Protein 2ZZE (pdb70)

CATH classification: 3.30.930.10 (+3 more: 2.40.30.130, 3.30.980.10, 3.30.54.20)

Organism: Pyrococcus horikoshii (strain ATCC 700860 / DSM 12428 / JCM 9974 / NBRC 100139 / OT-3) (NCBI:txid70601)

Solvent-accessible surface area: 67195 Å² total

B-factor: mean 24.6, std 9.92, range [8.55, 72.21]

Nearest PDB structures (foldseek):
  2zze-assembly2_B  TM=1.000E+00  e=0.000E+00  Pyrococcus horikoshii
  2zzf-assembly1_A  TM=9.604E-01  e=3.838E-102  Pyrococcus horikoshii
  2ztg-assembly1_A  TM=9.097E-01  e=1.809E-66  Archaeoglobus fulgidus
  3wqy-assembly1_B  TM=9.140E-01  e=7.069E-62  Archaeoglobus fulgidus DSM 4304
  3kew-assembly1_A  TM=8.128E-01  e=1.720E-13  Clostridium perfringens ATCC 13124

Structure (mmCIF, N/CA/C/O backbone):
data_2ZZE
#
_entry.id   2ZZE
#
_cell.length_a   89.063
_cell.length_b   130.151
_cell.length_c   94.855
_cell.angle_alpha   90.000
_cell.angle_beta   117.460
_cell.angle_gamma   90.000
#
_symmetry.space_group_name_H-M   'P 1 21 1'
#
loop_
_entity.id
_entity.type
_entity.pdbx_description
1 polymer 'Alanyl-tRNA synthetase'
2 non-polymer 'ZINC ION'
3 water water
#
loop_
_atom_site.group_PDB
_atom_site.id
_atom_site.type_symbol
_atom_site.label_atom_id
_atom_site.label_alt_id
_atom_site.label_comp_id
_atom_site.label_asym_id
_atom_site.label_entity_id
_atom_site.label_seq_id
_atom_site.pdbx_PDB_ins_code
_atom_site.Cartn_x
_atom_site.Cartn_y
_atom_site.Cartn_z
_atom_site.occupancy
_atom_site.B_iso_or_equiv
_atom_site.auth_seq_id
_atom_site.auth_comp_id
_atom_site.auth_asym_id
_atom_site.auth_atom_id
_atom_site.pdbx_PDB_model_num
ATOM 1 N N . GLU A 1 2 ? 35.717 18.127 52.110 1.00 29.92 2 GLU A N 1
ATOM 2 C CA . GLU A 1 2 ? 36.915 17.495 51.469 1.00 29.76 2 GLU A CA 1
ATOM 3 C C . GLU A 1 2 ? 36.998 17.767 49.962 1.00 28.47 2 GLU A C 1
ATOM 4 O O . GLU A 1 2 ? 38.092 17.959 49.423 1.00 28.95 2 GLU A O 1
ATOM 10 N N . PHE A 1 3 ? 35.855 17.799 49.285 1.00 26.84 3 PHE A N 1
ATOM 11 C CA . PHE A 1 3 ? 35.843 18.096 47.853 1.00 25.28 3 PHE A CA 1
ATOM 12 C C . PHE A 1 3 ? 35.442 19.542 47.591 1.00 24.13 3 PHE A C 1
ATOM 13 O O . PHE A 1 3 ? 34.435 20.022 48.119 1.00 24.14 3 PHE A O 1
ATOM 21 N N . ILE A 1 4 ? 36.243 20.224 46.776 1.00 22.61 4 ILE A N 1
ATOM 22 C CA . ILE A 1 4 ? 35.949 21.592 46.361 1.00 20.93 4 ILE A CA 1
ATOM 23 C C . ILE A 1 4 ? 35.111 21.512 45.098 1.00 19.55 4 ILE A C 1
ATOM 24 O O . ILE A 1 4 ? 35.550 20.958 44.090 1.00 19.01 4 ILE A O 1
ATOM 29 N N . MET A 1 5 ? 33.889 22.035 45.170 1.00 18.05 5 MET A N 1
ATOM 30 C CA . MET A 1 5 ? 32.941 21.939 44.050 1.00 16.52 5 MET A CA 1
ATOM 31 C C . MET A 1 5 ? 32.443 23.323 43.601 1.00 15.87 5 MET A C 1
ATOM 32 O O . MET A 1 5 ? 31.340 23.464 43.070 1.00 14.91 5 MET A O 1
ATOM 48 N N . THR A 1 7 ? 32.173 26.308 41.117 1.00 13.57 7 THR A N 1
ATOM 49 C CA . THR A 1 7 ? 32.130 26.386 39.656 1.00 13.46 7 THR A CA 1
ATOM 50 C C . THR A 1 7 ? 32.042 27.840 39.184 1.00 13.91 7 THR A C 1
ATOM 51 O O . THR A 1 7 ? 31.679 28.721 39.949 1.00 14.04 7 THR A O 1
ATOM 55 N N . ARG A 1 8 ? 32.378 28.062 37.918 1.00 14.20 8 ARG A N 1
ATOM 56 C CA . ARG A 1 8 ? 32.262 29.358 37.265 1.00 14.92 8 ARG A CA 1
ATOM 57 C C . ARG A 1 8 ? 30.844 29.912 37.382 1.00 14.34 8 ARG A C 1
ATOM 58 O O . ARG A 1 8 ? 30.672 31.056 37.777 1.00 13.84 8 ARG A O 1
ATOM 66 N N . MET A 1 9 ? 29.841 29.092 37.061 1.00 13.91 9 MET A N 1
ATOM 67 C CA . MET A 1 9 ? 28.431 29.482 37.199 1.00 13.86 9 MET A CA 1
ATOM 68 C C . MET A 1 9 ? 28.063 29.923 38.621 1.00 14.05 9 MET A C 1
ATOM 69 O O . MET A 1 9 ? 27.402 30.965 38.796 1.00 13.72 9 MET A O 1
ATOM 74 N N . PHE A 1 10 ? 28.481 29.144 39.629 1.00 13.48 10 PHE A N 1
ATOM 75 C CA . PHE A 1 10 ? 28.201 29.495 41.023 1.00 13.60 10 PHE A CA 1
ATOM 76 C C . PHE A 1 10 ? 28.801 30.876 41.359 1.00 14.38 10 PHE A C 1
ATOM 77 O O . PHE A 1 10 ? 28.130 31.734 41.944 1.00 13.74 10 PHE A O 1
ATOM 85 N N . GLU A 1 11 ? 30.067 31.056 40.991 1.00 15.35 11 GLU A N 1
ATOM 86 C CA . GLU A 1 11 ? 30.804 32.299 41.236 1.00 17.62 11 GLU A CA 1
ATOM 87 C C . GLU A 1 11 ? 30.187 33.483 40.480 1.00 17.11 11 GLU A C 1
ATOM 88 O O . GLU A 1 11 ? 29.937 34.531 41.072 1.00 17.68 11 GLU A O 1
ATOM 94 N N . GLU A 1 12 ? 29.938 33.305 39.185 1.00 17.10 12 GLU A N 1
ATOM 95 C CA . GLU A 1 12 ? 29.475 34.396 38.326 1.00 17.97 12 GLU A CA 1
ATOM 96 C C . GLU A 1 12 ? 28.007 34.755 38.520 1.00 17.13 12 GLU A C 1
ATOM 97 O O . GLU A 1 12 ? 27.627 35.900 38.315 1.00 16.20 12 GLU A O 1
ATOM 103 N N . GLU A 1 13 ? 27.181 33.779 38.895 1.00 16.62 13 GLU A N 1
ATOM 104 C CA . GLU A 1 13 ? 25.729 34.007 38.920 1.00 16.40 13 GLU A CA 1
ATOM 105 C C . GLU A 1 13 ? 25.113 34.136 40.312 1.00 15.73 13 GLU A C 1
ATOM 106 O O . GLU A 1 13 ? 23.889 34.114 40.456 1.00 15.76 13 GLU A O 1
ATOM 112 N N . GLY A 1 14 ? 25.959 34.282 41.326 1.00 15.24 14 GLY A N 1
ATOM 113 C CA . GLY A 1 14 ? 25.500 34.636 42.667 1.00 14.65 14 GLY A CA 1
ATOM 114 C C . GLY A 1 14 ? 24.956 33.490 43.505 1.00 14.47 14 GLY A C 1
ATOM 115 O O . GLY A 1 14 ? 24.169 33.717 44.431 1.00 14.67 14 GLY A O 1
ATOM 116 N N . TRP A 1 15 ? 25.377 32.265 43.197 1.00 13.56 15 TRP A N 1
ATOM 117 C CA . TRP A 1 15 ? 24.996 31.097 44.001 1.00 12.90 15 TRP A CA 1
ATOM 118 C C . TRP A 1 15 ? 25.722 31.142 45.345 1.00 12.88 15 TRP A C 1
ATOM 119 O O . TRP A 1 15 ? 26.892 31.510 45.405 1.00 13.06 15 TRP A O 1
ATOM 130 N N . ILE A 1 16 ? 25.025 30.771 46.417 1.00 13.00 16 ILE A N 1
ATOM 131 C CA . ILE A 1 16 ? 25.602 30.785 47.759 1.00 13.25 16 ILE A CA 1
ATOM 132 C C . ILE A 1 16 ? 25.739 29.363 48.329 1.00 13.08 16 ILE A C 1
ATOM 133 O O . ILE A 1 16 ? 24.759 28.616 48.387 1.00 12.81 16 ILE A O 1
ATOM 138 N N . ARG A 1 17 ? 26.954 29.001 48.745 1.00 13.26 17 ARG A N 1
ATOM 139 C CA . ARG A 1 17 ? 27.187 27.723 49.421 1.00 13.50 17 ARG A CA 1
ATOM 140 C C . ARG A 1 17 ? 26.763 27.808 50.878 1.00 13.40 17 ARG A C 1
ATOM 141 O O . ARG A 1 17 ? 27.223 28.671 51.625 1.00 13.61 17 ARG A O 1
ATOM 171 N N . CYS A 1 20 ? 23.263 22.664 55.149 1.00 11.67 20 CYS A N 1
ATOM 172 C CA . CYS A 1 20 ? 21.858 22.396 55.439 1.00 11.53 20 CYS A CA 1
ATOM 173 C C . CYS A 1 20 ? 21.663 22.305 56.939 1.00 11.83 20 CYS A C 1
ATOM 174 O O . CYS A 1 20 ? 22.433 21.641 57.632 1.00 11.91 20 CYS A O 1
ATOM 188 N N . VAL A 1 22 ? 19.369 20.913 58.580 1.00 12.43 22 VAL A N 1
ATOM 189 C CA . VAL A 1 22 ? 18.818 19.627 59.006 1.00 12.14 22 VAL A CA 1
ATOM 190 C C . VAL A 1 22 ? 19.843 18.485 58.863 1.00 12.23 22 VAL A C 1
ATOM 191 O O . VAL A 1 22 ? 20.157 17.813 59.847 1.00 12.43 22 VAL A O 1
ATOM 195 N N . CYS A 1 23 ? 20.396 18.305 57.666 1.00 12.35 23 CYS A N 1
ATOM 196 C CA . CYS A 1 23 ? 21.333 17.197 57.406 1.00 12.35 23 CYS A CA 1
ATOM 197 C C . CYS A 1 23 ? 22.821 17.585 57.434 1.00 12.05 23 CYS A C 1
ATOM 198 O O . CYS A 1 23 ? 23.688 16.715 57.334 1.00 11.67 23 CYS A O 1
ATOM 201 N N . GLY A 1 24 ? 23.116 18.879 57.553 1.00 11.95 24 GLY A N 1
ATOM 202 C CA . GLY A 1 24 ? 24.503 19.354 57.610 1.00 12.05 24 GLY A CA 1
ATOM 203 C C . GLY A 1 24 ? 25.324 19.250 56.326 1.00 12.45 24 GLY A C 1
ATOM 204 O O . GLY A 1 24 ? 26.517 19.563 56.321 1.00 12.89 24 GLY A O 1
ATOM 216 N N . PRO A 1 26 ? 26.549 20.283 52.469 1.00 12.56 26 PRO A N 1
ATOM 217 C CA . PRO A 1 26 ? 26.662 21.531 51.707 1.00 12.57 26 PRO A CA 1
ATOM 218 C C . PRO A 1 26 ? 25.744 21.524 50.490 1.00 12.44 26 PRO A C 1
ATOM 219 O O . PRO A 1 26 ? 25.491 20.467 49.881 1.00 12.55 26 PRO A O 1
ATOM 223 N N . PHE A 1 27 ? 25.230 22.702 50.160 1.00 11.95 27 PHE A N 1
ATOM 224 C CA . PHE A 1 27 ? 24.393 22.884 48.989 1.00 11.29 27 PHE A CA 1
ATOM 225 C C . PHE A 1 27 ? 24.545 24.319 48.507 1.00 11.35 27 PHE A C 1
ATOM 226 O O . PHE A 1 27 ? 24.928 25.202 49.274 1.00 11.03 27 PHE A O 1
ATOM 234 N N . TRP A 1 28 ? 24.236 24.530 47.233 1.00 10.88 28 TRP A N 1
ATOM 235 C CA . TRP A 1 28 ? 24.326 25.831 46.601 1.00 10.68 28 TRP A CA 1
ATOM 236 C C . TRP A 1 28 ? 22.926 26.288 46.236 1.00 10.32 28 TRP A C 1
ATOM 237 O O . TRP A 1 28 ? 22.125 25.503 45.716 1.00 10.11 28 TRP A O 1
ATOM 248 N N . THR A 1 29 ? 22.637 27.558 46.509 1.00 9.77 29 THR A N 1
ATOM 249 C CA . THR A 1 29 ? 21.333 28.125 46.207 1.00 9.79 29 THR A CA 1
ATOM 250 C C . THR A 1 29 ? 21.411 29.597 45.744 1.00 10.36 29 THR A C 1
ATOM 251 O O . THR A 1 29 ? 22.337 30.328 46.100 1.00 10.34 29 THR A O 1
ATOM 255 N N . LEU A 1 30 ? 20.423 30.001 44.953 1.00 10.94 30 LEU A N 1
ATOM 256 C CA . LEU A 1 30 ? 20.228 31.386 44.545 1.00 11.61 30 LEU A CA 1
ATOM 257 C C . LEU A 1 30 ? 19.270 32.106 45.497 1.00 11.89 30 LEU A C 1
ATOM 258 O O . LEU A 1 30 ? 19.107 33.308 45.422 1.00 11.64 30 LEU A O 1
ATOM 263 N N . ASP A 1 31 ? 18.633 31.342 46.381 1.00 12.37 31 ASP A N 1
ATOM 264 C CA . ASP A 1 31 ? 17.574 31.841 47.258 1.00 11.86 31 ASP A CA 1
ATOM 265 C C . ASP A 1 31 ? 18.191 32.276 48.581 1.00 11.70 31 ASP A C 1
ATOM 266 O O . ASP A 1 31 ? 18.687 31.427 49.330 1.00 11.79 31 ASP A O 1
ATOM 271 N N . PRO A 1 32 ? 18.164 33.600 48.888 1.00 11.44 32 PRO A N 1
ATOM 272 C CA . PRO A 1 32 ? 18.809 34.080 50.114 1.00 11.31 32 PRO A CA 1
ATOM 273 C C . PRO A 1 32 ? 18.132 33.609 51.404 1.00 11.34 32 PRO A C 1
ATOM 274 O O . PRO A 1 32 ? 18.741 33.675 52.478 1.00 11.69 32 PRO A O 1
ATOM 278 N N . ASP A 1 33 ? 16.888 33.151 51.308 1.00 10.71 33 ASP A N 1
ATOM 279 C CA . ASP A 1 33 ? 16.166 32.684 52.492 1.00 10.89 33 ASP A CA 1
ATOM 280 C C . ASP A 1 33 ? 16.105 31.156 52.669 1.00 10.59 33 ASP A C 1
ATOM 281 O O . ASP A 1 33 ? 15.433 30.672 53.577 1.00 10.25 33 ASP A O 1
ATOM 286 N N . ARG A 1 34 ? 16.793 30.407 51.808 1.00 10.35 34 ARG A N 1
ATOM 287 C CA . ARG A 1 34 ? 16.834 28.944 51.929 1.00 10.57 34 ARG A CA 1
ATOM 288 C C . ARG A 1 34 ? 17.911 28.503 52.922 1.00 10.71 34 ARG A C 1
ATOM 289 O O . ARG A 1 34 ? 19.068 28.907 52.793 1.00 10.61 34 ARG A O 1
ATOM 297 N N . GLU A 1 35 ? 17.527 27.674 53.896 1.00 10.86 35 GLU A N 1
ATOM 298 C CA . GLU A 1 35 ? 18.476 27.132 54.887 1.00 11.04 35 GLU A CA 1
ATOM 299 C C . GLU A 1 35 ? 18.640 25.607 54.790 1.00 11.01 35 GLU A C 1
ATOM 300 O O . GLU A 1 35 ? 19.462 25.022 55.504 1.00 11.10 35 GLU A O 1
ATOM 306 N N . THR A 1 36 ? 17.842 24.969 53.936 1.00 11.15 36 THR A N 1
ATOM 307 C CA . THR A 1 36 ? 17.836 23.500 53.802 1.00 11.16 36 THR A CA 1
ATOM 308 C C . THR A 1 36 ? 18.180 23.061 52.394 1.00 11.53 36 THR A C 1
ATOM 309 O O . THR A 1 36 ? 17.973 23.810 51.450 1.00 11.41 36 THR A O 1
ATOM 313 N N . CYS A 1 37 ? 18.683 21.832 52.245 1.00 12.03 37 CYS A N 1
ATOM 314 C CA . CYS A 1 37 ? 19.257 21.397 50.966 1.00 12.02 37 CYS A CA 1
ATOM 315 C C . CYS A 1 37 ? 18.252 21.159 49.835 1.00 12.62 37 CYS A C 1
ATOM 316 O O . CYS A 1 37 ? 18.636 21.130 48.658 1.00 12.84 37 CYS A O 1
ATOM 319 N N . GLY A 1 38 ? 16.981 20.970 50.178 1.00 12.85 38 GLY A N 1
ATOM 320 C CA . GLY A 1 38 ? 15.970 20.655 49.177 1.00 13.78 38 GLY A CA 1
ATOM 321 C C . GLY A 1 38 ? 15.631 19.176 49.029 1.00 14.94 38 GLY A C 1
ATOM 322 O O . GLY A 1 38 ? 14.808 18.812 48.183 1.00 14.63 38 GLY A O 1
ATOM 323 N N . ASP A 1 39 ? 16.250 18.345 49.868 1.00 15.73 39 ASP A N 1
ATOM 324 C CA . ASP A 1 39 ? 16.138 16.872 49.818 1.00 16.78 39 ASP A CA 1
ATOM 325 C C . ASP A 1 39 ? 15.403 16.402 51.068 1.00 16.86 39 ASP A C 1
ATOM 326 O O . ASP A 1 39 ? 15.771 16.799 52.177 1.00 15.85 39 ASP A O 1
ATOM 331 N N . PRO A 1 40 ? 14.364 15.549 50.911 1.00 17.68 40 PRO A N 1
ATOM 332 C CA . PRO A 1 40 ? 13.722 14.963 52.097 1.00 17.96 40 PRO A CA 1
ATOM 333 C C . PRO A 1 40 ? 14.736 14.251 53.000 1.00 18.21 40 PRO A C 1
ATOM 334 O O . PRO A 1 40 ? 15.752 13.758 52.506 1.00 18.16 40 PRO A O 1
ATOM 338 N N . PRO A 1 41 ? 14.492 14.234 54.323 1.00 18.35 41 PRO A N 1
ATOM 339 C CA . PRO A 1 41 ? 13.400 14.894 55.036 1.00 18.69 41 PRO A CA 1
ATOM 340 C C . PRO A 1 41 ? 13.643 16.377 55.356 1.00 18.55 41 PRO A C 1
ATOM 341 O O . PRO A 1 41 ? 12.865 16.959 56.108 1.00 18.28 41 PRO A O 1
ATOM 345 N N . CYS A 1 42 ? 14.707 16.968 54.807 1.00 18.96 42 CYS A N 1
ATOM 346 C CA . CYS A 1 42 ? 15.018 18.389 55.040 1.00 19.22 42 CYS A CA 1
ATOM 347 C C . CYS A 1 42 ? 13.953 19.291 54.402 1.00 19.91 42 CYS A C 1
ATOM 348 O O . CYS A 1 42 ? 13.590 20.328 54.965 1.00 19.66 42 CYS A O 1
ATOM 351 N N . ASP A 1 43 ? 13.470 18.877 53.229 1.00 20.51 43 ASP A N 1
ATOM 352 C CA . ASP A 1 43 ? 12.363 19.529 52.533 1.00 21.40 43 ASP A CA 1
ATOM 353 C C . ASP A 1 43 ? 11.337 18.482 52.112 1.00 22.19 43 ASP A C 1
ATOM 354 O O . ASP A 1 43 ? 11.630 17.290 52.096 1.00 22.28 43 ASP A O 1
ATOM 359 N N . GLU A 1 44 ? 10.138 18.933 51.758 1.00 22.91 44 GLU A N 1
ATOM 360 C CA . GLU A 1 44 ? 9.052 18.028 51.402 1.00 23.87 44 GLU A CA 1
ATOM 361 C C . GLU A 1 44 ? 8.740 18.168 49.911 1.00 23.59 44 GLU A C 1
ATOM 362 O O . GLU A 1 44 ? 9.097 19.177 49.295 1.00 23.55 44 GLU A O 1
ATOM 368 N N . TYR A 1 45 ? 8.079 17.160 49.338 1.00 23.26 45 TYR A N 1
ATOM 369 C CA . TYR A 1 45 ? 7.581 17.226 47.961 1.00 23.12 45 TYR A CA 1
ATOM 370 C C . TYR A 1 45 ? 6.572 18.352 47.848 1.00 22.74 45 TYR A C 1
ATOM 371 O O . TYR A 1 45 ? 5.596 18.376 48.597 1.00 22.73 45 TYR A O 1
ATOM 380 N N . GLN A 1 46 ? 6.808 19.279 46.919 1.00 22.25 46 GLN A N 1
ATOM 381 C CA . GLN A 1 46 ? 5.966 20.475 46.769 1.00 22.04 46 GLN A CA 1
ATOM 382 C C . GLN A 1 46 ? 5.207 20.514 45.441 1.00 21.63 46 GLN A C 1
ATOM 383 O O . GLN A 1 46 ? 4.553 21.508 45.123 1.00 22.15 46 GLN A O 1
ATOM 389 N N . PHE A 1 47 ? 5.289 19.439 44.666 1.00 21.02 47 PHE A N 1
ATOM 390 C CA . PHE A 1 47 ? 4.758 19.442 43.302 1.00 20.44 47 PHE A CA 1
ATOM 391 C C . PHE A 1 47 ? 3.528 18.547 43.099 1.00 20.48 47 PHE A C 1
ATOM 392 O O . PHE A 1 47 ? 2.952 18.524 42.013 1.00 20.36 47 PHE A O 1
ATOM 400 N N . ILE A 1 48 ? 3.134 17.803 44.129 1.00 20.83 48 ILE A N 1
ATOM 401 C CA . ILE A 1 48 ? 1.991 16.901 44.009 1.00 21.26 48 ILE A CA 1
ATOM 402 C C . ILE A 1 48 ? 0.687 17.690 44.068 1.00 21.68 48 ILE A C 1
ATOM 403 O O . ILE A 1 48 ? 0.360 18.317 45.084 1.00 21.95 48 ILE A O 1
ATOM 408 N N . GLY A 1 49 ? -0.037 17.672 42.951 1.00 21.80 49 GLY A N 1
ATOM 409 C CA . GLY A 1 49 ? -1.192 18.544 42.758 1.00 22.03 49 GLY A CA 1
ATOM 410 C C . GLY A 1 49 ? -0.791 19.911 42.232 1.00 22.02 49 GLY A C 1
ATOM 411 O O . GLY A 1 49 ? -1.646 20.776 42.019 1.00 22.23 49 GLY A O 1
ATOM 412 N N . LYS A 1 50 ? 0.512 20.110 42.029 1.00 21.97 50 LYS A N 1
ATOM 413 C CA . LYS A 1 50 ? 1.039 21.387 41.541 1.00 22.02 50 LYS A CA 1
ATOM 414 C C . LYS A 1 50 ? 2.335 21.234 40.726 1.00 21.43 50 LYS A C 1
ATOM 415 O O . LYS A 1 50 ? 3.429 21.464 41.254 1.00 21.07 50 LYS A O 1
ATOM 421 N N . PRO A 1 51 ? 2.205 20.888 39.426 1.00 21.04 51 PRO A N 1
ATOM 422 C CA . PRO A 1 51 ? 3.358 20.614 38.559 1.00 20.78 51 PRO A CA 1
ATOM 423 C C . PRO A 1 51 ? 4.435 21.701 38.6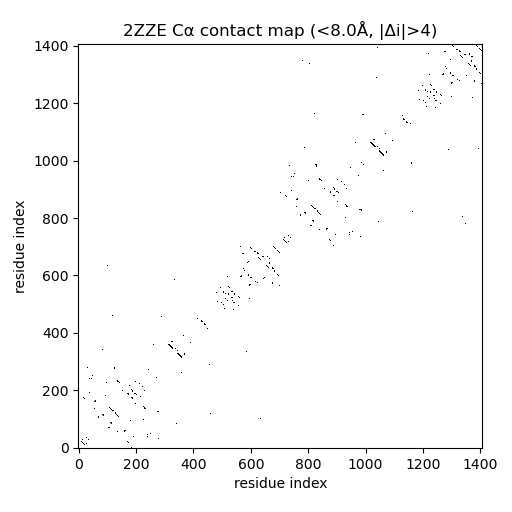27 1.00 20.52 51 PRO A C 1
ATOM 424 O O . PRO A 1 51 ? 4.121 22.892 38.531 1.00 20.55 51 PRO A O 1
ATOM 428 N N . GLY A 1 52 ? 5.687 21.286 38.805 1.00 19.86 52 GLY A N 1
ATOM 429 C CA . GLY A 1 52 ? 6.819 22.217 38.882 1.00 19.31 52 GLY A CA 1
ATOM 430 C C . GLY A 1 52 ? 7.402 22.594 37.527 1.00 18.98 52 GLY A C 1
ATOM 431 O O . GLY A 1 52 ? 8.228 23.510 37.425 1.00 18.75 52 GLY A O 1
ATOM 432 N N . ILE A 1 53 ? 6.987 21.862 36.495 1.00 18.49 53 ILE A N 1
ATOM 433 C CA . ILE A 1 53 ? 7.288 22.186 35.100 1.00 18.14 53 ILE A CA 1
ATOM 434 C C . ILE A 1 53 ? 5.957 22.650 34.512 1.00 18.02 53 ILE A C 1
ATOM 435 O O . ILE A 1 53 ? 4.962 21.946 34.646 1.00 17.76 53 ILE A O 1
ATOM 440 N N . PRO A 1 54 ? 5.925 23.856 33.894 1.00 18.39 54 PRO A N 1
ATOM 441 C CA . PRO A 1 54 ? 4.662 24.529 33.540 1.00 18.52 54 PRO A CA 1
ATOM 442 C C . PRO A 1 54 ? 3.839 23.892 32.416 1.00 18.82 54 PRO A C 1
ATOM 443 O O . PRO A 1 54 ? 2.660 24.231 32.258 1.00 19.01 54 PRO A O 1
ATOM 447 N N . ARG A 1 55 ? 4.444 23.002 31.637 1.00 19.03 55 ARG A N 1
ATOM 448 C CA . ARG A 1 55 ? 3.681 22.199 30.676 1.00 19.43 55 ARG A CA 1
ATOM 449 C C . ARG A 1 55 ? 3.893 20.687 30.855 1.00 19.19 55 ARG A C 1
ATOM 450 O O . ARG A 1 55 ? 4.965 20.239 31.259 1.00 18.71 55 ARG A O 1
ATOM 469 N N . TYR A 1 57 ? 4.366 16.745 30.028 1.00 17.97 57 TYR A N 1
ATOM 470 C CA . TYR A 1 57 ? 5.183 15.937 29.134 1.00 17.56 57 TYR A CA 1
ATOM 471 C C . TYR A 1 57 ? 4.811 14.472 29.281 1.00 16.96 57 TYR A C 1
ATOM 472 O O . TYR A 1 57 ? 4.571 14.000 30.393 1.00 16.66 57 TYR A O 1
ATOM 481 N N . THR A 1 58 ? 4.769 13.769 28.151 1.00 16.58 58 THR A N 1
ATOM 482 C CA . THR A 1 58 ? 4.741 12.309 28.124 1.00 15.93 58 THR A CA 1
ATOM 483 C C . THR A 1 58 ? 6.182 11.820 28.208 1.00 15.86 58 THR A C 1
ATOM 484 O O . THR A 1 58 ? 7.114 12.631 28.131 1.00 15.41 58 THR A O 1
ATOM 488 N N . LEU A 1 59 ? 6.374 10.502 28.342 1.00 15.54 59 LEU A N 1
ATOM 489 C CA . LEU A 1 59 ? 7.724 9.928 28.314 1.00 15.16 59 LEU A CA 1
ATOM 490 C C . LEU A 1 59 ? 8.443 10.214 27.005 1.00 14.56 59 LEU A C 1
ATOM 491 O O . LEU A 1 59 ? 9.613 10.595 27.017 1.00 14.39 59 LEU A O 1
ATOM 496 N N . ASP A 1 60 ? 7.746 10.030 25.887 1.00 14.13 60 ASP A N 1
ATOM 497 C CA . ASP A 1 60 ? 8.340 10.240 24.566 1.00 14.37 60 ASP A CA 1
ATOM 498 C C . ASP A 1 60 ? 8.771 11.697 24.370 1.00 14.27 60 ASP A C 1
ATOM 499 O O . ASP A 1 60 ? 9.847 11.971 23.829 1.00 14.24 60 ASP A O 1
ATOM 504 N N . GLU A 1 61 ? 7.923 12.620 24.814 1.00 14.09 61 GLU A N 1
ATOM 505 C CA . GLU A 1 61 ? 8.218 14.050 24.713 1.00 14.29 61 GLU A CA 1
ATOM 506 C C . GLU A 1 61 ? 9.428 14.442 25.550 1.00 13.99 61 GLU A C 1
ATOM 507 O O . GLU A 1 61 ? 10.335 15.101 25.053 1.00 14.26 61 GLU A O 1
ATOM 513 N N . MET A 1 62 ? 9.457 14.012 26.809 1.00 14.13 62 MET A N 1
ATOM 514 C CA . MET A 1 62 ? 10.553 14.366 27.717 1.00 13.82 62 MET A CA 1
ATOM 515 C C . MET A 1 62 ? 11.884 13.768 27.263 1.00 14.01 62 MET A C 1
ATOM 516 O O . MET A 1 62 ? 12.907 14.461 27.264 1.00 13.74 62 MET A O 1
ATOM 521 N N . ARG A 1 63 ? 11.861 12.485 26.879 1.00 13.89 63 ARG A N 1
ATOM 522 C CA . ARG A 1 63 ? 13.051 11.792 26.384 1.00 14.08 63 ARG A CA 1
ATOM 523 C C . ARG A 1 63 ? 13.650 12.510 25.171 1.00 14.34 63 ARG A C 1
ATOM 524 O O . ARG A 1 63 ? 14.856 12.700 25.101 1.00 14.43 63 ARG A O 1
ATOM 532 N N . GLU A 1 64 ? 12.805 12.870 24.210 1.00 14.79 64 GLU A N 1
ATOM 533 C CA . GLU A 1 64 ? 13.259 13.567 23.001 1.00 15.47 64 GLU A CA 1
ATOM 534 C C . GLU A 1 64 ? 13.726 15.001 23.319 1.00 15.61 64 GLU A C 1
ATOM 535 O O . GLU A 1 64 ? 14.745 15.456 22.788 1.00 15.61 64 GLU A O 1
ATOM 552 N N . PHE A 1 66 ? 15.142 16.037 26.067 1.00 15.08 66 PHE A N 1
ATOM 553 C CA . PHE A 1 66 ? 16.481 15.879 26.636 1.00 14.65 66 PHE A CA 1
ATOM 554 C C . PHE A 1 66 ? 17.528 15.558 25.568 1.00 14.63 66 PHE A C 1
ATOM 555 O O . PHE A 1 66 ? 18.558 16.237 25.472 1.00 14.10 66 PHE A O 1
ATOM 563 N N . LEU A 1 67 ? 17.266 14.524 24.770 1.00 14.44 67 LEU A N 1
ATOM 564 C CA . LEU A 1 67 ? 18.237 14.056 23.790 1.00 14.79 67 LEU A CA 1
ATOM 565 C C . LEU A 1 67 ? 18.590 15.148 22.788 1.00 15.46 67 LEU A C 1
ATOM 566 O O . LEU A 1 67 ? 19.770 15.390 22.514 1.00 15.69 67 LEU A O 1
ATOM 571 N N . ARG A 1 68 ? 17.560 15.812 22.267 1.00 15.85 68 ARG A N 1
ATOM 572 C CA . ARG A 1 68 ? 17.717 16.854 21.255 1.00 16.97 68 ARG A CA 1
ATOM 573 C C . ARG A 1 68 ? 18.491 18.056 21.804 1.00 16.28 68 ARG A C 1
ATOM 574 O O . ARG A 1 68 ? 19.342 18.610 21.107 1.00 16.49 68 ARG A O 1
ATOM 582 N N . PHE A 1 69 ? 18.204 18.445 23.046 1.00 15.85 69 PHE A N 1
ATOM 583 C CA . PHE A 1 69 ? 18.898 19.574 23.683 1.00 15.57 69 PHE A CA 1
ATOM 584 C C . PHE A 1 69 ? 20.411 19.396 23.656 1.00 15.36 69 PHE A C 1
ATOM 585 O O . PHE A 1 69 ? 21.134 20.283 23.217 1.00 14.76 69 PHE A O 1
ATOM 593 N N . PHE A 1 70 ? 20.881 18.236 24.120 1.00 15.17 70 PHE A N 1
ATOM 594 C CA . PHE A 1 70 ? 22.310 17.954 24.150 1.00 14.98 70 PHE A CA 1
ATOM 595 C C . PHE A 1 70 ? 22.875 17.684 22.761 1.00 15.54 70 PHE A C 1
ATOM 596 O O . PHE A 1 70 ? 23.982 18.117 22.443 1.00 15.32 70 PHE A O 1
ATOM 604 N N . GLU A 1 71 ? 22.106 16.992 21.927 1.00 16.38 71 GLU A N 1
ATOM 605 C CA . GLU A 1 71 ? 22.554 16.692 20.568 1.00 17.49 71 GLU A CA 1
ATOM 606 C C . GLU A 1 71 ? 22.809 17.948 19.729 1.00 17.60 71 GLU A C 1
ATOM 607 O O . GLU A 1 71 ? 23.835 18.047 19.048 1.00 17.79 71 GLU A O 1
ATOM 624 N N . HIS A 1 73 ? 23.107 21.092 20.846 1.00 17.62 73 HIS A N 1
ATOM 625 C CA . HIS A 1 73 ? 23.692 22.212 21.584 1.00 17.20 73 HIS A CA 1
ATOM 626 C C . HIS A 1 73 ? 24.764 22.911 20.743 1.00 17.35 73 HIS A C 1
ATOM 627 O O . HIS A 1 73 ? 25.606 22.268 20.102 1.00 16.72 73 HIS A O 1
ATOM 634 N N . GLU A 1 74 ? 24.699 24.238 20.736 1.00 17.63 74 GLU A N 1
ATOM 635 C CA . GLU A 1 74 ? 25.517 25.055 19.850 1.00 18.12 74 GLU A CA 1
ATOM 636 C C . GLU A 1 74 ? 26.964 25.155 20.318 1.00 17.64 74 GLU A C 1
ATOM 637 O O . GLU A 1 74 ? 27.864 25.326 19.503 1.00 17.58 74 GLU A O 1
ATOM 643 N N . ILE A 1 75 ? 27.174 25.051 21.630 1.00 17.26 75 ILE A N 1
ATOM 644 C CA . ILE A 1 75 ? 28.519 25.120 22.205 1.00 17.07 75 ILE A CA 1
ATOM 645 C C . ILE A 1 75 ? 29.085 23.716 22.442 1.00 17.17 75 ILE A C 1
ATOM 646 O O . ILE A 1 75 ? 30.231 23.437 22.079 1.00 17.15 75 ILE A O 1
ATOM 651 N N . TYR A 1 76 ? 28.274 22.839 23.036 1.00 17.16 76 TYR A N 1
ATOM 652 C CA . TYR A 1 76 ? 28.689 21.456 23.313 1.00 17.80 76 TYR A CA 1
ATOM 653 C C . TYR A 1 76 ? 27.756 20.420 22.682 1.00 17.17 76 TYR A C 1
ATOM 654 O O . TYR A 1 76 ? 26.963 19.801 23.386 1.00 17.26 76 TYR A O 1
ATOM 663 N N . PRO A 1 77 ? 27.837 20.242 21.349 1.00 16.84 77 PRO A N 1
ATOM 664 C CA . PRO A 1 77 ? 27.016 19.222 20.715 1.00 16.75 77 PRO A CA 1
ATOM 665 C C . PRO A 1 77 ? 27.420 17.819 21.200 1.00 16.56 77 PRO A C 1
ATOM 666 O O . PRO A 1 77 ? 28.612 17.547 21.379 1.00 16.58 77 PRO A O 1
ATOM 670 N N . HIS A 1 78 ? 26.429 16.963 21.436 1.00 16.52 78 HIS A N 1
ATOM 671 C CA . HIS A 1 78 ? 26.659 15.586 21.889 1.00 16.31 78 HIS A CA 1
ATOM 672 C C . HIS A 1 78 ? 26.258 14.601 20.801 1.00 16.72 78 HIS A C 1
ATOM 673 O O . HIS A 1 78 ? 25.256 14.804 20.115 1.00 16.88 78 HIS A O 1
ATOM 680 N N . GLY A 1 79 ? 27.033 13.528 20.644 1.00 16.94 79 GLY A N 1
ATOM 681 C CA . GLY A 1 79 ? 26.649 12.434 19.755 1.00 17.07 79 GLY A CA 1
ATOM 682 C C . GLY A 1 79 ? 25.593 11.570 20.430 1.00 17.31 79 GLY A C 1
ATOM 683 O O . GLY A 1 79 ? 25.813 11.062 21.520 1.00 16.83 79 GLY A O 1
ATOM 684 N N . ARG A 1 80 ? 24.438 11.428 19.786 1.00 17.64 80 ARG A N 1
ATOM 685 C CA . ARG A 1 80 ? 23.345 10.619 20.314 1.00 18.38 80 ARG A CA 1
ATOM 686 C C . ARG A 1 80 ? 23.682 9.126 20.164 1.00 18.02 80 ARG A C 1
ATOM 687 O O . ARG A 1 80 ? 24.024 8.670 19.077 1.00 17.85 80 ARG A O 1
ATOM 695 N N . VAL A 1 81 ? 23.605 8.385 21.266 1.00 17.87 81 VAL A N 1
ATOM 696 C CA . VAL A 1 81 ? 23.955 6.965 21.270 1.00 17.51 81 VAL A CA 1
ATOM 697 C C . VAL A 1 81 ? 22.718 6.123 21.565 1.00 17.34 81 VAL A C 1
ATOM 698 O O . VAL A 1 81 ? 21.969 6.415 22.501 1.00 17.38 81 VAL A O 1
ATOM 711 N N . ARG A 1 83 ? 20.463 3.219 22.957 1.00 16.20 83 ARG A N 1
ATOM 712 C CA . ARG A 1 83 ? 20.513 2.609 24.279 1.00 15.86 83 ARG A CA 1
ATOM 713 C C . ARG A 1 83 ? 21.075 1.178 24.226 1.00 15.50 83 ARG A C 1
ATOM 714 O O . ARG A 1 83 ? 20.936 0.475 23.221 1.00 15.33 83 ARG A O 1
ATOM 722 N N . TYR A 1 84 ? 21.741 0.769 25.300 1.00 15.06 84 TYR A N 1
ATOM 723 C CA . TYR A 1 84 ? 22.338 -0.563 25.367 1.00 14.47 84 TYR A CA 1
ATOM 724 C C . TYR A 1 84 ? 21.300 -1.552 25.907 1.00 14.03 84 TYR A C 1
ATOM 725 O O . TYR A 1 84 ? 20.327 -1.137 26.538 1.00 14.52 84 TYR A O 1
ATOM 734 N N . PRO A 1 85 ? 21.487 -2.866 25.654 1.00 13.65 85 PRO A N 1
ATOM 735 C CA . PRO A 1 85 ? 20.567 -3.815 26.284 1.00 13.38 85 PRO A CA 1
ATOM 736 C C . PRO A 1 85 ? 20.705 -3.790 27.808 1.00 13.08 85 PRO A C 1
ATOM 737 O O . PRO A 1 85 ? 21.764 -3.439 28.321 1.00 12.69 85 PRO A O 1
ATOM 741 N N . VAL A 1 86 ? 19.641 -4.149 28.522 1.00 12.96 86 VAL A N 1
ATOM 742 C CA . VAL A 1 86 ? 19.684 -4.148 29.983 1.00 13.07 86 VAL A CA 1
ATOM 743 C C . VAL A 1 86 ? 20.585 -5.270 30.516 1.00 13.80 86 VAL A C 1
ATOM 744 O O . VAL A 1 86 ? 20.981 -5.250 31.682 1.00 13.61 86 VAL A O 1
ATOM 748 N N . LEU A 1 87 ? 20.887 -6.236 29.642 1.00 14.04 87 LEU A N 1
ATOM 749 C CA . LEU A 1 87 ? 21.892 -7.272 29.879 1.00 14.93 87 LEU A CA 1
ATOM 750 C C . LEU A 1 87 ? 23.256 -6.799 29.422 1.00 15.05 87 LEU A C 1
ATOM 751 O O . LEU A 1 87 ? 23.446 -6.492 28.245 1.00 15.64 87 LEU A O 1
ATOM 756 N N . PRO A 1 88 ? 24.221 -6.739 30.350 1.00 15.38 88 PRO A N 1
ATOM 757 C CA . PRO A 1 88 ? 25.511 -6.148 30.028 1.00 15.29 88 PRO A CA 1
ATOM 758 C C . PRO A 1 88 ? 26.466 -7.138 29.349 1.00 15.46 88 PRO A C 1
ATOM 759 O O . PRO A 1 88 ? 27.424 -7.605 29.975 1.00 15.61 88 PRO A O 1
ATOM 763 N N . ARG A 1 89 ? 26.206 -7.426 28.071 1.00 14.66 89 ARG A N 1
ATOM 764 C CA . ARG A 1 89 ? 26.988 -8.389 27.281 1.00 14.40 89 ARG A CA 1
ATOM 765 C C . ARG A 1 89 ? 28.493 -8.107 27.228 1.00 14.76 89 ARG A C 1
ATOM 766 O O . ARG A 1 89 ? 29.289 -9.019 26.975 1.00 14.92 89 ARG A O 1
ATOM 774 N N . TRP A 1 90 ? 28.862 -6.845 27.457 1.00 15.01 90 TRP A N 1
ATOM 775 C CA . TRP A 1 90 ? 30.249 -6.350 27.386 1.00 15.33 90 TRP A CA 1
ATOM 776 C C . TRP A 1 90 ? 31.028 -6.494 28.714 1.00 16.33 90 TRP A C 1
ATOM 777 O O . TRP A 1 90 ? 32.219 -6.158 28.778 1.00 16.58 90 TRP A O 1
ATOM 788 N N . ARG A 1 91 ? 30.366 -6.988 29.764 1.00 16.96 91 ARG A N 1
ATOM 789 C CA . ARG A 1 91 ? 31.005 -7.162 31.080 1.00 17.76 91 ARG A CA 1
ATOM 790 C C . ARG A 1 91 ? 30.395 -8.304 31.888 1.00 18.73 91 ARG A C 1
ATOM 791 O O . ARG A 1 91 ? 29.193 -8.552 31.819 1.00 18.47 91 ARG A O 1
ATOM 799 N N . ASP A 1 92 ? 31.236 -8.958 32.685 1.00 20.00 92 ASP A N 1
ATOM 800 C CA . ASP A 1 92 ? 30.841 -10.137 33.465 1.00 21.31 92 ASP A CA 1
ATOM 801 C C . ASP A 1 92 ? 30.626 -9.839 34.951 1.00 21.31 92 ASP A C 1
ATOM 802 O O . ASP A 1 92 ? 30.344 -10.753 35.719 1.00 21.52 92 ASP A O 1
ATOM 807 N N . ASP A 1 93 ? 30.743 -8.573 35.357 1.00 21.22 93 ASP A N 1
ATOM 808 C CA . ASP A 1 93 ? 30.759 -8.229 36.788 1.00 21.09 93 ASP A CA 1
ATOM 809 C C . ASP A 1 93 ? 29.433 -7.738 37.387 1.00 20.86 93 ASP A C 1
ATOM 810 O O . ASP A 1 93 ? 29.279 -7.731 38.609 1.00 21.26 93 ASP A O 1
ATOM 815 N N . VAL A 1 94 ? 28.497 -7.299 36.547 1.00 20.11 94 VAL A N 1
ATOM 816 C CA . VAL A 1 94 ? 27.156 -6.931 37.012 1.00 19.14 94 VAL A CA 1
ATOM 817 C C . VAL A 1 94 ? 26.121 -7.801 36.292 1.00 18.82 94 VAL A C 1
ATOM 818 O O . VAL A 1 94 ? 26.388 -8.316 35.201 1.00 19.43 94 VAL A O 1
ATOM 822 N N . LEU A 1 95 ? 24.947 -7.962 36.896 1.00 17.71 95 LEU A N 1
ATOM 823 C CA . LEU A 1 95 ? 23.873 -8.758 36.294 1.00 16.89 95 LEU A CA 1
ATOM 824 C C . LEU A 1 95 ? 23.026 -7.972 35.291 1.00 16.03 95 LEU A C 1
ATOM 825 O O . LEU A 1 95 ? 22.631 -8.509 34.257 1.00 15.09 95 LEU A O 1
ATOM 830 N N . LEU A 1 96 ? 22.740 -6.712 35.621 1.00 15.19 96 LEU A N 1
ATOM 831 C CA . LEU A 1 96 ? 21.888 -5.852 34.805 1.00 14.84 96 LEU A CA 1
ATOM 832 C C . LEU A 1 96 ? 22.418 -4.420 34.807 1.00 14.80 96 LEU A C 1
ATOM 833 O O . LEU A 1 96 ? 23.068 -3.991 35.769 1.00 15.24 96 LEU A O 1
ATOM 838 N N . VAL A 1 97 ? 22.151 -3.692 33.727 1.00 14.02 97 VAL A N 1
ATOM 839 C CA . VAL A 1 97 ? 22.470 -2.264 33.667 1.00 13.75 97 VAL A CA 1
ATOM 840 C C . VAL A 1 97 ? 21.621 -1.540 34.705 1.00 13.17 97 VAL A C 1
ATOM 841 O O . VAL A 1 97 ? 20.393 -1.594 34.654 1.00 13.11 97 VAL A O 1
ATOM 845 N N . GLY A 1 98 ? 22.289 -0.910 35.671 1.00 13.26 98 GLY A N 1
ATOM 846 C CA . GLY A 1 98 ? 21.622 -0.162 36.738 1.00 12.48 98 GLY A CA 1
ATOM 847 C C . GLY A 1 98 ? 21.778 1.352 36.597 1.00 12.96 98 GLY A C 1
ATOM 848 O O . GLY A 1 98 ? 21.153 2.107 37.328 1.00 11.93 98 GLY A O 1
ATOM 849 N N . ALA A 1 99 ? 22.611 1.788 35.655 1.00 12.91 99 ALA A N 1
ATOM 850 C CA . ALA A 1 99 ? 22.821 3.217 35.380 1.00 13.39 99 ALA A CA 1
ATOM 851 C C . ALA A 1 99 ? 23.455 3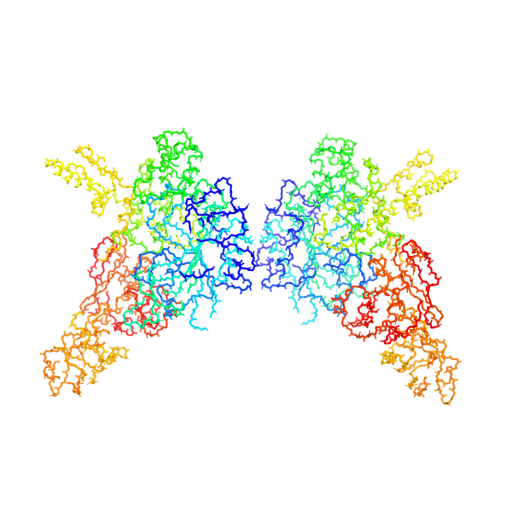.375 34.000 1.00 13.48 99 ALA A C 1
ATOM 852 O O . ALA A 1 99 ? 24.071 2.429 33.489 1.00 13.54 99 ALA A O 1
ATOM 854 N N . SER A 1 100 ? 23.302 4.553 33.390 1.00 13.56 100 SER A N 1
ATOM 855 C CA . SER A 1 100 ? 23.850 4.810 32.048 1.00 13.79 100 SER A CA 1
ATOM 856 C C . SER A 1 100 ? 25.363 4.595 31.974 1.00 13.88 100 SER A C 1
ATOM 857 O O . SER A 1 100 ? 25.866 4.087 30.967 1.00 14.53 100 SER A O 1
ATOM 860 N N . ILE A 1 101 ? 26.084 4.955 33.038 1.00 13.80 101 ILE A N 1
ATOM 861 C CA . ILE A 1 101 ? 27.552 4.800 33.075 1.00 13.80 101 ILE A CA 1
ATOM 862 C C . ILE A 1 101 ? 28.023 3.336 32.965 1.00 14.20 101 ILE A C 1
ATOM 863 O O . ILE A 1 101 ? 29.165 3.069 32.569 1.00 13.53 101 ILE A O 1
ATOM 868 N N . MET A 1 102 ? 27.151 2.393 33.324 1.00 14.19 102 MET A N 1
ATOM 869 C CA . MET A 1 102 ? 27.511 0.969 33.236 1.00 14.70 102 MET A CA 1
ATOM 870 C C . MET A 1 102 ? 27.722 0.504 31.796 1.00 14.42 102 MET A C 1
ATOM 871 O O . MET A 1 102 ? 28.402 -0.493 31.564 1.00 14.98 102 MET A O 1
ATOM 876 N N . ASP A 1 103 ? 27.166 1.252 30.839 1.00 14.41 103 ASP A N 1
ATOM 877 C CA . ASP A 1 103 ? 27.426 1.047 29.409 1.00 14.41 103 ASP A CA 1
ATOM 878 C C . ASP A 1 103 ? 28.894 1.211 29.043 1.00 14.42 103 ASP A C 1
ATOM 879 O O . ASP A 1 103 ? 29.366 0.615 28.059 1.00 14.45 103 ASP A O 1
ATOM 884 N N . PHE A 1 104 ? 29.605 2.020 29.831 1.00 13.96 104 PHE A N 1
ATOM 885 C CA . PHE A 1 104 ? 30.947 2.485 29.483 1.00 14.14 104 PHE A CA 1
ATOM 886 C C . PHE A 1 104 ? 32.008 2.029 30.487 1.00 14.52 104 PHE A C 1
ATOM 887 O O . PHE A 1 104 ? 33.126 2.555 30.518 1.00 14.97 104 PHE A O 1
ATOM 895 N N . GLN A 1 105 ? 31.644 1.034 31.292 1.00 14.74 105 GLN A N 1
ATOM 896 C CA . GLN A 1 105 ? 32.558 0.366 32.215 1.00 15.16 105 GLN A CA 1
ATOM 897 C C . GLN A 1 105 ? 32.673 -1.111 31.823 1.00 14.95 105 GLN A C 1
ATOM 898 O O . GLN A 1 105 ? 31.691 -1.696 31.361 1.00 14.52 105 GLN A O 1
ATOM 904 N N . PRO A 1 106 ? 33.864 -1.720 32.010 1.00 14.92 106 PRO A N 1
ATOM 905 C CA . PRO A 1 106 ? 35.108 -1.082 32.441 1.00 14.90 106 PRO A CA 1
ATOM 906 C C . PRO A 1 106 ? 35.888 -0.448 31.285 1.00 15.29 106 PRO A C 1
ATOM 907 O O . PRO A 1 106 ? 36.768 0.385 31.523 1.00 15.97 106 PRO A O 1
ATOM 911 N N . TRP A 1 107 ? 35.526 -0.800 30.052 1.00 15.24 107 TRP A N 1
ATOM 912 C CA . TRP A 1 107 ? 36.400 -0.628 28.885 1.00 15.34 107 TRP A CA 1
ATOM 913 C C . TRP A 1 107 ? 36.578 0.828 28.402 1.00 15.67 107 TRP A C 1
ATOM 914 O O . TRP A 1 107 ? 37.695 1.255 28.097 1.00 15.63 107 TRP A O 1
ATOM 925 N N . VAL A 1 108 ? 35.480 1.573 28.320 1.00 15.57 108 VAL A N 1
ATOM 926 C CA . VAL A 1 108 ? 35.539 2.970 27.875 1.00 15.86 108 VAL A CA 1
ATOM 927 C C . VAL A 1 108 ? 36.260 3.846 28.909 1.00 16.20 108 VAL A C 1
ATOM 928 O O . VAL A 1 108 ? 37.128 4.635 28.554 1.00 16.61 108 VAL A O 1
ATOM 932 N N . ILE A 1 109 ? 35.933 3.674 30.182 1.00 16.84 109 ILE A N 1
ATOM 933 C CA . ILE A 1 109 ? 36.544 4.487 31.239 1.00 17.63 109 ILE A CA 1
ATOM 934 C C . ILE A 1 109 ? 38.061 4.287 31.377 1.00 18.18 109 ILE A C 1
ATOM 935 O O . ILE A 1 109 ? 38.802 5.261 31.579 1.00 18.15 109 ILE A O 1
ATOM 940 N N . SER A 1 110 ? 38.515 3.041 31.228 1.00 18.31 110 SER A N 1
ATOM 941 C CA . SER A 1 110 ? 39.940 2.711 31.309 1.00 18.66 110 SER A CA 1
ATOM 942 C C . SER A 1 110 ? 40.726 3.210 30.098 1.00 19.16 110 SER A C 1
ATOM 943 O O . SER A 1 110 ? 41.946 3.380 30.170 1.00 19.57 110 SER A O 1
ATOM 946 N N . GLY A 1 111 ? 40.027 3.436 28.987 1.00 19.45 111 GLY A N 1
ATOM 947 C CA . GLY A 1 111 ? 40.655 3.878 27.744 1.00 19.29 111 GLY A CA 1
ATOM 948 C C . GLY A 1 111 ? 40.990 2.698 26.859 1.00 19.57 111 GLY A C 1
ATOM 949 O O . GLY A 1 111 ? 41.692 2.843 25.859 1.00 19.62 111 GLY A O 1
ATOM 950 N N . GLU A 1 112 ? 40.493 1.521 27.238 1.00 19.40 112 GLU A N 1
ATOM 951 C CA . GLU A 1 112 ? 40.713 0.307 26.464 1.00 19.43 112 GLU A CA 1
ATOM 952 C C . GLU A 1 112 ? 39.771 0.295 25.266 1.00 18.92 112 GLU A C 1
ATOM 953 O O . GLU A 1 112 ? 40.094 -0.263 24.223 1.00 19.21 112 GLU A O 1
ATOM 959 N N . ALA A 1 113 ? 38.612 0.930 25.432 1.00 18.38 113 ALA A N 1
ATOM 960 C CA . ALA A 1 113 ? 37.668 1.163 24.346 1.00 17.93 113 ALA A CA 1
ATOM 961 C C . ALA A 1 113 ? 37.477 2.662 24.128 1.00 17.67 113 ALA A C 1
ATOM 962 O O . ALA A 1 113 ? 37.514 3.442 25.077 1.00 17.58 113 ALA A O 1
ATOM 964 N N . ASP A 1 114 ? 37.270 3.053 22.877 1.00 17.31 114 ASP A N 1
ATOM 965 C CA . ASP A 1 114 ? 36.885 4.419 22.554 1.00 17.13 114 ASP A CA 1
ATOM 966 C C . ASP A 1 114 ? 35.428 4.619 22.930 1.00 16.70 114 ASP A C 1
ATOM 967 O O . ASP A 1 114 ? 34.625 3.695 22.781 1.00 17.09 114 ASP A O 1
ATOM 972 N N . PRO A 1 115 ? 35.073 5.822 23.422 1.00 15.87 115 PRO A N 1
ATOM 973 C CA . PRO A 1 115 ? 33.658 6.096 23.631 1.00 15.40 115 PRO A CA 1
ATOM 974 C C . PRO A 1 115 ? 32.961 6.093 22.272 1.00 14.91 115 PRO A C 1
ATOM 975 O O . PRO A 1 115 ? 33.592 6.459 21.276 1.00 14.69 115 PRO A O 1
ATOM 979 N N . PRO A 1 116 ? 31.677 5.680 22.225 1.00 14.71 116 PRO A N 1
ATOM 980 C CA . PRO A 1 116 ? 30.945 5.645 20.951 1.00 14.75 116 PRO A CA 1
ATOM 981 C C . PRO A 1 116 ? 30.825 7.044 20.364 1.00 14.42 116 PRO A C 1
ATOM 982 O O . PRO A 1 116 ? 30.849 7.202 19.148 1.00 14.57 116 PRO A O 1
ATOM 986 N N . ALA A 1 117 ? 30.691 8.040 21.239 1.00 14.06 117 ALA A N 1
ATOM 987 C CA . ALA A 1 117 ? 30.830 9.453 20.880 1.00 13.49 117 ALA A CA 1
ATOM 988 C C . ALA A 1 117 ? 31.381 10.154 22.116 1.00 13.10 117 ALA A C 1
ATOM 989 O O . ALA A 1 117 ? 31.304 9.614 23.221 1.00 13.50 117 ALA A O 1
ATOM 991 N N . ASN A 1 118 ? 31.963 11.330 21.933 1.00 12.81 118 ASN A N 1
ATOM 992 C CA . ASN A 1 118 ? 32.544 12.086 23.049 1.00 12.51 118 ASN A CA 1
ATOM 993 C C . ASN A 1 118 ? 32.530 13.588 22.752 1.00 12.36 118 ASN A C 1
ATOM 994 O O . ASN A 1 118 ? 33.306 14.059 21.919 1.00 11.90 118 ASN A O 1
ATOM 999 N N . PRO A 1 119 ? 31.635 14.344 23.419 1.00 12.61 119 PRO A N 1
ATOM 1000 C CA . PRO A 1 119 ? 30.697 13.866 24.435 1.00 12.61 119 PRO A CA 1
ATOM 1001 C C . PRO A 1 119 ? 29.466 13.185 23.830 1.00 12.42 119 PRO A C 1
ATOM 1002 O O . PRO A 1 119 ? 29.175 13.358 22.645 1.00 12.44 119 PRO A O 1
ATOM 1006 N N . LEU A 1 120 ? 28.762 12.408 24.645 1.00 12.26 120 LEU A N 1
ATOM 1007 C CA . LEU A 1 120 ? 27.617 11.643 24.163 1.00 12.35 120 LEU A CA 1
ATOM 1008 C C . LEU A 1 120 ? 26.369 11.904 24.994 1.00 12.04 120 LEU A C 1
ATOM 1009 O O . LEU A 1 120 ? 26.454 12.326 26.151 1.00 12.18 120 LEU A O 1
ATOM 1014 N N . VAL A 1 121 ? 25.214 11.643 24.392 1.00 11.84 121 VAL A N 1
ATOM 1015 C CA . VAL A 1 121 ? 23.940 11.717 25.090 1.00 11.85 121 VAL A CA 1
ATOM 1016 C C . VAL A 1 121 ? 23.143 10.412 24.867 1.00 12.06 121 VAL A C 1
ATOM 1017 O O . VAL A 1 121 ? 23.152 9.833 23.775 1.00 11.58 121 VAL A O 1
ATOM 1021 N N . ILE A 1 122 ? 22.482 9.938 25.917 1.00 12.37 122 ILE A N 1
ATOM 1022 C CA . ILE A 1 122 ? 21.835 8.626 25.880 1.00 12.66 122 ILE A CA 1
ATOM 1023 C C . ILE A 1 122 ? 20.654 8.600 26.849 1.00 12.88 122 ILE A C 1
ATOM 1024 O O . ILE A 1 122 ? 20.649 9.323 27.857 1.00 12.79 122 ILE A O 1
ATOM 1029 N N . SER A 1 123 ? 19.629 7.816 26.513 1.00 12.80 123 SER A N 1
ATOM 1030 C CA . SER A 1 123 ? 18.579 7.501 27.470 1.00 13.43 123 SER A CA 1
ATOM 1031 C C . SER A 1 123 ? 18.625 5.997 27.708 1.00 13.70 123 SER A C 1
ATOM 1032 O O . SER A 1 123 ? 18.251 5.219 26.835 1.00 13.85 123 SER A O 1
ATOM 1035 N N . GLN A 1 124 ? 19.098 5.610 28.888 1.00 14.26 124 GLN A N 1
ATOM 1036 C CA . GLN A 1 124 ? 19.395 4.215 29.195 1.00 14.30 124 GLN A CA 1
ATOM 1037 C C . GLN A 1 124 ? 18.402 3.562 30.153 1.00 14.48 124 GLN A C 1
ATOM 1038 O O . GLN A 1 124 ? 18.390 3.876 31.343 1.00 14.78 124 GLN A O 1
ATOM 1044 N N . PRO A 1 125 ? 17.575 2.636 29.635 1.00 14.76 125 PRO A N 1
ATOM 1045 C CA . PRO A 1 125 ? 16.759 1.787 30.498 1.00 15.22 125 PRO A CA 1
ATOM 1046 C C . PRO A 1 125 ? 17.641 1.099 31.536 1.00 15.42 125 PRO A C 1
ATOM 1047 O O . PRO A 1 125 ? 18.662 0.494 31.200 1.00 14.86 125 PRO A O 1
ATOM 1051 N N . SER A 1 126 ? 17.248 1.236 32.792 1.00 16.25 126 SER A N 1
ATOM 1052 C CA . SER A 1 126 ? 18.051 0.788 33.915 1.00 17.12 126 SER A CA 1
ATOM 1053 C C . SER A 1 126 ? 17.167 0.002 34.873 1.00 17.73 126 SER A C 1
ATOM 1054 O O . SER A 1 126 ? 16.005 0.358 35.089 1.00 18.10 126 SER A O 1
ATOM 1057 N N . ILE A 1 127 ? 17.716 -1.068 35.435 1.00 18.22 127 ILE A N 1
ATOM 1058 C CA . ILE A 1 127 ? 16.960 -1.924 36.344 1.00 19.10 127 ILE A CA 1
ATOM 1059 C C . ILE A 1 127 ? 17.664 -2.037 37.692 1.00 19.80 127 ILE A C 1
ATOM 1060 O O . ILE A 1 127 ? 18.874 -2.254 37.755 1.00 20.03 127 ILE A O 1
ATOM 1065 N N . ARG A 1 128 ? 16.895 -1.895 38.766 1.00 20.85 128 ARG A N 1
ATOM 1066 C CA . ARG A 1 128 ? 17.425 -2.047 40.122 1.00 22.12 128 ARG A CA 1
ATOM 1067 C C . ARG A 1 128 ? 16.429 -2.803 40.994 1.00 22.29 128 ARG A C 1
ATOM 1068 O O . ARG A 1 128 ? 15.233 -2.528 40.969 1.00 22.29 128 ARG A O 1
ATOM 1076 N N . PHE A 1 129 ? 16.928 -3.782 41.742 1.00 22.81 129 PHE A N 1
ATOM 1077 C CA . PHE A 1 129 ? 16.084 -4.591 42.608 1.00 23.40 129 PHE A CA 1
ATOM 1078 C C . PHE A 1 129 ? 16.212 -4.180 44.065 1.00 24.50 129 PHE A C 1
ATOM 1079 O O . PHE A 1 129 ? 15.499 -4.702 44.925 1.00 24.31 129 PHE A O 1
ATOM 1087 N N . THR A 1 130 ? 17.109 -3.231 44.329 1.00 25.91 130 THR A N 1
ATOM 1088 C CA . THR A 1 130 ? 17.389 -2.789 45.693 1.00 27.58 130 THR A CA 1
ATOM 1089 C C . THR A 1 130 ? 16.178 -2.130 46.368 1.00 28.48 130 THR A C 1
ATOM 1090 O O . THR A 1 130 ? 16.082 -2.126 47.599 1.00 29.14 130 THR A O 1
ATOM 1094 N N . ASP A 1 131 ? 15.257 -1.590 45.570 1.00 28.96 131 ASP A N 1
ATOM 1095 C CA . ASP A 1 131 ? 14.062 -0.935 46.106 1.00 29.39 131 ASP A CA 1
ATOM 1096 C C . ASP A 1 131 ? 12.753 -1.621 45.722 1.00 29.46 131 ASP A C 1
ATOM 1097 O O . ASP A 1 131 ? 11.706 -0.970 45.669 1.00 29.66 131 ASP A O 1
ATOM 1102 N N . ILE A 1 132 ? 12.807 -2.929 45.479 1.00 28.78 132 ILE A N 1
ATOM 1103 C CA . ILE A 1 132 ? 11.657 -3.659 44.943 1.00 28.54 132 ILE A CA 1
ATOM 1104 C C . ILE A 1 132 ? 10.428 -3.680 45.877 1.00 28.68 132 ILE A C 1
ATOM 1105 O O . ILE A 1 132 ? 9.290 -3.587 45.409 1.00 28.67 132 ILE A O 1
ATOM 1110 N N . ASP A 1 133 ? 10.659 -3.793 47.183 1.00 28.76 133 ASP A N 1
ATOM 1111 C CA . ASP A 1 133 ? 9.568 -3.783 48.166 1.00 28.76 133 ASP A CA 1
ATOM 1112 C C . ASP A 1 133 ? 8.916 -2.406 48.307 1.00 28.74 133 ASP A C 1
ATOM 1113 O O . ASP A 1 133 ? 7.774 -2.298 48.759 1.00 28.87 133 ASP A O 1
ATOM 1118 N N . ASN A 1 134 ? 9.657 -1.371 47.923 1.00 28.43 134 ASN A N 1
ATOM 1119 C CA . ASN A 1 134 ? 9.150 -0.007 47.840 1.00 28.51 134 ASN A CA 1
ATOM 1120 C C . ASN A 1 134 ? 8.148 0.211 46.699 1.00 28.15 134 ASN A C 1
ATOM 1121 O O . ASN A 1 134 ? 7.336 1.137 46.757 1.00 28.31 134 ASN A O 1
ATOM 1126 N N . VAL A 1 135 ? 8.218 -0.628 45.665 1.00 27.24 135 VAL A N 1
ATOM 1127 C CA . VAL A 1 135 ? 7.436 -0.426 44.439 1.00 26.34 135 VAL A CA 1
ATOM 1128 C C . VAL A 1 135 ? 5.933 -0.591 44.685 1.00 26.11 135 VAL A C 1
ATOM 1129 O O . VAL A 1 135 ? 5.479 -1.629 45.176 1.00 26.09 135 VAL A O 1
ATOM 1133 N N . GLY A 1 136 ? 5.176 0.450 44.346 1.00 25.77 136 GLY A N 1
ATOM 1134 C CA . GLY A 1 136 ? 3.747 0.489 44.610 1.00 25.66 136 GLY A CA 1
ATOM 1135 C C . GLY A 1 136 ? 3.431 0.995 46.005 1.00 25.78 136 GLY A C 1
ATOM 1136 O O . GLY A 1 136 ? 2.297 1.369 46.290 1.00 26.00 136 GLY A O 1
ATOM 1137 N N . ILE A 1 137 ? 4.439 1.017 46.871 1.00 25.57 137 ILE A N 1
ATOM 1138 C CA . ILE A 1 137 ? 4.247 1.366 48.279 1.00 25.37 137 ILE A CA 1
ATOM 1139 C C . ILE A 1 137 ? 4.501 2.856 48.534 1.00 25.22 137 ILE A C 1
ATOM 1140 O O . ILE A 1 137 ? 3.757 3.486 49.288 1.00 24.98 137 ILE A O 1
ATOM 1145 N N . THR A 1 138 ? 5.527 3.413 47.888 1.00 25.09 138 THR A N 1
ATOM 1146 C CA . THR A 1 138 ? 5.981 4.798 48.154 1.00 25.30 138 THR A CA 1
ATOM 1147 C C . THR A 1 138 ? 5.500 5.855 47.152 1.00 25.32 138 THR A C 1
ATOM 1148 O O . THR A 1 138 ? 5.677 7.057 47.382 1.00 25.49 138 THR A O 1
ATOM 1152 N N . GLY A 1 139 ? 4.942 5.415 46.027 1.00 25.08 139 GLY A N 1
ATOM 1153 C CA . GLY A 1 139 ? 4.548 6.330 44.956 1.00 25.16 139 GLY A CA 1
ATOM 1154 C C . GLY A 1 139 ? 5.621 6.747 43.952 1.00 24.97 139 GLY A C 1
ATOM 1155 O O . GLY A 1 139 ? 5.300 7.338 42.926 1.00 24.94 139 GLY A O 1
ATOM 1156 N N . ARG A 1 140 ? 6.886 6.433 44.228 1.00 25.14 140 ARG A N 1
ATOM 1157 C CA . ARG A 1 140 ? 8.012 6.914 43.403 1.00 25.16 140 ARG A CA 1
ATOM 1158 C C . ARG A 1 140 ? 9.020 5.847 42.918 1.00 24.85 140 ARG A C 1
ATOM 1159 O O . ARG A 1 140 ? 9.819 6.115 42.013 1.00 25.03 140 ARG A O 1
ATOM 1167 N N . HIS A 1 141 ? 9.015 4.667 43.529 1.00 24.14 141 HIS A N 1
ATOM 1168 C CA . HIS A 1 141 ? 10.057 3.674 43.232 1.00 23.54 141 HIS A CA 1
ATOM 1169 C C . HIS A 1 141 ? 9.723 2.749 42.073 1.00 22.31 141 HIS A C 1
ATOM 1170 O O . HIS A 1 141 ? 8.610 2.244 41.980 1.00 22.17 141 HIS A O 1
ATOM 1177 N N . PHE A 1 142 ? 10.707 2.531 41.202 1.00 21.53 142 PHE A N 1
ATOM 1178 C CA . PHE A 1 142 ? 10.579 1.620 40.057 1.00 20.59 142 PHE A CA 1
ATOM 1179 C C . PHE A 1 142 ? 11.693 0.564 40.076 1.00 20.30 142 PHE A C 1
ATOM 1180 O O . PHE A 1 142 ? 12.776 0.809 40.615 1.00 20.59 142 PHE A O 1
ATOM 1188 N N . THR A 1 143 ? 11.430 -0.607 39.491 1.00 19.30 143 THR A N 1
ATOM 1189 C CA . THR A 1 143 ? 12.502 -1.565 39.177 1.00 18.54 143 THR A CA 1
ATOM 1190 C C . THR A 1 143 ? 13.118 -1.233 37.820 1.00 18.21 143 THR A C 1
ATOM 1191 O O . THR A 1 143 ? 14.310 -1.444 37.609 1.00 18.41 143 THR A O 1
ATOM 1195 N N . ILE A 1 144 ? 12.283 -0.731 36.907 1.00 17.46 144 ILE A N 1
ATOM 1196 C CA . ILE A 1 144 ? 12.702 -0.297 35.571 1.00 17.02 144 ILE A CA 1
ATOM 1197 C C . ILE A 1 144 ? 12.445 1.210 35.385 1.00 16.80 144 ILE A C 1
ATOM 1198 O O . ILE A 1 144 ? 11.341 1.705 35.613 1.00 16.53 144 ILE A O 1
ATOM 1203 N N . PHE A 1 145 ? 13.474 1.923 34.962 1.00 16.88 145 PHE A N 1
ATOM 1204 C CA . PHE A 1 145 ? 13.367 3.362 34.715 1.00 17.43 145 PHE A CA 1
ATOM 1205 C C . PHE A 1 145 ? 14.372 3.747 33.643 1.00 17.12 145 PHE A C 1
ATOM 1206 O O . PHE A 1 145 ? 15.239 2.944 33.288 1.00 17.49 145 PHE A O 1
ATOM 1214 N N . GLU A 1 146 ? 14.248 4.953 33.100 1.00 16.54 146 GLU A N 1
ATOM 1215 C CA . GLU A 1 146 ? 15.236 5.429 32.151 1.00 16.10 146 GLU A CA 1
ATOM 1216 C C . GLU A 1 146 ? 16.099 6.535 32.754 1.00 16.49 146 GLU A C 1
ATOM 1217 O O . GLU A 1 146 ? 15.596 7.563 33.202 1.00 15.55 146 GLU A O 1
ATOM 1223 N N . MET A 1 147 ? 17.404 6.291 32.753 1.00 16.55 147 MET A N 1
ATOM 1224 C CA . MET A 1 147 ? 18.376 7.279 33.151 1.00 17.26 147 MET A CA 1
ATOM 1225 C C . MET A 1 147 ? 18.883 7.956 31.894 1.00 16.55 147 MET A C 1
ATOM 1226 O O . MET A 1 147 ? 19.598 7.344 31.092 1.00 16.33 147 MET A O 1
ATOM 1231 N N . MET A 1 148 ? 18.478 9.210 31.715 1.00 15.71 148 MET A N 1
ATOM 1232 C CA . MET A 1 148 ? 18.955 10.028 30.612 1.00 15.46 148 MET A CA 1
ATOM 1233 C C . MET A 1 148 ? 20.268 10.656 31.050 1.00 15.25 148 MET A C 1
ATOM 1234 O O . MET A 1 148 ? 20.406 11.069 32.200 1.00 15.64 148 MET A O 1
ATOM 1239 N N . ALA A 1 149 ? 21.244 10.719 30.152 1.00 14.68 149 ALA A N 1
ATOM 1240 C CA . ALA A 1 149 ? 22.568 11.184 30.558 1.00 14.01 149 ALA A CA 1
ATOM 1241 C C . ALA A 1 149 ? 23.339 11.830 29.431 1.00 13.56 149 ALA A C 1
ATOM 1242 O O . ALA A 1 149 ? 23.242 11.402 28.285 1.00 13.40 149 ALA A O 1
ATOM 1244 N N . HIS A 1 150 ? 24.086 12.875 29.774 1.00 13.00 150 HIS A N 1
ATOM 1245 C CA . HIS A 1 150 ? 25.189 13.339 28.946 1.00 12.69 150 HIS A CA 1
ATOM 1246 C C . HIS A 1 150 ? 26.491 12.934 29.632 1.00 12.10 150 HIS A C 1
ATOM 1247 O O . HIS A 1 150 ? 26.637 13.108 30.843 1.00 11.76 150 HIS A O 1
ATOM 1254 N N . HIS A 1 151 ? 27.402 12.345 28.855 1.00 11.65 151 HIS A N 1
ATOM 1255 C CA . HIS A 1 151 ? 28.675 11.838 29.362 1.00 11.06 151 HIS A CA 1
ATOM 1256 C C . HIS A 1 151 ? 29.823 12.450 28.588 1.00 10.82 151 HIS A C 1
ATOM 1257 O O . HIS A 1 151 ? 29.747 12.611 27.367 1.00 10.77 151 HIS A O 1
ATOM 1264 N N . ALA A 1 152 ? 30.897 12.760 29.300 1.00 10.41 152 ALA A N 1
ATOM 1265 C CA . ALA A 1 152 ? 32.120 13.235 28.684 1.00 10.68 152 ALA A CA 1
ATOM 1266 C C . ALA A 1 152 ? 33.274 12.469 29.298 1.00 10.67 152 ALA A C 1
ATOM 1267 O O . ALA A 1 152 ? 33.383 12.370 30.523 1.00 11.17 152 ALA A O 1
ATOM 1269 N N . PHE A 1 153 ? 34.140 11.945 28.444 1.00 10.65 153 PHE A N 1
ATOM 1270 C CA . PHE A 1 153 ? 35.260 11.137 28.890 1.00 11.02 153 PHE A CA 1
ATOM 1271 C C . PHE A 1 153 ? 36.521 11.947 28.648 1.00 11.15 153 PHE A C 1
ATOM 1272 O O . PHE A 1 153 ? 36.960 12.097 27.509 1.00 11.40 153 PHE A O 1
ATOM 1280 N N . ASN A 1 154 ? 37.063 12.510 29.728 1.00 11.60 154 ASN A N 1
ATOM 1281 C CA . ASN A 1 154 ? 38.269 13.325 29.661 1.00 12.23 154 ASN A CA 1
ATOM 1282 C C . ASN A 1 154 ? 39.513 12.508 29.957 1.00 12.68 154 ASN A C 1
ATOM 1283 O O . ASN A 1 154 ? 39.948 12.407 31.111 1.00 13.08 154 ASN A O 1
ATOM 1288 N N . TYR A 1 155 ? 40.090 11.931 28.909 1.00 13.14 155 TYR A N 1
ATOM 1289 C CA . TYR A 1 155 ? 41.351 11.218 29.042 1.00 13.54 155 TYR A CA 1
ATOM 1290 C C . TYR A 1 155 ? 42.449 12.261 29.199 1.00 13.53 155 TYR A C 1
ATOM 1291 O O . TYR A 1 155 ? 42.306 13.369 28.689 1.00 13.35 155 TYR A O 1
ATOM 1300 N N . PRO A 1 156 ? 43.539 11.922 29.918 1.00 13.67 156 PRO A N 1
ATOM 1301 C CA . PRO A 1 156 ? 44.633 12.887 30.069 1.00 13.71 156 PRO A CA 1
ATOM 1302 C C . PRO A 1 156 ? 45.131 13.362 28.701 1.00 13.71 156 PRO A C 1
ATOM 1303 O O . PRO A 1 156 ? 45.319 12.547 27.796 1.00 13.65 156 PRO A O 1
ATOM 1307 N N . GLY A 1 157 ? 45.288 14.676 28.553 1.00 13.51 157 GLY A N 1
ATOM 1308 C CA . GLY A 1 157 ? 45.760 15.279 27.310 1.00 13.39 157 GLY A CA 1
ATOM 1309 C C . GLY A 1 157 ? 44.669 15.694 26.337 1.00 13.28 157 GLY A C 1
ATOM 1310 O O . GLY A 1 157 ? 44.942 16.403 25.365 1.00 13.10 157 GLY A O 1
ATOM 1322 N N . PRO A 1 159 ? 41.125 17.232 26.941 1.00 12.76 159 PRO A N 1
ATOM 1323 C CA . PRO A 1 159 ? 39.948 17.716 27.679 1.00 12.67 159 PRO A CA 1
ATOM 1324 C C . PRO A 1 159 ? 38.708 17.870 26.790 1.00 12.83 159 PRO A C 1
ATOM 1325 O O . PRO A 1 159 ? 38.815 18.316 25.643 1.00 13.22 159 PRO A O 1
ATOM 1329 N N . ILE A 1 160 ? 37.553 17.461 27.312 1.00 12.90 160 ILE A N 1
ATOM 1330 C CA . ILE A 1 160 ? 36.274 17.603 26.609 1.00 13.18 160 ILE A CA 1
ATOM 1331 C C . ILE A 1 160 ? 35.463 18.682 27.334 1.00 13.59 160 ILE A C 1
ATOM 1332 O O . ILE A 1 160 ? 35.329 19.800 26.840 1.00 13.51 160 ILE A O 1
ATOM 1337 N N . TYR A 1 161 ? 34.927 18.329 28.500 1.00 13.76 161 TYR A N 1
ATOM 1338 C CA . TYR A 1 161 ? 34.396 19.306 29.449 1.00 13.85 161 TYR A CA 1
ATOM 1339 C C . TYR A 1 161 ? 34.249 18.666 30.819 1.00 14.15 161 TYR A C 1
ATOM 1340 O O . TYR A 1 161 ? 34.298 17.433 30.952 1.00 14.23 161 TYR A O 1
ATOM 1349 N N . TRP A 1 162 ? 34.068 19.500 31.833 1.00 13.87 162 TRP A N 1
ATOM 1350 C CA . TRP A 1 162 ? 34.130 19.037 33.208 1.00 14.46 162 TRP A CA 1
ATOM 1351 C C . TRP A 1 162 ? 33.040 19.714 34.040 1.00 14.41 162 TRP A C 1
ATOM 1352 O O . TRP A 1 162 ? 31.933 19.956 33.541 1.00 14.14 162 TRP A O 1
ATOM 1363 N N . MET A 1 163 ? 33.365 20.016 35.292 1.00 14.45 163 MET A N 1
ATOM 1364 C CA . MET A 1 163 ? 32.405 20.475 36.291 1.00 15.35 163 MET A CA 1
ATOM 1365 C C . MET A 1 163 ? 31.690 21.786 35.927 1.00 14.36 163 MET A C 1
ATOM 1366 O O . MET A 1 163 ? 30.465 21.857 36.006 1.00 13.99 163 MET A O 1
ATOM 1371 N N . ASP A 1 164 ? 32.449 22.805 35.515 1.00 13.92 164 ASP A N 1
ATOM 1372 C CA . ASP A 1 164 ? 31.877 24.095 35.118 1.00 13.77 164 ASP A CA 1
ATOM 1373 C C . ASP A 1 164 ? 30.776 23.965 34.067 1.00 13.70 164 ASP A C 1
ATOM 1374 O O . ASP A 1 164 ? 29.687 24.505 34.240 1.00 13.65 164 ASP A O 1
ATOM 1379 N N . GLU A 1 165 ? 31.078 23.254 32.982 1.00 13.57 165 GLU A N 1
ATOM 1380 C CA . GLU A 1 165 ? 30.169 23.116 31.845 1.00 13.61 165 GLU A CA 1
ATOM 1381 C C . GLU A 1 165 ? 28.988 22.203 32.155 1.00 13.55 165 GLU A C 1
ATOM 1382 O O . GLU A 1 165 ? 27.888 22.410 31.647 1.00 13.50 165 GLU A O 1
ATOM 1388 N N . THR A 1 166 ? 29.226 21.192 32.989 1.00 13.19 166 THR A N 1
ATOM 1389 C CA . THR A 1 166 ? 28.175 20.261 33.415 1.00 13.10 166 THR A CA 1
ATOM 1390 C C . THR A 1 166 ? 27.047 20.917 34.217 1.00 12.85 166 THR A C 1
ATOM 1391 O O . THR A 1 166 ? 25.878 20.681 33.929 1.00 13.18 166 THR A O 1
ATOM 1395 N N . VAL A 1 167 ? 27.387 21.739 35.208 1.00 13.17 167 VAL A N 1
ATOM 1396 C CA . VAL A 1 167 ? 26.358 22.484 35.957 1.00 13.08 167 VAL A CA 1
ATOM 1397 C C . VAL A 1 167 ? 25.608 23.488 35.069 1.00 13.47 167 VAL A C 1
ATOM 1398 O O . VAL A 1 167 ? 24.398 23.660 35.220 1.00 13.58 167 VAL A O 1
ATOM 1402 N N . GLU A 1 168 ? 26.324 24.115 34.133 1.00 13.65 168 GLU A N 1
ATOM 1403 C CA . GLU A 1 168 ? 25.734 25.075 33.192 1.00 14.37 168 GLU A CA 1
ATOM 1404 C C . GLU A 1 168 ? 24.747 24.392 32.255 1.00 14.11 168 GLU A C 1
ATOM 1405 O O . GLU A 1 168 ? 23.623 24.867 32.077 1.00 14.04 168 GLU A O 1
ATOM 1411 N N . LEU A 1 169 ? 25.164 23.262 31.681 1.00 13.95 169 LEU A N 1
ATOM 1412 C CA . LEU A 1 169 ? 24.304 22.463 30.813 1.00 13.72 169 LEU A CA 1
ATOM 1413 C C . LEU A 1 169 ? 23.055 21.996 31.558 1.00 13.49 169 LEU A C 1
ATOM 1414 O O . LEU A 1 169 ? 21.952 22.064 31.015 1.00 13.67 169 LEU A O 1
ATOM 1419 N N . ALA A 1 170 ? 23.231 21.545 32.799 1.00 12.77 170 ALA A N 1
ATOM 1420 C CA . ALA A 1 170 ? 22.110 21.074 33.615 1.00 12.99 170 ALA A CA 1
ATOM 1421 C C . ALA A 1 170 ? 21.141 22.210 33.912 1.00 13.04 170 ALA A C 1
ATOM 1422 O O . ALA A 1 170 ? 19.932 22.079 33.704 1.00 13.26 170 ALA A O 1
ATOM 1424 N N . PHE A 1 171 ? 21.683 23.323 34.406 1.00 13.23 171 PHE A N 1
ATOM 1425 C CA . PHE A 1 171 ? 20.883 24.501 34.679 1.00 13.16 171 PHE A CA 1
ATOM 1426 C C . PHE A 1 171 ? 20.170 25.008 33.418 1.00 13.27 171 PHE A C 1
ATOM 1427 O O . PHE A 1 171 ? 18.981 25.325 33.478 1.00 13.14 171 PHE A O 1
ATOM 1435 N N . GLU A 1 172 ? 20.882 25.060 32.287 1.00 13.39 172 GLU A N 1
ATOM 1436 C CA . GLU A 1 172 ? 20.289 25.493 31.011 1.00 13.84 172 GLU A CA 1
ATOM 1437 C C . GLU A 1 172 ? 19.132 24.585 30.579 1.00 13.92 172 GLU A C 1
ATOM 1438 O O . GLU A 1 172 ? 18.077 25.068 30.156 1.00 13.78 172 GLU A O 1
ATOM 1444 N N . PHE A 1 173 ? 19.322 23.268 30.690 1.00 13.75 173 PHE A N 1
ATOM 1445 C CA . PHE A 1 173 ? 18.247 22.342 30.346 1.00 13.70 173 PHE A CA 1
ATOM 1446 C C . PHE A 1 173 ? 17.005 22.565 31.208 1.00 13.56 173 PHE A C 1
ATOM 1447 O O . PHE A 1 173 ? 15.901 22.656 30.689 1.00 12.97 173 PHE A O 1
ATOM 1455 N N . PHE A 1 174 ? 17.199 22.657 32.522 1.00 13.98 174 PHE A N 1
ATOM 1456 C CA . PHE A 1 174 ? 16.079 22.815 33.448 1.00 14.53 174 PHE A CA 1
ATOM 1457 C C . PHE A 1 174 ? 15.333 24.149 33.297 1.00 14.96 174 PHE A C 1
ATOM 1458 O O . PHE A 1 174 ? 14.096 24.186 33.340 1.00 15.08 174 PHE A O 1
ATOM 1466 N N . THR A 1 175 ? 16.078 25.233 33.100 1.00 15.13 175 THR A N 1
ATOM 1467 C CA . THR A 1 175 ? 15.488 26.575 33.100 1.00 15.11 175 THR A CA 1
ATOM 1468 C C . THR A 1 175 ? 15.043 27.066 31.723 1.00 15.54 175 THR A C 1
ATOM 1469 O O . THR A 1 175 ? 13.988 27.683 31.602 1.00 15.79 175 THR A O 1
ATOM 1473 N N . LYS A 1 176 ? 15.837 26.794 30.691 1.00 16.20 176 LYS A N 1
ATOM 1474 C CA . LYS A 1 176 ? 15.506 27.227 29.324 1.00 17.00 176 LYS A CA 1
ATOM 1475 C C . LYS A 1 176 ? 14.584 26.252 28.584 1.00 16.97 176 LYS A C 1
ATOM 1476 O O . LYS A 1 176 ? 13.654 26.676 27.897 1.00 17.17 176 LYS A O 1
ATOM 1482 N N . GLU A 1 177 ? 14.854 24.952 28.702 1.00 16.65 177 GLU A N 1
ATOM 1483 C CA . GLU A 1 177 ? 14.034 23.951 28.020 1.00 16.53 177 GLU A CA 1
ATOM 1484 C C . GLU A 1 177 ? 12.772 23.598 28.805 1.00 16.01 177 GLU A C 1
ATOM 1485 O O . GLU A 1 177 ? 11.680 23.570 28.241 1.00 15.67 177 GLU A O 1
ATOM 1491 N N . LEU A 1 178 ? 12.922 23.330 30.100 1.00 15.48 178 LEU A N 1
ATOM 1492 C CA . LEU A 1 178 ? 11.786 22.888 30.921 1.00 15.53 178 LEU A CA 1
ATOM 1493 C C . LEU A 1 178 ? 11.069 24.001 31.691 1.00 15.91 178 LEU A C 1
ATOM 1494 O O . LEU A 1 178 ? 10.038 23.754 32.330 1.00 15.98 178 LEU A O 1
ATOM 1510 N N . MET A 1 180 ? 11.698 25.534 34.412 1.00 16.41 180 MET A N 1
ATOM 1511 C CA . MET A 1 180 ? 11.695 25.381 35.859 1.00 16.84 180 MET A CA 1
ATOM 1512 C C . MET A 1 180 ? 12.209 26.662 36.518 1.00 16.48 180 MET A C 1
ATOM 1513 O O . MET A 1 180 ? 13.100 27.318 35.981 1.00 16.43 180 MET A O 1
ATOM 1529 N N . PRO A 1 182 ? 14.362 28.963 38.462 1.00 16.00 182 PRO A N 1
ATOM 1530 C CA . PRO A 1 182 ? 15.796 28.922 38.778 1.00 15.85 182 PRO A CA 1
ATOM 1531 C C . PRO A 1 182 ? 16.115 28.888 40.275 1.00 15.75 182 PRO A C 1
ATOM 1532 O O . PRO A 1 182 ? 16.956 28.094 40.704 1.00 15.08 182 PRO A O 1
ATOM 1536 N N . GLU A 1 183 ? 15.438 29.730 41.055 1.00 15.64 183 GLU A N 1
ATOM 1537 C CA . GLU A 1 183 ? 15.736 29.871 42.480 1.00 16.06 183 GLU A CA 1
ATOM 1538 C C . GLU A 1 183 ? 15.265 28.691 43.332 1.00 15.42 183 GLU A C 1
ATOM 1539 O O . GLU A 1 183 ? 15.633 28.589 44.499 1.00 15.03 183 GLU A O 1
ATOM 1545 N N . ASP A 1 184 ? 14.470 27.801 42.736 1.00 14.80 184 ASP A N 1
ATOM 1546 C CA . ASP A 1 184 ? 14.005 26.591 43.416 1.00 14.67 184 ASP A CA 1
ATOM 1547 C C . ASP A 1 184 ? 14.951 25.404 43.206 1.00 14.16 184 ASP A C 1
ATOM 1548 O O . ASP A 1 184 ? 14.784 24.357 43.832 1.00 14.06 184 ASP A O 1
ATOM 1553 N N . ILE A 1 185 ? 15.944 25.592 42.337 1.00 13.97 185 ILE A N 1
ATOM 1554 C CA . ILE A 1 185 ? 16.938 24.568 42.022 1.00 14.00 185 ILE A CA 1
ATOM 1555 C C . ILE A 1 185 ? 18.127 24.658 42.975 1.00 14.19 185 ILE A C 1
ATOM 1556 O O . ILE A 1 185 ? 18.743 25.723 43.101 1.00 13.54 185 ILE A O 1
ATOM 1561 N N . THR A 1 186 ? 18.436 23.547 43.655 1.00 13.88 186 THR A N 1
ATOM 1562 C CA . THR A 1 186 ? 19.647 23.454 44.478 1.00 13.58 186 THR A CA 1
ATOM 1563 C C . THR A 1 186 ? 20.623 22.383 43.962 1.00 13.60 186 THR A C 1
ATOM 1564 O O . THR A 1 186 ? 20.216 21.371 43.393 1.00 12.77 186 THR A O 1
ATOM 1568 N N . PHE A 1 187 ? 21.911 22.641 44.168 1.00 13.43 187 PHE A N 1
ATOM 1569 C CA . PHE A 1 187 ? 22.971 21.693 43.888 1.00 13.17 187 PHE A CA 1
ATOM 1570 C C . PHE A 1 187 ? 23.556 21.286 45.231 1.00 13.32 187 PHE A C 1
ATOM 1571 O O . PHE A 1 187 ? 24.293 22.052 45.858 1.00 13.35 187 PHE A O 1
ATOM 1579 N N . LYS A 1 188 ? 23.199 20.085 45.679 1.00 13.32 188 LYS A N 1
ATOM 1580 C CA . LYS A 1 188 ? 23.652 19.549 46.961 1.00 13.25 188 LYS A CA 1
ATOM 1581 C C . LYS A 1 188 ? 24.907 18.703 46.751 1.00 13.59 188 LYS A C 1
ATOM 1582 O O . LYS A 1 188 ? 24.906 17.781 45.936 1.00 13.84 188 LYS A O 1
ATOM 1588 N N . GLU A 1 189 ? 25.972 19.027 47.479 1.00 13.83 189 GLU A N 1
ATOM 1589 C CA . GLU A 1 189 ? 27.213 18.262 47.418 1.00 14.53 189 GLU A CA 1
ATOM 1590 C C . GLU A 1 189 ? 27.058 16.942 48.172 1.00 15.24 189 GLU A C 1
ATOM 1591 O O . GLU A 1 189 ? 26.738 16.928 49.363 1.00 14.38 189 GLU A O 1
ATOM 1597 N N . ASN A 1 190 ? 27.278 15.842 47.458 1.00 16.46 190 ASN A N 1
ATOM 1598 C CA . ASN A 1 190 ? 27.170 14.499 48.023 1.00 17.98 190 ASN A CA 1
ATOM 1599 C C . ASN A 1 190 ? 27.904 13.505 47.109 1.00 19.03 190 ASN A C 1
ATOM 1600 O O . ASN A 1 190 ? 27.484 13.290 45.972 1.00 18.69 190 ASN A O 1
ATOM 1605 N N . PRO A 1 191 ? 29.020 12.926 47.591 1.00 20.48 191 PRO A N 1
ATOM 1606 C CA . PRO A 1 191 ? 29.837 12.042 46.754 1.00 22.11 191 PRO A CA 1
ATOM 1607 C C . PRO A 1 191 ? 29.052 10.814 46.288 1.00 23.78 191 PRO A C 1
ATOM 1608 O O . PRO A 1 191 ? 28.162 10.344 47.002 1.00 23.89 191 PRO A O 1
ATOM 1612 N N . TRP A 1 192 ? 29.372 10.321 45.096 1.00 25.83 192 TRP A N 1
ATOM 1613 C CA . TRP A 1 192 ? 28.642 9.204 44.499 1.00 27.93 192 TRP A CA 1
ATOM 1614 C C . TRP A 1 192 ? 29.584 8.112 44.040 1.00 28.69 192 TRP A C 1
ATOM 1615 O O . TRP A 1 192 ? 30.804 8.321 43.972 1.00 28.70 192 TRP A O 1
ATOM 1626 N N . ALA A 1 193 ? 28.995 6.948 43.739 1.00 29.25 193 ALA A N 1
ATOM 1627 C CA . ALA A 1 193 ? 29.695 5.772 43.211 1.00 29.77 193 ALA A CA 1
ATOM 1628 C C . ALA A 1 193 ? 28.766 4.950 42.309 1.00 30.01 193 ALA A C 1
ATOM 1629 O O . ALA A 1 193 ? 27.542 4.963 42.485 1.00 30.38 193 ALA A O 1
ATOM 1631 N N . GLY A 1 194 ? 29.349 4.234 41.351 1.00 29.94 194 GLY A N 1
ATOM 1632 C CA . GLY A 1 194 ? 28.582 3.315 40.511 1.00 29.43 194 GLY A CA 1
ATOM 1633 C C . GLY A 1 194 ? 29.445 2.409 39.659 1.00 28.96 194 GLY A C 1
ATOM 1634 O O . GLY A 1 194 ? 30.276 2.889 38.879 1.00 29.02 194 GLY A O 1
ATOM 1635 N N . GLY A 1 195 ? 29.251 1.099 39.834 1.00 28.51 195 GLY A N 1
ATOM 1636 C CA . GLY A 1 195 ? 29.886 0.056 39.014 1.00 27.71 195 GLY A CA 1
ATOM 1637 C C . GLY A 1 195 ? 31.405 0.021 38.925 1.00 27.04 195 GLY A C 1
ATOM 1638 O O . GLY A 1 195 ? 31.954 -0.332 37.874 1.00 27.11 195 GLY A O 1
ATOM 1639 N N . GLY A 1 196 ? 32.081 0.371 40.022 1.00 26.39 196 GLY A N 1
ATOM 1640 C CA . GLY A 1 196 ? 33.547 0.356 40.089 1.00 25.34 196 GLY A CA 1
ATOM 1641 C C . GLY A 1 196 ? 34.223 1.719 40.239 1.00 24.96 196 GLY A C 1
ATOM 1642 O O . GLY A 1 196 ? 35.403 1.798 40.601 1.00 25.25 196 GLY A O 1
ATOM 1643 N N . ASN A 1 197 ? 33.486 2.794 39.968 1.00 24.08 197 ASN A N 1
ATOM 1644 C CA . ASN A 1 197 ? 34.059 4.146 40.008 1.00 23.06 197 ASN A CA 1
ATOM 1645 C C . ASN A 1 197 ? 33.303 5.113 40.914 1.00 22.68 197 ASN A C 1
ATOM 1646 O O . ASN A 1 197 ? 32.119 4.902 41.202 1.00 23.19 197 ASN A O 1
ATOM 1651 N N . ALA A 1 198 ? 33.984 6.186 41.328 1.00 21.15 198 ALA A N 1
ATOM 1652 C CA . ALA A 1 198 ? 33.428 7.152 42.277 1.00 19.74 198 ALA A CA 1
ATOM 1653 C C . ALA A 1 198 ? 33.979 8.567 42.084 1.00 18.65 198 ALA A C 1
ATOM 1654 O O . ALA A 1 198 ? 35.007 8.758 41.434 1.00 17.95 198 ALA A O 1
ATOM 1656 N N . GLY A 1 199 ? 33.288 9.547 42.667 1.00 17.43 199 GLY A N 1
ATOM 1657 C CA . GLY A 1 199 ? 33.808 10.911 42.749 1.00 16.13 199 GLY A CA 1
ATOM 1658 C C . GLY A 1 199 ? 32.859 11.882 43.430 1.00 15.36 199 GLY A C 1
ATOM 1659 O O . GLY A 1 199 ? 31.739 11.507 43.801 1.00 14.77 199 GLY A O 1
ATOM 1660 N N . PRO A 1 200 ? 33.297 13.149 43.590 1.00 14.65 200 PRO A N 1
ATOM 1661 C CA . PRO A 1 200 ? 32.385 14.187 44.080 1.00 14.01 200 PRO A CA 1
ATOM 1662 C C . PRO A 1 200 ? 31.195 14.312 43.143 1.00 13.24 200 PRO A C 1
ATOM 1663 O O . PRO A 1 200 ? 31.320 14.047 41.950 1.00 12.65 200 PRO A O 1
ATOM 1667 N N . ALA A 1 201 ? 30.050 14.702 43.688 1.00 12.83 201 ALA A N 1
ATOM 1668 C CA . ALA A 1 201 ? 28.818 14.784 42.918 1.00 12.64 201 ALA A CA 1
ATOM 1669 C C . ALA A 1 201 ? 27.875 15.843 43.473 1.00 12.40 201 ALA A C 1
ATOM 1670 O O . ALA A 1 201 ? 27.952 16.180 44.651 1.00 11.94 201 ALA A O 1
ATOM 1672 N N . PHE A 1 202 ? 26.977 16.332 42.616 1.00 12.71 202 PHE A N 1
ATOM 1673 C CA . PHE A 1 202 ? 25.817 17.123 43.027 1.00 12.95 202 PHE A CA 1
ATOM 1674 C C . PHE A 1 202 ? 24.543 16.298 42.877 1.00 13.53 202 PHE A C 1
ATOM 1675 O O . PHE A 1 202 ? 24.347 15.608 41.867 1.00 13.30 202 PHE A O 1
ATOM 1683 N N . GLU A 1 203 ? 23.662 16.402 43.865 1.00 14.00 203 GLU A N 1
ATOM 1684 C CA . GLU A 1 203 ? 22.265 16.059 43.664 1.00 14.80 203 GLU A CA 1
ATOM 1685 C C . GLU A 1 203 ? 21.568 17.349 43.273 1.00 14.57 203 GLU A C 1
ATOM 1686 O O . GLU A 1 203 ? 21.682 18.357 43.973 1.00 15.22 203 GLU A O 1
ATOM 1692 N N . VAL A 1 204 ? 20.870 17.329 42.149 1.00 14.42 204 VAL A N 1
ATOM 1693 C CA . VAL A 1 204 ? 20.094 18.472 41.726 1.00 14.27 204 VAL A CA 1
ATOM 1694 C C . VAL A 1 204 ? 18.676 18.265 42.231 1.00 14.48 204 VAL A C 1
ATOM 1695 O O . VAL A 1 204 ? 17.994 17.312 41.826 1.00 14.54 204 VAL A O 1
ATOM 1699 N N . LEU A 1 205 ? 18.253 19.160 43.123 1.00 14.13 205 LEU A N 1
ATOM 1700 C CA . LEU A 1 205 ? 16.952 19.080 43.773 1.00 14.23 205 LEU A CA 1
ATOM 1701 C C . LEU A 1 205 ? 16.026 20.211 43.312 1.00 14.67 205 LEU A C 1
ATOM 1702 O O . LEU A 1 205 ? 16.478 21.341 43.060 1.00 15.14 205 LEU A O 1
ATOM 1707 N N . TYR A 1 206 ? 14.735 19.902 43.217 1.00 14.40 206 TYR A N 1
ATOM 1708 C CA . TYR A 1 206 ? 13.718 20.856 42.769 1.00 14.57 206 TYR A CA 1
ATOM 1709 C C . TYR A 1 206 ? 12.362 20.443 43.323 1.00 14.66 206 TYR A C 1
ATOM 1710 O O . TYR A 1 206 ? 11.921 19.315 43.100 1.00 14.42 206 TYR A O 1
ATOM 1719 N N . ARG A 1 207 ? 11.726 21.356 44.058 1.00 15.07 207 ARG A N 1
ATOM 1720 C CA . ARG A 1 207 ? 10.404 21.153 44.681 1.00 15.74 207 ARG A CA 1
ATOM 1721 C C . ARG A 1 207 ? 10.324 19.856 45.501 1.00 16.21 207 ARG A C 1
ATOM 1722 O O . ARG A 1 207 ? 9.280 19.192 45.543 1.00 16.45 207 ARG A O 1
ATOM 1730 N N . GLY A 1 208 ? 11.438 19.515 46.150 1.00 16.20 208 GLY A N 1
ATOM 1731 C CA . GLY A 1 208 ? 11.526 18.332 46.986 1.00 16.79 208 GLY A CA 1
ATOM 1732 C C . GLY A 1 208 ? 11.978 17.066 46.269 1.00 17.08 208 GLY A C 1
ATOM 1733 O O . GLY A 1 208 ? 12.204 16.053 46.910 1.00 17.18 208 GLY A O 1
ATOM 1734 N N . LEU A 1 209 ? 12.119 17.128 44.947 1.00 17.24 209 LEU A N 1
ATOM 1735 C CA . LEU A 1 209 ? 12.488 15.961 44.153 1.00 17.15 209 LEU A CA 1
ATOM 1736 C C . LEU A 1 209 ? 13.897 16.060 43.576 1.00 17.47 209 LEU A C 1
ATOM 1737 O O . LEU A 1 209 ? 14.277 17.088 43.005 1.00 16.83 209 LEU A O 1
ATOM 1742 N N . GLU A 1 210 ? 14.665 14.982 43.726 1.00 17.43 210 GLU A N 1
ATOM 1743 C CA . GLU A 1 210 ? 15.951 14.857 43.057 1.00 18.15 210 GLU A CA 1
ATOM 1744 C C . GLU A 1 210 ? 15.729 14.560 41.573 1.00 18.12 210 GLU A C 1
ATOM 1745 O O . GLU A 1 210 ? 15.264 13.478 41.206 1.00 17.83 210 GLU A O 1
ATOM 1751 N N . VAL A 1 211 ? 16.063 15.530 40.726 1.00 17.79 211 VAL A N 1
ATOM 1752 C CA . VAL A 1 211 ? 15.756 15.434 39.293 1.00 17.52 211 VAL A CA 1
ATOM 1753 C C . VAL A 1 211 ? 16.975 15.038 38.461 1.00 17.31 211 VAL A C 1
ATOM 1754 O O . VAL A 1 211 ? 16.847 14.692 37.284 1.00 17.60 211 VAL A O 1
ATOM 1758 N N . ALA A 1 212 ? 18.153 15.098 39.076 1.00 16.26 212 ALA A N 1
ATOM 1759 C CA . ALA A 1 212 ? 19.384 14.677 38.418 1.00 15.54 212 ALA A CA 1
ATOM 1760 C C . ALA A 1 212 ? 20.487 14.471 39.427 1.00 15.16 212 ALA A C 1
ATOM 1761 O O . ALA A 1 212 ? 20.462 15.027 40.532 1.00 14.86 212 ALA A O 1
ATOM 1763 N N . THR A 1 213 ? 21.462 13.672 39.021 1.00 14.53 213 THR A N 1
ATOM 1764 C CA . THR A 1 213 ? 22.684 13.475 39.769 1.00 14.40 213 THR A CA 1
ATOM 1765 C C . THR A 1 213 ? 23.809 13.776 38.797 1.00 13.70 213 THR A C 1
ATOM 1766 O O . THR A 1 213 ? 23.807 13.291 37.655 1.00 13.33 213 THR A O 1
ATOM 1770 N N . LEU A 1 214 ? 24.767 14.577 39.244 1.00 13.24 214 LEU A N 1
ATOM 1771 C CA . LEU A 1 214 ? 25.894 14.963 38.410 1.00 12.94 214 LEU A CA 1
ATOM 1772 C C . LEU A 1 214 ? 27.154 14.537 39.132 1.00 12.71 214 LEU A C 1
ATOM 1773 O O . LEU A 1 214 ? 27.533 15.133 40.145 1.00 12.48 214 LEU A O 1
ATOM 1778 N N . VAL A 1 215 ? 27.786 13.492 38.610 1.00 12.65 215 VAL A N 1
ATOM 1779 C CA . VAL A 1 215 ? 28.917 12.840 39.275 1.00 12.53 215 VAL A CA 1
ATOM 1780 C C . VAL A 1 215 ? 30.188 13.097 38.501 1.00 12.75 215 VAL A C 1
ATOM 1781 O O . VAL A 1 215 ? 30.232 12.931 37.274 1.00 12.30 215 VAL A O 1
ATOM 1785 N N . PHE A 1 216 ? 31.224 13.489 39.231 1.00 13.07 216 PHE A N 1
ATOM 1786 C CA . PHE A 1 216 ? 32.512 13.782 38.638 1.00 13.79 216 PHE A CA 1
ATOM 1787 C C . PHE A 1 216 ? 33.504 12.690 39.017 1.00 14.84 216 PHE A C 1
ATOM 1788 O O . PHE A 1 216 ? 34.259 12.810 39.975 1.00 14.55 216 PHE A O 1
ATOM 1796 N N . MET A 1 217 ? 33.434 11.601 38.247 1.00 16.37 217 MET A N 1
ATOM 1797 C CA . MET A 1 217 ? 34.222 10.400 38.468 1.00 18.42 217 MET A CA 1
ATOM 1798 C C . MET A 1 217 ? 35.693 10.629 38.197 1.00 18.21 217 MET A C 1
ATOM 1799 O O . MET A 1 217 ? 36.095 10.915 37.065 1.00 18.10 217 MET A O 1
ATOM 1804 N N . GLN A 1 218 ? 36.488 10.494 39.250 1.00 18.70 218 GLN A N 1
ATOM 1805 C CA . GLN A 1 218 ? 37.935 10.656 39.174 1.00 19.93 218 GLN A CA 1
ATOM 1806 C C . GLN A 1 218 ? 38.631 9.647 40.095 1.00 20.35 218 GLN A C 1
ATOM 1807 O O . GLN A 1 218 ? 39.816 9.772 40.382 1.00 20.00 218 GLN A O 1
ATOM 1813 N N . TYR A 1 219 ? 37.873 8.645 40.542 1.00 21.44 219 TYR A N 1
ATOM 1814 C CA . TYR A 1 219 ? 38.405 7.564 41.381 1.00 22.64 219 TYR A CA 1
ATOM 1815 C C . TYR A 1 219 ? 37.997 6.195 40.867 1.00 23.57 219 TYR A C 1
ATOM 1816 O O . TYR A 1 219 ? 36.942 6.040 40.249 1.00 23.58 219 TYR A O 1
ATOM 1847 N N . ALA A 1 222 ? 39.596 0.624 44.689 1.00 31.57 222 ALA A N 1
ATOM 1848 C CA . ALA A 1 222 ? 40.947 0.465 45.209 1.00 32.63 222 ALA A CA 1
ATOM 1849 C C . ALA A 1 222 ? 41.404 -0.994 45.123 1.00 33.50 222 ALA A C 1
ATOM 1850 O O . ALA A 1 222 ? 40.635 -1.907 45.444 1.00 33.45 222 ALA A O 1
ATOM 1852 N N . PRO A 1 223 ? 42.653 -1.214 44.673 1.00 34.40 223 PRO A N 1
ATOM 1853 C CA . PRO A 1 223 ? 43.188 -2.570 44.637 1.00 35.30 223 PRO A CA 1
ATOM 1854 C C . PRO A 1 223 ? 43.491 -3.052 46.051 1.00 36.20 223 PRO A C 1
ATOM 1855 O O . PRO A 1 223 ? 43.576 -2.237 46.979 1.00 36.24 223 PRO A O 1
ATOM 1859 N N . GLU A 1 224 ? 43.644 -4.363 46.208 1.00 37.19 224 GLU A N 1
ATOM 1860 C CA . GLU A 1 224 ? 43.980 -4.952 47.497 1.00 38.24 224 GLU A CA 1
ATOM 1861 C C . GLU A 1 224 ? 45.303 -4.377 47.997 1.00 38.72 224 GLU A C 1
ATOM 1862 O O . GLU A 1 224 ? 46.276 -4.289 47.239 1.00 38.74 224 GLU A O 1
ATOM 1868 N N . ASN A 1 225 ? 45.318 -3.972 49.266 1.00 39.44 225 ASN A N 1
ATOM 1869 C CA . ASN A 1 225 ? 46.512 -3.423 49.924 1.00 40.21 225 ASN A CA 1
ATOM 1870 C C . ASN A 1 225 ? 47.023 -2.117 49.304 1.00 40.87 225 ASN A C 1
ATOM 1871 O O . ASN A 1 225 ? 48.237 -1.901 49.195 1.00 40.91 225 ASN A O 1
ATOM 1876 N N . ALA A 1 226 ? 46.087 -1.257 48.899 1.00 41.63 226 ALA A N 1
ATOM 1877 C CA . ALA A 1 226 ? 46.405 0.092 48.436 1.00 42.40 226 ALA A CA 1
ATOM 1878 C C . ALA A 1 226 ? 46.951 0.915 49.610 1.00 43.00 226 ALA A C 1
ATOM 1879 O O . ALA A 1 226 ? 46.353 0.910 50.688 1.00 42.92 226 ALA A O 1
ATOM 1881 N N . PRO A 1 227 ? 48.098 1.600 49.402 1.00 43.70 227 PRO A N 1
ATOM 1882 C CA . PRO A 1 227 ? 48.912 2.285 50.425 1.00 44.37 227 PRO A CA 1
ATOM 1883 C C . PRO A 1 227 ? 48.221 3.371 51.271 1.00 45.09 227 PRO A C 1
ATOM 1884 O O . PRO A 1 227 ? 47.179 3.120 51.881 1.00 45.13 227 PRO A O 1
ATOM 1888 N N . GLN A 1 228 ? 48.823 4.559 51.316 1.00 46.01 228 GLN A N 1
ATOM 1889 C CA . GLN A 1 228 ? 48.404 5.631 52.225 1.00 46.83 228 GLN A CA 1
ATOM 1890 C C . GLN A 1 228 ? 47.068 6.281 51.867 1.00 47.26 228 GLN A C 1
ATOM 1891 O O . GLN A 1 228 ? 46.118 6.239 52.654 1.00 47.32 228 GLN A O 1
ATOM 1897 N N . ASP A 1 229 ? 47.005 6.868 50.674 1.00 47.87 229 ASP A N 1
ATOM 1898 C CA . ASP A 1 229 ? 45.879 7.707 50.273 1.00 48.30 229 ASP A CA 1
ATOM 1899 C C . ASP A 1 229 ? 44.833 7.000 49.401 1.00 48.40 229 ASP A C 1
ATOM 1900 O O . ASP A 1 229 ? 44.862 7.083 48.167 1.00 48.34 229 ASP A O 1
ATOM 1905 N N . GLN A 1 230 ? 43.920 6.293 50.063 1.00 48.49 230 GLN A N 1
ATOM 1906 C CA . GLN A 1 230 ? 42.657 5.907 49.444 1.00 48.60 230 GLN A CA 1
ATOM 1907 C C . GLN A 1 230 ? 41.612 6.923 49.885 1.00 48.48 230 GLN A C 1
ATOM 1908 O O . GLN A 1 230 ? 41.824 7.662 50.850 1.00 48.53 230 GLN A O 1
ATOM 1914 N N . VAL A 1 231 ? 40.490 6.972 49.176 1.00 48.25 231 VAL A N 1
ATOM 1915 C CA . VAL A 1 231 ? 39.353 7.765 49.624 1.00 48.17 231 VAL A CA 1
ATOM 1916 C C . VAL A 1 231 ? 38.140 6.859 49.818 1.00 48.07 231 VAL A C 1
ATOM 1917 O O . VAL A 1 231 ? 37.844 6.004 48.975 1.00 48.09 231 VAL A O 1
ATOM 1921 N N . VAL A 1 232 ? 37.463 7.025 50.949 1.00 47.91 232 VAL A N 1
ATOM 1922 C CA . VAL A 1 232 ? 36.254 6.263 51.226 1.00 47.81 232 VAL A CA 1
ATOM 1923 C C . VAL A 1 232 ? 35.064 7.075 50.756 1.00 47.80 232 VAL A C 1
ATOM 1924 O O . VAL A 1 232 ? 34.845 8.203 51.209 1.00 47.78 232 VAL A O 1
ATOM 1928 N N . VAL A 1 233 ? 34.306 6.515 49.824 1.00 47.85 233 VAL A N 1
ATOM 1929 C CA . VAL A 1 233 ? 33.092 7.184 49.411 1.00 48.17 233 VAL A CA 1
ATOM 1930 C C . VAL A 1 233 ? 31.844 6.293 49.418 1.00 48.43 233 VAL A C 1
ATOM 1931 O O . VAL A 1 233 ? 31.832 5.177 48.882 1.00 48.47 233 VAL A O 1
ATOM 1935 N N . ILE A 1 234 ? 30.832 6.810 50.120 1.00 48.74 234 ILE A N 1
ATOM 1936 C CA . ILE A 1 234 ? 29.392 6.633 49.803 1.00 49.02 234 ILE A CA 1
ATOM 1937 C C . ILE A 1 234 ? 28.719 5.252 49.830 1.00 49.03 234 ILE A C 1
ATOM 1938 O O . ILE A 1 234 ? 27.486 5.173 49.993 1.00 49.27 234 ILE A O 1
ATOM 1952 N N . GLY A 1 236 ? 30.802 1.209 49.433 1.00 47.73 236 GLY A N 1
ATOM 1953 C CA . GLY A 1 236 ? 31.862 0.497 48.731 1.00 46.52 236 GLY A CA 1
ATOM 1954 C C . GLY A 1 236 ? 33.217 0.806 49.337 1.00 45.69 236 GLY A C 1
ATOM 1955 O O . GLY A 1 236 ? 34.176 0.057 49.128 1.00 46.08 236 GLY A O 1
ATOM 1956 N N . GLU A 1 237 ? 33.292 1.901 50.097 1.00 44.58 237 GLU A N 1
ATOM 1957 C CA . GLU A 1 237 ? 34.541 2.329 50.737 1.00 43.29 237 GLU A CA 1
ATOM 1958 C C . GLU A 1 237 ? 35.643 2.560 49.696 1.00 41.95 237 GLU A C 1
ATOM 1959 O O . GLU A 1 237 ? 35.419 3.241 48.698 1.00 42.26 237 GLU A O 1
ATOM 1965 N N . LYS A 1 238 ? 36.802 1.950 49.940 1.00 40.02 238 LYS A N 1
ATOM 1966 C CA . LYS A 1 238 ? 38.095 2.275 49.311 1.00 38.07 238 LYS A CA 1
ATOM 1967 C C . LYS A 1 238 ? 38.160 2.524 47.786 1.00 36.70 238 LYS A C 1
ATOM 1968 O O . LYS A 1 238 ? 37.715 1.697 46.977 1.00 36.51 238 LYS A O 1
ATOM 1974 N N . TYR A 1 239 ? 38.732 3.678 47.428 1.00 34.68 239 TYR A N 1
ATOM 1975 C CA . TYR A 1 239 ? 39.007 4.069 46.039 1.00 32.74 239 TYR A CA 1
ATOM 1976 C C . TYR A 1 239 ? 40.359 4.775 45.934 1.00 31.77 239 TYR A C 1
ATOM 1977 O O . TYR A 1 239 ? 40.842 5.342 46.911 1.00 31.72 239 TYR A O 1
ATOM 1986 N N . ILE A 1 240 ? 40.963 4.728 44.748 1.00 30.65 240 ILE A N 1
ATOM 1987 C CA . ILE A 1 240 ? 42.197 5.473 44.451 1.00 29.64 240 ILE A CA 1
ATOM 1988 C C . ILE A 1 240 ? 41.985 6.382 43.225 1.00 28.75 240 ILE A C 1
ATOM 1989 O O . ILE A 1 240 ? 41.076 6.129 42.432 1.00 28.48 240 ILE A O 1
ATOM 1994 N N . PRO A 1 241 ? 42.813 7.441 43.066 1.00 28.06 241 PRO A N 1
ATOM 1995 C CA . PRO A 1 241 ? 42.651 8.338 41.909 1.00 27.52 241 PRO A CA 1
ATOM 1996 C C . PRO A 1 241 ? 42.869 7.643 40.563 1.00 27.04 241 PRO A C 1
ATOM 1997 O O . PRO A 1 241 ? 43.599 6.655 40.489 1.00 26.66 241 PRO A O 1
ATOM 2001 N N . MET A 1 242 ? 42.215 8.156 39.521 1.00 26.36 242 MET A N 1
ATOM 2002 C CA . MET A 1 242 ? 42.519 7.776 38.141 1.00 25.72 242 MET A CA 1
ATOM 2003 C C . MET A 1 242 ? 42.820 9.030 37.324 1.00 25.53 242 MET A C 1
ATOM 2004 O O . MET A 1 242 ? 42.378 10.119 37.686 1.00 25.43 242 MET A O 1
ATOM 2009 N N . GLU A 1 243 ? 43.585 8.876 36.242 1.00 25.23 243 GLU A N 1
ATOM 2010 C CA . GLU A 1 243 ? 43.967 10.006 35.377 1.00 24.95 243 GLU A CA 1
ATOM 2011 C C . GLU A 1 243 ? 42.781 10.529 34.574 1.00 23.88 243 GLU A C 1
ATOM 2012 O O . GLU A 1 243 ? 42.633 11.740 34.382 1.00 24.48 243 GLU A O 1
ATOM 2018 N N . THR A 1 244 ? 41.949 9.600 34.116 1.00 22.56 244 THR A N 1
ATOM 2019 C CA . THR A 1 244 ? 40.764 9.884 33.319 1.00 21.16 244 THR A CA 1
ATOM 2020 C C . THR A 1 244 ? 39.642 10.419 34.202 1.00 20.38 244 THR A C 1
ATOM 2021 O O . THR A 1 244 ? 39.333 9.849 35.256 1.00 20.03 244 THR A O 1
ATOM 2036 N N . VAL A 1 246 ? 35.663 11.482 34.286 1.00 15.04 246 VAL A N 1
ATOM 2037 C CA . VAL A 1 246 ? 34.442 11.170 33.560 1.00 14.08 246 VAL A CA 1
ATOM 2038 C C . VAL A 1 246 ? 33.255 11.918 34.146 1.00 13.53 246 VAL A C 1
ATOM 2039 O O . VAL A 1 246 ? 32.988 11.828 35.338 1.00 12.97 246 VAL A O 1
ATOM 2043 N N . VAL A 1 247 ? 32.559 12.658 33.287 1.00 13.07 247 VAL A N 1
ATOM 2044 C CA . VAL A 1 247 ? 31.295 13.284 33.643 1.00 13.02 247 VAL A CA 1
ATOM 2045 C C . VAL A 1 247 ? 30.203 12.224 33.572 1.00 13.01 247 VAL A C 1
ATOM 2046 O O . VAL A 1 247 ? 29.890 11.699 32.499 1.00 12.57 247 VAL A O 1
ATOM 2050 N N . ASP A 1 248 ? 29.630 11.926 34.731 1.00 13.17 248 ASP A N 1
ATOM 2051 C CA . ASP A 1 248 ? 28.644 10.867 34.868 1.00 13.62 248 ASP A CA 1
ATOM 2052 C C . ASP A 1 248 ? 27.344 11.457 35.391 1.00 13.52 248 ASP A C 1
ATOM 2053 O O . ASP A 1 248 ? 27.190 11.676 36.583 1.00 13.60 248 ASP A O 1
ATOM 2058 N N . THR A 1 249 ? 26.404 11.692 34.485 1.00 13.89 249 THR A N 1
ATOM 2059 C CA . THR A 1 249 ? 25.127 12.283 34.845 1.00 14.21 249 THR A CA 1
ATOM 2060 C C . THR A 1 249 ? 24.011 11.241 34.808 1.00 14.42 249 THR A C 1
ATOM 2061 O O . THR A 1 249 ? 24.166 10.161 34.234 1.00 14.91 249 THR A O 1
ATOM 2065 N N . GLY A 1 250 ? 22.912 11.556 35.477 1.00 14.31 250 GLY A N 1
ATOM 2066 C CA . GLY A 1 250 ? 21.717 10.737 35.455 1.00 13.78 250 GLY A CA 1
ATOM 2067 C C . GLY A 1 250 ? 20.520 11.622 35.721 1.00 13.94 250 GLY A C 1
ATOM 2068 O O . GLY A 1 250 ? 20.396 12.184 36.799 1.00 13.98 250 GLY A O 1
ATOM 2069 N N . TYR A 1 251 ? 19.652 11.757 34.727 1.00 13.84 251 TYR A N 1
ATOM 2070 C CA . TYR A 1 251 ? 18.408 12.495 34.877 1.00 14.10 251 TYR A CA 1
ATOM 2071 C C . TYR A 1 251 ? 17.269 11.491 34.765 1.00 14.00 251 TYR A C 1
ATOM 2072 O O . TYR A 1 251 ? 17.100 10.863 33.717 1.00 14.07 251 TYR A O 1
ATOM 2081 N N . GLY A 1 252 ? 16.484 11.348 35.827 1.00 13.68 252 GLY A N 1
ATOM 2082 C CA . GLY A 1 252 ? 15.374 10.402 35.840 1.00 13.82 252 GLY A CA 1
ATOM 2083 C C . GLY A 1 252 ? 14.258 10.809 34.903 1.00 14.00 252 GLY A C 1
ATOM 2084 O O . GLY A 1 252 ? 13.589 11.811 35.140 1.00 14.24 252 GLY A O 1
ATOM 2085 N N . LEU A 1 253 ? 14.065 10.048 33.819 1.00 14.12 253 LEU A N 1
ATOM 2086 C CA . LEU A 1 253 ? 12.995 10.349 32.864 1.00 14.12 253 LEU A CA 1
ATOM 2087 C C . LEU A 1 253 ? 11.641 10.405 33.570 1.00 14.37 253 LEU A C 1
ATOM 2088 O O . LEU A 1 253 ? 10.887 11.371 33.412 1.00 14.28 253 LEU A O 1
ATOM 2093 N N . GLU A 1 254 ? 11.360 9.374 34.364 1.00 14.64 254 GLU A N 1
ATOM 2094 C CA . GLU A 1 254 ? 10.070 9.206 35.047 1.00 15.00 254 GLU A CA 1
ATOM 2095 C C . GLU A 1 254 ? 9.798 10.333 36.040 1.00 15.07 254 GLU A C 1
ATOM 2096 O O . GLU A 1 254 ? 8.685 10.860 36.102 1.00 15.26 254 GLU A O 1
ATOM 2102 N N . ARG A 1 255 ? 10.818 10.675 36.823 1.00 15.24 255 ARG A N 1
ATOM 2103 C CA . ARG A 1 255 ? 10.754 11.766 37.795 1.00 15.84 255 ARG A CA 1
ATOM 2104 C C . ARG A 1 255 ? 10.477 13.122 37.137 1.00 15.47 255 ARG A C 1
ATOM 2105 O O . ARG A 1 255 ? 9.665 13.896 37.638 1.00 15.77 255 ARG A O 1
ATOM 2113 N N . LEU A 1 256 ? 11.133 13.393 36.008 1.00 15.40 256 LEU A N 1
ATOM 2114 C CA . LEU A 1 256 ? 10.903 14.643 35.266 1.00 15.10 256 LEU A CA 1
ATOM 2115 C C . LEU A 1 256 ? 9.491 14.702 34.688 1.00 14.99 256 LEU A C 1
ATOM 2116 O O . LEU A 1 256 ? 8.838 15.750 34.733 1.00 15.01 256 LEU A O 1
ATOM 2121 N N . VAL A 1 257 ? 9.015 13.575 34.160 1.00 14.30 257 VAL A N 1
ATOM 2122 C CA . VAL A 1 257 ? 7.627 13.465 33.710 1.00 13.85 257 VAL A CA 1
ATOM 2123 C C . VAL A 1 257 ? 6.648 13.664 34.878 1.00 13.79 257 VAL A C 1
ATOM 2124 O O . VAL A 1 257 ? 5.646 14.376 34.737 1.00 13.96 257 VAL A O 1
ATOM 2128 N N . TRP A 1 258 ? 6.950 13.050 36.023 1.00 13.58 258 TRP A N 1
ATOM 2129 C CA . TRP A 1 258 ? 6.157 13.220 37.243 1.00 13.58 258 TRP A CA 1
ATOM 2130 C C . TRP A 1 258 ? 6.111 14.687 37.708 1.00 14.15 258 TRP A C 1
ATOM 2131 O O . TRP A 1 258 ? 5.059 15.178 38.111 1.00 14.11 258 TRP A O 1
ATOM 2142 N N . MET A 1 259 ? 7.257 15.366 37.647 1.00 14.65 259 MET A N 1
ATOM 2143 C CA . MET A 1 259 ? 7.348 16.799 37.945 1.00 14.79 259 MET A CA 1
ATOM 2144 C C . MET A 1 259 ? 6.426 17.632 37.041 1.00 15.18 259 MET A C 1
ATOM 2145 O O . MET A 1 259 ? 5.870 18.640 37.476 1.00 14.89 259 MET A O 1
ATOM 2150 N N . SER A 1 260 ? 6.253 17.193 35.795 1.00 15.36 260 SER A N 1
ATOM 2151 C CA . SER A 1 260 ? 5.401 17.897 34.836 1.00 15.74 260 SER A CA 1
ATOM 2152 C C . SER A 1 260 ? 3.905 17.571 34.983 1.00 16.01 260 SER A C 1
ATOM 2153 O O . SER A 1 260 ? 3.049 18.308 34.481 1.00 15.67 260 SER A O 1
ATOM 2156 N N . GLN A 1 261 ? 3.594 16.477 35.671 1.00 16.56 261 GLN A N 1
ATOM 2157 C CA . GLN A 1 261 ? 2.209 16.018 35.791 1.00 17.05 261 GLN A CA 1
ATOM 2158 C C . GLN A 1 261 ? 1.586 16.367 37.147 1.00 16.79 261 GLN A C 1
ATOM 2159 O O . GLN A 1 261 ? 0.410 16.702 37.217 1.00 16.44 261 GLN A O 1
ATOM 2165 N N . GLY A 1 262 ? 2.376 16.282 38.219 1.00 16.63 262 GLY A N 1
ATOM 2166 C CA . GLY A 1 262 ? 1.874 16.529 39.574 1.00 16.34 262 GLY A CA 1
ATOM 2167 C C . GLY A 1 262 ? 0.801 15.547 40.037 1.00 16.25 262 GLY A C 1
ATOM 2168 O O . GLY A 1 262 ? -0.065 15.899 40.840 1.00 16.26 262 GLY A O 1
ATOM 2169 N N . THR A 1 263 ? 0.859 14.315 39.529 1.00 16.05 263 THR A N 1
ATOM 2170 C CA . THR A 1 263 ? -0.085 13.254 39.907 1.00 15.80 263 THR A CA 1
ATOM 2171 C C . THR A 1 263 ? 0.234 12.716 41.311 1.00 15.97 263 THR A C 1
ATOM 2172 O O . THR A 1 263 ? 1.333 12.940 41.816 1.00 15.72 263 THR A O 1
ATOM 2176 N N . PRO A 1 264 ? -0.723 12.014 41.954 1.00 16.29 264 PRO A N 1
ATOM 2177 C CA . PRO A 1 264 ? -0.425 11.522 43.304 1.00 16.68 264 PRO A CA 1
ATOM 2178 C C . PRO A 1 264 ? 0.841 10.650 43.370 1.00 17.11 264 PRO A C 1
ATOM 2179 O O . PRO A 1 264 ? 1.606 10.760 44.328 1.00 17.37 264 PRO A O 1
ATOM 2183 N N . THR A 1 265 ? 1.063 9.820 42.349 1.00 17.22 265 THR A N 1
ATOM 2184 C CA . THR A 1 265 ? 2.256 8.979 42.269 1.00 17.21 265 THR A CA 1
ATOM 2185 C C . THR A 1 265 ? 2.930 9.137 40.912 1.00 17.52 265 THR A C 1
ATOM 2186 O O . THR A 1 265 ? 2.288 9.533 39.936 1.00 17.72 265 THR A O 1
ATOM 2190 N N . ALA A 1 266 ? 4.217 8.809 40.854 1.00 17.56 266 ALA A N 1
ATOM 2191 C CA . ALA A 1 266 ? 4.949 8.724 39.593 1.00 17.48 266 ALA A CA 1
ATOM 2192 C C . ALA A 1 266 ? 4.328 7.702 38.640 1.00 17.42 266 ALA A C 1
ATOM 2193 O O . ALA A 1 266 ? 4.383 7.874 37.423 1.00 17.25 266 ALA A O 1
ATOM 2195 N N . TYR A 1 267 ? 3.732 6.651 39.203 1.00 17.65 267 TYR A N 1
ATOM 2196 C CA . TYR A 1 267 ? 3.086 5.580 38.427 1.00 17.81 267 TYR A CA 1
ATOM 2197 C C . TYR A 1 267 ? 1.906 6.065 37.603 1.00 17.63 267 TYR A C 1
ATOM 2198 O O . TYR A 1 267 ? 1.678 5.574 36.504 1.00 17.66 267 TYR A O 1
ATOM 2207 N N . ASP A 1 268 ? 1.149 7.013 38.150 1.00 17.94 268 ASP A N 1
ATOM 2208 C CA . ASP A 1 268 ? 0.017 7.613 37.449 1.00 18.07 268 ASP A CA 1
ATOM 2209 C C . ASP A 1 268 ? 0.481 8.446 36.253 1.00 17.76 268 ASP A C 1
ATOM 2210 O O . ASP A 1 268 ? -0.227 8.555 35.252 1.00 18.02 268 ASP A O 1
ATOM 2215 N N . ALA A 1 269 ? 1.674 9.023 36.366 1.00 17.45 269 ALA A N 1
ATOM 2216 C CA . ALA A 1 269 ? 2.256 9.845 35.302 1.00 17.19 269 ALA A CA 1
ATOM 2217 C C . ALA A 1 269 ? 2.935 9.013 34.210 1.00 17.23 269 ALA A C 1
ATOM 2218 O O . ALA A 1 269 ? 3.014 9.450 33.060 1.00 17.05 269 ALA A O 1
ATOM 2220 N N . VAL A 1 270 ? 3.415 7.821 34.580 1.00 16.94 270 VAL A N 1
ATOM 2221 C CA . VAL A 1 270 ? 4.251 6.975 33.705 1.00 17.01 270 VAL A CA 1
ATOM 2222 C C . VAL A 1 270 ? 3.523 5.740 33.153 1.00 16.93 270 VAL A C 1
ATOM 2223 O O . VAL A 1 270 ? 3.689 5.389 31.982 1.00 16.86 270 VAL A O 1
ATOM 2227 N N . LEU A 1 271 ? 2.726 5.093 34.000 1.00 16.87 271 LEU A N 1
ATOM 2228 C CA . LEU A 1 271 ? 2.164 3.774 33.699 1.00 16.58 271 LEU A CA 1
ATOM 2229 C C . LEU A 1 271 ? 0.638 3.744 33.629 1.00 16.23 271 LEU A C 1
ATOM 2230 O O . LEU A 1 271 ? 0.041 2.673 33.742 1.00 16.26 271 LEU A O 1
ATOM 2235 N N . GLY A 1 272 ? 0.011 4.900 33.412 1.00 15.95 272 GLY A N 1
ATOM 2236 C CA . GLY A 1 272 ? -1.458 4.995 33.329 1.00 15.56 272 GLY A CA 1
ATOM 2237 C C . GLY A 1 272 ? -2.092 4.002 32.363 1.00 15.68 272 GLY A C 1
ATOM 2238 O O . GLY A 1 272 ? -3.169 3.464 32.630 1.00 15.52 272 GLY A O 1
ATOM 2239 N N . TYR A 1 273 ? -1.409 3.748 31.250 1.00 15.54 273 TYR A N 1
ATOM 2240 C CA . TYR A 1 273 ? -1.893 2.845 30.202 1.00 15.81 273 TYR A CA 1
ATOM 2241 C C . TYR A 1 273 ? -2.032 1.383 30.654 1.00 15.87 273 TYR A C 1
ATOM 2242 O O . TYR A 1 273 ? -2.654 0.579 29.966 1.00 16.31 273 TYR A O 1
ATOM 2251 N N . VAL A 1 274 ? -1.438 1.043 31.795 1.00 16.21 274 VAL A N 1
ATOM 2252 C CA . VAL A 1 274 ? -1.618 -0.276 32.408 1.00 16.44 274 VAL A CA 1
ATOM 2253 C C . VAL A 1 274 ? -2.381 -0.166 33.726 1.00 16.63 274 VAL A C 1
ATOM 2254 O O . VAL A 1 274 ? -3.256 -0.977 34.006 1.00 16.59 274 VAL A O 1
ATOM 2258 N N . VAL A 1 275 ? -2.060 0.852 34.520 1.00 17.22 275 VAL A N 1
ATOM 2259 C CA . VAL A 1 275 ? -2.718 1.072 35.814 1.00 17.79 275 VAL A CA 1
ATOM 2260 C C . VAL A 1 275 ? -4.244 1.210 35.681 1.00 18.08 275 VAL A C 1
ATOM 2261 O O . VAL A 1 275 ? -4.994 0.660 36.489 1.00 18.21 275 VAL A O 1
ATOM 2265 N N . GLU A 1 276 ? -4.701 1.922 34.654 1.00 18.48 276 GLU A N 1
ATOM 2266 C CA . GLU A 1 276 ? -6.141 2.149 34.478 1.00 18.69 276 GLU A CA 1
ATOM 2267 C C . GLU A 1 276 ? -6.915 0.911 33.981 1.00 19.24 276 GLU A C 1
ATOM 2268 O O . GLU A 1 276 ? -7.980 0.603 34.519 1.00 18.90 276 GLU A O 1
ATOM 2274 N N . PRO A 1 277 ? -6.398 0.203 32.950 1.00 19.83 277 PRO A N 1
ATOM 2275 C CA . PRO A 1 277 ? -7.015 -1.087 32.634 1.00 20.39 277 PRO A CA 1
ATOM 2276 C C . PRO A 1 277 ? -7.071 -2.041 33.833 1.00 20.95 277 PRO A C 1
ATOM 2277 O O . PRO A 1 277 ? -8.082 -2.713 34.018 1.00 20.89 277 PRO A O 1
ATOM 2281 N N . LEU A 1 278 ? -6.005 -2.082 34.637 1.00 21.75 278 LEU A N 1
ATOM 2282 C CA . LEU A 1 278 ? -5.950 -2.965 35.808 1.00 22.57 278 LEU A CA 1
ATOM 2283 C C . LEU A 1 278 ? -7.022 -2.628 36.838 1.00 23.35 278 LEU A C 1
ATOM 2284 O O . LEU A 1 278 ? -7.703 -3.520 37.338 1.00 23.46 278 LEU A O 1
ATOM 2311 N N . MET A 1 281 ? -10.340 -3.744 35.226 1.00 28.96 281 MET A N 1
ATOM 2312 C CA . MET A 1 281 ? -10.402 -5.209 35.210 1.00 30.06 281 MET A CA 1
ATOM 2313 C C . MET A 1 281 ? -10.711 -5.790 36.587 1.00 30.06 281 MET A C 1
ATOM 2314 O O . MET A 1 281 ? -11.496 -6.734 36.707 1.00 30.01 281 MET A O 1
ATOM 2319 N N . ALA A 1 282 ? -10.087 -5.220 37.615 1.00 30.36 282 ALA A N 1
ATOM 2320 C CA . ALA A 1 282 ? -10.253 -5.680 38.989 1.00 30.85 282 ALA A CA 1
ATOM 2321 C C . ALA A 1 282 ? -11.463 -5.034 39.665 1.00 31.23 282 ALA A C 1
ATOM 2322 O O . ALA A 1 282 ? -11.853 -5.430 40.767 1.00 31.26 282 ALA A O 1
ATOM 2324 N N . GLY A 1 283 ? -12.047 -4.040 38.998 1.00 31.69 283 GLY A N 1
ATOM 2325 C CA . GLY A 1 283 ? -13.194 -3.306 39.530 1.00 32.28 283 GLY A CA 1
ATOM 2326 C C . GLY A 1 283 ? -12.845 -2.492 40.762 1.00 32.70 283 GLY A C 1
ATOM 2327 O O . GLY A 1 283 ? -13.661 -2.356 41.674 1.00 32.78 283 GLY A O 1
ATOM 2328 N N . ILE A 1 284 ? -11.627 -1.959 40.789 1.00 33.21 284 ILE A N 1
ATOM 2329 C CA . ILE A 1 284 ? -11.169 -1.137 41.904 1.00 33.73 284 ILE A CA 1
ATOM 2330 C C . ILE A 1 284 ? -11.720 0.277 41.760 1.00 34.28 284 ILE A C 1
ATOM 2331 O O . ILE A 1 284 ? -11.331 1.022 40.853 1.00 34.40 284 ILE A O 1
ATOM 2336 N N . GLU A 1 285 ? -12.636 0.627 42.658 1.00 34.87 285 GLU A N 1
ATOM 2337 C CA . GLU A 1 285 ? -13.227 1.962 42.700 1.00 35.67 285 GLU A CA 1
ATOM 2338 C C . GLU A 1 285 ? -12.204 3.006 43.132 1.00 35.86 285 GLU A C 1
ATOM 2339 O O . GLU A 1 285 ? -11.238 2.685 43.831 1.00 35.89 285 GLU A O 1
ATOM 2345 N N . LYS A 1 286 ? -12.421 4.248 42.698 1.00 36.25 286 LYS A N 1
ATOM 2346 C CA . LYS A 1 286 ? -11.631 5.391 43.150 1.00 36.67 286 LYS A CA 1
ATOM 2347 C C . LYS A 1 286 ? -11.677 5.495 44.666 1.00 36.69 286 LYS A C 1
ATOM 2348 O O . LYS A 1 286 ? -12.719 5.264 45.284 1.00 36.57 286 LYS A O 1
ATOM 2354 N N . ILE A 1 287 ? -10.536 5.828 45.256 1.00 36.87 287 ILE A N 1
ATOM 2355 C CA . ILE A 1 287 ? -10.458 6.107 46.685 1.00 37.00 287 ILE A CA 1
ATOM 2356 C C . ILE A 1 287 ? -10.129 7.584 46.861 1.00 37.02 287 ILE A C 1
ATOM 2357 O O . ILE A 1 287 ? -9.848 8.279 45.880 1.00 37.05 287 ILE A O 1
ATOM 2362 N N . ASP A 1 288 ? -10.174 8.058 48.104 1.00 37.04 288 ASP A N 1
ATOM 2363 C CA . ASP A 1 288 ? -9.787 9.428 48.424 1.00 37.16 288 ASP A CA 1
ATOM 2364 C C . ASP A 1 288 ? -8.408 9.722 47.832 1.00 37.12 288 ASP A C 1
ATOM 2365 O O . ASP A 1 288 ? -7.436 9.026 48.131 1.00 37.08 288 ASP A O 1
ATOM 2370 N N . GLU A 1 289 ? -8.350 10.744 46.978 1.00 37.19 289 GLU A N 1
ATOM 2371 C CA . GLU A 1 289 ? -7.132 11.133 46.255 1.00 37.34 289 GLU A CA 1
ATOM 2372 C C . GLU A 1 289 ? -5.978 11.527 47.188 1.00 36.89 289 GLU A C 1
ATOM 2373 O O . GLU A 1 289 ? -4.806 11.308 46.859 1.00 36.57 289 GLU A O 1
ATOM 2379 N N . LYS A 1 290 ? -6.319 12.101 48.344 1.00 36.36 290 LYS A N 1
ATOM 2380 C CA . LYS A 1 290 ? -5.318 12.548 49.317 1.00 35.97 290 LYS A CA 1
ATOM 2381 C C . LYS A 1 290 ? -4.602 11.402 50.041 1.00 35.62 290 LYS A C 1
ATOM 2382 O O . LYS A 1 290 ? -3.487 11.582 50.522 1.00 35.47 290 LYS A O 1
ATOM 2388 N N . ILE A 1 291 ? -5.238 10.229 50.101 1.00 35.23 291 ILE A N 1
ATOM 2389 C CA . ILE A 1 291 ? -4.597 9.013 50.618 1.00 34.86 291 ILE A CA 1
ATOM 2390 C C . ILE A 1 291 ? -3.305 8.713 49.839 1.00 34.55 291 ILE A C 1
ATOM 2391 O O . ILE A 1 291 ? -2.248 8.517 50.439 1.00 34.50 291 ILE A O 1
ATOM 2396 N N . LEU A 1 292 ? -3.402 8.694 48.510 1.00 34.13 292 LEU A N 1
ATOM 2397 C CA . LEU A 1 292 ? -2.242 8.496 47.634 1.00 33.89 292 LEU A CA 1
ATOM 2398 C C . LEU A 1 292 ? -1.233 9.643 47.741 1.00 33.32 292 LEU A C 1
ATOM 2399 O O . LEU A 1 292 ? -0.027 9.411 47.880 1.00 33.15 292 LEU A O 1
ATOM 2404 N N . MET A 1 293 ? -1.741 10.872 47.677 1.00 32.80 293 MET A N 1
ATOM 2405 C CA . MET A 1 293 ? -0.908 12.078 47.725 1.00 32.29 293 MET A CA 1
ATOM 2406 C C . MET A 1 293 ? -0.085 12.152 49.016 1.00 31.72 293 MET A C 1
ATOM 2407 O O . MET A 1 293 ? 1.143 12.256 48.964 1.00 31.37 293 MET A O 1
ATOM 2412 N N . GLU A 1 294 ? -0.760 12.057 50.163 1.00 31.27 294 GLU A N 1
ATOM 2413 C CA . GLU A 1 294 ? -0.083 12.101 51.462 1.00 31.04 294 GLU A CA 1
ATOM 2414 C C . GLU A 1 294 ? 0.923 10.964 51.631 1.00 30.97 294 GLU A C 1
ATOM 2415 O O . GLU A 1 294 ? 2.035 11.188 52.111 1.00 30.58 294 GLU A O 1
ATOM 2421 N N . ASN A 1 295 ? 0.534 9.753 51.222 1.00 30.92 295 ASN A N 1
ATOM 2422 C CA . ASN A 1 295 ? 1.434 8.599 51.269 1.00 30.96 295 ASN A CA 1
ATOM 2423 C C . ASN A 1 295 ? 2.733 8.867 50.507 1.00 31.21 295 ASN A C 1
ATOM 2424 O O . ASN A 1 295 ? 3.814 8.675 51.057 1.00 31.21 295 ASN A O 1
ATOM 2429 N N . SER A 1 296 ? 2.618 9.328 49.259 1.00 31.60 296 SER A N 1
ATOM 2430 C CA . SER A 1 296 ? 3.786 9.712 48.450 1.00 32.17 296 SER A CA 1
ATOM 2431 C C . SER A 1 296 ? 4.639 10.789 49.129 1.00 32.58 296 SER A C 1
ATOM 2432 O O . SER A 1 296 ? 5.865 10.653 49.212 1.00 32.42 296 SER A O 1
ATOM 2435 N N . ARG A 1 297 ? 3.982 11.846 49.612 1.00 33.02 297 ARG A N 1
ATOM 2436 C CA . ARG A 1 297 ? 4.660 12.953 50.291 1.00 33.90 297 ARG A CA 1
ATOM 2437 C C . ARG A 1 297 ? 5.436 12.492 51.528 1.00 34.44 297 ARG A C 1
ATOM 2438 O O . ARG A 1 297 ? 6.627 12.784 51.666 1.00 34.45 297 ARG A O 1
ATOM 2446 N N . LEU A 1 298 ? 4.755 11.764 52.414 1.00 35.18 298 LEU A N 1
ATOM 2447 C CA . LEU A 1 298 ? 5.366 11.258 53.645 1.00 35.88 298 LEU A CA 1
ATOM 2448 C C . LEU A 1 298 ? 6.415 10.188 53.362 1.00 36.39 298 LEU A C 1
ATOM 2449 O O . LEU A 1 298 ? 7.392 10.066 54.102 1.00 36.26 298 LEU A O 1
ATOM 2454 N N . ALA A 1 299 ? 6.208 9.428 52.285 1.00 37.23 299 ALA A N 1
ATOM 2455 C CA . ALA A 1 299 ? 7.139 8.384 51.866 1.00 38.12 299 ALA A CA 1
ATOM 2456 C C . ALA A 1 299 ? 8.448 8.958 51.342 1.00 38.87 299 ALA A C 1
ATOM 2457 O O . ALA A 1 299 ? 9.486 8.302 51.425 1.00 38.89 299 ALA A O 1
ATOM 2459 N N . GLY A 1 300 ? 8.398 10.176 50.799 1.00 39.83 300 GLY A N 1
ATOM 2460 C CA . GLY A 1 300 ? 9.610 10.903 50.407 1.00 41.23 300 GLY A CA 1
ATOM 2461 C C . GLY A 1 300 ? 10.631 10.929 51.535 1.00 42.12 300 GLY A C 1
ATOM 2462 O O . GLY A 1 300 ? 11.833 10.785 51.299 1.00 42.13 300 GLY A O 1
ATOM 2463 N N A MET A 1 301 ? 10.118 11.080 52.755 0.50 42.61 301 MET A N 1
ATOM 2464 N N B MET A 1 301 ? 10.155 11.124 52.761 0.50 42.67 301 MET A N 1
ATOM 2465 C CA A MET A 1 301 ? 10.909 11.117 53.982 0.50 43.30 301 MET A CA 1
ATOM 2466 C CA B MET A 1 301 ? 11.006 11.064 53.950 0.50 43.39 301 MET A CA 1
ATOM 2467 C C A MET A 1 301 ? 11.160 9.704 54.549 0.50 43.94 301 MET A C 1
ATOM 2468 C C B MET A 1 301 ? 11.377 9.619 54.293 0.50 44.02 301 MET A C 1
ATOM 2469 O O A MET A 1 301 ? 11.984 9.534 55.452 0.50 43.99 301 MET A O 1
ATOM 2470 O O B MET A 1 301 ? 12.479 9.344 54.779 0.50 44.09 301 MET A O 1
ATOM 2479 N N . PHE A 1 302 ? 10.453 8.703 54.016 1.00 44.62 302 PHE A N 1
ATOM 2480 C CA . PHE A 1 302 ? 10.538 7.316 54.506 1.00 45.69 302 PHE A CA 1
ATOM 2481 C C . PHE A 1 302 ? 11.227 6.294 53.595 1.00 46.69 302 PHE A C 1
ATOM 2482 O O . PHE A 1 302 ? 10.711 5.934 52.524 1.00 46.95 302 PHE A O 1
ATOM 2490 N N . ASP A 1 303 ? 12.386 5.813 54.041 1.00 47.68 303 ASP A N 1
ATOM 2491 C CA . ASP A 1 303 ? 12.971 4.587 53.496 1.00 48.53 303 ASP A CA 1
ATOM 2492 C C . ASP A 1 303 ? 12.321 3.390 54.179 1.00 48.84 303 ASP A C 1
ATOM 2493 O O . ASP A 1 303 ? 11.812 3.510 55.299 1.00 49.08 303 ASP A O 1
ATOM 2498 N N . ILE A 1 304 ? 12.324 2.244 53.504 1.00 49.16 304 ILE A N 1
ATOM 2499 C CA . ILE A 1 304 ? 11.918 0.990 54.141 1.00 49.48 304 ILE A CA 1
ATOM 2500 C C . ILE A 1 304 ? 12.998 -0.094 53.990 1.00 49.56 304 ILE A C 1
ATOM 2501 O O . ILE A 1 304 ? 13.137 -0.963 54.858 1.00 49.63 304 ILE A O 1
ATOM 2506 N N . GLU A 1 305 ? 13.759 -0.032 52.895 1.00 49.52 305 GLU A N 1
ATOM 2507 C CA . GLU A 1 305 ? 14.793 -1.034 52.607 1.00 49.40 305 GLU A CA 1
ATOM 2508 C C . GLU A 1 305 ? 15.985 -0.946 53.574 1.00 49.21 305 GLU A C 1
ATOM 2509 O O . GLU A 1 305 ? 16.848 -1.830 53.592 1.00 49.25 305 GLU A O 1
ATOM 2515 N N . ASP A 1 306 ? 16.019 0.117 54.378 1.00 48.86 306 ASP A N 1
ATOM 2516 C CA . ASP A 1 306 ? 17.032 0.279 55.423 1.00 48.52 306 ASP A CA 1
ATOM 2517 C C . ASP A 1 306 ? 16.506 -0.072 56.815 1.00 48.09 306 ASP A C 1
ATOM 2518 O O . ASP A 1 306 ? 17.222 -0.680 57.615 1.00 48.08 306 ASP A O 1
ATOM 2523 N N . LEU A 1 307 ? 15.264 0.317 57.097 1.00 47.52 307 LEU A N 1
ATOM 2524 C CA . LEU A 1 307 ? 14.626 0.022 58.385 1.00 46.88 307 LEU A CA 1
ATOM 2525 C C . LEU A 1 307 ? 13.211 -0.533 58.190 1.00 46.40 307 LEU A C 1
ATOM 2526 O O . LEU A 1 307 ? 12.471 -0.081 57.313 1.00 46.24 307 LEU A O 1
ATOM 2531 N N . GLY A 1 308 ? 12.841 -1.509 59.016 1.00 45.78 308 GLY A N 1
ATOM 2532 C CA . GLY A 1 308 ? 11.539 -2.166 58.900 1.00 44.88 308 GLY A CA 1
ATOM 2533 C C . GLY A 1 308 ? 10.419 -1.382 59.553 1.00 44.08 308 GLY A C 1
ATOM 2534 O O . GLY A 1 308 ? 9.765 -1.878 60.472 1.00 44.11 308 GLY A O 1
ATOM 2535 N N . ASP A 1 309 ? 10.187 -0.163 59.067 1.00 43.40 309 ASP A N 1
ATOM 2536 C CA . ASP A 1 309 ? 9.227 0.742 59.705 1.00 42.59 309 ASP A CA 1
ATOM 2537 C C . ASP A 1 309 ? 8.179 1.382 58.774 1.00 41.96 309 ASP A C 1
ATOM 2538 O O . ASP A 1 309 ? 7.786 2.536 58.968 1.00 42.05 309 ASP A O 1
ATOM 2543 N N . LEU A 1 310 ? 7.717 0.613 57.787 1.00 41.02 310 LEU A N 1
ATOM 2544 C CA . LEU A 1 310 ? 6.546 0.977 56.981 1.00 40.15 310 LEU A CA 1
ATOM 2545 C C . LEU A 1 310 ? 5.307 1.163 57.859 1.00 39.69 310 LEU A C 1
ATOM 2546 O O . LEU A 1 310 ? 4.440 1.988 57.560 1.00 39.46 310 LEU A O 1
ATOM 2551 N N . ARG A 1 311 ? 5.237 0.379 58.934 1.00 39.04 311 ARG A N 1
ATOM 2552 C CA . ARG A 1 311 ? 4.168 0.458 59.923 1.00 38.66 311 ARG A CA 1
ATOM 2553 C C . ARG A 1 311 ? 3.983 1.886 60.456 1.00 38.41 311 ARG A C 1
ATOM 2554 O O . ARG A 1 311 ? 2.857 2.318 60.702 1.00 38.17 311 ARG A O 1
ATOM 2562 N N . TYR A 1 312 ? 5.089 2.612 60.611 1.00 38.23 312 TYR A N 1
ATOM 2563 C CA . TYR A 1 312 ? 5.047 3.996 61.091 1.00 38.16 312 TYR A CA 1
ATOM 2564 C C . TYR A 1 312 ? 4.696 5.001 59.984 1.00 38.05 312 TYR A C 1
ATOM 2565 O O . TYR A 1 312 ? 4.016 5.993 60.242 1.00 38.10 312 TYR A O 1
ATOM 2574 N N . LEU A 1 313 ? 5.146 4.740 58.758 1.00 38.03 313 LEU A N 1
ATOM 2575 C CA . LEU A 1 313 ? 4.716 5.531 57.598 1.00 38.00 313 LEU A CA 1
ATOM 2576 C C . LEU A 1 313 ? 3.191 5.536 57.497 1.00 37.97 313 LEU A C 1
ATOM 2577 O O . LEU A 1 313 ? 2.583 6.563 57.194 1.00 38.21 313 LEU A O 1
ATOM 2582 N N . ARG A 1 314 ? 2.583 4.389 57.782 1.00 37.78 314 ARG A N 1
ATOM 2583 C CA . ARG A 1 314 ? 1.144 4.226 57.627 1.00 37.58 314 ARG A CA 1
ATOM 2584 C C . ARG A 1 314 ? 0.342 4.802 58.786 1.00 37.53 314 ARG A C 1
ATOM 2585 O O . ARG A 1 314 ? -0.785 5.251 58.598 1.00 37.30 314 ARG A O 1
ATOM 2593 N N . GLU A 1 315 ? 0.930 4.807 59.976 1.00 37.57 315 GLU A N 1
ATOM 2594 C CA . GLU A 1 315 ? 0.327 5.483 61.119 1.00 37.90 315 GLU A CA 1
ATOM 2595 C C . GLU A 1 315 ? 0.285 6.997 60.896 1.00 37.95 315 GLU A C 1
ATOM 2596 O O . GLU A 1 315 ? -0.650 7.667 61.336 1.00 37.96 315 GLU A O 1
ATOM 2602 N N . GLN A 1 316 ? 1.296 7.513 60.195 1.00 38.08 316 GLN A N 1
ATOM 2603 C CA . GLN A 1 316 ? 1.390 8.934 59.849 1.00 38.24 316 GLN A CA 1
ATOM 2604 C C . GLN A 1 316 ? 0.358 9.349 58.806 1.00 38.18 316 GLN A C 1
ATOM 2605 O O . GLN A 1 316 ? -0.361 10.329 59.002 1.00 38.15 316 GLN A O 1
ATOM 2611 N N . VAL A 1 317 ? 0.292 8.606 57.700 1.00 38.19 317 VAL A N 1
ATOM 2612 C CA . VAL A 1 317 ? -0.670 8.903 56.635 1.00 38.31 317 VAL A CA 1
ATOM 2613 C C . VAL A 1 317 ? -2.120 8.676 57.101 1.00 38.32 317 VAL A C 1
ATOM 2614 O O . VAL A 1 317 ? -3.029 9.387 56.672 1.00 38.26 317 VAL A O 1
ATOM 2618 N N . ALA A 1 318 ? -2.314 7.713 58.005 1.00 38.53 318 ALA A N 1
ATOM 2619 C CA . ALA A 1 318 ? -3.618 7.469 58.633 1.00 38.65 318 ALA A CA 1
ATOM 2620 C C . ALA A 1 318 ? -4.127 8.682 59.423 1.00 38.78 318 ALA A C 1
ATOM 2621 O O . ALA A 1 318 ? -5.266 9.114 59.235 1.00 38.74 318 ALA A O 1
ATOM 2623 N N . LYS A 1 319 ? -3.279 9.221 60.301 1.00 38.99 319 LYS A N 1
ATOM 2624 C CA . LYS A 1 319 ? -3.610 10.412 61.097 1.00 39.13 319 LYS A CA 1
ATOM 2625 C C . LYS A 1 319 ? -3.872 11.639 60.221 1.00 39.10 319 LYS A C 1
ATOM 2626 O O . LYS A 1 319 ? -4.823 12.385 60.454 1.00 39.09 319 LYS A O 1
ATOM 2632 N N . ARG A 1 320 ? -3.019 11.829 59.215 1.00 39.17 320 ARG A N 1
ATOM 2633 C CA . ARG A 1 320 ? -3.155 12.907 58.233 1.00 39.15 320 ARG A CA 1
ATOM 2634 C C . ARG A 1 320 ? -4.498 12.853 57.491 1.00 38.97 320 ARG A C 1
ATOM 2635 O O . ARG A 1 320 ? -5.153 13.879 57.307 1.00 39.04 320 ARG A O 1
ATOM 2643 N N . VAL A 1 321 ? -4.895 11.653 57.069 1.00 38.78 321 VAL A N 1
ATOM 2644 C CA . VAL A 1 321 ? -6.141 11.456 56.323 1.00 38.43 321 VAL A CA 1
ATOM 2645 C C . VAL A 1 321 ? -7.361 11.458 57.256 1.00 38.08 321 VAL A C 1
ATOM 2646 O O . VAL A 1 321 ? -8.453 11.873 56.859 1.00 38.15 321 VAL A O 1
ATOM 2650 N N . GLY A 1 322 ? -7.159 11.015 58.497 1.00 37.72 322 GLY A N 1
ATOM 2651 C CA . GLY A 1 322 ? -8.220 10.997 59.509 1.00 37.10 322 GLY A CA 1
ATOM 2652 C C . GLY A 1 322 ? -8.923 9.657 59.640 1.00 36.73 322 GLY A C 1
ATOM 2653 O O . GLY A 1 322 ? -10.073 9.591 60.076 1.00 36.78 322 GLY A O 1
ATOM 2654 N N . ILE A 1 323 ? -8.226 8.589 59.258 1.00 36.30 323 ILE A N 1
ATOM 2655 C CA . ILE A 1 323 ? -8.759 7.226 59.318 1.00 35.79 323 ILE A CA 1
ATOM 2656 C C . ILE A 1 323 ? -7.804 6.318 60.103 1.00 35.41 323 ILE A C 1
ATOM 2657 O O . ILE A 1 323 ? -6.683 6.726 60.413 1.00 35.49 323 ILE A O 1
ATOM 2662 N N . THR A 1 324 ? -8.245 5.104 60.433 1.00 34.77 324 THR A N 1
ATOM 2663 C CA . THR A 1 324 ? -7.376 4.126 61.107 1.00 34.23 324 THR A CA 1
ATOM 2664 C C . THR A 1 324 ? -6.430 3.444 60.107 1.00 33.86 324 THR A C 1
ATOM 2665 O O . THR A 1 324 ? -6.594 3.586 58.892 1.00 33.64 324 THR A O 1
ATOM 2669 N N . VAL A 1 325 ? -5.444 2.711 60.624 1.00 33.53 325 VAL A N 1
ATOM 2670 C CA . VAL A 1 325 ? -4.467 2.005 59.779 1.00 33.29 325 VAL A CA 1
ATOM 2671 C C . VAL A 1 325 ? -5.069 0.815 59.018 1.00 33.03 325 VAL A C 1
ATOM 2672 O O . VAL A 1 325 ? -4.610 0.478 57.928 1.00 32.96 325 VAL A O 1
ATOM 2676 N N . GLU A 1 326 ? -6.097 0.196 59.598 1.00 32.85 326 GLU A N 1
ATOM 2677 C CA . GLU A 1 326 ? -6.800 -0.921 58.967 1.00 32.67 326 GLU A CA 1
ATOM 2678 C C . GLU A 1 326 ? -7.588 -0.458 57.742 1.00 32.40 326 GLU A C 1
ATOM 2679 O O . GLU A 1 326 ? -7.477 -1.061 56.670 1.00 32.33 326 GLU A O 1
ATOM 2685 N N . GLU A 1 327 ? -8.371 0.613 57.899 1.00 32.01 327 GLU A N 1
ATOM 2686 C CA . GLU A 1 327 ? -9.134 1.179 56.780 1.00 31.88 327 GLU A CA 1
ATOM 2687 C C . GLU A 1 327 ? -8.232 1.839 55.733 1.00 31.51 327 GLU A C 1
ATOM 2688 O O . GLU A 1 327 ? -8.573 1.877 54.549 1.00 31.61 327 GLU A O 1
ATOM 2694 N N . LEU A 1 328 ? -7.078 2.342 56.168 1.00 30.96 328 LEU A N 1
ATOM 2695 C CA . LEU A 1 328 ? -6.063 2.828 55.235 1.00 30.68 328 LEU A CA 1
ATOM 2696 C C . LEU A 1 328 ? -5.501 1.692 54.377 1.00 30.39 328 LEU A C 1
ATOM 2697 O O . LEU A 1 328 ? -5.466 1.802 53.151 1.00 30.24 328 LEU A O 1
ATOM 2702 N N . GLU A 1 329 ? -5.064 0.611 55.027 1.00 30.26 329 GLU A N 1
ATOM 2703 C CA . GLU A 1 329 ? -4.580 -0.586 54.329 1.00 30.12 329 GLU A CA 1
ATOM 2704 C C . GLU A 1 329 ? -5.612 -1.086 53.319 1.00 29.96 329 GLU A C 1
ATOM 2705 O O . GLU A 1 329 ? -5.280 -1.346 52.167 1.00 29.93 329 GLU A O 1
ATOM 2711 N N . LYS A 1 330 ? -6.864 -1.186 53.760 1.00 29.88 330 LYS A N 1
ATOM 2712 C CA . LYS A 1 330 ? -7.977 -1.603 52.912 1.00 29.83 330 LYS A CA 1
ATOM 2713 C C . LYS A 1 330 ? -8.066 -0.788 51.617 1.00 29.69 330 LYS A C 1
ATOM 2714 O O . LYS A 1 330 ? -8.177 -1.355 50.528 1.00 29.68 330 LYS A O 1
ATOM 2720 N N . ALA A 1 331 ? -7.999 0.535 51.744 1.00 29.43 331 ALA A N 1
ATOM 2721 C CA . ALA A 1 331 ? -8.160 1.440 50.605 1.00 29.39 331 ALA A CA 1
ATOM 2722 C C . ALA A 1 331 ? -6.968 1.446 49.644 1.00 29.29 331 ALA A C 1
ATOM 2723 O O . ALA A 1 331 ? -7.150 1.397 48.426 1.00 29.36 331 ALA A O 1
ATOM 2725 N N . ILE A 1 332 ? -5.760 1.517 50.199 1.00 29.18 332 ILE A N 1
ATOM 2726 C CA . ILE A 1 332 ? -4.544 1.714 49.407 1.00 29.14 332 ILE A CA 1
ATOM 2727 C C . ILE A 1 332 ? -3.964 0.413 48.834 1.00 29.11 332 ILE A C 1
ATOM 2728 O O . ILE A 1 332 ? -3.294 0.440 47.797 1.00 29.12 332 ILE A O 1
ATOM 2733 N N . ARG A 1 333 ? -4.230 -0.715 49.496 1.00 28.95 333 ARG A N 1
ATOM 2734 C CA . ARG A 1 333 ? -3.617 -1.993 49.110 1.00 28.93 333 ARG A CA 1
ATOM 2735 C C . ARG A 1 333 ? -3.856 -2.384 47.644 1.00 28.96 333 ARG A C 1
ATOM 2736 O O . ARG A 1 333 ? -2.902 -2.745 46.958 1.00 29.07 333 ARG A O 1
ATOM 2744 N N . PRO A 1 334 ? -5.116 -2.319 47.156 1.00 29.11 334 PRO A N 1
ATOM 2745 C CA . PRO A 1 334 ? -5.319 -2.678 45.751 1.00 29.35 334 PRO A CA 1
ATOM 2746 C C . PRO A 1 334 ? -4.507 -1.831 44.771 1.00 29.68 334 PRO A C 1
ATOM 2747 O O . PRO A 1 334 ? -4.116 -2.328 43.714 1.00 29.69 334 PRO A O 1
ATOM 2751 N N . TYR A 1 335 ? -4.247 -0.574 45.131 1.00 30.04 335 TYR A N 1
ATOM 2752 C CA . TYR A 1 335 ? -3.429 0.320 44.308 1.00 30.35 335 TYR A CA 1
ATOM 2753 C C . TYR A 1 335 ? -1.954 -0.069 44.330 1.00 30.15 335 TYR A C 1
ATOM 2754 O O . TYR A 1 335 ? -1.294 -0.049 43.289 1.00 30.44 335 TYR A O 1
ATOM 2763 N N . GLU A 1 336 ? -1.448 -0.420 45.511 1.00 29.76 336 GLU A N 1
ATOM 2764 C CA . GLU A 1 336 ? -0.069 -0.892 45.662 1.00 29.62 336 GLU A CA 1
ATOM 2765 C C . GLU A 1 336 ? 0.186 -2.124 44.798 1.00 29.11 336 GLU A C 1
ATOM 2766 O O . GLU A 1 336 ? 1.232 -2.241 44.161 1.00 29.20 336 GLU A O 1
ATOM 2772 N N . LEU A 1 337 ? -0.785 -3.034 44.795 1.00 28.73 337 LEU A N 1
ATOM 2773 C CA . LEU A 1 337 ? -0.731 -4.254 44.004 1.00 28.37 337 LEU A CA 1
ATOM 2774 C C . LEU A 1 337 ? -0.703 -3.944 42.512 1.00 28.13 337 LEU A C 1
ATOM 2775 O O . LEU A 1 337 ? 0.114 -4.494 41.782 1.00 28.31 337 LEU A O 1
ATOM 2780 N N . ILE A 1 338 ? -1.586 -3.048 42.077 1.00 28.01 338 ILE A N 1
ATOM 2781 C CA . ILE A 1 338 ? -1.660 -2.630 40.678 1.00 27.51 338 ILE A CA 1
ATOM 2782 C C . ILE A 1 338 ? -0.358 -1.959 40.224 1.00 27.32 338 ILE A C 1
ATOM 2783 O O . ILE A 1 338 ? 0.169 -2.286 39.158 1.00 27.17 338 ILE A O 1
ATOM 2788 N N . TYR A 1 339 ? 0.163 -1.044 41.043 1.00 26.87 339 TYR A N 1
ATOM 2789 C CA . TYR A 1 339 ? 1.412 -0.344 40.726 1.00 26.81 339 TYR A CA 1
ATOM 2790 C C . TYR A 1 339 ? 2.606 -1.283 40.554 1.00 26.58 339 TYR A C 1
ATOM 2791 O O . TYR A 1 339 ? 3.438 -1.079 39.659 1.00 26.17 339 TYR A O 1
ATOM 2800 N N . ALA A 1 340 ? 2.694 -2.292 41.424 1.00 26.14 340 ALA A N 1
ATOM 2801 C CA . ALA A 1 340 ? 3.770 -3.278 41.364 1.00 26.11 340 ALA A CA 1
ATOM 2802 C C . ALA A 1 340 ? 3.635 -4.121 40.103 1.00 26.06 340 ALA A C 1
ATOM 2803 O O . ALA A 1 340 ? 4.608 -4.339 39.398 1.00 26.16 340 ALA A O 1
ATOM 2805 N N . ILE A 1 341 ? 2.419 -4.577 39.811 1.00 26.59 341 ILE A N 1
ATOM 2806 C CA . ILE A 1 341 ? 2.167 -5.369 38.602 1.00 26.75 341 ILE A CA 1
ATOM 2807 C C . ILE A 1 341 ? 2.563 -4.569 37.364 1.00 26.75 341 ILE A C 1
ATOM 2808 O O . ILE A 1 341 ? 3.284 -5.079 36.498 1.00 27.03 341 ILE A O 1
ATOM 2813 N N . ALA A 1 342 ? 2.109 -3.316 37.305 1.00 26.32 342 ALA A N 1
ATOM 2814 C CA . ALA A 1 342 ? 2.391 -2.425 36.180 1.00 26.21 342 ALA A CA 1
ATOM 2815 C C . ALA A 1 342 ? 3.888 -2.237 35.964 1.00 26.20 342 ALA A C 1
ATOM 2816 O O . ALA A 1 342 ? 4.375 -2.386 34.848 1.00 26.55 342 ALA A O 1
ATOM 2818 N N . ASP A 1 343 ? 4.608 -1.913 37.036 1.00 25.98 343 ASP A N 1
ATOM 2819 C CA . ASP A 1 343 ? 6.065 -1.766 36.997 1.00 25.83 343 ASP A CA 1
ATOM 2820 C C . ASP A 1 343 ? 6.811 -3.061 36.624 1.00 25.74 343 ASP A C 1
ATOM 2821 O O . ASP A 1 343 ? 7.703 -3.043 35.769 1.00 25.61 343 ASP A O 1
ATOM 2826 N N . HIS A 1 344 ? 6.455 -4.167 37.279 1.00 25.42 344 HIS A N 1
ATOM 2827 C CA . HIS A 1 344 ? 7.170 -5.439 37.111 1.00 25.10 344 HIS A CA 1
ATOM 2828 C C . HIS A 1 344 ? 7.018 -5.982 35.706 1.00 24.77 344 HIS A C 1
ATOM 2829 O O . HIS A 1 344 ? 7.966 -6.503 35.140 1.00 25.19 344 HIS A O 1
ATOM 2836 N N . THR A 1 345 ? 5.824 -5.837 35.141 1.00 24.56 345 THR A N 1
ATOM 2837 C CA . THR A 1 345 ? 5.567 -6.271 33.778 1.00 24.56 345 THR A CA 1
ATOM 2838 C C . THR A 1 345 ? 6.323 -5.434 32.743 1.00 24.32 345 THR A C 1
ATOM 2839 O O . THR A 1 345 ? 6.615 -5.915 31.646 1.00 24.01 345 THR A O 1
ATOM 2843 N N . LYS A 1 346 ? 6.646 -4.189 33.096 1.00 23.99 346 LYS A N 1
ATOM 2844 C CA . LYS A 1 346 ? 7.453 -3.333 32.219 1.00 23.75 346 LYS A CA 1
ATOM 2845 C C . LYS A 1 346 ? 8.917 -3.749 32.279 1.00 23.47 346 LYS A C 1
ATOM 2846 O O . LYS A 1 346 ? 9.573 -3.861 31.245 1.00 23.73 346 LYS A O 1
ATOM 2852 N N . ALA A 1 347 ? 9.418 -3.974 33.493 1.00 23.10 347 ALA A N 1
ATOM 2853 C CA . ALA A 1 347 ? 10.772 -4.479 33.696 1.00 23.34 347 ALA A CA 1
ATOM 2854 C C . ALA A 1 347 ? 10.996 -5.758 32.887 1.00 23.10 347 ALA A C 1
ATOM 2855 O O . ALA A 1 347 ? 12.004 -5.888 32.202 1.00 23.13 347 ALA A O 1
ATOM 2857 N N . LEU A 1 348 ? 10.028 -6.669 32.958 1.00 23.03 348 LEU A N 1
ATOM 2858 C CA . LEU A 1 348 ? 10.074 -7.953 32.243 1.00 23.51 348 LEU A CA 1
ATOM 2859 C C . LEU A 1 348 ? 10.066 -7.788 30.732 1.00 23.74 348 LEU A C 1
ATOM 2860 O O . LEU A 1 348 ? 10.703 -8.566 30.018 1.00 23.97 348 LEU A O 1
ATOM 2865 N N . THR A 1 349 ? 9.339 -6.778 30.246 1.00 23.70 349 THR A N 1
ATOM 2866 C CA . THR A 1 349 ? 9.262 -6.525 28.810 1.00 23.58 349 THR A CA 1
ATOM 2867 C C . THR A 1 349 ? 10.643 -6.195 28.267 1.00 23.70 349 THR A C 1
ATOM 2868 O O . THR A 1 349 ? 11.080 -6.787 27.275 1.00 24.17 349 THR A O 1
ATOM 2872 N N . PHE A 1 350 ? 11.330 -5.269 28.932 1.00 23.56 350 PHE A N 1
ATOM 2873 C CA . PHE A 1 350 ? 12.711 -4.923 28.607 1.00 23.53 350 PHE A CA 1
ATOM 2874 C C . PHE A 1 350 ? 13.661 -6.101 28.786 1.00 23.49 350 PHE A C 1
ATOM 2875 O O . PHE A 1 350 ? 14.469 -6.372 27.913 1.00 23.27 350 PHE A O 1
ATOM 2883 N N . MET A 1 351 ? 13.567 -6.788 29.926 1.00 23.85 351 MET A N 1
ATOM 2884 C CA . MET A 1 351 ? 14.469 -7.898 30.232 1.00 23.90 351 MET A CA 1
ATOM 2885 C C . MET A 1 351 ? 14.380 -9.006 29.196 1.00 23.77 351 MET A C 1
ATOM 2886 O O . MET A 1 351 ? 15.399 -9.409 28.644 1.00 24.16 351 MET A O 1
ATOM 2891 N N . LEU A 1 352 ? 13.172 -9.486 28.916 1.00 23.71 352 LEU A N 1
ATOM 2892 C CA . LEU A 1 352 ? 13.018 -10.618 27.979 1.00 23.87 352 LEU A CA 1
ATOM 2893 C C . LEU A 1 352 ? 13.300 -10.200 26.548 1.00 23.90 352 LEU A C 1
ATOM 2894 O O . LEU A 1 352 ? 13.854 -10.987 25.780 1.00 24.48 352 LEU A O 1
ATOM 2899 N N . ALA A 1 353 ? 12.949 -8.959 26.195 1.00 23.36 353 ALA A N 1
ATOM 2900 C CA . ALA A 1 353 ? 13.253 -8.437 24.857 1.00 23.06 353 ALA A CA 1
ATOM 2901 C C . ALA A 1 353 ? 14.750 -8.374 24.621 1.00 22.55 353 ALA A C 1
ATOM 2902 O O . ALA A 1 353 ? 15.220 -8.628 23.510 1.00 22.26 353 ALA A O 1
ATOM 2904 N N . ASP A 1 354 ? 15.489 -8.040 25.678 1.00 22.08 354 ASP A N 1
ATOM 2905 C CA . ASP A 1 354 ? 16.930 -7.842 25.597 1.00 22.10 354 ASP A CA 1
ATOM 2906 C C . ASP A 1 354 ? 17.712 -9.140 25.800 1.00 21.93 354 ASP A C 1
ATOM 2907 O O . ASP A 1 354 ? 18.937 -9.122 25.809 1.00 22.54 354 ASP A O 1
ATOM 2912 N N . GLY A 1 355 ? 17.008 -10.259 25.964 1.00 22.00 355 GLY A N 1
ATOM 2913 C CA . GLY A 1 355 ? 17.646 -11.580 25.983 1.00 21.38 355 GLY A CA 1
ATOM 2914 C C . GLY A 1 355 ? 17.697 -12.310 27.320 1.00 21.25 355 GLY A C 1
ATOM 2915 O O . GLY A 1 355 ? 18.390 -13.328 27.436 1.00 21.17 355 GLY A O 1
ATOM 2916 N N . VAL A 1 356 ? 16.990 -11.801 28.333 1.00 20.68 356 VAL A N 1
ATOM 2917 C CA . VAL A 1 356 ? 16.925 -12.492 29.630 1.00 20.45 356 VAL A CA 1
ATOM 2918 C C . VAL A 1 356 ? 15.995 -13.707 29.498 1.00 20.78 356 VAL A C 1
ATOM 2919 O O . VAL A 1 356 ? 14.847 -13.583 29.053 1.00 20.72 356 VAL A O 1
ATOM 2923 N N . VAL A 1 357 ? 16.519 -14.881 29.848 1.00 20.51 357 VAL A N 1
ATOM 2924 C CA . VAL A 1 357 ? 15.734 -16.116 29.855 1.00 20.19 357 VAL A CA 1
ATOM 2925 C C . VAL A 1 357 ? 15.457 -16.480 31.310 1.00 20.13 357 VAL A C 1
ATOM 2926 O O . VAL A 1 357 ? 16.399 -16.671 32.087 1.00 20.37 357 VAL A O 1
ATOM 2930 N N . PRO A 1 358 ? 14.170 -16.566 31.692 1.00 20.21 358 PRO A N 1
ATOM 2931 C CA . PRO A 1 358 ? 13.821 -16.986 33.050 1.00 20.55 358 PRO A CA 1
ATOM 2932 C C . PRO A 1 358 ? 14.468 -18.314 33.428 1.00 20.97 358 PRO A C 1
ATOM 2933 O O . PRO A 1 358 ? 14.465 -19.261 32.632 1.00 21.27 358 PRO A O 1
ATOM 2937 N N . SER A 1 359 ? 15.047 -18.355 34.628 1.00 21.30 359 SER A N 1
ATOM 2938 C CA . SER A 1 359 ? 15.820 -19.498 35.117 1.00 21.02 359 SER A CA 1
ATOM 2939 C C . SER A 1 359 ? 16.025 -19.360 36.630 1.00 21.26 359 SER A C 1
ATOM 2940 O O . SER A 1 359 ? 15.422 -18.493 37.260 1.00 20.91 359 SER A O 1
ATOM 2943 N N . ASN A 1 360 ? 16.872 -20.209 37.212 1.00 21.28 360 ASN A N 1
ATOM 2944 C CA . ASN A 1 360 ? 17.201 -20.098 38.633 1.00 21.91 360 ASN A CA 1
ATOM 2945 C C . ASN A 1 360 ? 18.535 -19.392 38.920 1.00 21.78 360 ASN A C 1
ATOM 2946 O O . ASN A 1 360 ? 18.999 -19.381 40.060 1.00 21.91 360 ASN A O 1
ATOM 2951 N N . VAL A 1 361 ? 19.136 -18.791 37.893 1.00 21.83 361 VAL A N 1
ATOM 2952 C CA . VAL A 1 361 ? 20.452 -18.158 38.025 1.00 21.68 361 VAL A CA 1
ATOM 2953 C C . VAL A 1 361 ? 20.509 -16.739 37.445 1.00 21.86 361 VAL A C 1
ATOM 2954 O O . VAL A 1 361 ? 19.858 -16.434 36.442 1.00 21.67 361 VAL A O 1
ATOM 2969 N N . ALA A 1 363 ? 20.423 -13.102 36.041 1.00 21.34 363 ALA A N 1
ATOM 2970 C CA . ALA A 1 363 ? 19.300 -12.254 35.619 1.00 21.37 363 ALA A CA 1
ATOM 2971 C C . ALA A 1 363 ? 18.017 -13.029 35.332 1.00 21.21 363 ALA A C 1
ATOM 2972 O O . ALA A 1 363 ? 16.917 -12.512 35.540 1.00 21.44 363 ALA A O 1
ATOM 2974 N N . GLY A 1 364 ? 18.151 -14.263 34.853 1.00 21.32 364 GLY A N 1
ATOM 2975 C CA . GLY A 1 364 ? 16.997 -15.155 34.719 1.00 20.89 364 GLY A CA 1
ATOM 2976 C C . GLY A 1 364 ? 16.283 -15.392 36.041 1.00 20.72 364 GLY A C 1
ATOM 2977 O O . GLY A 1 364 ? 15.055 -15.431 36.089 1.00 20.69 364 GLY A O 1
ATOM 2978 N N . TYR A 1 365 ? 17.058 -15.562 37.111 1.00 20.67 365 TYR A N 1
ATOM 2979 C CA . TYR A 1 365 ? 16.518 -15.666 38.472 1.00 20.94 365 TYR A CA 1
ATOM 2980 C C . TYR A 1 365 ? 15.675 -14.430 38.827 1.00 20.87 365 TYR A C 1
ATOM 2981 O O . TYR A 1 365 ? 14.610 -14.540 39.452 1.00 21.05 365 TYR A O 1
ATOM 2990 N N . LEU A 1 366 ? 16.141 -13.257 38.404 1.00 20.58 366 LEU A N 1
ATOM 2991 C CA . LEU A 1 366 ? 15.460 -11.999 38.731 1.00 20.45 366 LEU A CA 1
ATOM 2992 C C . LEU A 1 366 ? 14.178 -11.822 37.926 1.00 20.39 366 LEU A C 1
ATOM 2993 O O . LEU A 1 366 ? 13.176 -11.348 38.455 1.00 20.77 366 LEU A O 1
ATOM 2998 N N . ALA A 1 367 ? 14.207 -12.225 36.655 1.00 20.33 367 ALA A N 1
ATOM 2999 C CA . ALA A 1 367 ? 13.006 -12.219 35.819 1.00 20.50 367 ALA A CA 1
ATOM 3000 C C . ALA A 1 367 ? 11.944 -13.161 36.376 1.00 20.75 367 ALA A C 1
ATOM 3001 O O . ALA A 1 367 ? 10.760 -12.818 36.436 1.00 21.11 367 ALA A O 1
ATOM 3003 N N . ARG A 1 368 ? 12.376 -14.350 36.789 1.00 20.88 368 ARG A N 1
ATOM 3004 C CA . ARG A 1 368 ? 11.477 -15.332 37.394 1.00 20.88 368 ARG A CA 1
ATOM 3005 C C . ARG A 1 368 ? 10.879 -14.777 38.688 1.00 21.28 368 ARG A C 1
ATOM 3006 O O . ARG A 1 368 ? 9.680 -14.918 38.937 1.00 21.83 368 ARG A O 1
ATOM 3014 N N . LEU A 1 369 ? 11.715 -14.135 39.502 1.00 21.79 369 LEU A N 1
ATOM 3015 C CA . LEU A 1 369 ? 11.239 -13.433 40.693 1.00 22.16 369 LEU A CA 1
ATOM 3016 C C . LEU A 1 369 ? 10.091 -12.452 40.395 1.00 22.52 369 LEU A C 1
ATOM 3017 O O . LEU A 1 369 ? 9.046 -12.501 41.054 1.00 22.26 369 LEU A O 1
ATOM 3022 N N . LEU A 1 370 ? 10.293 -11.576 39.407 1.00 22.95 370 LEU A N 1
ATOM 3023 C CA . LEU A 1 370 ? 9.276 -10.596 39.005 1.00 23.32 370 LEU A CA 1
ATOM 3024 C C . LEU A 1 370 ? 7.991 -11.257 38.513 1.00 23.96 370 LEU A C 1
ATOM 3025 O O . LEU A 1 370 ? 6.894 -10.796 38.829 1.00 24.69 370 LEU A O 1
ATOM 3030 N N . ILE A 1 371 ? 8.136 -12.315 37.718 1.00 24.02 371 ILE A N 1
ATOM 3031 C CA . ILE A 1 371 ? 6.989 -13.051 37.172 1.00 24.29 371 ILE A CA 1
ATOM 3032 C C . ILE A 1 371 ? 6.126 -13.622 38.300 1.00 24.37 371 ILE A C 1
ATOM 3033 O O . ILE A 1 371 ? 4.908 -13.439 38.315 1.00 24.31 371 ILE A O 1
ATOM 3038 N N . ARG A 1 372 ? 6.776 -14.294 39.250 1.00 24.72 372 ARG A N 1
ATOM 3039 C CA . ARG A 1 372 ? 6.080 -14.948 40.360 1.00 24.85 372 ARG A CA 1
ATOM 3040 C C . ARG A 1 372 ? 5.441 -13.949 41.316 1.00 25.08 372 ARG A C 1
ATOM 3041 O O . ARG A 1 372 ? 4.304 -14.139 41.750 1.00 25.34 372 ARG A O 1
ATOM 3049 N N . LYS A 1 373 ? 6.171 -12.881 41.634 1.00 25.13 373 LYS A N 1
ATOM 3050 C CA . LYS A 1 373 ? 5.656 -11.828 42.507 1.00 24.93 373 LYS A CA 1
ATOM 3051 C C . LYS A 1 373 ? 4.401 -11.203 41.887 1.00 25.02 373 LYS A C 1
ATOM 3052 O O . LYS A 1 373 ? 3.387 -11.035 42.564 1.00 24.77 373 LYS A O 1
ATOM 3058 N N . SER A 1 374 ? 4.466 -10.894 40.593 1.00 25.10 374 SER A N 1
ATOM 3059 C CA . SER A 1 374 ? 3.340 -10.281 39.882 1.00 25.46 374 SER A CA 1
ATOM 3060 C C . SER A 1 374 ? 2.119 -11.189 39.802 1.00 25.35 374 SER A C 1
ATOM 3061 O O . SER A 1 374 ? 0.988 -10.718 39.913 1.00 25.50 374 SER A O 1
ATOM 3064 N N . ILE A 1 375 ? 2.356 -12.485 39.607 1.00 25.49 375 ILE A N 1
ATOM 3065 C CA . ILE A 1 375 ? 1.278 -13.476 39.582 1.00 25.59 375 ILE A CA 1
ATOM 3066 C C . ILE A 1 375 ? 0.594 -13.549 40.942 1.00 25.57 375 ILE A C 1
ATOM 3067 O O . ILE A 1 375 ? -0.633 -13.652 41.022 1.00 25.79 375 ILE A O 1
ATOM 3072 N N . ARG A 1 376 ? 1.390 -13.485 42.005 1.00 25.63 376 ARG A N 1
ATOM 3073 C CA . ARG A 1 376 ? 0.846 -13.506 43.361 1.00 25.98 376 ARG A CA 1
ATOM 3074 C C . ARG A 1 376 ? 0.081 -12.223 43.697 1.00 26.10 376 ARG A C 1
ATOM 3075 O O . ARG A 1 376 ? -0.923 -12.268 44.411 1.00 25.86 376 ARG A O 1
ATOM 3083 N N . HIS A 1 377 ? 0.557 -11.094 43.171 1.00 26.09 377 HIS A N 1
ATOM 3084 C CA . HIS A 1 377 ? -0.133 -9.802 43.314 1.00 26.44 377 HIS A CA 1
ATOM 3085 C C . HIS A 1 377 ? -1.497 -9.826 42.617 1.00 26.88 377 HIS A C 1
ATOM 3086 O O . HIS A 1 377 ? -2.480 -9.351 43.169 1.00 26.97 377 HIS A O 1
ATOM 3093 N N . LEU A 1 378 ? -1.540 -10.388 41.409 1.00 27.80 378 LEU A N 1
ATOM 3094 C CA . LEU A 1 378 ? -2.790 -10.570 40.659 1.00 28.71 378 LEU A CA 1
ATOM 3095 C C . LEU A 1 378 ? -3.826 -11.419 41.401 1.00 29.22 378 LEU A C 1
ATOM 3096 O O . LEU A 1 378 ? -5.027 -11.149 41.313 1.00 29.20 378 LEU A O 1
ATOM 3101 N N . ARG A 1 379 ? -3.362 -12.443 42.121 1.00 29.88 379 ARG A N 1
ATOM 3102 C CA . ARG A 1 379 ? -4.250 -13.281 42.926 1.00 30.59 379 ARG A CA 1
ATOM 3103 C C . ARG A 1 379 ? -4.813 -12.518 44.128 1.00 30.49 379 ARG A C 1
ATOM 3104 O O . ARG A 1 379 ? -6.004 -12.645 44.441 1.00 30.38 379 ARG A O 1
ATOM 3112 N N . GLU A 1 380 ? -3.962 -11.733 44.794 1.00 30.39 380 GLU A N 1
ATOM 3113 C CA . GLU A 1 380 ? -4.396 -10.931 45.941 1.00 30.68 380 GLU A CA 1
ATOM 3114 C C . GLU A 1 380 ? -5.424 -9.880 45.516 1.00 30.91 380 GLU A C 1
ATOM 3115 O O . GLU A 1 380 ? -6.355 -9.590 46.255 1.00 31.08 380 GLU A O 1
ATOM 3121 N N . LEU A 1 381 ? -5.248 -9.326 44.319 1.00 31.36 381 LEU A N 1
ATOM 3122 C CA . LEU A 1 381 ? -6.220 -8.405 43.729 1.00 31.96 381 LEU A CA 1
ATOM 3123 C C . LEU A 1 381 ? -7.542 -9.081 43.379 1.00 32.21 381 LEU A C 1
ATOM 3124 O O . LEU A 1 381 ? -8.550 -8.405 43.169 1.00 32.38 381 LEU A O 1
ATOM 3129 N N . GLY A 1 382 ? -7.526 -10.412 43.313 1.00 32.45 382 GLY A N 1
ATOM 3130 C CA . GLY A 1 382 ? -8.687 -11.192 42.897 1.00 32.81 382 GLY A CA 1
ATOM 3131 C C . GLY A 1 382 ? -8.831 -11.229 41.387 1.00 33.09 382 GLY A C 1
ATOM 3132 O O . GLY A 1 382 ? -9.890 -11.580 40.864 1.00 33.25 382 GLY A O 1
ATOM 3133 N N . LEU A 1 383 ? -7.756 -10.879 40.686 1.00 33.21 383 LEU A N 1
ATOM 3134 C CA . LEU A 1 383 ? -7.800 -10.721 39.239 1.00 33.38 383 LEU A CA 1
ATOM 3135 C C . LEU A 1 383 ? -7.336 -11.988 38.527 1.00 33.25 383 LEU A C 1
ATOM 3136 O O . LEU A 1 383 ? -6.161 -12.352 38.583 1.00 33.11 383 LEU A O 1
ATOM 3141 N N . GLU A 1 384 ? -8.275 -12.653 37.860 1.00 33.06 384 GLU A N 1
ATOM 3142 C CA . GLU A 1 384 ? -7.976 -13.856 37.096 1.00 33.00 384 GLU A CA 1
ATOM 3143 C C . GLU A 1 384 ? -7.627 -13.492 35.657 1.00 32.45 384 GLU A C 1
ATOM 3144 O O . GLU A 1 384 ? -8.443 -13.659 34.744 1.00 32.68 384 GLU A O 1
ATOM 3150 N N . VAL A 1 385 ? -6.415 -12.976 35.474 1.00 31.71 385 VAL A N 1
ATOM 3151 C CA . VAL A 1 385 ? -5.887 -12.635 34.157 1.00 30.89 385 VAL A CA 1
ATOM 3152 C C . VAL A 1 385 ? -4.489 -13.245 34.002 1.00 30.24 385 VAL A C 1
ATOM 3153 O O . VAL A 1 385 ? -3.705 -13.234 34.956 1.00 29.85 385 VAL A O 1
ATOM 3157 N N . PRO A 1 386 ? -4.182 -13.808 32.812 1.00 29.60 386 PRO A N 1
ATOM 3158 C CA . PRO A 1 386 ? -2.805 -14.239 32.541 1.00 29.10 386 PRO A CA 1
ATOM 3159 C C . PRO A 1 386 ? -1.851 -13.043 32.542 1.00 28.80 386 PRO A C 1
ATOM 3160 O O . PRO A 1 386 ? -2.177 -11.994 31.987 1.00 28.40 386 PRO A O 1
ATOM 3164 N N . LEU A 1 387 ? -0.682 -13.212 33.158 1.00 28.59 387 LEU A N 1
ATOM 3165 C CA . LEU A 1 387 ? 0.325 -12.155 33.223 1.00 28.31 387 LEU A CA 1
ATOM 3166 C C . LEU A 1 387 ? 0.766 -11.697 31.834 1.00 28.29 387 LEU A C 1
ATOM 3167 O O . LEU A 1 387 ? 1.039 -10.521 31.631 1.00 28.37 387 LEU A O 1
ATOM 3172 N N . SER A 1 388 ? 0.824 -12.630 30.887 1.00 28.25 388 SER A N 1
ATOM 3173 C CA . SER A 1 388 ? 1.188 -12.327 29.501 1.00 28.36 388 SER A CA 1
ATOM 3174 C C . SER A 1 388 ? 0.312 -11.232 28.885 1.00 28.25 388 SER A C 1
ATOM 3175 O O . SER A 1 388 ? 0.763 -10.488 28.022 1.00 28.60 388 SER A O 1
ATOM 3178 N N . GLU A 1 389 ? -0.939 -11.158 29.324 1.00 28.20 389 GLU A N 1
ATOM 3179 C CA . GLU A 1 389 ? -1.877 -10.152 28.846 1.00 28.62 389 GLU A CA 1
ATOM 3180 C C . GLU A 1 389 ? -1.483 -8.749 29.334 1.00 28.20 389 GLU A C 1
ATOM 3181 O O . GLU A 1 389 ? -1.704 -7.756 28.634 1.00 28.43 389 GLU A O 1
ATOM 3187 N N . ILE A 1 390 ? -0.893 -8.678 30.524 1.00 27.69 390 ILE A N 1
ATOM 3188 C CA . ILE A 1 390 ? -0.426 -7.410 31.078 1.00 27.47 390 ILE A CA 1
ATOM 3189 C C . ILE A 1 390 ? 0.891 -7.019 30.416 1.00 27.00 390 ILE A C 1
ATOM 3190 O O . ILE A 1 390 ? 1.083 -5.861 30.046 1.00 27.31 390 ILE A O 1
ATOM 3195 N N . VAL A 1 391 ? 1.789 -7.988 30.252 1.00 26.27 391 VAL A N 1
ATOM 3196 C CA . VAL A 1 391 ? 3.021 -7.767 29.495 1.00 25.40 391 VAL A CA 1
ATOM 3197 C C . VAL A 1 391 ? 2.709 -7.261 28.086 1.00 25.18 391 VAL A C 1
ATOM 3198 O O . VAL A 1 391 ? 3.377 -6.346 27.595 1.00 24.77 391 VAL A O 1
ATOM 3202 N N . ALA A 1 392 ? 1.692 -7.853 27.450 1.00 25.02 392 ALA A N 1
ATOM 3203 C CA . ALA A 1 392 ? 1.244 -7.445 26.117 1.00 24.98 392 ALA A CA 1
ATOM 3204 C C . ALA A 1 392 ? 0.835 -5.969 26.051 1.00 25.15 392 ALA A C 1
ATOM 3205 O O . ALA A 1 392 ? 1.001 -5.324 25.017 1.00 25.28 392 ALA A O 1
ATOM 3207 N N . LEU A 1 393 ? 0.298 -5.444 27.149 1.00 24.86 393 LEU A N 1
ATOM 3208 C CA . LEU A 1 393 ? -0.092 -4.033 27.212 1.00 24.76 393 LEU A CA 1
ATOM 3209 C C . LEU A 1 393 ? 1.124 -3.094 27.118 1.00 24.64 393 LEU A C 1
ATOM 3210 O O . LEU A 1 393 ? 1.032 -2.038 26.504 1.00 24.64 393 LEU A O 1
ATOM 3215 N N . HIS A 1 394 ? 2.256 -3.500 27.694 1.00 24.60 394 HIS A N 1
ATOM 3216 C CA . HIS A 1 394 ? 3.510 -2.754 27.540 1.00 24.73 394 HIS A CA 1
ATOM 3217 C C . HIS A 1 394 ? 4.081 -2.833 26.124 1.00 24.42 394 HIS A C 1
ATOM 3218 O O . HIS A 1 394 ? 4.508 -1.817 25.574 1.00 24.85 394 HIS A O 1
ATOM 3225 N N . ILE A 1 395 ? 4.086 -4.026 25.532 1.00 23.81 395 ILE A N 1
ATOM 3226 C CA . ILE A 1 395 ? 4.540 -4.194 24.148 1.00 23.33 395 ILE A CA 1
ATOM 3227 C C . ILE A 1 395 ? 3.707 -3.304 23.208 1.00 23.00 395 ILE A C 1
ATOM 3228 O O . ILE A 1 395 ? 4.252 -2.651 22.320 1.00 22.75 395 ILE A O 1
ATOM 3244 N N . GLU A 1 397 ? 1.971 -0.499 23.970 1.00 22.05 397 GLU A N 1
ATOM 3245 C CA . GLU A 1 397 ? 2.255 0.911 24.242 1.00 21.84 397 GLU A CA 1
AT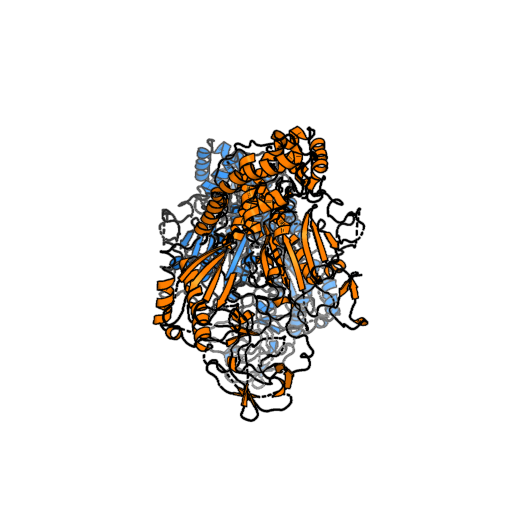OM 3246 C C . GLU A 1 397 ? 3.643 1.348 23.765 1.00 21.48 397 GLU A C 1
ATOM 3247 O O . GLU A 1 397 ? 3.805 2.447 23.223 1.00 21.34 397 GLU A O 1
ATOM 3253 N N . LEU A 1 398 ? 4.628 0.472 23.954 1.00 21.15 398 LEU A N 1
ATOM 3254 C CA . LEU A 1 398 ? 6.040 0.846 23.861 1.00 21.06 398 LEU A CA 1
ATOM 3255 C C . LEU A 1 398 ? 6.771 0.442 22.588 1.00 21.09 398 LEU A C 1
ATOM 3256 O O . LEU A 1 398 ? 7.878 0.930 22.342 1.00 20.94 398 LEU A O 1
ATOM 3261 N N . HIS A 1 399 ? 6.174 -0.433 21.780 1.00 21.14 399 HIS A N 1
ATOM 3262 C CA . HIS A 1 399 ? 6.897 -0.999 20.639 1.00 21.51 399 HIS A CA 1
ATOM 3263 C C . HIS A 1 399 ? 7.272 0.018 19.564 1.00 21.86 399 HIS A C 1
ATOM 3264 O O . HIS A 1 399 ? 8.252 -0.192 18.854 1.00 21.87 399 HIS A O 1
ATOM 3271 N N . LYS A 1 400 ? 6.512 1.108 19.434 1.00 22.26 400 LYS A N 1
ATOM 3272 C CA . LYS A 1 400 ? 6.879 2.157 18.465 1.00 23.02 400 LYS A CA 1
ATOM 3273 C C . LYS A 1 400 ? 8.203 2.839 18.821 1.00 22.44 400 LYS A C 1
ATOM 3274 O O . LYS A 1 400 ? 8.996 3.143 17.934 1.00 22.28 400 LYS A O 1
ATOM 3280 N N . THR A 1 401 ? 8.452 3.051 20.112 1.00 22.41 401 THR A N 1
ATOM 3281 C CA . THR A 1 401 ? 9.745 3.594 20.559 1.00 22.44 401 THR A CA 1
ATOM 3282 C C . THR A 1 401 ? 10.795 2.491 20.688 1.00 22.12 401 THR A C 1
ATOM 3283 O O . THR A 1 401 ? 11.980 2.717 20.438 1.00 22.03 401 THR A O 1
ATOM 3287 N N . PHE A 1 402 ? 10.354 1.299 21.074 1.00 21.92 402 PHE A N 1
ATOM 3288 C CA . PHE A 1 402 ? 11.261 0.159 21.219 1.00 22.09 402 PHE A CA 1
ATOM 3289 C C . PHE A 1 402 ? 10.814 -0.974 20.283 1.00 22.41 402 PHE A C 1
ATOM 3290 O O . PHE A 1 402 ? 10.180 -1.927 20.733 1.00 22.26 402 PHE A O 1
ATOM 3298 N N . PRO A 1 403 ? 11.119 -0.852 18.967 1.00 22.84 403 PRO A N 1
ATOM 3299 C CA . PRO A 1 403 ? 10.694 -1.842 17.968 1.00 23.09 403 PRO A CA 1
ATOM 3300 C C . PRO A 1 403 ? 11.027 -3.277 18.346 1.00 23.46 403 PRO A C 1
ATOM 3301 O O . PRO A 1 403 ? 10.300 -4.183 17.964 1.00 23.43 403 PRO A O 1
ATOM 3305 N N . GLU A 1 404 ? 12.104 -3.469 19.104 1.00 23.94 404 GLU A N 1
ATOM 3306 C CA . GLU A 1 404 ? 12.511 -4.797 19.571 1.00 24.14 404 GLU A CA 1
ATOM 3307 C C . GLU A 1 404 ? 11.407 -5.555 20.318 1.00 24.42 404 GLU A C 1
ATOM 3308 O O . GLU A 1 404 ? 11.367 -6.777 20.267 1.00 24.36 404 GLU A O 1
ATOM 3314 N N . PHE A 1 405 ? 10.520 -4.824 20.999 1.00 24.72 405 PHE A N 1
ATOM 3315 C CA . PHE A 1 405 ? 9.423 -5.429 21.750 1.00 24.70 405 PHE A CA 1
ATOM 3316 C C . PHE A 1 405 ? 8.460 -6.164 20.813 1.00 25.27 405 PHE A C 1
ATOM 3317 O O . PHE A 1 405 ? 7.980 -7.252 21.138 1.00 24.93 405 PHE A O 1
ATOM 3336 N N . GLU A 1 407 ? 9.267 -7.161 17.619 1.00 27.30 407 GLU A N 1
ATOM 3337 C CA . GLU A 1 407 ? 10.066 -8.218 17.016 1.00 28.23 407 GLU A CA 1
ATOM 3338 C C . GLU A 1 407 ? 10.204 -9.452 17.922 1.00 27.88 407 GLU A C 1
ATOM 3339 O O . GLU A 1 407 ? 10.233 -10.574 17.435 1.00 27.87 407 GLU A O 1
ATOM 3345 N N . MET A 1 408 ? 10.276 -9.232 19.232 1.00 27.54 408 MET A N 1
ATOM 3346 C CA . MET A 1 408 ? 10.459 -10.311 20.205 1.00 27.10 408 MET A CA 1
ATOM 3347 C C . MET A 1 408 ? 9.150 -10.751 20.882 1.00 26.97 408 MET A C 1
ATOM 3348 O O . MET A 1 408 ? 9.179 -11.566 21.805 1.00 26.81 408 MET A O 1
ATOM 3353 N N . GLU A 1 409 ? 8.013 -10.219 20.435 1.00 27.00 409 GLU A N 1
ATOM 3354 C CA . GLU A 1 409 ? 6.749 -10.351 21.174 1.00 27.65 409 GLU A CA 1
ATOM 3355 C C . GLU A 1 409 ? 6.293 -11.799 21.371 1.00 27.26 409 GLU A C 1
ATOM 3356 O O . GLU A 1 409 ? 5.919 -12.186 22.479 1.00 26.94 409 GLU A O 1
ATOM 3362 N N . ASP A 1 410 ? 6.320 -12.585 20.296 1.00 27.34 410 ASP A N 1
ATOM 3363 C CA . ASP A 1 410 ? 5.936 -13.997 20.354 1.00 27.33 410 ASP A CA 1
ATOM 3364 C C . ASP A 1 410 ? 6.749 -14.747 21.406 1.00 27.03 410 ASP A C 1
ATOM 3365 O O . ASP A 1 410 ? 6.194 -15.500 22.202 1.00 27.28 410 ASP A O 1
ATOM 3370 N N . ILE A 1 411 ? 8.059 -14.519 21.417 1.00 26.61 411 ILE A N 1
ATOM 3371 C CA . ILE A 1 411 ? 8.957 -15.168 22.372 1.00 26.44 411 ILE A CA 1
ATOM 3372 C C . ILE A 1 411 ? 8.747 -14.651 23.803 1.00 26.17 411 ILE A C 1
ATOM 3373 O O . ILE A 1 411 ? 8.719 -15.439 24.744 1.00 26.26 411 ILE A O 1
ATOM 3378 N N . ILE A 1 412 ? 8.586 -13.334 23.955 1.00 25.67 412 ILE A N 1
ATOM 3379 C CA . ILE A 1 412 ? 8.348 -12.729 25.271 1.00 25.11 412 ILE A CA 1
ATOM 3380 C C . ILE A 1 412 ? 7.094 -13.325 25.900 1.00 25.06 412 ILE A C 1
ATOM 3381 O O . ILE A 1 412 ? 7.124 -13.759 27.053 1.00 25.34 412 ILE A O 1
ATOM 3386 N N . LEU A 1 413 ? 6.001 -13.351 25.137 1.00 24.52 413 LEU A N 1
ATOM 3387 C CA . LEU A 1 413 ? 4.714 -13.800 25.660 1.00 24.57 413 LEU A CA 1
ATOM 3388 C C . LEU A 1 413 ? 4.705 -15.303 25.950 1.00 24.39 413 LEU A C 1
ATOM 3389 O O . LEU A 1 413 ? 4.040 -15.744 26.879 1.00 24.34 413 LEU A O 1
ATOM 3394 N N . GLU A 1 414 ? 5.449 -16.075 25.159 1.00 24.33 414 GLU A N 1
ATOM 3395 C CA . GLU A 1 414 ? 5.568 -17.513 25.392 1.00 24.75 414 GLU A CA 1
ATOM 3396 C C . GLU A 1 414 ? 6.374 -17.826 26.657 1.00 24.90 414 GLU A C 1
ATOM 3397 O O . GLU A 1 414 ? 5.991 -18.698 27.436 1.00 24.86 414 GLU A O 1
ATOM 3403 N N . MET A 1 415 ? 7.479 -17.106 26.850 1.00 25.46 415 MET A N 1
ATOM 3404 C CA . MET A 1 415 ? 8.278 -17.197 28.071 1.00 26.07 415 MET A CA 1
ATOM 3405 C C . MET A 1 415 ? 7.462 -16.891 29.323 1.00 25.89 415 MET A C 1
ATOM 3406 O O . MET A 1 415 ? 7.591 -17.590 30.330 1.00 25.94 415 MET A O 1
ATOM 3411 N N . ILE A 1 416 ? 6.616 -15.859 29.258 1.00 26.14 416 ILE A N 1
ATOM 3412 C CA . ILE A 1 416 ? 5.740 -15.505 30.384 1.00 26.15 416 ILE A CA 1
ATOM 3413 C C . ILE A 1 416 ? 4.704 -16.614 30.633 1.00 26.46 416 ILE A C 1
ATOM 3414 O O . ILE A 1 416 ? 4.505 -17.051 31.776 1.00 26.36 416 ILE A O 1
ATOM 3419 N N . GLU A 1 417 ? 4.041 -17.043 29.561 1.00 26.41 417 GLU A N 1
ATOM 3420 C CA . GLU A 1 417 ? 3.049 -18.117 29.628 1.00 26.79 417 GLU A CA 1
ATOM 3421 C C . GLU A 1 417 ? 3.615 -19.415 30.217 1.00 26.29 417 GLU A C 1
ATOM 3422 O O . GLU A 1 417 ? 2.994 -20.022 31.095 1.00 26.44 417 GLU A O 1
ATOM 3428 N N . LEU A 1 418 ? 4.788 -19.827 29.737 1.00 25.70 418 LEU A N 1
ATOM 3429 C CA . LEU A 1 418 ? 5.448 -21.031 30.244 1.00 25.46 418 LEU A CA 1
ATOM 3430 C C . LEU A 1 418 ? 5.816 -20.917 31.723 1.00 25.34 418 LEU A C 1
ATOM 3431 O O . LEU A 1 418 ? 5.603 -21.854 32.488 1.00 25.01 418 LEU A O 1
ATOM 3436 N N . GLU A 1 419 ? 6.348 -19.764 32.120 1.00 25.18 419 GLU A N 1
ATOM 3437 C CA . GLU A 1 419 ? 6.681 -19.505 33.523 1.00 25.20 419 GLU A CA 1
ATOM 3438 C C . GLU A 1 419 ? 5.461 -19.579 34.434 1.00 25.41 419 GLU A C 1
ATOM 3439 O O . GLU A 1 419 ? 5.542 -20.144 35.523 1.00 25.73 419 GLU A O 1
ATOM 3445 N N . GLU A 1 420 ? 4.343 -19.011 33.981 1.00 25.45 420 GLU A N 1
ATOM 3446 C CA . GLU A 1 420 ? 3.093 -19.023 34.735 1.00 25.65 420 GLU A CA 1
ATOM 3447 C C . GLU A 1 420 ? 2.518 -20.433 34.866 1.00 26.03 420 GLU A C 1
ATOM 3448 O O . GLU A 1 420 ? 2.177 -20.865 35.969 1.00 25.77 420 GLU A O 1
ATOM 3454 N N . LYS A 1 421 ? 2.416 -21.139 33.742 1.00 26.51 421 LYS A N 1
ATOM 3455 C CA . LYS A 1 421 ? 1.789 -22.457 33.726 1.00 27.38 421 LYS A CA 1
ATOM 3456 C C . LYS A 1 421 ? 2.618 -23.488 34.497 1.00 27.71 421 LYS A C 1
ATOM 3457 O O . LYS A 1 421 ? 2.062 -24.424 35.068 1.00 27.76 421 LYS A O 1
ATOM 3474 N N . TYR A 1 423 ? 4.554 -22.553 37.096 1.00 28.94 423 TYR A N 1
ATOM 3475 C CA . TYR A 1 423 ? 4.514 -22.061 38.472 1.00 28.90 423 TYR A CA 1
ATOM 3476 C C . TYR A 1 423 ? 3.363 -22.649 39.284 1.00 28.93 423 TYR A C 1
ATOM 3477 O O . TYR A 1 423 ? 3.506 -22.883 40.484 1.00 28.76 423 TYR A O 1
ATOM 3486 N N . ALA A 1 424 ? 2.229 -22.881 38.624 1.00 29.11 424 ALA A N 1
ATOM 3487 C CA . ALA A 1 424 ? 1.103 -23.587 39.229 1.00 29.25 424 ALA A CA 1
ATOM 3488 C C . ALA A 1 424 ? 1.533 -24.974 39.715 1.00 29.48 424 ALA A C 1
ATOM 3489 O O . ALA A 1 424 ? 1.163 -25.396 40.810 1.00 29.33 424 ALA A O 1
ATOM 3491 N N . GLU A 1 425 ? 2.329 -25.663 38.897 1.00 29.76 425 GLU A N 1
ATOM 3492 C CA . GLU A 1 425 ? 2.875 -26.979 39.237 1.00 30.24 425 GLU A CA 1
ATOM 3493 C C . GLU A 1 425 ? 3.904 -26.874 40.368 1.00 30.14 425 GLU A C 1
ATOM 3494 O O . GLU A 1 425 ? 3.881 -27.667 41.311 1.00 29.72 425 GLU A O 1
ATOM 3500 N N . THR A 1 426 ? 4.789 -25.879 40.262 1.00 30.31 426 THR A N 1
ATOM 3501 C CA . THR A 1 426 ? 5.810 -25.583 41.274 1.00 30.52 426 THR A CA 1
ATOM 3502 C C . THR A 1 426 ? 5.185 -25.316 42.644 1.00 30.56 426 THR A C 1
ATOM 3503 O O . THR A 1 426 ? 5.761 -25.662 43.682 1.00 30.58 426 THR A O 1
ATOM 3507 N N . LEU A 1 427 ? 3.998 -24.715 42.634 1.00 30.47 427 LEU A N 1
ATOM 3508 C CA . LEU A 1 427 ? 3.338 -24.285 43.855 1.00 30.63 427 LEU A CA 1
ATOM 3509 C C . LEU A 1 427 ? 2.660 -25.439 44.592 1.00 30.72 427 LEU A C 1
ATOM 3510 O O . LEU A 1 427 ? 2.582 -25.427 45.819 1.00 30.59 427 LEU A O 1
ATOM 3515 N N . ARG A 1 428 ? 2.176 -26.429 43.844 1.00 30.96 428 ARG A N 1
ATOM 3516 C CA . ARG A 1 428 ? 1.592 -27.633 44.441 1.00 31.33 428 ARG A CA 1
ATOM 3517 C C . ARG A 1 428 ? 2.658 -28.433 45.185 1.00 31.33 428 ARG A C 1
ATOM 3518 O O . ARG A 1 428 ? 2.502 -28.742 46.370 1.00 31.29 428 ARG A O 1
ATOM 3526 N N . ARG A 1 429 ? 3.738 -28.758 44.475 1.00 31.39 429 ARG A N 1
ATOM 3527 C CA . ARG A 1 429 ? 4.827 -29.577 45.007 1.00 31.61 429 ARG A CA 1
ATOM 3528 C C . ARG A 1 429 ? 5.525 -28.896 46.180 1.00 31.70 429 ARG A C 1
ATOM 3529 O O . ARG A 1 429 ? 5.842 -29.540 47.183 1.00 31.63 429 ARG A O 1
ATOM 3537 N N . GLY A 1 430 ? 5.754 -27.593 46.043 1.00 31.80 430 GLY A N 1
ATOM 3538 C CA . GLY A 1 430 ? 6.393 -26.796 47.084 1.00 32.08 430 GLY A CA 1
ATOM 3539 C C . GLY A 1 430 ? 5.564 -26.688 48.348 1.00 32.30 430 GLY A C 1
ATOM 3540 O O . GLY A 1 430 ? 6.110 -26.729 49.448 1.00 32.41 430 GLY A O 1
ATOM 3541 N N . SER A 1 431 ? 4.245 -26.565 48.189 1.00 32.45 431 SER A N 1
ATOM 3542 C CA . SER A 1 431 ? 3.321 -26.428 49.322 1.00 32.55 431 SER A CA 1
ATOM 3543 C C . SER A 1 431 ? 3.313 -27.641 50.255 1.00 32.64 431 SER A C 1
ATOM 3544 O O . SER A 1 431 ? 3.159 -27.495 51.466 1.00 32.52 431 SER A O 1
ATOM 3547 N N . ASP A 1 432 ? 3.478 -28.832 49.684 1.00 32.83 432 ASP A N 1
ATOM 3548 C CA . ASP A 1 432 ? 3.550 -30.065 50.469 1.00 33.02 432 ASP A CA 1
ATOM 3549 C C . ASP A 1 432 ? 4.906 -30.231 51.151 1.00 33.09 432 ASP A C 1
ATOM 3550 O O . ASP A 1 432 ? 4.969 -30.541 52.341 1.00 33.01 432 ASP A O 1
ATOM 3555 N N . LEU A 1 433 ? 5.981 -30.012 50.393 1.00 33.26 433 LEU A N 1
ATOM 3556 C CA . LEU A 1 433 ? 7.350 -30.118 50.908 1.00 33.46 433 LEU A CA 1
ATOM 3557 C C . LEU A 1 433 ? 7.645 -29.134 52.042 1.00 33.66 433 LEU A C 1
ATOM 3558 O O . LEU A 1 433 ? 8.407 -29.451 52.957 1.00 33.67 433 LEU A O 1
ATOM 3563 N N . VAL A 1 434 ? 7.044 -27.947 51.983 1.00 33.99 434 VAL A N 1
ATOM 3564 C CA . VAL A 1 434 ? 7.186 -26.974 53.068 1.00 34.30 434 VAL A CA 1
ATOM 3565 C C . VAL A 1 434 ? 6.255 -27.300 54.233 1.00 34.49 434 VAL A C 1
ATOM 3566 O O . VAL A 1 434 ? 6.563 -26.974 55.375 1.00 34.57 434 VAL A O 1
ATOM 3570 N N . ARG A 1 435 ? 5.129 -27.950 53.936 1.00 34.80 435 ARG A N 1
ATOM 3571 C CA . ARG A 1 435 ? 4.189 -28.410 54.962 1.00 35.01 435 ARG A CA 1
ATOM 3572 C C . ARG A 1 435 ? 4.819 -29.514 55.809 1.00 35.17 435 ARG A C 1
ATOM 3573 O O . ARG A 1 435 ? 4.674 -29.523 57.033 1.00 35.21 435 ARG A O 1
ATOM 3581 N N . ARG A 1 436 ? 5.512 -30.437 55.145 1.00 35.36 436 ARG A N 1
ATOM 3582 C CA . ARG A 1 436 ? 6.246 -31.513 55.811 1.00 35.48 436 ARG A CA 1
ATOM 3583 C C . ARG A 1 436 ? 7.384 -30.952 56.663 1.00 35.60 436 ARG A C 1
ATOM 3584 O O . ARG A 1 436 ? 7.531 -31.321 57.826 1.00 35.64 436 ARG A O 1
ATOM 3592 N N . GLU A 1 437 ? 8.177 -30.056 56.073 1.00 35.86 437 GLU A N 1
ATOM 3593 C CA . GLU A 1 437 ? 9.298 -29.413 56.763 1.00 36.05 437 GLU A CA 1
ATOM 3594 C C . GLU A 1 437 ? 8.832 -28.579 57.957 1.00 36.07 437 GLU A C 1
ATOM 3595 O O . GLU A 1 437 ? 9.444 -28.633 59.025 1.00 36.10 437 GLU A O 1
ATOM 3601 N N . ILE A 1 438 ? 7.755 -27.815 57.768 1.00 36.14 438 ILE A N 1
ATOM 3602 C CA . ILE A 1 438 ? 7.165 -27.004 58.841 1.00 36.23 438 ILE A CA 1
ATOM 3603 C C . ILE A 1 438 ? 6.590 -27.876 59.965 1.00 36.27 438 ILE A C 1
ATOM 3604 O O . ILE A 1 438 ? 6.774 -27.569 61.147 1.00 36.25 438 ILE A O 1
ATOM 3609 N N . ALA A 1 439 ? 5.914 -28.963 59.590 1.00 36.40 439 ALA A N 1
ATOM 3610 C CA . ALA A 1 439 ? 5.359 -29.913 60.559 1.00 36.53 439 ALA A CA 1
ATOM 3611 C C . ALA A 1 439 ? 6.447 -30.668 61.317 1.00 36.65 439 ALA A C 1
ATOM 3612 O O . ALA A 1 439 ? 6.258 -31.021 62.480 1.00 36.70 439 ALA A O 1
ATOM 3614 N N . LYS A 1 440 ? 7.578 -30.911 60.656 1.00 36.82 440 LYS A N 1
ATOM 3615 C CA . LYS A 1 440 ? 8.713 -31.594 61.276 1.00 37.02 440 LYS A CA 1
ATOM 3616 C C . LYS A 1 440 ? 9.496 -30.663 62.204 1.00 37.16 440 LYS A C 1
ATOM 3617 O O . LYS A 1 440 ? 10.043 -31.107 63.216 1.00 37.22 440 LYS A O 1
ATOM 3623 N N . LEU A 1 441 ? 9.541 -29.377 61.855 1.00 37.34 441 LEU A N 1
ATOM 3624 C CA . LEU A 1 441 ? 10.223 -28.366 62.668 1.00 37.52 441 LEU A CA 1
ATOM 3625 C C . LEU A 1 441 ? 9.484 -28.044 63.969 1.00 37.65 441 LEU A C 1
ATOM 3626 O O . LEU A 1 441 ? 10.114 -27.745 64.985 1.00 37.68 441 LEU A O 1
ATOM 3631 N N . LYS A 1 442 ? 8.154 -28.101 63.931 1.00 37.81 442 LYS A N 1
ATOM 3632 C CA . LYS A 1 442 ? 7.335 -27.885 65.127 1.00 38.01 442 LYS A CA 1
ATOM 3633 C C . LYS A 1 442 ? 7.060 -29.194 65.876 1.00 38.07 442 LYS A C 1
ATOM 3634 O O . LYS A 1 442 ? 6.623 -29.177 67.029 1.00 38.11 442 LYS A O 1
ATOM 3640 N N . LYS A 1 443 ? 7.319 -30.317 65.205 1.00 38.19 443 LYS A N 1
ATOM 3641 C CA . LYS A 1 443 ? 7.163 -31.653 65.786 1.00 38.33 443 LYS A CA 1
ATOM 3642 C C . LYS A 1 443 ? 8.181 -31.892 66.896 1.00 38.47 443 LYS A C 1
ATOM 3643 O O . LYS A 1 443 ? 7.857 -32.479 67.931 1.00 38.49 443 LYS A O 1
ATOM 3649 N N . LYS A 1 444 ? 9.409 -31.430 66.672 1.00 38.63 444 LYS A N 1
ATOM 3650 C CA . LYS A 1 444 ? 10.517 -31.697 67.585 1.00 38.77 444 LYS A CA 1
ATOM 3651 C C . LYS A 1 444 ? 11.146 -30.423 68.151 1.00 38.85 444 LYS A C 1
ATOM 3652 O O . LYS A 1 444 ? 11.497 -30.375 69.332 1.00 38.91 444 LYS A O 1
ATOM 3658 N N . GLY A 1 445 ? 11.281 -29.399 67.310 1.00 38.92 445 GLY A N 1
ATOM 3659 C CA . GLY A 1 445 ? 11.982 -28.173 67.690 1.00 39.02 445 GLY A CA 1
ATOM 3660 C C . GLY A 1 445 ? 11.094 -26.996 68.047 1.00 39.12 445 GLY A C 1
ATOM 3661 O O . GLY A 1 445 ? 10.282 -27.074 68.971 1.00 39.09 445 GLY A O 1
ATOM 3662 N N . ILE A 1 446 ? 11.257 -25.903 67.303 1.00 39.26 446 ILE A N 1
ATOM 3663 C CA . ILE A 1 446 ? 10.603 -24.626 67.604 1.00 39.35 446 ILE A CA 1
ATOM 3664 C C . ILE A 1 446 ? 9.488 -24.311 66.604 1.00 39.35 446 ILE A C 1
ATOM 3665 O O . ILE A 1 446 ? 9.621 -24.584 65.410 1.00 39.37 446 ILE A O 1
ATOM 3670 N N . LYS A 1 447 ? 8.395 -23.739 67.107 1.00 39.39 447 LYS A N 1
ATOM 3671 C CA . LYS A 1 447 ? 7.272 -23.312 66.268 1.00 39.41 447 LYS A CA 1
ATOM 3672 C C . LYS A 1 447 ? 7.359 -21.828 65.891 1.00 39.41 447 LYS A C 1
ATOM 3673 O O . LYS A 1 447 ? 6.449 -21.040 66.165 1.00 39.45 447 LYS A O 1
ATOM 3679 N N . GLU A 1 448 ? 8.468 -21.467 65.251 1.00 39.37 448 GLU A N 1
ATOM 3680 C CA . GLU A 1 448 ? 8.698 -20.114 64.754 1.00 39.27 448 GLU A CA 1
ATOM 3681 C C . GLU A 1 448 ? 9.389 -20.209 63.399 1.00 39.15 448 GLU A C 1
ATOM 3682 O O . GLU A 1 448 ? 10.278 -21.044 63.215 1.00 39.18 448 GLU A O 1
ATOM 3688 N N . ILE A 1 449 ? 8.972 -19.367 62.456 1.00 38.99 449 ILE A N 1
ATOM 3689 C CA . ILE A 1 449 ? 9.574 -19.346 61.120 1.00 38.82 449 ILE A CA 1
ATOM 3690 C C . ILE A 1 449 ? 10.678 -18.288 61.038 1.00 38.60 449 ILE A C 1
ATOM 3691 O O . ILE A 1 449 ? 10.390 -17.088 61.045 1.00 38.59 449 ILE A O 1
ATOM 3696 N N . PRO A 1 450 ? 11.947 -18.734 60.967 1.00 38.41 450 PRO A N 1
ATOM 3697 C CA . PRO A 1 450 ? 13.077 -17.814 60.840 1.00 38.23 450 PRO A CA 1
ATOM 3698 C C . PRO A 1 450 ? 13.045 -17.071 59.512 1.00 38.07 450 PRO A C 1
ATOM 3699 O O . PRO A 1 450 ? 12.565 -17.609 58.510 1.00 38.00 450 PRO A O 1
ATOM 3703 N N . VAL A 1 451 ? 13.553 -15.841 59.517 1.00 37.81 451 VAL A N 1
ATOM 3704 C CA . VAL A 1 451 ? 13.595 -15.008 58.314 1.00 37.56 451 VAL A CA 1
ATOM 3705 C C . VAL A 1 451 ? 14.414 -15.650 57.191 1.00 37.27 451 VAL A C 1
ATOM 3706 O O . VAL A 1 451 ? 14.047 -15.546 56.022 1.00 37.25 451 VAL A O 1
ATOM 3710 N N . GLU A 1 452 ? 15.501 -16.330 57.558 1.00 36.91 452 GLU A N 1
ATOM 3711 C CA . GLU A 1 452 ? 16.372 -17.001 56.589 1.00 36.54 452 GLU A CA 1
ATOM 3712 C C . GLU A 1 452 ? 15.736 -18.243 55.969 1.00 36.04 452 GLU A C 1
ATOM 3713 O O . GLU A 1 452 ? 15.967 -18.538 54.796 1.00 36.04 452 GLU A O 1
ATOM 3728 N N . LEU A 1 454 ? 12.521 -18.526 55.551 1.00 33.83 454 LEU A N 1
ATOM 3729 C CA . LEU A 1 454 ? 11.489 -17.943 54.698 1.00 33.34 454 LEU A CA 1
ATOM 3730 C C . LEU A 1 454 ? 12.084 -17.547 53.340 1.00 32.95 454 LEU A C 1
ATOM 3731 O O . LEU A 1 454 ? 11.438 -17.697 52.299 1.00 32.78 454 LEU A O 1
ATOM 3736 N N . VAL A 1 455 ? 13.316 -17.039 53.371 1.00 32.45 455 VAL A N 1
ATOM 3737 C CA . VAL A 1 455 ? 14.093 -16.746 52.167 1.00 32.04 455 VAL A CA 1
ATOM 3738 C C . VAL A 1 455 ? 14.413 -18.052 51.434 1.00 31.77 455 VAL A C 1
ATOM 3739 O O . VAL A 1 455 ? 14.257 -18.141 50.211 1.00 31.65 455 VAL A O 1
ATOM 3743 N N . THR A 1 456 ? 14.846 -19.058 52.196 1.00 31.25 456 THR A N 1
ATOM 3744 C CA . THR A 1 456 ? 15.128 -20.389 51.662 1.00 31.02 456 THR A CA 1
ATOM 3745 C C . THR A 1 456 ? 13.877 -21.010 51.038 1.00 30.87 456 THR A C 1
ATOM 3746 O O . THR A 1 456 ? 13.963 -21.677 50.006 1.00 30.92 456 THR A O 1
ATOM 3750 N N . PHE A 1 457 ? 12.720 -20.775 51.655 1.00 30.70 457 PHE A N 1
ATOM 3751 C CA . PHE A 1 457 ? 11.452 -21.283 51.130 1.00 30.55 457 PHE A CA 1
ATOM 3752 C C . PHE A 1 457 ? 11.188 -20.826 49.691 1.00 30.48 457 PHE A C 1
ATOM 3753 O O . PHE A 1 457 ? 10.785 -21.638 48.854 1.00 30.28 457 PHE A O 1
ATOM 3761 N N . TYR A 1 458 ? 11.427 -19.545 49.401 1.00 30.45 458 TYR A N 1
ATOM 3762 C CA . TYR A 1 458 ? 11.266 -19.052 48.031 1.00 30.54 458 TYR A CA 1
ATOM 3763 C C . TYR A 1 458 ? 12.283 -19.662 47.064 1.00 30.69 458 TYR A C 1
ATOM 3764 O O . TYR A 1 458 ? 11.903 -20.244 46.049 1.00 30.42 458 TYR A O 1
ATOM 3773 N N . GLU A 1 459 ? 13.569 -19.517 47.377 1.00 31.01 459 GLU A N 1
ATOM 3774 C CA . GLU A 1 459 ? 14.624 -19.854 46.419 1.00 31.42 459 GLU A CA 1
ATOM 3775 C C . GLU A 1 459 ? 14.961 -21.342 46.341 1.00 31.74 459 GLU A C 1
ATOM 3776 O O . GLU A 1 459 ? 15.850 -21.739 45.592 1.00 31.92 459 GLU A O 1
ATOM 3782 N N . SER A 1 460 ? 14.244 -22.160 47.105 1.00 32.31 460 SER A N 1
ATOM 3783 C CA . SER A 1 460 ? 14.394 -23.610 47.025 1.00 32.82 460 SER A CA 1
ATOM 3784 C C . SER A 1 460 ? 13.113 -24.253 46.507 1.00 33.17 460 SER A C 1
ATOM 3785 O O . SER A 1 460 ? 13.165 -25.162 45.682 1.00 33.10 460 SER A O 1
ATOM 3788 N N . HIS A 1 461 ? 11.969 -23.752 46.970 1.00 33.66 461 HIS A N 1
ATOM 3789 C CA . HIS A 1 461 ? 10.677 -24.376 46.680 1.00 34.13 461 HIS A CA 1
ATOM 3790 C C . HIS A 1 461 ? 9.746 -23.481 45.853 1.00 34.38 461 HIS A C 1
ATOM 3791 O O . HIS A 1 461 ? 8.657 -23.902 45.455 1.00 34.60 461 HIS A O 1
ATOM 3798 N N . GLY A 1 462 ? 10.183 -22.249 45.603 1.00 34.73 462 GLY A N 1
ATOM 3799 C CA . GLY A 1 462 ? 9.501 -21.341 44.684 1.00 34.93 462 GLY A CA 1
ATOM 3800 C C . GLY A 1 462 ? 8.261 -20.649 45.213 1.00 35.29 462 GLY A C 1
ATOM 3801 O O . GLY A 1 462 ? 7.502 -20.066 44.444 1.00 35.30 462 GLY A O 1
ATOM 3802 N N . LEU A 1 463 ? 8.043 -20.696 46.522 1.00 35.56 463 LEU A N 1
ATOM 3803 C CA . LEU A 1 463 ? 6.823 -20.112 47.068 1.00 35.80 463 LEU A CA 1
ATOM 3804 C C . LEU A 1 463 ? 7.042 -18.806 47.833 1.00 35.89 463 LEU A C 1
ATOM 3805 O O . LEU A 1 463 ? 8.048 -18.621 48.524 1.00 35.90 463 LEU A O 1
ATOM 3810 N N . THR A 1 464 ? 6.079 -17.906 47.669 1.00 35.89 464 THR A N 1
ATOM 3811 C CA . THR A 1 464 ? 6.100 -16.573 48.260 1.00 35.93 464 THR A CA 1
ATOM 3812 C C . THR A 1 464 ? 5.619 -16.625 49.718 1.00 36.02 464 THR A C 1
ATOM 3813 O O . THR A 1 464 ? 4.823 -17.497 50.066 1.00 35.96 464 THR A O 1
ATOM 3817 N N . PRO A 1 465 ? 6.092 -15.685 50.568 1.00 36.21 465 PRO A N 1
ATOM 3818 C CA . PRO A 1 465 ? 5.954 -15.752 52.033 1.00 36.31 465 PRO A CA 1
ATOM 3819 C C . PRO A 1 465 ? 4.521 -15.774 52.574 1.00 36.46 465 PRO A C 1
ATOM 3820 O O . PRO A 1 465 ? 4.289 -16.306 53.664 1.00 36.46 465 PRO A O 1
ATOM 3824 N N . GLU A 1 466 ? 3.578 -15.200 51.833 1.00 36.60 466 GLU A N 1
ATOM 3825 C CA . GLU A 1 466 ? 2.173 -15.218 52.247 1.00 36.71 466 GLU A CA 1
ATOM 3826 C C . GLU A 1 466 ? 1.502 -16.579 52.017 1.00 36.85 466 GLU A C 1
ATOM 3827 O O . GLU A 1 466 ? 0.476 -16.879 52.629 1.00 36.81 466 GLU A O 1
ATOM 3833 N N . ILE A 1 467 ? 2.085 -17.395 51.137 1.00 37.04 467 ILE A N 1
ATOM 3834 C CA . ILE A 1 467 ? 1.653 -18.785 50.966 1.00 37.23 467 ILE A CA 1
ATOM 3835 C C . ILE A 1 467 ? 2.173 -19.634 52.125 1.00 37.34 467 ILE A C 1
ATOM 3836 O O . ILE A 1 467 ? 1.438 -20.456 52.681 1.00 37.31 467 ILE A O 1
ATOM 3841 N N . VAL A 1 468 ? 3.436 -19.416 52.487 1.00 37.55 468 VAL A N 1
ATOM 3842 C CA . VAL A 1 468 ? 4.070 -20.108 53.609 1.00 37.74 468 VAL A CA 1
ATOM 3843 C C . VAL A 1 468 ? 3.263 -19.913 54.890 1.00 37.95 468 VAL A C 1
ATOM 3844 O O . VAL A 1 468 ? 3.001 -20.875 55.616 1.00 37.92 468 VAL A O 1
ATOM 3857 N N . GLU A 1 470 ? 0.021 -19.037 55.424 1.00 38.81 470 GLU A N 1
ATOM 3858 C CA . GLU A 1 470 ? -1.328 -19.617 55.480 1.00 39.14 470 GLU A CA 1
ATOM 3859 C C . GLU A 1 470 ? -1.332 -21.148 55.581 1.00 39.16 470 GLU A C 1
ATOM 3860 O O . GLU A 1 470 ? -2.318 -21.740 56.025 1.00 39.15 470 GLU A O 1
ATOM 3866 N N . ILE A 1 471 ? -0.232 -21.777 55.169 1.00 39.30 471 ILE A N 1
ATOM 3867 C CA . ILE A 1 471 ? -0.007 -23.200 55.433 1.00 39.36 471 ILE A CA 1
ATOM 3868 C C . ILE A 1 471 ? 0.512 -23.361 56.863 1.00 39.42 471 ILE A C 1
ATOM 3869 O O . ILE A 1 471 ? 0.154 -24.313 57.561 1.00 39.40 471 ILE A O 1
ATOM 3874 N N . ALA A 1 472 ? 1.349 -22.416 57.291 1.00 39.47 472 ALA A N 1
ATOM 3875 C CA . ALA A 1 472 ? 1.966 -22.459 58.615 1.00 39.51 472 ALA A CA 1
ATOM 3876 C C . ALA A 1 472 ? 0.993 -22.130 59.743 1.00 39.56 472 ALA A C 1
ATOM 3877 O O . ALA A 1 472 ? 1.034 -22.766 60.795 1.00 39.61 472 ALA A O 1
ATOM 3879 N N . GLU A 1 473 ? 0.117 -21.149 59.530 1.00 39.61 473 GLU A N 1
ATOM 3880 C CA . GLU A 1 473 ? -0.833 -20.749 60.576 1.00 39.67 473 GLU A CA 1
ATOM 3881 C C . GLU A 1 473 ? -1.974 -21.752 60.779 1.00 39.68 473 GLU A C 1
ATOM 3882 O O . GLU A 1 473 ? -2.895 -21.512 61.568 1.00 39.67 473 GLU A O 1
ATOM 3888 N N . LYS A 1 474 ? -1.896 -22.877 60.069 1.00 39.67 474 LYS A N 1
ATOM 3889 C CA . LYS A 1 474 ? -2.723 -24.039 60.363 1.00 39.71 474 LYS A CA 1
ATOM 3890 C C . LYS A 1 474 ? -2.142 -24.743 61.593 1.00 39.68 474 LYS A C 1
ATOM 3891 O O . LYS A 1 474 ? -2.812 -24.858 62.619 1.00 39.74 474 LYS A O 1
ATOM 3897 N N . GLU A 1 475 ? -0.892 -25.194 61.478 1.00 39.67 475 GLU A N 1
ATOM 3898 C CA . GLU A 1 475 ? -0.143 -25.779 62.596 1.00 39.63 475 GLU A CA 1
ATOM 3899 C C . GLU A 1 475 ? 1.320 -25.334 62.537 1.00 39.55 475 GLU A C 1
ATOM 3900 O O . GLU A 1 475 ? 1.977 -25.482 61.502 1.00 39.49 475 GLU A O 1
ATOM 3906 N N . GLY A 1 476 ? 1.825 -24.795 63.646 1.00 39.45 476 GLY A N 1
ATOM 3907 C CA . GLY A 1 476 ? 3.186 -24.252 63.695 1.00 39.34 476 GLY A CA 1
ATOM 3908 C C . GLY A 1 476 ? 3.218 -22.843 63.131 1.00 39.24 476 GLY A C 1
ATOM 3909 O O . GLY A 1 476 ? 3.656 -22.622 61.999 1.00 39.20 476 GLY A O 1
ATOM 3910 N N . VAL A 1 477 ? 2.770 -21.892 63.946 1.00 39.14 477 VAL A N 1
ATOM 3911 C CA . VAL A 1 477 ? 2.427 -20.537 63.499 1.00 39.02 477 VAL A CA 1
ATOM 3912 C C . VAL A 1 477 ? 3.619 -19.550 63.476 1.00 38.84 477 VAL A C 1
ATOM 3913 O O . VAL A 1 477 ? 4.780 -19.960 63.587 1.00 38.87 477 VAL A O 1
ATOM 3917 N N . LYS A 1 478 ? 3.298 -18.264 63.295 1.00 38.57 478 LYS A N 1
ATOM 3918 C CA . LYS A 1 478 ? 4.224 -17.110 63.318 1.00 38.27 478 LYS A CA 1
ATOM 3919 C C . LYS A 1 478 ? 4.783 -16.724 61.946 1.00 37.97 478 LYS A C 1
ATOM 3920 O O . LYS A 1 478 ? 5.765 -17.297 61.465 1.00 37.96 478 LYS A O 1
ATOM 3926 N N . VAL A 1 479 ? 4.129 -15.733 61.342 1.00 37.58 479 VAL A N 1
ATOM 3927 C CA . VAL A 1 479 ? 4.455 -15.234 60.006 1.00 37.07 479 VAL A CA 1
ATOM 3928 C C . VAL A 1 479 ? 5.723 -14.363 59.991 1.00 36.67 479 VAL A C 1
ATOM 3929 O O . VAL A 1 479 ? 6.797 -14.839 59.615 1.00 36.72 479 VAL A O 1
ATOM 3933 N N . ASN A 1 480 ? 5.586 -13.108 60.422 1.00 36.14 480 ASN A N 1
ATOM 3934 C CA . ASN A 1 480 ? 6.628 -12.077 60.316 1.00 35.65 480 ASN A CA 1
ATOM 3935 C C . ASN A 1 480 ? 7.294 -11.988 58.937 1.00 35.15 480 ASN A C 1
ATOM 3936 O O . ASN A 1 480 ? 8.500 -12.213 58.801 1.00 35.01 480 ASN A O 1
ATOM 3941 N N . ILE A 1 481 ? 6.494 -11.673 57.920 1.00 34.60 481 ILE A N 1
ATOM 3942 C CA . ILE A 1 481 ? 7.028 -11.326 56.606 1.00 34.03 481 ILE A CA 1
ATOM 3943 C C . ILE A 1 481 ? 7.725 -9.974 56.749 1.00 33.65 481 ILE A C 1
ATOM 3944 O O . ILE A 1 481 ? 7.075 -8.973 57.062 1.00 33.58 481 ILE A O 1
ATOM 3949 N N . PRO A 1 482 ? 9.054 -9.941 56.537 1.00 33.26 482 PRO A N 1
ATOM 3950 C CA . PRO A 1 482 ? 9.763 -8.672 56.672 1.00 32.90 482 PRO A CA 1
ATOM 3951 C C . PRO A 1 482 ? 9.412 -7.742 55.516 1.00 32.54 482 PRO A C 1
ATOM 3952 O O . PRO A 1 482 ? 9.113 -8.210 54.410 1.00 32.28 482 PRO A O 1
ATOM 3956 N N . ASP A 1 483 ? 9.438 -6.439 55.782 1.00 32.13 483 ASP A N 1
ATOM 3957 C CA . ASP A 1 483 ? 9.085 -5.430 54.785 1.00 31.74 483 ASP A CA 1
ATOM 3958 C C . ASP A 1 483 ? 10.030 -5.456 53.586 1.00 31.45 483 ASP A C 1
ATOM 3959 O O . ASP A 1 483 ? 9.688 -4.957 52.515 1.00 31.41 483 ASP A O 1
ATOM 3964 N N . ASN A 1 484 ? 11.207 -6.055 53.774 1.00 31.03 484 ASN A N 1
ATOM 3965 C CA . ASN A 1 484 ? 12.246 -6.106 52.744 1.00 30.42 484 ASN A CA 1
ATOM 3966 C C . ASN A 1 484 ? 12.500 -7.505 52.167 1.00 29.99 484 ASN A C 1
ATOM 3967 O O . ASN A 1 484 ? 13.599 -7.788 51.690 1.00 29.99 484 ASN A O 1
ATOM 3972 N N . PHE A 1 485 ? 11.486 -8.369 52.200 1.00 29.43 485 PHE A N 1
ATOM 3973 C CA . PHE A 1 485 ? 11.660 -9.774 51.810 1.00 28.97 485 PHE A CA 1
ATOM 3974 C C . PHE A 1 485 ? 12.193 -9.970 50.388 1.00 28.68 485 PHE A C 1
ATOM 3975 O O . PHE A 1 485 ? 13.119 -10.749 50.175 1.00 28.55 485 PHE A O 1
ATOM 3983 N N . TYR A 1 486 ? 11.605 -9.266 49.425 1.00 28.39 486 TYR A N 1
ATOM 3984 C CA . TYR A 1 486 ? 11.982 -9.425 48.020 1.00 28.09 486 TYR A CA 1
ATOM 3985 C C . TYR A 1 486 ? 13.354 -8.841 47.677 1.00 28.11 486 TYR A C 1
ATOM 3986 O O . TYR A 1 486 ? 14.078 -9.394 46.852 1.00 27.97 486 TYR A O 1
ATOM 3995 N N . SER A 1 487 ? 13.705 -7.738 48.331 1.00 28.16 487 SER A N 1
ATOM 3996 C CA . SER A 1 487 ? 15.050 -7.165 48.248 1.00 28.38 487 SER A CA 1
ATOM 3997 C C . SER A 1 487 ? 16.138 -8.159 48.683 1.00 28.49 487 SER A C 1
ATOM 3998 O O . SER A 1 487 ? 17.219 -8.198 48.093 1.00 28.50 487 SER A O 1
ATOM 4001 N N A MET A 1 488 ? 15.841 -8.956 49.707 0.50 28.61 488 MET A N 1
ATOM 4002 N N B MET A 1 488 ? 15.840 -8.942 49.720 0.50 28.44 488 MET A N 1
ATOM 4003 C CA A MET A 1 488 ? 16.775 -9.966 50.203 0.50 28.85 488 MET A CA 1
ATOM 4004 C CA B MET A 1 488 ? 16.745 -9.977 50.220 0.50 28.47 488 MET A CA 1
ATOM 4005 C C A MET A 1 488 ? 16.831 -11.186 49.284 0.50 28.90 488 MET A C 1
ATOM 4006 C C B MET A 1 488 ? 16.835 -11.140 49.240 0.50 28.69 488 MET A C 1
ATOM 4007 O O A MET A 1 488 ? 17.895 -11.770 49.083 0.50 28.85 488 MET A O 1
ATOM 4008 O O B MET A 1 488 ? 17.922 -11.641 48.957 0.50 28.65 488 MET A O 1
ATOM 4017 N N . VAL A 1 489 ? 15.679 -11.561 48.736 1.00 29.02 489 VAL A N 1
ATOM 4018 C CA . VAL A 1 489 ? 15.577 -12.655 47.767 1.00 29.67 489 VAL A CA 1
ATOM 4019 C C . VAL A 1 489 ? 16.316 -12.322 46.464 1.00 29.65 489 VAL A C 1
ATOM 4020 O O . VAL A 1 489 ? 16.998 -13.174 45.899 1.00 29.77 489 VAL A O 1
ATOM 4024 N N . ALA A 1 490 ? 16.192 -11.073 46.017 1.00 29.93 490 ALA A N 1
ATOM 4025 C CA . ALA A 1 490 ? 16.867 -10.586 44.808 1.00 30.17 490 ALA A CA 1
ATOM 4026 C C . ALA A 1 490 ? 18.394 -10.654 44.895 1.00 30.54 490 ALA A C 1
ATOM 4027 O O . ALA A 1 490 ? 19.062 -11.038 43.929 1.00 30.32 490 ALA A O 1
ATOM 4029 N N . LYS A 1 491 ? 18.936 -10.293 46.057 1.00 30.98 491 LYS A N 1
ATOM 4030 C CA . LYS A 1 491 ? 20.381 -10.240 46.269 1.00 31.75 491 LYS A CA 1
ATOM 4031 C C . LYS A 1 491 ? 21.044 -11.621 46.137 1.00 32.08 491 LYS A C 1
ATOM 4032 O O . LYS A 1 491 ? 22.260 -11.720 45.951 1.00 32.08 491 LYS A O 1
ATOM 4038 N N . GLU A 1 492 ? 20.231 -12.675 46.206 1.00 32.57 492 GLU A N 1
ATOM 4039 C CA . GLU A 1 492 ? 20.695 -14.056 46.024 1.00 33.03 492 GLU A CA 1
ATOM 4040 C C . GLU A 1 492 ? 21.195 -14.345 44.602 1.00 33.22 492 GLU A C 1
ATOM 4041 O O . GLU A 1 492 ? 22.013 -15.251 44.400 1.00 33.16 492 GLU A O 1
ATOM 4047 N N . ALA A 1 493 ? 20.702 -13.579 43.629 1.00 33.34 493 ALA A N 1
ATOM 4048 C CA . ALA A 1 493 ? 21.091 -13.740 42.226 1.00 33.66 493 ALA A CA 1
ATOM 4049 C C . ALA A 1 493 ? 22.567 -13.426 41.982 1.00 34.07 493 ALA A C 1
ATOM 4050 O O . ALA A 1 493 ? 23.160 -13.921 41.022 1.00 34.19 493 ALA A O 1
ATOM 4052 N N . GLU A 1 494 ? 23.152 -12.615 42.862 1.00 34.56 494 GLU A N 1
ATOM 4053 C CA . GLU A 1 494 ? 24.531 -12.152 42.710 1.00 35.26 494 GLU A CA 1
ATOM 4054 C C . GLU A 1 494 ? 25.552 -13.110 43.323 1.00 35.77 494 GLU A C 1
ATOM 4055 O O . GLU A 1 494 ? 26.757 -12.827 43.330 1.00 35.93 494 GLU A O 1
ATOM 4061 N N . ARG A 1 495 ? 25.074 -14.246 43.826 1.00 36.26 495 ARG A N 1
ATOM 4062 C CA . ARG A 1 495 ? 25.933 -15.204 44.516 1.00 36.80 495 ARG A CA 1
ATOM 4063 C C . ARG A 1 495 ? 26.972 -15.810 43.561 1.00 37.02 495 ARG A C 1
ATOM 4064 O O . ARG A 1 495 ? 26.624 -16.369 42.517 1.00 37.17 495 ARG A O 1
ATOM 4072 N N . THR A 1 496 ? 28.246 -15.660 43.919 1.00 37.15 496 THR A N 1
ATOM 4073 C CA . THR A 1 496 ? 29.362 -16.051 43.056 1.00 37.45 496 THR A CA 1
ATOM 4074 C C . THR A 1 496 ? 29.488 -17.573 42.938 1.00 37.48 496 THR A C 1
ATOM 4075 O O . THR A 1 496 ? 30.059 -18.233 43.807 1.00 37.52 496 THR A O 1
ATOM 4079 N N . LEU A 1 504 ? 48.086 -22.615 33.847 1.00 71.74 504 LEU A N 1
ATOM 4080 C CA . LEU A 1 504 ? 48.132 -23.759 34.754 1.00 71.72 504 LEU A CA 1
ATOM 4081 C C . LEU A 1 504 ? 49.167 -23.609 35.869 1.00 71.58 504 LEU A C 1
ATOM 4082 O O . LEU A 1 504 ? 48.815 -23.339 37.021 1.00 71.56 504 LEU A O 1
ATOM 4087 N N . VAL A 1 505 ? 50.439 -23.774 35.513 1.00 71.49 505 VAL A N 1
ATOM 4088 C CA . VAL A 1 505 ? 51.515 -23.868 36.496 1.00 71.35 505 VAL A CA 1
ATOM 4089 C C . VAL A 1 505 ? 52.321 -22.581 36.637 1.00 71.24 505 VAL A C 1
ATOM 4090 O O . VAL A 1 505 ? 53.203 -22.283 35.813 1.00 71.23 505 VAL A O 1
ATOM 4094 N N . ASP A 1 506 ? 51.981 -21.812 37.675 1.00 71.11 506 ASP A N 1
ATOM 4095 C CA . ASP A 1 506 ? 52.888 -20.804 38.224 1.00 70.88 506 ASP A CA 1
ATOM 4096 C C . ASP A 1 506 ? 53.039 -19.556 37.347 1.00 70.63 506 ASP A C 1
ATOM 4097 O O . ASP A 1 506 ? 52.398 -19.438 36.297 1.00 70.63 506 ASP A O 1
ATOM 4102 N N . PHE A 1 507 ? 53.907 -18.646 37.798 1.00 70.28 507 PHE A N 1
ATOM 4103 C CA . PHE A 1 507 ? 53.966 -17.272 37.325 1.00 69.89 507 PHE A CA 1
ATOM 4104 C C . PHE A 1 507 ? 55.011 -16.520 38.167 1.00 69.48 507 PHE A C 1
ATOM 4105 O O . PHE A 1 507 ? 55.457 -17.021 39.206 1.00 69.51 507 PHE A O 1
ATOM 4113 N N . GLU A 1 508 ? 55.373 -15.313 37.722 1.00 68.86 508 GLU A N 1
ATOM 4114 C CA . GLU A 1 508 ? 56.529 -14.548 38.222 1.00 68.14 508 GLU A CA 1
ATOM 4115 C C . GLU A 1 508 ? 57.818 -15.221 37.754 1.00 67.46 508 GLU A C 1
ATOM 4116 O O . GLU A 1 508 ? 58.873 -14.586 37.685 1.00 67.51 508 GLU A O 1
ATOM 4122 N N . LEU A 1 509 ? 57.715 -16.508 37.424 1.00 66.48 509 LEU A N 1
ATOM 4123 C CA . LEU A 1 509 ? 58.778 -17.231 36.735 1.00 65.49 509 LEU A CA 1
ATOM 4124 C C . LEU A 1 509 ? 58.678 -17.057 35.215 1.00 64.64 509 LEU A C 1
ATOM 4125 O O . LEU A 1 509 ? 59.592 -17.441 34.480 1.00 64.57 509 LEU A O 1
ATOM 4130 N N . LEU A 1 510 ? 57.568 -16.479 34.753 1.00 63.51 510 LEU A N 1
ATOM 4131 C CA . LEU A 1 510 ? 57.396 -16.145 33.333 1.00 62.37 510 LEU A CA 1
ATOM 4132 C C . LEU A 1 510 ? 56.872 -14.720 33.097 1.00 61.40 510 LEU A C 1
ATOM 4133 O O . LEU A 1 510 ? 56.350 -14.410 32.021 1.00 61.46 510 LEU A O 1
ATOM 4138 N N . LYS A 1 511 ? 57.020 -13.861 34.105 1.00 59.99 511 LYS A N 1
ATOM 4139 C CA . LYS A 1 511 ? 56.675 -12.448 33.979 1.00 58.58 511 LYS A CA 1
ATOM 4140 C C . LYS A 1 511 ? 57.708 -11.711 33.121 1.00 57.41 511 LYS A C 1
ATOM 4141 O O . LYS A 1 511 ? 57.365 -10.807 32.353 1.00 57.37 511 LYS A O 1
ATOM 4147 N N . ASP A 1 512 ? 58.969 -12.120 33.258 1.00 55.68 512 ASP A N 1
ATOM 4148 C CA . ASP A 1 512 ? 60.095 -11.512 32.541 1.00 53.86 512 ASP A CA 1
ATOM 4149 C C . ASP A 1 512 ? 60.139 -11.851 31.048 1.00 52.36 512 ASP A C 1
ATOM 4150 O O . ASP A 1 512 ? 60.716 -11.106 30.250 1.00 52.27 512 ASP A O 1
ATOM 4155 N N . LEU A 1 513 ? 59.523 -12.972 30.678 1.00 50.32 513 LEU A N 1
ATOM 4156 C CA . LEU A 1 513 ? 59.512 -13.436 29.292 1.00 48.28 513 LEU A CA 1
ATOM 4157 C C . LEU A 1 513 ? 58.538 -12.636 28.421 1.00 46.65 513 LEU A C 1
ATOM 4158 O O . LEU A 1 513 ? 57.452 -12.276 28.882 1.00 46.57 513 LEU A O 1
ATOM 4163 N N . PRO A 1 514 ? 58.926 -12.355 27.159 1.00 44.91 514 PRO A N 1
ATOM 4164 C CA . PRO A 1 514 ? 58.059 -11.623 26.234 1.00 43.52 514 PRO A CA 1
ATOM 4165 C C . PRO A 1 514 ? 56.885 -12.477 25.743 1.00 42.01 514 PRO A C 1
ATOM 4166 O O . PRO A 1 514 ? 56.873 -13.692 25.953 1.00 41.80 514 PRO A O 1
ATOM 4170 N N . ASP A 1 515 ? 55.911 -11.833 25.100 1.00 40.22 515 ASP A N 1
ATOM 4171 C CA . ASP A 1 515 ? 54.729 -12.516 24.579 1.00 38.44 515 ASP A CA 1
ATOM 4172 C C . ASP A 1 515 ? 55.117 -13.549 23.532 1.00 37.26 515 ASP A C 1
ATOM 4173 O O . ASP A 1 515 ? 55.935 -13.273 22.652 1.00 37.01 515 ASP A O 1
ATOM 4178 N N . THR A 1 516 ? 54.537 -14.740 23.638 1.00 35.74 516 THR A N 1
ATOM 4179 C CA . THR A 1 516 ? 54.745 -15.772 22.629 1.00 34.37 516 THR A CA 1
ATOM 4180 C C . THR A 1 516 ? 54.058 -15.336 21.341 1.00 33.42 516 THR A C 1
ATOM 4181 O O . THR A 1 516 ? 52.860 -15.043 21.333 1.00 33.35 516 THR A O 1
ATOM 4185 N N . ARG A 1 517 ? 54.835 -15.255 20.267 1.00 32.26 517 ARG A N 1
ATOM 4186 C CA . ARG A 1 517 ? 54.285 -14.992 18.949 1.00 31.27 517 ARG A CA 1
ATOM 4187 C C . ARG A 1 517 ? 53.345 -16.143 18.591 1.00 30.48 517 ARG A C 1
ATOM 4188 O O . ARG A 1 517 ? 53.692 -17.316 18.749 1.00 30.18 517 ARG A O 1
ATOM 4196 N N . ARG A 1 518 ? 52.146 -15.794 18.140 1.00 29.50 518 ARG A N 1
ATOM 4197 C CA . ARG A 1 518 ? 51.102 -16.777 17.896 1.00 28.53 518 ARG A CA 1
ATOM 4198 C C . ARG A 1 518 ? 51.019 -17.095 16.410 1.00 27.99 518 ARG A C 1
ATOM 4199 O O . ARG A 1 518 ? 50.201 -16.530 15.684 1.00 27.50 518 ARG A O 1
ATOM 4207 N N . LEU A 1 519 ? 51.877 -18.016 15.971 1.00 27.27 519 LEU A N 1
ATOM 4208 C CA . LEU A 1 519 ? 51.990 -18.371 14.556 1.00 26.88 519 LEU A CA 1
ATOM 4209 C C . LEU A 1 519 ? 50.693 -18.946 13.987 1.00 26.62 519 LEU A C 1
ATOM 4210 O O . LEU A 1 519 ? 50.435 -18.831 12.784 1.00 26.39 519 LEU A O 1
ATOM 4215 N N . TYR A 1 520 ? 49.885 -19.551 14.859 1.00 26.38 520 TYR A N 1
ATOM 4216 C CA . TYR A 1 520 ? 48.579 -20.106 14.477 1.00 26.60 520 TYR A CA 1
ATOM 4217 C C . TYR A 1 520 ? 47.554 -19.024 14.107 1.00 26.61 520 TYR A C 1
ATOM 4218 O O . TYR A 1 520 ? 46.567 -19.315 13.423 1.00 26.58 520 TYR A O 1
ATOM 4227 N N . TYR A 1 521 ? 47.796 -17.787 14.552 1.00 26.59 521 TYR A N 1
ATOM 4228 C CA . TYR A 1 521 ? 46.997 -16.626 14.131 1.00 26.57 521 TYR A CA 1
ATOM 4229 C C . TYR A 1 521 ? 47.443 -16.109 12.772 1.00 26.54 521 TYR A C 1
ATOM 4230 O O . TYR A 1 521 ? 46.674 -15.451 12.066 1.00 26.83 521 TYR A O 1
ATOM 4239 N N . GLU A 1 522 ? 48.696 -16.392 12.428 1.00 26.27 522 GLU A N 1
ATOM 4240 C CA . GLU A 1 522 ? 49.288 -15.951 11.173 1.00 26.09 522 GLU A CA 1
ATOM 4241 C C . GLU A 1 522 ? 48.916 -16.904 10.048 1.00 25.81 522 GLU A C 1
ATOM 4242 O O . GLU A 1 522 ? 48.775 -16.492 8.895 1.00 25.78 522 GLU A O 1
ATOM 4248 N N . ASP A 1 523 ? 48.750 -18.179 10.403 1.00 25.55 523 ASP A N 1
ATOM 4249 C CA . ASP A 1 523 ? 48.356 -19.223 9.467 1.00 25.22 523 ASP A CA 1
ATOM 4250 C C . ASP A 1 523 ? 47.782 -20.410 10.253 1.00 25.08 523 ASP A C 1
ATOM 4251 O O . ASP A 1 523 ? 48.520 -21.096 10.955 1.00 24.81 523 ASP A O 1
ATOM 4256 N N . PRO A 1 524 ? 46.459 -20.645 10.145 1.00 25.05 524 PRO A N 1
ATOM 4257 C CA . PRO A 1 524 ? 45.825 -21.766 10.842 1.00 25.10 524 PRO A CA 1
ATOM 4258 C C . PRO A 1 524 ? 46.169 -23.128 10.225 1.00 25.21 524 PRO A C 1
ATOM 4259 O O . PRO A 1 524 ? 45.881 -24.167 10.826 1.00 25.33 524 PRO A O 1
ATOM 4263 N N . PHE A 1 525 ? 46.775 -23.116 9.038 1.00 25.39 525 PHE A N 1
ATOM 4264 C CA . PHE A 1 525 ? 47.211 -24.345 8.373 1.00 25.44 525 PHE A CA 1
ATOM 4265 C C . PHE A 1 525 ? 48.688 -24.648 8.585 1.00 25.52 525 PHE A C 1
ATOM 4266 O O . PHE A 1 525 ? 49.199 -25.646 8.066 1.00 25.47 525 PHE A O 1
ATOM 4274 N N . MET A 1 526 ? 49.367 -23.795 9.353 1.00 25.48 526 MET A N 1
ATOM 4275 C CA . MET A 1 526 ? 50.758 -24.046 9.716 1.00 25.59 526 MET A CA 1
ATOM 4276 C C . MET A 1 526 ? 50.837 -25.228 10.682 1.00 25.50 526 MET A C 1
ATOM 4277 O O . MET A 1 526 ? 50.211 -25.228 11.746 1.00 25.32 526 MET A O 1
ATOM 4293 N N . GLU A 1 528 ? 54.065 -27.026 10.871 1.00 25.08 528 GLU A N 1
ATOM 4294 C CA . GLU A 1 528 ? 55.481 -27.116 11.217 1.00 25.13 528 GLU A CA 1
ATOM 4295 C C . GLU A 1 528 ? 56.075 -25.721 11.349 1.00 24.97 528 GLU A C 1
ATOM 4296 O O . GLU A 1 528 ? 55.644 -24.784 10.668 1.00 25.07 528 GLU A O 1
ATOM 4302 N N . PHE A 1 529 ? 57.056 -25.586 12.236 1.00 24.59 529 PHE A N 1
ATOM 4303 C CA . PHE A 1 529 ? 57.700 -24.301 12.492 1.00 24.36 529 PHE A CA 1
ATOM 4304 C C . PHE A 1 529 ? 58.986 -24.520 13.273 1.00 24.46 529 PHE A C 1
ATOM 4305 O O . PHE A 1 529 ? 59.169 -25.565 13.907 1.00 24.25 529 PHE A O 1
ATOM 4313 N N . ASP A 1 530 ? 59.869 -23.526 13.220 1.00 24.33 530 ASP A N 1
ATOM 4314 C CA . ASP A 1 530 ? 61.068 -23.497 14.047 1.00 24.30 530 ASP A CA 1
ATOM 4315 C C . ASP A 1 530 ? 60.930 -22.391 15.083 1.00 24.40 530 ASP A C 1
ATOM 4316 O O . ASP A 1 530 ? 60.299 -21.363 14.821 1.00 24.32 530 ASP A O 1
ATOM 4321 N N . ALA A 1 531 ? 61.508 -22.615 16.260 1.00 24.62 531 ALA A N 1
ATOM 4322 C CA . ALA A 1 531 ? 61.435 -21.657 17.361 1.00 24.93 531 ALA A CA 1
ATOM 4323 C C . ALA A 1 531 ? 62.589 -21.829 18.342 1.00 25.14 531 ALA A C 1
ATOM 4324 O O . ALA A 1 531 ? 63.234 -22.878 18.387 1.00 24.92 531 ALA A O 1
ATOM 4337 N N . VAL A 1 533 ? 63.963 -21.915 22.242 1.00 26.55 533 VAL A N 1
ATOM 4338 C CA . VAL A 1 533 ? 63.607 -22.193 23.635 1.00 26.95 533 VAL A CA 1
ATOM 4339 C C . VAL A 1 533 ? 64.037 -21.014 24.513 1.00 27.25 533 VAL A C 1
ATOM 4340 O O . VAL A 1 533 ? 65.214 -20.644 24.542 1.00 27.23 533 VAL A O 1
ATOM 4344 N N . LEU A 1 534 ? 63.072 -20.434 25.219 1.00 27.60 534 LEU A N 1
ATOM 4345 C CA . LEU A 1 534 ? 63.312 -19.268 26.070 1.00 28.06 534 LEU A CA 1
ATOM 4346 C C . LEU A 1 534 ? 63.482 -19.617 27.543 1.00 28.23 534 LEU A C 1
ATOM 4347 O O . LEU A 1 534 ? 64.233 -18.952 28.257 1.00 28.34 534 LEU A O 1
ATOM 4352 N N . ARG A 1 535 ? 62.775 -20.655 27.987 1.00 28.62 535 ARG A N 1
ATOM 4353 C CA . ARG A 1 535 ? 62.712 -21.031 29.401 1.00 28.93 535 ARG A CA 1
ATOM 4354 C C . ARG A 1 535 ? 62.162 -22.449 29.575 1.00 29.01 535 ARG A C 1
ATOM 4355 O O . ARG A 1 535 ? 61.274 -22.874 28.832 1.00 28.96 535 ARG A O 1
ATOM 4363 N N . VAL A 1 536 ? 62.694 -23.169 30.563 1.00 29.11 536 VAL A N 1
ATOM 4364 C CA . VAL A 1 536 ? 62.181 -24.489 30.932 1.00 29.20 536 VAL A CA 1
ATOM 4365 C C . VAL A 1 536 ? 61.854 -24.527 32.429 1.00 29.24 536 VAL A C 1
ATOM 4366 O O . VAL A 1 536 ? 62.747 -24.676 33.264 1.00 29.28 536 VAL A O 1
ATOM 4370 N N . ILE A 1 537 ? 60.573 -24.377 32.757 1.00 29.39 537 ILE A N 1
ATOM 4371 C CA . ILE A 1 537 ? 60.107 -24.483 34.142 1.00 29.43 537 ILE A CA 1
ATOM 4372 C C . ILE A 1 537 ? 59.483 -25.854 34.340 1.00 29.38 537 ILE A C 1
ATOM 4373 O O . ILE A 1 537 ? 58.503 -26.193 33.669 1.00 29.46 537 ILE A O 1
ATOM 4387 N N . ASP A 1 539 ? 58.432 -29.287 33.737 1.00 28.87 539 ASP A N 1
ATOM 4388 C CA . ASP A 1 539 ? 58.314 -29.919 32.421 1.00 28.71 539 ASP A CA 1
ATOM 4389 C C . ASP A 1 539 ? 57.546 -29.062 31.402 1.00 28.51 539 ASP A C 1
ATOM 4390 O O . ASP A 1 539 ? 56.949 -29.584 30.453 1.00 28.49 539 ASP A O 1
ATOM 4395 N N . TRP A 1 540 ? 57.569 -27.748 31.607 1.00 28.22 540 TRP A N 1
ATOM 4396 C CA . TRP A 1 540 ? 56.956 -26.805 30.680 1.00 27.96 540 TRP A CA 1
ATOM 4397 C C . TRP A 1 540 ? 58.038 -26.049 29.916 1.00 27.90 540 TRP A C 1
ATOM 4398 O O . TRP A 1 540 ? 58.928 -25.442 30.520 1.00 27.80 540 TRP A O 1
ATOM 4409 N N . VAL A 1 541 ? 57.961 -26.099 28.588 1.00 27.70 541 VAL A N 1
ATOM 4410 C CA . VAL A 1 541 ? 58.935 -25.430 27.729 1.00 27.59 541 VAL A CA 1
ATOM 4411 C C . VAL A 1 541 ? 58.306 -24.186 27.108 1.00 27.53 541 VAL A C 1
ATOM 4412 O O . VAL A 1 541 ? 57.215 -24.249 26.532 1.00 27.69 541 VAL A O 1
ATOM 4416 N N . ILE A 1 542 ? 58.995 -23.056 27.248 1.00 27.30 542 ILE A N 1
ATOM 4417 C CA . ILE A 1 542 ? 58.515 -21.785 26.712 1.00 27.04 542 ILE A CA 1
ATOM 4418 C C . ILE A 1 542 ? 59.335 -21.377 25.495 1.00 26.85 542 ILE A C 1
ATOM 4419 O O . ILE A 1 542 ? 60.558 -21.270 25.568 1.00 26.83 542 ILE A O 1
ATOM 4424 N N . LEU A 1 543 ? 58.641 -21.161 24.381 1.00 26.58 543 LEU A N 1
ATOM 4425 C CA . LEU A 1 543 ? 59.263 -20.761 23.124 1.00 26.34 543 LEU A CA 1
ATOM 4426 C C . LEU A 1 543 ? 58.982 -19.287 22.827 1.00 26.23 543 LEU A C 1
ATOM 4427 O O . LEU A 1 543 ? 58.081 -18.692 23.422 1.00 26.10 543 LEU A O 1
ATOM 4432 N N . ASP A 1 544 ? 59.755 -18.702 21.912 1.00 26.06 544 ASP A N 1
ATOM 4433 C CA . ASP A 1 544 ? 59.513 -17.327 21.468 1.00 25.99 544 ASP A CA 1
ATOM 4434 C C . ASP A 1 544 ? 58.300 -17.233 20.543 1.00 25.82 544 ASP A C 1
ATOM 4435 O O . ASP A 1 544 ? 57.618 -16.211 20.495 1.00 25.92 544 ASP A O 1
ATOM 4440 N N . ALA A 1 545 ? 58.041 -18.314 19.814 1.00 25.80 545 ALA A N 1
ATOM 4441 C CA . ALA A 1 545 ? 56.925 -18.390 18.880 1.00 25.50 545 ALA A CA 1
ATOM 4442 C C . ALA A 1 545 ? 56.444 -19.833 18.816 1.00 25.34 545 ALA A C 1
ATOM 4443 O O . ALA A 1 545 ? 57.237 -20.763 18.977 1.00 25.43 545 ALA A O 1
ATOM 4445 N N . THR A 1 546 ? 55.149 -20.027 18.595 1.00 24.93 546 THR A N 1
ATOM 4446 C CA . THR A 1 546 ? 54.611 -21.377 18.491 1.00 24.58 546 THR A CA 1
ATOM 4447 C C . THR A 1 546 ? 53.373 -21.463 17.610 1.00 24.34 546 THR A C 1
ATOM 4448 O O . THR A 1 546 ? 52.567 -20.531 17.563 1.00 24.48 546 THR A O 1
ATOM 4452 N N . ALA A 1 547 ? 53.251 -22.582 16.900 1.00 24.00 547 ALA A N 1
ATOM 4453 C CA . ALA A 1 547 ? 52.034 -22.908 16.165 1.00 23.78 547 ALA A CA 1
ATOM 4454 C C . ALA A 1 547 ? 51.131 -23.845 16.973 1.00 23.65 547 ALA A C 1
ATOM 4455 O O . ALA A 1 547 ? 50.063 -24.235 16.502 1.00 23.61 547 ALA A O 1
ATOM 4457 N N . PHE A 1 548 ? 51.563 -24.213 18.180 1.00 23.71 548 PHE A N 1
ATOM 4458 C CA . PHE A 1 548 ? 50.735 -25.005 19.094 1.00 23.78 548 PHE A CA 1
ATOM 4459 C C . PHE A 1 548 ? 49.643 -24.127 19.706 1.00 23.96 548 PHE A C 1
ATOM 4460 O O . PHE A 1 548 ? 49.936 -23.127 20.364 1.00 23.68 548 PHE A O 1
ATOM 4468 N N . TYR A 1 549 ? 48.386 -24.502 19.478 1.00 24.00 549 TYR A N 1
ATOM 4469 C CA . TYR A 1 549 ? 47.259 -23.806 20.084 1.00 23.92 549 TYR A CA 1
ATOM 4470 C C . TYR A 1 549 ? 47.165 -24.141 21.575 1.00 24.11 549 TYR A C 1
ATOM 4471 O O . TYR A 1 549 ? 47.105 -25.320 21.948 1.00 23.87 549 TYR A O 1
ATOM 4480 N N . PRO A 1 550 ? 47.194 -23.103 22.433 1.00 24.21 550 PRO A N 1
ATOM 4481 C CA . PRO A 1 550 ? 46.959 -23.278 23.864 1.00 24.21 550 PRO A CA 1
ATOM 4482 C C . PRO A 1 550 ? 45.472 -23.400 24.166 1.00 24.22 550 PRO A C 1
ATOM 4483 O O . PRO A 1 550 ? 44.668 -22.640 23.622 1.00 24.36 550 PRO A O 1
ATOM 4487 N N . GLU A 1 551 ? 45.116 -24.339 25.040 1.00 23.99 551 GLU A N 1
ATOM 4488 C CA . GLU A 1 551 ? 43.720 -24.592 25.379 1.00 23.99 551 GLU A CA 1
ATOM 4489 C C . GLU A 1 551 ? 42.985 -23.321 25.816 1.00 23.54 551 GLU A C 1
ATOM 4490 O O . GLU A 1 551 ? 43.483 -22.560 26.645 1.00 23.76 551 GLU A O 1
ATOM 4496 N N . GLY A 1 552 ? 41.804 -23.104 25.246 1.00 23.17 552 GLY A N 1
ATOM 4497 C CA . GLY A 1 552 ? 40.983 -21.938 25.567 1.00 22.58 552 GLY A CA 1
ATOM 4498 C C . GLY A 1 552 ? 39.847 -21.746 24.584 1.00 22.39 552 GLY A C 1
ATOM 4499 O O . GLY A 1 552 ? 39.920 -22.208 23.437 1.00 22.23 552 GLY A O 1
ATOM 4500 N N . GLY A 1 553 ? 38.792 -21.071 25.037 1.00 22.17 553 GLY A N 1
ATOM 4501 C CA . GLY A 1 553 ? 37.619 -20.794 24.206 1.00 22.04 553 GLY A CA 1
ATOM 4502 C C . GLY A 1 553 ? 36.839 -22.034 23.787 1.00 22.13 553 GLY A C 1
ATOM 4503 O O . GLY A 1 553 ? 36.120 -22.009 22.786 1.00 21.92 553 GLY A O 1
ATOM 4504 N N . GLY A 1 554 ? 36.980 -23.116 24.553 1.00 22.00 554 GLY A N 1
ATOM 4505 C CA . GLY A 1 554 ? 36.282 -24.376 24.268 1.00 21.67 554 GLY A CA 1
ATOM 4506 C C . GLY A 1 554 ? 37.070 -25.320 23.372 1.00 21.41 554 GLY A C 1
ATOM 4507 O O . GLY A 1 554 ? 36.664 -26.464 23.154 1.00 21.41 554 GLY A O 1
ATOM 4508 N N . GLN A 1 555 ? 38.188 -24.832 22.840 1.00 21.30 555 GLN A N 1
ATOM 4509 C CA . GLN A 1 555 ? 39.068 -25.629 21.993 1.00 21.22 555 GLN A CA 1
ATOM 4510 C C . GLN A 1 555 ? 40.244 -26.151 22.815 1.00 21.36 555 GLN A C 1
ATOM 4511 O O . GLN A 1 555 ? 40.988 -25.356 23.400 1.00 21.26 555 GLN A O 1
ATOM 4517 N N . PRO A 1 556 ? 40.412 -27.491 22.869 1.00 21.68 556 PRO A N 1
ATOM 4518 C CA . PRO A 1 556 ? 41.531 -28.109 23.576 1.00 21.70 556 PRO A CA 1
ATOM 4519 C C . PRO A 1 556 ? 42.882 -27.784 22.943 1.00 21.99 556 PRO A C 1
ATOM 4520 O O . PRO A 1 556 ? 42.950 -27.350 21.789 1.00 22.05 556 PRO A O 1
ATOM 4524 N N . TYR A 1 557 ? 43.950 -28.006 23.702 1.00 22.23 557 TYR A N 1
ATOM 4525 C CA . TYR A 1 557 ? 45.300 -27.757 23.226 1.00 22.66 557 TYR A CA 1
ATOM 4526 C C . TYR A 1 557 ? 45.651 -28.620 22.015 1.00 22.74 557 TYR A C 1
ATOM 4527 O O . TYR A 1 557 ? 45.048 -29.674 21.783 1.00 22.79 557 TYR A O 1
ATOM 4536 N N . ASP A 1 558 ? 46.620 -28.153 21.238 1.00 22.70 558 ASP A N 1
ATOM 4537 C CA . ASP A 1 558 ? 47.257 -28.982 20.232 1.00 23.01 558 ASP A CA 1
ATOM 4538 C C . ASP A 1 558 ? 48.203 -29.948 20.948 1.00 23.19 558 ASP A C 1
ATOM 4539 O O . ASP A 1 558 ? 48.685 -29.657 22.049 1.00 23.21 558 ASP A O 1
ATOM 4544 N N . THR A 1 559 ? 48.433 -31.107 20.336 1.00 23.33 559 THR A N 1
ATOM 4545 C CA . THR A 1 559 ? 49.510 -32.000 20.745 1.00 23.33 559 THR A CA 1
ATOM 4546 C C . THR A 1 559 ? 50.433 -32.164 19.546 1.00 23.51 559 THR A C 1
ATOM 4547 O O . THR A 1 559 ? 50.109 -31.714 18.446 1.00 23.61 559 THR A O 1
ATOM 4551 N N . GLY A 1 560 ? 51.584 -32.790 19.754 1.00 23.43 560 GLY A N 1
ATOM 4552 C CA . GLY A 1 560 ? 52.523 -33.021 18.669 1.00 23.53 560 GLY A CA 1
ATOM 4553 C C . GLY A 1 560 ? 53.896 -33.348 19.196 1.00 23.84 560 GLY A C 1
ATOM 4554 O O . GLY A 1 560 ? 54.029 -33.953 20.262 1.00 23.80 560 GLY A O 1
ATOM 4555 N N . VAL A 1 561 ? 54.919 -32.955 18.443 1.00 23.94 561 VAL A N 1
ATOM 4556 C CA . VAL A 1 561 ? 56.304 -33.140 18.866 1.00 23.99 561 VAL A CA 1
ATOM 4557 C C . VAL A 1 561 ? 57.121 -31.855 18.745 1.00 24.35 561 VAL A C 1
ATOM 4558 O O . VAL A 1 561 ? 56.791 -30.961 17.962 1.00 23.61 561 VAL A O 1
ATOM 4562 N N . LEU A 1 562 ? 58.174 -31.768 19.552 1.00 24.99 562 LEU A N 1
ATOM 4563 C CA . LEU A 1 562 ? 59.252 -30.814 19.320 1.00 25.75 562 LEU A CA 1
ATOM 4564 C C . LEU A 1 562 ? 60.522 -31.607 19.056 1.00 26.07 562 LEU A C 1
ATOM 4565 O O . LEU A 1 562 ? 60.914 -32.455 19.864 1.00 26.17 562 LEU A O 1
ATOM 4570 N N . ILE A 1 563 ? 61.137 -31.353 17.904 1.00 26.55 563 ILE A N 1
ATOM 4571 C CA . ILE A 1 563 ? 62.353 -32.048 17.502 1.00 27.00 563 ILE A CA 1
ATOM 4572 C C . ILE A 1 563 ? 63.570 -31.241 17.945 1.00 27.35 563 ILE A C 1
ATOM 4573 O O . ILE A 1 563 ? 63.762 -30.093 17.528 1.00 27.46 563 ILE A O 1
ATOM 4578 N N . VAL A 1 564 ? 64.377 -31.857 18.803 1.00 27.73 564 VAL A N 1
ATOM 4579 C CA . VAL A 1 564 ? 65.555 -31.223 19.369 1.00 28.21 564 VAL A CA 1
ATOM 4580 C C . VAL A 1 564 ? 66.754 -32.159 19.216 1.00 28.67 564 VAL A C 1
ATOM 4581 O O . VAL A 1 564 ? 66.717 -33.302 19.675 1.00 28.83 564 VAL A O 1
ATOM 4585 N N . ASN A 1 565 ? 67.802 -31.672 18.548 1.00 29.09 565 ASN A N 1
ATOM 4586 C CA . ASN A 1 565 ? 68.999 -32.470 18.250 1.00 29.50 565 ASN A CA 1
ATOM 4587 C C . ASN A 1 565 ? 68.674 -33.787 17.532 1.00 29.66 565 ASN A C 1
ATOM 4588 O O . ASN A 1 565 ? 69.299 -34.820 17.789 1.00 29.66 565 ASN A O 1
ATOM 4593 N N . GLY A 1 566 ? 67.687 -33.742 16.638 1.00 29.84 566 GLY A N 1
ATOM 4594 C CA . GLY A 1 566 ? 67.214 -34.938 15.940 1.00 30.04 566 GLY A CA 1
ATOM 4595 C C . GLY A 1 566 ? 66.180 -35.726 16.730 1.00 30.16 566 GLY A C 1
ATOM 4596 O O . GLY A 1 566 ? 65.315 -36.384 16.147 1.00 30.31 566 GLY A O 1
ATOM 4597 N N . ARG A 1 567 ? 66.268 -35.654 18.057 1.00 30.15 567 ARG A N 1
ATOM 4598 C CA . ARG A 1 567 ? 65.361 -36.382 18.942 1.00 30.04 567 ARG A CA 1
ATOM 4599 C C . ARG A 1 567 ? 63.962 -35.779 18.974 1.00 29.79 567 ARG A C 1
ATOM 4600 O O . ARG A 1 567 ? 63.792 -34.564 19.111 1.00 29.73 567 ARG A O 1
ATOM 4608 N N . GLU A 1 568 ? 62.969 -36.653 18.854 1.00 29.37 568 GLU A N 1
ATOM 4609 C CA . GLU A 1 568 ? 61.571 -36.263 18.880 1.00 29.05 568 GLU A CA 1
ATOM 4610 C C . GLU A 1 568 ? 61.069 -36.335 20.316 1.00 28.79 568 GLU A C 1
ATOM 4611 O O . GLU A 1 568 ? 61.242 -37.356 20.989 1.00 28.80 568 GLU A O 1
ATOM 4617 N N . VAL A 1 569 ? 60.469 -35.244 20.788 1.00 28.41 569 VAL A N 1
ATOM 4618 C CA . VAL A 1 569 ? 59.914 -35.179 22.141 1.00 28.06 569 VAL A CA 1
ATOM 4619 C C . VAL A 1 569 ? 58.454 -34.742 22.073 1.00 28.00 569 VAL A C 1
ATOM 4620 O O . VAL A 1 569 ? 58.135 -33.702 21.498 1.00 28.03 569 VAL A O 1
ATOM 4635 N N . VAL A 1 571 ? 54.857 -33.293 22.794 1.00 26.88 571 VAL A N 1
ATOM 4636 C CA . VAL A 1 571 ? 54.127 -32.227 23.475 1.00 26.49 571 VAL A CA 1
ATOM 4637 C C . VAL A 1 571 ? 52.743 -32.776 23.797 1.00 26.55 571 VAL A C 1
ATOM 4638 O O . VAL A 1 571 ? 51.979 -33.115 22.893 1.00 26.60 571 VAL A O 1
ATOM 4642 N N . THR A 1 572 ? 52.429 -32.856 25.086 1.00 26.53 572 THR A N 1
ATOM 4643 C CA . THR A 1 572 ? 51.234 -33.556 25.558 1.00 26.62 572 THR A CA 1
ATOM 4644 C C . THR A 1 572 ? 50.158 -32.610 26.098 1.00 26.75 572 THR A C 1
ATOM 4645 O O . THR A 1 572 ? 49.041 -33.039 26.400 1.00 26.72 572 THR A O 1
ATOM 4649 N N . ASN A 1 573 ? 50.512 -31.332 26.230 1.00 26.93 573 ASN A N 1
ATOM 4650 C CA . ASN A 1 573 ? 49.629 -30.315 26.796 1.00 26.95 573 ASN A CA 1
ATOM 4651 C C . ASN A 1 573 ? 50.190 -28.934 26.495 1.00 27.09 573 ASN A C 1
ATOM 4652 O O . ASN A 1 573 ? 51.396 -28.709 26.614 1.00 27.04 573 ASN A O 1
ATOM 4657 N N . VAL A 1 574 ? 49.310 -28.019 26.095 1.00 27.16 574 VAL A N 1
ATOM 4658 C CA . VAL A 1 574 ? 49.686 -26.636 25.801 1.00 27.24 574 VAL A CA 1
ATOM 4659 C C . VAL A 1 574 ? 48.717 -25.685 26.510 1.00 27.42 574 VAL A C 1
ATOM 4660 O O . VAL A 1 574 ? 47.500 -25.763 26.318 1.00 27.22 574 VAL A O 1
ATOM 4664 N N . GLN A 1 575 ? 49.263 -24.803 27.341 1.00 27.73 575 GLN A N 1
ATOM 4665 C CA . GLN A 1 575 ? 48.457 -23.824 28.069 1.00 28.06 575 GLN A CA 1
ATOM 4666 C C . GLN A 1 575 ? 49.018 -22.414 27.899 1.00 28.83 575 GLN A C 1
ATOM 4667 O O . GLN A 1 575 ? 50.119 -22.231 27.384 1.00 28.84 575 GLN A O 1
ATOM 4684 N N . VAL A 1 577 ? 49.709 -18.887 30.116 1.00 30.95 577 VAL A N 1
ATOM 4685 C CA . VAL A 1 577 ? 49.740 -18.147 31.375 1.00 31.06 577 VAL A CA 1
ATOM 4686 C C . VAL A 1 577 ? 50.022 -16.681 31.054 1.00 31.06 577 VAL A C 1
ATOM 4687 O O . VAL A 1 577 ? 51.137 -16.322 30.662 1.00 31.01 577 VAL A O 1
ATOM 4691 N N . GLY A 1 578 ? 48.997 -15.847 31.215 1.00 31.05 578 GLY A N 1
ATOM 4692 C CA . GLY A 1 578 ? 49.043 -14.466 30.749 1.00 31.06 578 GLY A CA 1
ATOM 4693 C C . GLY A 1 578 ? 49.120 -14.450 29.233 1.00 31.07 578 GLY A C 1
ATOM 4694 O O . GLY A 1 578 ? 48.162 -14.823 28.550 1.00 31.13 578 GLY A O 1
ATOM 4706 N N . VAL A 1 580 ? 52.102 -15.717 27.814 1.00 30.29 580 VAL A N 1
ATOM 4707 C CA . VAL A 1 580 ? 53.169 -16.683 27.580 1.00 29.94 580 VAL A CA 1
ATOM 4708 C C . VAL A 1 580 ? 52.576 -18.086 27.433 1.00 29.70 580 VAL A C 1
ATOM 4709 O O . VAL A 1 580 ? 51.807 -18.542 28.284 1.00 29.70 580 VAL A O 1
ATOM 4713 N N . ILE A 1 581 ? 52.927 -18.752 26.336 1.00 29.43 581 ILE A N 1
ATOM 4714 C CA . ILE A 1 581 ? 52.467 -20.113 26.065 1.00 28.98 581 ILE A CA 1
ATOM 4715 C C . ILE A 1 581 ? 53.480 -21.141 26.586 1.00 28.83 581 ILE A C 1
ATOM 4716 O O . ILE A 1 581 ? 54.684 -21.040 26.324 1.00 28.58 581 ILE A O 1
ATOM 4721 N N . ILE A 1 582 ? 52.973 -22.113 27.341 1.00 28.56 582 ILE A N 1
ATOM 4722 C CA . ILE A 1 582 ? 53.794 -23.168 27.930 1.00 28.38 582 ILE A CA 1
ATOM 4723 C C . ILE A 1 582 ? 53.471 -24.532 27.309 1.00 28.29 582 ILE A C 1
ATOM 4724 O O . ILE A 1 582 ? 52.300 -24.882 27.135 1.00 28.20 582 ILE A O 1
ATOM 4729 N N . HIS A 1 583 ? 54.520 -25.280 26.964 1.00 28.30 583 HIS A N 1
ATOM 4730 C CA . HIS A 1 583 ? 54.399 -26.588 26.312 1.00 28.27 583 HIS A CA 1
ATOM 4731 C C . HIS A 1 583 ? 54.853 -27.703 27.251 1.00 28.21 583 HIS A C 1
ATOM 4732 O O . HIS A 1 583 ? 56.003 -27.713 27.683 1.00 28.17 583 HIS A O 1
ATOM 4750 N N . VAL A 1 585 ? 56.202 -31.201 27.923 1.00 27.98 585 VAL A N 1
ATOM 4751 C CA . VAL A 1 585 ? 56.977 -32.208 27.194 1.00 27.90 585 VAL A CA 1
ATOM 4752 C C . VAL A 1 585 ? 57.332 -33.415 28.064 1.00 27.91 585 VAL A C 1
ATOM 4753 O O . VAL A 1 585 ? 57.429 -33.306 29.290 1.00 27.80 585 VAL A O 1
ATOM 4757 N N . GLU A 1 586 ? 57.523 -34.559 27.410 1.00 27.95 586 GLU A N 1
ATOM 4758 C CA . GLU A 1 586 ? 57.840 -35.817 28.092 1.00 27.92 586 GLU A CA 1
ATOM 4759 C C . GLU A 1 586 ? 59.300 -35.902 28.540 1.00 27.91 586 GLU A C 1
ATOM 4760 O O . GLU A 1 586 ? 59.634 -36.674 29.444 1.00 27.94 586 GLU A O 1
ATOM 4766 N N . ASP A 1 587 ? 60.162 -35.112 27.903 1.00 27.88 587 ASP A N 1
ATOM 4767 C CA . ASP A 1 587 ? 61.586 -35.083 28.237 1.00 27.85 587 ASP A CA 1
ATOM 4768 C C . ASP A 1 587 ? 62.113 -33.640 28.273 1.00 27.81 587 ASP A C 1
ATOM 4769 O O . ASP A 1 587 ? 62.749 -33.187 27.319 1.00 27.87 587 ASP A O 1
ATOM 4774 N N . PRO A 1 588 ? 61.841 -32.909 29.376 1.00 27.85 588 PRO A N 1
ATOM 4775 C CA . PRO A 1 588 ? 62.263 -31.507 29.496 1.00 27.91 588 PRO A CA 1
ATOM 4776 C C . PRO A 1 588 ? 63.778 -31.302 29.547 1.00 27.98 588 PRO A C 1
ATOM 4777 O O . PRO A 1 588 ? 64.264 -30.254 29.119 1.00 27.94 588 PRO A O 1
ATOM 4781 N N . GLY A 1 589 ? 64.508 -32.295 30.059 1.00 28.08 589 GLY A N 1
ATOM 4782 C CA . GLY A 1 589 ? 65.969 -32.243 30.135 1.00 28.13 589 GLY A CA 1
ATOM 4783 C C . GLY A 1 589 ? 66.645 -32.144 28.778 1.00 28.24 589 GLY A C 1
ATOM 4784 O O . GLY A 1 589 ? 67.774 -31.659 28.675 1.00 28.22 589 GLY A O 1
ATOM 4785 N N . ALA A 1 590 ? 65.946 -32.604 27.740 1.00 28.37 590 ALA A N 1
ATOM 4786 C CA . ALA A 1 590 ? 66.403 -32.490 26.353 1.00 28.48 590 ALA A CA 1
ATOM 4787 C C . ALA A 1 590 ? 66.465 -31.039 25.879 1.00 28.44 590 ALA A C 1
ATOM 4788 O O . ALA A 1 590 ? 67.264 -30.699 25.007 1.00 28.53 590 ALA A O 1
ATOM 4790 N N . PHE A 1 591 ? 65.620 -30.191 26.460 1.00 28.51 591 PHE A N 1
ATOM 4791 C CA . PHE A 1 591 ? 65.528 -28.790 26.060 1.00 28.58 591 PHE A CA 1
ATOM 4792 C C . PHE A 1 591 ? 66.334 -27.881 26.981 1.00 28.74 591 PHE A C 1
ATOM 4793 O O . PHE A 1 591 ? 66.205 -27.947 28.205 1.00 28.67 591 PHE A O 1
ATOM 4810 N N . GLU A 1 593 ? 67.796 -23.590 27.250 1.00 29.37 593 GLU A N 1
ATOM 4811 C CA . GLU A 1 593 ? 67.586 -22.215 26.793 1.00 29.49 593 GLU A CA 1
ATOM 4812 C C . GLU A 1 593 ? 68.546 -21.829 25.657 1.00 29.42 593 GLU A C 1
ATOM 4813 O O . GLU A 1 593 ? 69.726 -22.186 25.683 1.00 29.38 593 GLU A O 1
ATOM 4819 N N . GLY A 1 594 ? 68.025 -21.109 24.663 1.00 29.30 594 GLY A N 1
ATOM 4820 C CA . GLY A 1 594 ? 68.818 -20.669 23.509 1.00 29.26 594 GLY A CA 1
ATOM 4821 C C . GLY A 1 594 ? 68.805 -21.662 22.358 1.00 29.20 594 GLY A C 1
ATOM 4822 O O . GLY A 1 594 ? 69.227 -21.345 21.243 1.00 29.27 594 GLY A O 1
ATOM 4823 N N . MET A 1 595 ? 68.314 -22.864 22.645 1.00 29.04 595 MET A N 1
ATOM 4824 C CA . MET A 1 595 ? 68.224 -23.965 21.694 1.00 28.86 595 MET A CA 1
ATOM 4825 C C . MET A 1 595 ? 67.108 -23.714 20.684 1.00 28.49 595 MET A C 1
ATOM 4826 O O . MET A 1 595 ? 66.024 -23.262 21.053 1.00 28.41 595 MET A O 1
ATOM 4831 N N . ILE A 1 596 ? 67.377 -24.009 19.414 1.00 28.10 596 ILE A N 1
ATOM 4832 C CA . ILE A 1 596 ? 66.369 -23.879 18.360 1.00 27.71 596 ILE A CA 1
ATOM 4833 C C . ILE A 1 596 ? 65.773 -25.243 17.997 1.00 27.33 596 ILE A C 1
ATOM 4834 O O . ILE A 1 596 ? 66.495 -26.172 17.629 1.00 27.31 596 ILE A O 1
ATOM 4839 N N . VAL A 1 597 ? 64.449 -25.346 18.108 1.00 26.76 597 VAL A N 1
ATOM 4840 C CA . VAL A 1 597 ? 63.750 -26.611 17.898 1.00 26.29 597 VAL A CA 1
ATOM 4841 C C . VAL A 1 597 ? 62.753 -26.553 16.738 1.00 25.82 597 VAL A C 1
ATOM 4842 O O . VAL A 1 597 ? 62.285 -25.479 16.360 1.00 25.64 597 VAL A O 1
ATOM 4846 N N . HIS A 1 598 ? 62.454 -27.718 16.169 1.00 25.33 598 HIS A N 1
ATOM 4847 C CA . HIS A 1 598 ? 61.450 -27.838 15.123 1.00 24.79 598 HIS A CA 1
ATOM 4848 C C . HIS A 1 598 ? 60.170 -28.434 15.701 1.00 24.79 598 HIS A C 1
ATOM 4849 O O . HIS A 1 598 ? 60.179 -29.542 16.259 1.00 24.83 598 HIS A O 1
ATOM 4856 N N . GLY A 1 599 ? 59.076 -27.685 15.579 1.00 24.57 599 GLY A N 1
ATOM 4857 C CA . GLY A 1 599 ? 57.778 -28.108 16.086 1.00 24.25 599 GLY A CA 1
ATOM 4858 C C . GLY A 1 599 ? 56.934 -28.745 15.005 1.00 24.22 599 GLY A C 1
ATOM 4859 O O . GLY A 1 599 ? 56.974 -28.326 13.850 1.00 24.01 599 GLY A O 1
ATOM 4871 N N . ILE A 1 601 ? 52.921 -30.167 14.668 1.00 24.57 601 ILE A N 1
ATOM 4872 C CA . ILE A 1 601 ? 51.581 -30.298 15.231 1.00 24.65 601 ILE A CA 1
ATOM 4873 C C . ILE A 1 601 ? 50.905 -31.599 14.770 1.00 24.17 601 ILE A C 1
ATOM 4874 O O . ILE A 1 601 ? 51.066 -32.000 13.613 1.00 24.36 601 ILE A O 1
ATOM 4879 N N A ASP A 1 602 ? 50.190 -32.267 15.677 0.50 23.83 602 ASP A N 1
ATOM 4880 N N B ASP A 1 602 ? 50.180 -32.256 15.679 0.50 23.98 602 ASP A N 1
ATOM 4881 C CA A ASP A 1 602 ? 49.360 -33.410 15.296 0.50 23.38 602 ASP A CA 1
ATOM 4882 C CA B ASP A 1 602 ? 49.310 -33.382 15.325 0.50 23.67 602 ASP A CA 1
ATOM 4883 C C A ASP A 1 602 ? 48.199 -32.872 14.462 0.50 23.39 602 ASP A C 1
ATOM 4884 C C B ASP A 1 602 ? 48.197 -32.813 14.456 0.50 23.56 602 ASP A C 1
ATOM 4885 O O A ASP A 1 602 ? 47.205 -32.372 15.000 0.50 23.37 602 ASP A O 1
ATOM 4886 O O B ASP A 1 602 ? 47.229 -32.237 14.964 0.50 23.52 602 ASP A O 1
ATOM 4895 N N . TRP A 1 603 ? 48.352 -32.956 13.142 1.00 23.31 603 TRP A N 1
ATOM 4896 C CA . TRP A 1 603 ? 47.429 -32.327 12.205 1.00 23.12 603 TRP A CA 1
ATOM 4897 C C . TRP A 1 603 ? 46.003 -32.874 12.225 1.00 22.98 603 TRP A C 1
ATOM 4898 O O . TRP A 1 603 ? 45.043 -32.095 12.166 1.00 22.69 603 TRP A O 1
ATOM 4920 N N . ARG A 1 605 ? 44.415 -34.130 14.749 1.00 20.98 605 ARG A N 1
ATOM 4921 C CA . ARG A 1 605 ? 43.791 -33.539 15.932 1.00 20.48 605 ARG A CA 1
ATOM 4922 C C . ARG A 1 605 ? 43.362 -32.093 15.682 1.00 20.38 605 ARG A C 1
ATOM 4923 O O . ARG A 1 605 ? 42.212 -31.736 15.939 1.00 20.07 605 ARG A O 1
ATOM 4931 N N . ARG A 1 606 ? 44.293 -31.279 15.174 1.00 20.34 606 ARG A N 1
ATOM 4932 C CA . ARG A 1 606 ? 44.039 -29.859 14.890 1.00 19.95 606 ARG A CA 1
ATOM 4933 C C . ARG A 1 606 ? 42.886 -29.630 13.918 1.00 20.01 606 ARG A C 1
ATOM 4934 O O . ARG A 1 606 ? 41.998 -28.824 14.197 1.00 20.01 606 ARG A O 1
ATOM 4942 N N . ILE A 1 607 ? 42.903 -30.328 12.784 1.00 20.10 607 ILE A N 1
ATOM 4943 C CA . ILE A 1 607 ? 41.882 -30.135 11.752 1.00 20.30 607 ILE A CA 1
ATOM 4944 C C . ILE A 1 607 ? 40.484 -30.578 12.215 1.00 20.16 607 ILE A C 1
ATOM 4945 O O . ILE A 1 607 ? 39.479 -29.948 11.870 1.00 20.13 607 ILE A O 1
ATOM 4950 N N . GLN A 1 608 ? 40.434 -31.641 13.017 1.00 19.96 608 GLN A N 1
ATOM 4951 C CA . GLN A 1 608 ? 39.193 -32.070 13.658 1.00 19.85 608 GLN A CA 1
ATOM 4952 C C . GLN A 1 608 ? 38.675 -30.996 14.622 1.00 19.43 608 GLN A C 1
ATOM 4953 O O . GLN A 1 608 ? 37.474 -30.739 14.668 1.00 19.25 608 GLN A O 1
ATOM 4959 N N . HIS A 1 609 ? 39.578 -30.371 15.378 1.00 18.86 609 HIS A N 1
ATOM 4960 C CA . HIS A 1 609 ? 39.197 -29.261 16.265 1.00 18.91 609 HIS A CA 1
ATOM 4961 C C . HIS A 1 609 ? 38.664 -28.077 15.449 1.00 18.69 609 HIS A C 1
ATOM 4962 O O . HIS A 1 609 ? 37.623 -27.514 15.772 1.00 19.08 609 HIS A O 1
ATOM 4969 N N . MET A 1 610 ? 39.371 -27.738 14.372 1.00 18.40 610 MET A N 1
ATOM 4970 C CA . MET A 1 610 ? 38.984 -26.652 13.464 1.00 18.25 610 MET A CA 1
ATOM 4971 C C . MET A 1 610 ? 37.607 -26.854 12.823 1.00 18.13 610 MET A C 1
ATOM 4972 O O . MET A 1 610 ? 36.814 -25.914 12.758 1.00 18.27 610 MET A O 1
ATOM 4977 N N . ARG A 1 611 ? 37.338 -28.073 12.343 1.00 17.90 611 ARG A N 1
ATOM 4978 C CA . ARG A 1 611 ? 36.012 -28.465 11.828 1.00 17.82 611 ARG A CA 1
ATOM 4979 C C . ARG A 1 611 ? 34.891 -28.268 12.849 1.00 17.24 611 ARG A C 1
ATOM 4980 O O . ARG A 1 611 ? 33.832 -27.727 12.521 1.00 16.86 611 ARG A O 1
ATOM 4988 N N . HIS A 1 612 ? 35.110 -28.731 14.079 1.00 16.51 612 HIS A N 1
ATOM 4989 C CA . HIS A 1 612 ? 34.121 -28.511 15.141 1.00 16.27 612 HIS A CA 1
ATOM 4990 C C . HIS A 1 612 ? 34.035 -27.059 15.624 1.00 16.07 612 HIS A C 1
ATOM 4991 O O . HIS A 1 612 ? 32.968 -26.614 16.057 1.00 15.86 612 HIS A O 1
ATOM 4998 N N . HIS A 1 613 ? 35.144 -26.329 15.550 1.00 15.93 613 HIS A N 1
ATOM 4999 C CA . HIS A 1 613 ? 35.150 -24.916 15.981 1.00 16.53 613 HIS A CA 1
ATOM 5000 C C . HIS A 1 613 ? 34.376 -24.025 15.024 1.00 16.30 613 HIS A C 1
ATOM 5001 O O . HIS A 1 613 ? 33.491 -23.294 15.442 1.00 16.48 613 HIS A O 1
ATOM 5008 N N . THR A 1 614 ? 34.708 -24.101 13.741 1.00 16.62 614 THR A N 1
ATOM 5009 C CA . THR A 1 614 ? 33.955 -23.391 12.706 1.00 17.24 614 THR A CA 1
ATOM 5010 C C . THR A 1 614 ? 32.519 -23.921 12.593 1.00 17.52 614 THR A C 1
ATOM 5011 O O . THR A 1 614 ? 31.579 -23.141 12.386 1.00 18.03 614 THR A O 1
ATOM 5015 N N . GLY A 1 615 ? 32.355 -25.237 12.754 1.00 17.03 615 GLY A N 1
ATOM 5016 C CA . GLY A 1 615 ? 31.035 -25.870 12.766 1.00 16.79 615 GLY A CA 1
ATOM 5017 C C . GLY A 1 615 ? 30.131 -25.352 13.876 1.00 16.68 615 GLY A C 1
ATOM 5018 O O . GLY A 1 615 ? 28.929 -25.189 13.670 1.00 16.77 615 GLY A O 1
ATOM 5019 N N . THR A 1 616 ? 30.714 -25.100 15.047 1.00 16.04 616 THR A N 1
ATOM 5020 C CA . THR A 1 616 ? 30.014 -24.467 16.165 1.00 16.49 616 THR A CA 1
ATOM 5021 C C . THR A 1 616 ? 29.397 -23.109 15.771 1.00 16.36 616 THR A C 1
ATOM 5022 O O . THR A 1 616 ? 28.240 -22.836 16.088 1.00 16.61 616 THR A O 1
ATOM 5026 N N . HIS A 1 617 ? 30.174 -22.296 15.059 1.00 16.17 617 HIS A N 1
ATOM 5027 C CA . HIS A 1 617 ? 29.747 -20.983 14.580 1.00 16.49 617 HIS A CA 1
ATOM 5028 C C . HIS A 1 617 ? 28.659 -21.087 13.514 1.00 16.45 617 HIS A C 1
ATOM 5029 O O . HIS A 1 617 ? 27.694 -20.319 13.529 1.00 16.95 617 HIS A O 1
ATOM 5036 N N . VAL A 1 618 ? 28.815 -22.039 12.596 1.00 16.45 618 VAL A N 1
ATOM 5037 C CA . VAL A 1 618 ? 27.762 -22.376 11.627 1.00 16.19 618 VAL A CA 1
ATOM 5038 C C . VAL A 1 618 ? 26.472 -22.735 12.361 1.00 16.77 618 VAL A C 1
ATOM 5039 O O . VAL A 1 618 ? 25.391 -22.227 12.032 1.00 16.82 618 VAL A O 1
ATOM 5043 N N . LEU A 1 619 ? 26.595 -23.608 13.360 1.00 17.31 619 LEU A N 1
ATOM 5044 C CA . LEU A 1 619 ? 25.452 -24.039 14.165 1.00 17.83 619 LEU A CA 1
ATOM 5045 C C . LEU A 1 619 ? 24.798 -22.885 14.932 1.00 17.78 619 LEU A C 1
ATOM 5046 O O . LEU A 1 619 ? 23.572 -22.804 15.012 1.00 18.03 619 LEU A O 1
ATOM 5051 N N . MET A 1 620 ? 25.617 -22.012 15.510 1.00 18.00 620 MET A N 1
ATOM 5052 C CA . MET A 1 620 ? 25.100 -20.840 16.227 1.00 18.41 620 MET A CA 1
ATOM 5053 C C . MET A 1 620 ? 24.179 -19.979 15.354 1.00 17.97 620 MET A C 1
ATOM 5054 O O . MET A 1 620 ? 23.087 -19.604 15.779 1.00 18.17 620 MET A O 1
ATOM 5059 N N . GLY A 1 621 ? 24.613 -19.681 14.132 1.00 18.03 621 GLY A N 1
ATOM 5060 C CA . GLY A 1 621 ? 23.796 -18.907 13.191 1.00 18.08 621 GLY A CA 1
ATOM 5061 C C . GLY A 1 621 ? 22.461 -19.571 12.885 1.00 18.38 621 GLY A C 1
ATOM 5062 O O . GLY A 1 621 ? 21.436 -18.892 12.742 1.00 18.37 621 GLY A O 1
ATOM 5063 N N . ALA A 1 622 ? 22.479 -20.902 12.792 1.00 18.02 622 ALA A N 1
ATOM 5064 C CA . ALA A 1 622 ? 21.283 -21.707 12.550 1.00 17.65 622 ALA A CA 1
ATOM 5065 C C . ALA A 1 622 ? 20.334 -21.691 13.746 1.00 17.54 622 ALA A C 1
ATOM 5066 O O . ALA A 1 622 ? 19.128 -21.573 13.575 1.00 17.58 622 ALA A O 1
ATOM 5068 N N . LEU A 1 623 ? 20.893 -21.800 14.952 1.00 17.70 623 LEU A N 1
ATOM 5069 C CA . LEU A 1 623 ? 20.123 -21.778 16.201 1.00 17.82 623 LEU A CA 1
ATOM 5070 C C . LEU A 1 623 ? 19.381 -20.459 16.425 1.00 17.93 623 LEU A C 1
ATOM 5071 O O . LEU A 1 623 ? 18.202 -20.449 16.788 1.00 17.94 623 LEU A O 1
ATOM 5076 N N . VAL A 1 624 ? 20.081 -19.350 16.199 1.00 18.20 624 VAL A N 1
ATOM 5077 C CA . VAL A 1 624 ? 19.510 -18.018 16.355 1.00 18.02 624 VAL A CA 1
ATOM 5078 C C . VAL A 1 624 ? 18.320 -17.860 15.413 1.00 18.26 624 VAL A C 1
ATOM 5079 O O . VAL A 1 624 ? 17.233 -17.439 15.825 1.00 18.51 624 VAL A O 1
ATOM 5083 N N . ARG A 1 625 ? 18.525 -18.236 14.158 1.00 18.15 625 ARG A N 1
ATOM 5084 C CA . ARG A 1 625 ? 17.495 -18.122 13.132 1.00 18.42 625 ARG A CA 1
ATOM 5085 C C . ARG A 1 625 ? 16.257 -18.988 13.356 1.00 17.98 625 ARG A C 1
ATOM 5086 O O . ARG A 1 625 ? 15.143 -18.554 13.082 1.00 17.96 625 ARG A O 1
ATOM 5094 N N . VAL A 1 626 ? 16.450 -20.202 13.861 1.00 18.04 626 VAL A N 1
ATOM 5095 C CA . VAL A 1 626 ? 15.318 -21.111 14.099 1.00 18.17 626 VAL A CA 1
ATOM 5096 C C . VAL A 1 626 ? 14.612 -20.808 15.425 1.00 18.11 626 VAL A C 1
ATOM 5097 O O . VAL A 1 626 ? 13.387 -20.807 15.490 1.00 18.81 626 VAL A O 1
ATOM 5101 N N . LEU A 1 627 ? 15.381 -20.536 16.471 1.00 18.19 627 LEU A N 1
ATOM 5102 C CA . LEU A 1 627 ? 14.810 -20.400 17.810 1.00 18.40 627 LEU A CA 1
ATOM 5103 C C . LEU A 1 627 ? 14.498 -18.974 18.275 1.00 18.72 627 LEU A C 1
ATOM 5104 O O . LEU A 1 627 ? 13.558 -18.772 19.039 1.00 18.87 627 LEU A O 1
ATOM 5109 N N . GLY A 1 628 ? 15.278 -17.994 17.826 1.00 19.15 628 GLY A N 1
ATOM 5110 C CA . GLY A 1 628 ? 15.062 -16.604 18.233 1.00 19.64 628 GLY A CA 1
ATOM 5111 C C . GLY A 1 628 ? 16.320 -15.918 18.723 1.00 19.98 628 GLY A C 1
ATOM 5112 O O . GLY A 1 628 ? 17.313 -16.577 19.035 1.00 20.09 628 GLY A O 1
ATOM 5113 N N . ARG A 1 629 ? 16.258 -14.593 18.833 1.00 20.15 629 ARG A N 1
ATOM 5114 C CA . ARG A 1 629 ? 17.453 -13.774 19.073 1.00 20.86 629 ARG A CA 1
ATOM 5115 C C . ARG A 1 629 ? 17.877 -13.673 20.541 1.00 19.92 629 ARG A C 1
ATOM 5116 O O . ARG A 1 629 ? 18.910 -13.084 20.854 1.00 19.98 629 ARG A O 1
ATOM 5124 N N . HIS A 1 630 ? 17.080 -14.269 21.422 1.00 19.60 630 HIS A N 1
ATOM 5125 C CA . HIS A 1 630 ? 17.456 -14.510 22.819 1.00 19.27 630 HIS A CA 1
ATOM 5126 C C . HIS A 1 630 ? 18.545 -15.591 22.941 1.00 19.29 630 HIS A C 1
ATOM 5127 O O . HIS A 1 630 ? 19.222 -15.684 23.974 1.00 19.40 630 HIS A O 1
ATOM 5134 N N . VAL A 1 631 ? 18.683 -16.426 21.905 1.00 18.80 631 VAL A N 1
ATOM 5135 C CA . VAL A 1 631 ? 19.686 -17.498 21.894 1.00 18.31 631 VAL A CA 1
ATOM 5136 C C . VAL A 1 631 ? 21.086 -16.898 22.014 1.00 18.09 631 VAL A C 1
ATOM 5137 O O . VAL A 1 631 ? 21.483 -16.039 21.226 1.00 18.28 631 VAL A O 1
ATOM 5141 N N . TRP A 1 632 ? 21.820 -17.364 23.014 1.00 17.97 632 TRP A N 1
ATOM 5142 C CA . TRP A 1 632 ? 23.143 -16.856 23.319 1.00 17.90 632 TRP A CA 1
ATOM 5143 C C . TRP A 1 632 ? 23.932 -18.017 23.893 1.00 17.72 632 TRP A C 1
ATOM 5144 O O . TRP A 1 632 ? 23.367 -18.877 24.562 1.00 18.02 632 TRP A O 1
ATOM 5155 N N . GLN A 1 633 ? 25.236 -18.027 23.664 1.00 18.03 633 GLN A N 1
ATOM 5156 C CA . GLN A 1 633 ? 26.072 -19.100 24.171 1.00 18.85 633 GLN A CA 1
ATOM 5157 C C . GLN A 1 633 ? 26.159 -19.089 25.702 1.00 19.26 633 GLN A C 1
ATOM 5158 O O . GLN A 1 633 ? 26.416 -18.050 26.314 1.00 19.50 633 GLN A O 1
ATOM 5164 N N . ALA A 1 634 ? 25.919 -20.247 26.313 1.00 19.21 634 ALA A N 1
ATOM 5165 C CA . ALA A 1 634 ? 26.099 -20.406 27.750 1.00 19.19 634 ALA A CA 1
ATOM 5166 C C . ALA A 1 634 ? 27.367 -21.211 28.036 1.00 19.22 634 ALA A C 1
ATOM 5167 O O . ALA A 1 634 ? 27.895 -21.172 29.138 1.00 19.46 634 ALA A O 1
ATOM 5169 N N . GLY A 1 635 ? 27.845 -21.945 27.035 1.00 19.12 635 GLY A N 1
ATOM 5170 C CA . GLY A 1 635 ? 29.054 -22.751 27.178 1.00 19.28 635 GLY A CA 1
ATOM 5171 C C . GLY A 1 635 ? 29.382 -23.467 25.888 1.00 19.49 635 GLY A C 1
ATOM 5172 O O . GLY A 1 635 ? 28.521 -23.617 25.023 1.00 19.82 635 GLY A O 1
ATOM 5173 N N . SER A 1 636 ? 30.629 -23.908 25.764 1.00 19.69 636 SER A N 1
ATOM 5174 C CA . SER A 1 636 ? 31.131 -24.533 24.541 1.00 20.16 636 SER A CA 1
ATOM 5175 C C . SER A 1 636 ? 32.286 -25.473 24.860 1.00 19.84 636 SER A C 1
ATOM 5176 O O . SER A 1 636 ? 33.161 -25.138 25.654 1.00 19.49 636 SER A O 1
ATOM 5179 N N . GLN A 1 637 ? 32.282 -26.643 24.233 1.00 19.69 637 GLN A N 1
ATOM 5180 C CA . GLN A 1 637 ? 33.383 -27.592 24.347 1.00 19.92 637 GLN A CA 1
ATOM 5181 C C . GLN A 1 637 ? 33.515 -28.404 23.067 1.00 19.72 637 GLN A C 1
ATOM 5182 O O . GLN A 1 637 ? 32.542 -28.973 22.581 1.00 19.81 637 GLN A O 1
ATOM 5188 N N . LEU A 1 638 ? 34.727 -28.430 22.522 1.00 20.02 638 LEU A N 1
ATOM 5189 C CA . LEU A 1 638 ? 35.046 -29.189 21.314 1.00 20.40 638 LEU A CA 1
ATOM 5190 C C . LEU A 1 638 ? 35.940 -30.355 21.683 1.00 20.11 638 LEU A C 1
ATOM 5191 O O . LEU A 1 638 ? 36.745 -30.247 22.606 1.00 20.20 638 LEU A O 1
ATOM 5196 N N . THR A 1 639 ? 35.793 -31.467 20.963 1.00 20.16 639 THR A N 1
ATOM 5197 C CA . THR A 1 639 ? 36.822 -32.511 20.912 1.00 20.35 639 THR A CA 1
ATOM 5198 C C . THR A 1 639 ? 37.045 -32.880 19.440 1.00 20.33 639 THR A C 1
ATOM 5199 O O . THR A 1 639 ? 36.479 -32.245 18.546 1.00 20.24 639 THR A O 1
ATOM 5203 N N . THR A 1 640 ? 37.865 -33.898 19.195 1.00 20.30 640 THR A N 1
ATOM 5204 C CA . THR A 1 640 ? 38.142 -34.351 17.834 1.00 20.25 640 THR A CA 1
ATOM 5205 C C . THR A 1 640 ? 36.939 -35.026 17.174 1.00 20.52 640 THR A C 1
ATOM 5206 O O . THR A 1 640 ? 36.769 -34.926 15.960 1.00 20.64 640 THR A O 1
ATOM 5210 N N . ASP A 1 641 ? 36.110 -35.692 17.980 1.00 20.81 641 ASP A N 1
ATOM 5211 C CA . ASP A 1 641 ? 35.018 -36.543 17.489 1.00 21.21 641 ASP A CA 1
ATOM 5212 C C . ASP A 1 641 ? 33.638 -35.908 17.593 1.00 20.91 641 ASP A C 1
ATOM 5213 O O . ASP A 1 641 ? 32.701 -36.334 16.910 1.00 20.58 641 ASP A O 1
ATOM 5218 N N . TRP A 1 642 ? 33.506 -34.916 18.471 1.00 20.61 642 TRP A N 1
ATOM 5219 C CA . TRP A 1 642 ? 32.223 -34.257 18.706 1.00 20.55 642 TRP A CA 1
ATOM 5220 C C . TRP A 1 642 ? 32.423 -32.897 19.370 1.00 20.18 642 TRP A C 1
ATOM 5221 O O . TRP A 1 642 ? 33.504 -32.594 19.862 1.00 20.20 642 TRP A O 1
ATOM 5232 N N . ALA A 1 643 ? 31.373 -32.086 19.373 1.00 19.95 643 ALA A N 1
ATOM 5233 C CA . ALA A 1 643 ? 31.368 -30.815 20.096 1.00 19.68 643 ALA A CA 1
ATOM 5234 C C . ALA A 1 643 ? 30.028 -30.655 20.789 1.00 19.62 643 ALA A C 1
ATOM 5235 O O . ALA A 1 643 ? 29.034 -31.253 20.381 1.00 19.25 643 ALA A O 1
ATOM 5237 N N . ARG A 1 644 ? 30.005 -29.853 21.846 1.00 19.72 644 ARG A N 1
ATOM 5238 C CA . ARG A 1 644 ? 28.744 -29.435 22.446 1.00 19.79 644 ARG A CA 1
ATOM 5239 C C . ARG A 1 644 ? 28.620 -27.907 22.465 1.00 19.62 644 ARG A C 1
ATOM 5240 O O . ARG A 1 644 ? 29.610 -27.194 22.657 1.00 19.54 644 ARG A O 1
ATOM 5248 N N . LEU A 1 645 ? 27.403 -27.427 22.228 1.00 19.38 645 LEU A N 1
ATOM 5249 C CA . LEU A 1 645 ? 27.070 -26.014 22.338 1.00 19.23 645 LEU A CA 1
ATOM 5250 C C . LEU A 1 645 ? 25.896 -25.876 23.299 1.00 18.73 645 LEU A C 1
ATOM 5251 O O . LEU A 1 645 ? 24.826 -26.443 23.060 1.00 18.50 645 LEU A O 1
ATOM 5256 N N . ASP A 1 646 ? 26.124 -25.159 24.400 1.00 17.55 646 ASP A N 1
ATOM 5257 C CA . ASP A 1 646 ? 25.076 -24.854 25.358 1.00 17.13 646 ASP A CA 1
ATOM 5258 C C . ASP A 1 646 ? 24.568 -23.433 25.082 1.00 17.22 646 ASP A C 1
ATOM 5259 O O . ASP A 1 646 ? 25.360 -22.515 24.874 1.00 16.71 646 ASP A O 1
ATOM 5264 N N . ILE A 1 647 ? 23.249 -23.270 25.078 1.00 17.16 647 ILE A N 1
ATOM 5265 C CA . ILE A 1 647 ? 22.621 -21.988 24.760 1.00 16.90 647 ILE A CA 1
ATOM 5266 C C . ILE A 1 647 ? 21.575 -21.634 25.799 1.00 17.12 647 ILE A C 1
ATOM 5267 O O . ILE A 1 647 ? 20.917 -22.529 26.344 1.00 16.40 647 ILE A O 1
ATOM 5272 N N . SER A 1 648 ? 21.424 -20.332 26.070 1.00 17.10 648 SER A N 1
ATOM 5273 C CA . SER A 1 648 ? 20.274 -19.856 26.817 1.00 17.24 648 SER A CA 1
ATOM 5274 C C . SER A 1 648 ? 19.050 -20.015 25.931 1.00 16.96 648 SER A C 1
ATOM 5275 O O . SER A 1 648 ? 18.996 -19.489 24.812 1.00 16.66 648 SER A O 1
ATOM 5278 N N . HIS A 1 649 ? 18.089 -20.790 26.425 1.00 16.93 649 HIS A N 1
ATOM 5279 C CA . HIS A 1 649 ? 16.859 -21.079 25.699 1.00 16.78 649 HIS A CA 1
ATOM 5280 C C . HIS A 1 649 ? 15.815 -21.520 26.704 1.00 16.84 649 HIS A C 1
ATOM 5281 O O . HIS A 1 649 ? 16.150 -22.126 27.720 1.00 17.36 649 HIS A O 1
ATOM 5288 N N . TYR A 1 650 ? 14.553 -21.219 26.414 1.00 16.90 650 TYR A N 1
ATOM 5289 C CA . TYR A 1 650 ? 13.482 -21.285 27.408 1.00 16.60 650 TYR A CA 1
ATOM 5290 C C . TYR A 1 650 ? 12.617 -22.552 27.357 1.00 16.49 650 TYR A C 1
ATOM 5291 O O . TYR A 1 650 ? 11.737 -22.745 28.206 1.00 15.71 650 TYR A O 1
ATOM 5311 N N . ARG A 1 652 ? 12.533 -26.969 25.720 1.00 16.73 652 ARG A N 1
ATOM 5312 C CA . ARG A 1 652 ? 13.184 -28.064 25.011 1.00 17.36 652 ARG A CA 1
ATOM 5313 C C . ARG A 1 652 ? 13.200 -27.818 23.506 1.00 16.75 652 ARG A C 1
ATOM 5314 O O . ARG A 1 652 ? 12.234 -27.311 22.947 1.00 17.13 652 ARG A O 1
ATOM 5322 N N . ILE A 1 653 ? 14.304 -28.171 22.861 1.00 16.47 653 ILE A N 1
ATOM 5323 C CA . ILE A 1 653 ? 14.353 -28.186 21.406 1.00 16.17 653 ILE A CA 1
ATOM 5324 C C . ILE A 1 653 ? 13.721 -29.484 20.881 1.00 16.30 653 ILE A C 1
ATOM 5325 O O . ILE A 1 653 ? 14.231 -30.583 21.127 1.00 15.35 653 ILE A O 1
ATOM 5330 N N . SER A 1 654 ? 12.604 -29.340 20.168 1.00 16.23 654 SER A N 1
ATOM 5331 C CA . SER A 1 654 ? 11.882 -30.488 19.629 1.00 16.39 654 SER A CA 1
ATOM 5332 C C . SER A 1 654 ? 12.710 -31.192 18.550 1.00 16.34 654 SER A C 1
ATOM 5333 O O . SER A 1 654 ? 13.653 -30.618 18.009 1.00 15.61 654 SER A O 1
ATOM 5336 N N . GLU A 1 655 ? 12.361 -32.443 18.256 1.00 16.78 655 GLU A N 1
ATOM 5337 C CA . GLU A 1 655 ? 13.077 -33.213 17.239 1.00 17.56 655 GLU A CA 1
ATOM 5338 C C . GLU A 1 655 ? 12.960 -32.564 15.855 1.00 16.83 655 GLU A C 1
ATOM 5339 O O . GLU A 1 655 ? 13.930 -32.523 15.110 1.00 16.46 655 GLU A O 1
ATOM 5345 N N . GLU A 1 656 ? 11.778 -32.047 15.528 1.00 17.13 656 GLU A N 1
ATOM 5346 C CA . GLU A 1 656 ? 11.575 -31.310 14.271 1.00 17.75 656 GLU A CA 1
ATOM 5347 C C . GLU A 1 656 ? 12.438 -30.062 14.180 1.00 17.73 656 GLU A C 1
ATOM 5348 O O . GLU A 1 656 ? 13.061 -29.823 13.141 1.00 18.14 656 GLU A O 1
ATOM 5354 N N . GLU A 1 657 ? 12.488 -29.287 15.269 1.00 17.74 657 GLU A N 1
ATOM 5355 C CA . GLU A 1 657 ? 13.370 -28.113 15.367 1.00 18.01 657 GLU A CA 1
ATOM 5356 C C . GLU A 1 657 ? 14.832 -28.492 15.179 1.00 17.60 657 GLU A C 1
ATOM 5357 O O . GLU A 1 657 ? 15.568 -27.821 14.457 1.00 17.39 657 GLU A O 1
ATOM 5363 N N . LEU A 1 658 ? 15.244 -29.578 15.826 1.00 17.52 658 LEU A N 1
ATOM 5364 C CA . LEU A 1 658 ? 16.598 -30.105 15.669 1.00 17.63 658 LEU A CA 1
ATOM 5365 C C . LEU A 1 658 ? 16.952 -30.360 14.202 1.00 17.41 658 LEU A C 1
ATOM 5366 O O . LEU A 1 658 ? 18.050 -30.024 13.753 1.00 17.20 658 LEU A O 1
ATOM 5382 N N . GLU A 1 660 ? 15.374 -28.971 11.588 1.00 17.53 660 GLU A N 1
ATOM 5383 C CA . GLU A 1 660 ? 15.383 -27.651 10.926 1.00 18.53 660 GLU A CA 1
ATOM 5384 C C . GLU A 1 660 ? 16.733 -26.969 11.106 1.00 17.51 660 GLU A C 1
ATOM 5385 O O . GLU A 1 660 ? 17.305 -26.438 10.157 1.00 17.47 660 GLU A O 1
ATOM 5391 N N . ILE A 1 661 ? 17.238 -27.015 12.333 1.00 17.28 661 ILE A N 1
ATOM 5392 C CA . ILE A 1 661 ? 18.555 -26.477 12.670 1.00 17.21 661 ILE A CA 1
ATOM 5393 C C . ILE A 1 661 ? 19.670 -27.179 11.885 1.00 16.92 661 ILE A C 1
ATOM 5394 O O . ILE A 1 661 ? 20.565 -26.526 11.339 1.00 16.90 661 ILE A O 1
ATOM 5399 N N . GLU A 1 662 ? 19.595 -28.508 11.822 1.00 16.17 662 GLU A N 1
ATOM 5400 C CA . GLU A 1 662 ? 20.571 -29.319 11.107 1.00 15.52 662 GLU A CA 1
ATOM 5401 C C . GLU A 1 662 ? 20.556 -29.062 9.597 1.00 14.77 662 GLU A C 1
ATOM 5402 O O . GLU A 1 662 ? 21.609 -28.979 8.985 1.00 14.28 662 GLU A O 1
ATOM 5408 N N . MET A 1 663 ? 19.364 -28.974 9.007 1.00 14.88 663 MET A N 1
ATOM 5409 C CA . MET A 1 663 ? 19.214 -28.673 7.581 1.00 15.60 663 MET A CA 1
ATOM 5410 C C . MET A 1 663 ? 19.825 -27.305 7.248 1.00 15.55 663 MET A C 1
ATOM 5411 O O . MET A 1 663 ? 20.518 -27.153 6.239 1.00 15.61 663 MET A O 1
ATOM 5416 N N . LEU A 1 664 ? 19.571 -26.323 8.111 1.00 15.63 664 LEU A N 1
ATOM 5417 C CA . LEU A 1 664 ? 20.047 -24.956 7.892 1.00 16.00 664 LEU A CA 1
ATOM 5418 C C . LEU A 1 664 ? 21.566 -24.894 7.997 1.00 15.97 664 LEU A C 1
ATOM 5419 O O . LEU A 1 664 ? 22.217 -24.298 7.140 1.00 16.00 664 LEU A O 1
ATOM 5424 N N . ALA A 1 665 ? 22.128 -25.552 9.016 1.00 16.35 665 ALA A N 1
ATOM 5425 C CA . ALA A 1 665 ? 23.586 -25.614 9.184 1.00 16.44 665 ALA A CA 1
ATOM 5426 C C . ALA A 1 665 ? 24.277 -26.229 7.971 1.00 16.51 665 ALA A C 1
ATOM 5427 O O . ALA A 1 665 ? 25.258 -25.680 7.466 1.00 16.52 665 ALA A O 1
ATOM 5429 N N . ASN A 1 666 ? 23.750 -27.367 7.504 1.00 16.48 666 ASN A N 1
ATOM 5430 C CA . ASN A 1 666 ? 24.316 -28.090 6.360 1.00 16.38 666 ASN A CA 1
ATOM 5431 C C . ASN A 1 666 ? 24.139 -27.360 5.034 1.00 16.46 666 ASN A C 1
ATOM 5432 O O . ASN A 1 666 ? 24.944 -27.532 4.107 1.00 16.30 666 ASN A O 1
ATOM 5437 N N . ARG A 1 667 ? 23.084 -26.552 4.944 1.00 16.59 667 ARG A N 1
ATOM 5438 C CA . ARG A 1 667 ? 22.876 -25.699 3.777 1.00 17.44 667 ARG A CA 1
ATOM 5439 C C . ARG A 1 667 ? 24.037 -24.693 3.685 1.00 17.25 667 ARG A C 1
ATOM 5440 O O . ARG A 1 667 ? 24.594 -24.479 2.614 1.00 17.64 667 ARG A O 1
ATOM 5448 N N . ILE A 1 668 ? 24.429 -24.131 4.827 1.00 17.30 668 ILE A N 1
ATOM 5449 C CA . ILE A 1 668 ? 25.547 -23.174 4.902 1.00 17.11 668 ILE A CA 1
ATOM 5450 C C . ILE A 1 668 ? 26.913 -23.845 4.637 1.00 17.14 668 ILE A C 1
ATOM 5451 O O . ILE A 1 668 ? 27.774 -23.263 3.967 1.00 16.48 668 ILE A O 1
ATOM 5456 N N . VAL A 1 669 ? 27.101 -25.074 5.129 1.00 17.34 669 VAL A N 1
ATOM 5457 C CA . VAL A 1 669 ? 28.282 -25.861 4.752 1.00 17.25 669 VAL A CA 1
ATOM 5458 C C . VAL A 1 669 ? 28.339 -26.026 3.226 1.00 17.94 669 VAL A C 1
ATOM 5459 O O . VAL A 1 669 ? 29.378 -25.796 2.609 1.00 17.88 669 VAL A O 1
ATOM 5463 N N . MET A 1 670 ? 27.210 -26.405 2.635 1.00 18.58 670 MET A N 1
ATOM 5464 C CA . MET A 1 670 ? 27.091 -26.624 1.194 1.00 20.39 670 MET A CA 1
ATOM 5465 C C . MET A 1 670 ? 27.364 -25.351 0.366 1.00 19.56 670 MET A C 1
ATOM 5466 O O . MET A 1 670 ? 27.959 -25.422 -0.705 1.00 19.42 670 MET A O 1
ATOM 5471 N N . GLU A 1 671 ? 26.918 -24.199 0.867 1.00 19.46 671 GLU A N 1
ATOM 5472 C CA . GLU A 1 671 ? 27.190 -22.903 0.225 1.00 19.47 671 GLU A CA 1
ATOM 5473 C C . GLU A 1 671 ? 28.670 -22.497 0.280 1.00 19.11 671 GLU A C 1
ATOM 5474 O O . GLU A 1 671 ? 29.099 -21.635 -0.487 1.00 19.11 671 GLU A O 1
ATOM 5480 N N . ASP A 1 672 ? 29.442 -23.125 1.173 1.00 18.76 672 ASP A N 1
ATOM 5481 C CA . ASP A 1 672 ? 30.880 -22.858 1.309 1.00 18.68 672 ASP A CA 1
ATOM 5482 C C . ASP A 1 672 ? 31.166 -21.347 1.482 1.00 18.96 672 ASP A C 1
ATOM 5483 O O . ASP A 1 672 ? 31.940 -20.754 0.732 1.00 18.20 672 ASP A O 1
ATOM 5488 N N . ARG A 1 673 ? 30.521 -20.745 2.478 1.00 18.85 673 ARG A N 1
ATOM 5489 C CA . ARG A 1 673 ? 30.679 -19.323 2.755 1.00 19.68 673 ARG A CA 1
ATOM 5490 C C . ARG A 1 673 ? 32.071 -19.049 3.307 1.00 19.94 673 ARG A C 1
ATOM 5491 O O . ARG A 1 673 ? 32.651 -19.899 3.991 1.00 20.01 673 ARG A O 1
ATOM 5510 N N . VAL A 1 675 ? 34.937 -17.698 5.632 1.00 20.09 675 VAL A N 1
ATOM 5511 C CA . VAL A 1 675 ? 35.107 -17.478 7.057 1.00 19.96 675 VAL A CA 1
ATOM 5512 C C . VAL A 1 675 ? 36.366 -16.632 7.181 1.00 20.30 675 VAL A C 1
ATOM 5513 O O . VAL A 1 675 ? 37.444 -17.035 6.718 1.00 19.94 675 VAL A O 1
ATOM 5517 N N . THR A 1 676 ? 36.219 -15.435 7.744 1.00 20.60 676 THR A N 1
ATOM 5518 C CA . THR A 1 676 ? 37.344 -14.510 7.854 1.00 21.11 676 THR A CA 1
ATOM 5519 C C . THR A 1 676 ? 37.523 -14.011 9.276 1.00 21.38 676 THR A C 1
ATOM 5520 O O . THR A 1 676 ? 36.621 -14.115 10.113 1.00 21.48 676 THR A O 1
ATOM 5524 N N . TRP A 1 677 ? 38.717 -13.507 9.550 1.00 21.78 677 TRP A N 1
ATOM 5525 C CA . TRP A 1 677 ? 39.024 -12.927 10.844 1.00 22.32 677 TRP A CA 1
ATOM 5526 C C . TRP A 1 677 ? 39.878 -11.688 10.659 1.00 22.29 677 TRP A C 1
ATOM 5527 O O . TRP A 1 677 ? 40.636 -11.577 9.691 1.00 22.62 677 TRP A O 1
ATOM 5538 N N . GLU A 1 678 ? 39.718 -10.747 11.579 1.00 22.48 678 GLU A N 1
ATOM 5539 C CA . GLU A 1 678 ? 40.547 -9.550 11.627 1.00 22.79 678 GLU A CA 1
ATOM 5540 C C . GLU A 1 678 ? 40.489 -8.953 13.022 1.00 22.26 678 GLU A C 1
ATOM 5541 O O . GLU A 1 678 ? 39.579 -9.247 13.800 1.00 22.26 678 GLU A O 1
ATOM 5547 N N . TRP A 1 679 ? 41.472 -8.113 13.322 1.00 22.06 679 TRP A N 1
ATOM 5548 C CA . TRP A 1 679 ? 41.501 -7.354 14.560 1.00 21.51 679 TRP A CA 1
ATOM 5549 C C . TRP A 1 679 ? 40.846 -5.996 14.338 1.00 20.84 679 TRP A C 1
ATOM 5550 O O . TRP A 1 679 ? 41.090 -5.338 13.326 1.00 20.54 679 TRP A O 1
ATOM 5561 N N . LEU A 1 680 ? 39.995 -5.603 15.281 1.00 20.27 680 LEU A N 1
ATOM 5562 C CA . LEU A 1 680 ? 39.293 -4.330 15.235 1.00 19.39 680 LEU A CA 1
ATOM 5563 C C . LEU A 1 680 ? 39.276 -3.719 16.626 1.00 18.88 680 LEU A C 1
ATOM 5564 O O . LEU A 1 680 ? 39.140 -4.456 17.610 1.00 18.86 680 LEU A O 1
ATOM 5569 N N . PRO A 1 681 ? 39.403 -2.372 16.720 1.00 17.87 681 PRO A N 1
ATOM 5570 C CA . PRO A 1 681 ? 39.155 -1.706 18.006 1.00 17.58 681 PRO A CA 1
ATOM 5571 C C . PRO A 1 681 ? 37.782 -2.133 18.545 1.00 17.16 681 PRO A C 1
ATOM 5572 O O . PRO A 1 681 ? 36.832 -2.242 17.767 1.00 16.94 681 PRO A O 1
ATOM 5576 N N . ARG A 1 682 ? 37.677 -2.380 19.850 1.00 16.73 682 ARG A N 1
ATOM 5577 C CA . ARG A 1 682 ? 36.469 -3.021 20.389 1.00 17.04 682 ARG A CA 1
ATOM 5578 C C . ARG A 1 682 ? 35.160 -2.251 20.162 1.00 16.61 682 ARG A C 1
ATOM 5579 O O . ARG A 1 682 ? 34.148 -2.855 19.797 1.00 16.42 682 ARG A O 1
ATOM 5587 N N . THR A 1 683 ? 35.189 -0.929 20.338 1.00 16.26 683 THR A N 1
ATOM 5588 C CA . THR A 1 683 ? 33.993 -0.102 20.122 1.00 15.97 683 THR A CA 1
ATOM 5589 C C . THR A 1 683 ? 33.596 -0.049 18.649 1.00 16.32 683 THR A C 1
ATOM 5590 O O . THR A 1 683 ? 32.413 -0.026 18.326 1.00 16.39 683 THR A O 1
ATOM 5594 N N . THR A 1 684 ? 34.595 -0.022 17.773 1.00 16.64 684 THR A N 1
ATOM 5595 C CA . THR A 1 684 ? 34.389 -0.146 16.336 1.00 17.31 684 THR A CA 1
ATOM 5596 C C . THR A 1 684 ? 33.718 -1.488 15.982 1.00 17.99 684 THR A C 1
ATOM 5597 O O . THR A 1 684 ? 32.783 -1.531 15.181 1.00 18.77 684 THR A O 1
ATOM 5601 N N . ALA A 1 685 ? 34.177 -2.580 16.586 1.00 18.09 685 ALA A N 1
ATOM 5602 C CA . ALA A 1 685 ? 33.549 -3.877 16.355 1.00 18.11 685 ALA A CA 1
ATOM 5603 C C . ALA A 1 685 ? 32.103 -3.877 16.846 1.00 18.23 685 ALA A C 1
ATOM 5604 O O . ALA A 1 685 ? 31.194 -4.294 16.118 1.00 18.03 685 ALA A O 1
ATOM 5606 N N . GLU A 1 686 ? 31.901 -3.398 18.074 1.00 18.92 686 GLU A N 1
ATOM 5607 C CA . GLU A 1 686 ? 30.576 -3.321 18.703 1.00 19.45 686 GLU A CA 1
ATOM 5608 C C . GLU A 1 686 ? 29.567 -2.488 17.922 1.00 19.91 686 GLU A C 1
ATOM 5609 O O . GLU A 1 686 ? 28.398 -2.850 17.832 1.00 19.55 686 GLU A O 1
ATOM 5615 N N . GLN A 1 687 ? 30.010 -1.363 17.369 1.00 20.86 687 GLN A N 1
ATOM 5616 C CA . GLN A 1 687 ? 29.081 -0.466 16.679 1.00 22.10 687 GLN A CA 1
ATOM 5617 C C . GLN A 1 687 ? 28.714 -1.026 15.309 1.00 22.44 687 GLN A C 1
ATOM 5618 O O . GLN A 1 687 ? 27.642 -0.732 14.779 1.00 23.07 687 GLN A O 1
ATOM 5635 N N . TYR A 1 689 ? 28.922 -4.587 14.502 1.00 22.04 689 TYR A N 1
ATOM 5636 C CA . TYR A 1 689 ? 28.307 -5.914 14.561 1.00 21.59 689 TYR A CA 1
ATOM 5637 C C . TYR A 1 689 ? 27.296 -6.123 15.684 1.00 21.52 689 TYR A C 1
ATOM 5638 O O . TYR A 1 689 ? 26.525 -7.083 15.647 1.00 21.84 689 TYR A O 1
ATOM 5647 N N . GLY A 1 690 ? 27.300 -5.245 16.684 1.00 21.03 690 GLY A N 1
ATOM 5648 C CA . GLY A 1 690 ? 26.418 -5.419 17.838 1.00 20.51 690 GLY A CA 1
ATOM 5649 C C . GLY A 1 690 ? 27.062 -6.286 18.908 1.00 20.27 690 GLY A C 1
ATOM 5650 O O . GLY A 1 690 ? 28.175 -6.793 18.734 1.00 19.55 690 GLY A O 1
ATOM 5651 N N . PHE A 1 691 ? 26.361 -6.458 20.022 1.00 20.47 691 PHE A N 1
ATOM 5652 C CA . PHE A 1 691 ? 26.937 -7.155 21.170 1.00 20.75 691 PHE A CA 1
ATOM 5653 C C . PHE A 1 691 ? 26.965 -8.689 21.037 1.00 21.36 691 PHE A C 1
ATOM 5654 O O . PHE A 1 691 ? 27.524 -9.361 21.903 1.00 21.33 691 PHE A O 1
ATOM 5662 N N . ARG A 1 692 ? 26.410 -9.220 19.941 1.00 21.83 692 ARG A N 1
ATOM 5663 C CA . ARG A 1 692 ? 26.484 -10.664 19.618 1.00 23.09 692 ARG A CA 1
ATOM 5664 C C . ARG A 1 692 ? 27.908 -11.169 19.492 1.00 23.10 692 ARG A C 1
ATOM 5665 O O . ARG A 1 692 ? 28.150 -12.376 19.552 1.00 22.95 692 ARG A O 1
ATOM 5673 N N . LEU A 1 693 ? 28.842 -10.241 19.308 1.00 23.14 693 LEU A N 1
ATOM 5674 C CA . LEU A 1 693 ? 30.264 -10.558 19.294 1.00 23.46 693 LEU A CA 1
ATOM 5675 C C . LEU A 1 693 ? 30.673 -11.370 20.513 1.00 23.73 693 LEU A C 1
ATOM 5676 O O . LEU A 1 693 ? 31.537 -12.237 20.424 1.00 23.67 693 LEU A O 1
ATOM 5681 N N . TYR A 1 694 ? 30.055 -11.062 21.651 1.00 23.96 694 TYR A N 1
ATOM 5682 C CA . TYR A 1 694 ? 30.501 -11.587 22.935 1.00 24.83 694 TYR A CA 1
ATOM 5683 C C . TYR A 1 694 ? 29.750 -12.858 23.336 1.00 24.98 694 TYR A C 1
ATOM 5684 O O . TYR A 1 694 ? 29.051 -12.892 24.346 1.00 24.97 694 TYR A O 1
ATOM 5693 N N . GLN A 1 695 ? 29.918 -13.899 22.527 1.00 25.68 695 GLN A N 1
ATOM 5694 C CA . GLN A 1 695 ? 29.316 -15.204 22.797 1.00 26.07 695 GLN A CA 1
ATOM 5695 C C . GLN A 1 695 ? 30.028 -15.906 23.940 1.00 26.96 695 GLN A C 1
ATOM 5696 O O . GLN A 1 695 ? 29.403 -16.250 24.937 1.00 27.06 695 GLN A O 1
ATOM 5702 N N . GLY A 1 696 ? 31.338 -16.089 23.800 1.00 27.91 696 GLY A N 1
ATOM 5703 C CA . GLY A 1 696 ? 32.134 -16.788 24.804 1.00 29.35 696 GLY A CA 1
ATOM 5704 C C . GLY A 1 696 ? 32.429 -15.937 26.023 1.00 30.45 696 GLY A C 1
ATOM 5705 O O . GLY A 1 696 ? 33.346 -16.235 26.798 1.00 31.00 696 GLY A O 1
ATOM 5706 N N . GLY A 1 697 ? 31.639 -14.884 26.206 1.00 31.00 697 GLY A N 1
ATOM 5707 C CA . GLY A 1 697 ? 31.890 -13.909 27.256 1.00 31.74 697 GLY A CA 1
ATOM 5708 C C . GLY A 1 697 ? 32.647 -12.741 26.662 1.00 32.23 697 GLY A C 1
ATOM 5709 O O . GLY A 1 697 ? 32.696 -12.578 25.437 1.00 32.37 697 GLY A O 1
ATOM 5710 N N . VAL A 1 698 ? 33.258 -11.935 27.525 1.00 32.66 698 VAL A N 1
ATOM 5711 C CA . VAL A 1 698 ? 33.940 -10.731 27.073 1.00 32.72 698 VAL A CA 1
ATOM 5712 C C . VAL A 1 698 ? 35.447 -10.898 27.085 1.00 32.74 698 VAL A C 1
ATOM 5713 O O . VAL A 1 698 ? 36.039 -11.289 28.093 1.00 33.10 698 VAL A O 1
ATOM 5717 N N . VAL A 1 699 ? 36.057 -10.572 25.953 1.00 32.61 699 VAL A N 1
ATOM 5718 C CA . VAL A 1 699 ? 37.497 -10.676 25.788 1.00 32.44 699 VAL A CA 1
ATOM 5719 C C . VAL A 1 699 ? 38.163 -9.312 26.038 1.00 31.96 699 VAL A C 1
ATOM 5720 O O . VAL A 1 699 ? 37.695 -8.294 25.526 1.00 32.18 699 VAL A O 1
ATOM 5724 N N . PRO A 1 700 ? 39.240 -9.287 26.844 1.00 31.22 700 PRO A N 1
ATOM 5725 C CA . PRO A 1 700 ? 39.984 -8.049 27.105 1.00 30.74 700 PRO A CA 1
ATOM 5726 C C . PRO A 1 700 ? 40.827 -7.586 25.909 1.00 30.23 700 PRO A C 1
ATOM 5727 O O . PRO A 1 700 ? 40.983 -8.329 24.935 1.00 30.40 700 PRO A O 1
ATOM 5731 N N . GLY A 1 701 ? 41.351 -6.364 25.985 1.00 29.52 701 GLY A N 1
ATOM 5732 C CA . GLY A 1 701 ? 42.217 -5.820 24.942 1.00 28.66 701 GLY A CA 1
ATOM 5733 C C . GLY A 1 701 ? 41.632 -4.626 24.209 1.00 28.13 701 GLY A C 1
ATOM 5734 O O . GLY A 1 701 ? 40.420 -4.542 24.013 1.00 27.85 701 GLY A O 1
ATOM 5735 N N . ARG A 1 702 ? 42.505 -3.707 23.799 1.00 27.80 702 ARG A N 1
ATOM 5736 C CA . ARG A 1 702 ? 42.114 -2.550 22.988 1.00 27.70 702 ARG A CA 1
ATOM 5737 C C . ARG A 1 702 ? 41.480 -2.997 21.666 1.00 27.37 702 ARG A C 1
ATOM 5738 O O . ARG A 1 702 ? 40.506 -2.398 21.201 1.00 27.09 702 ARG A O 1
ATOM 5746 N N . GLU A 1 703 ? 42.038 -4.057 21.079 1.00 26.64 703 GLU A N 1
ATOM 5747 C CA . GLU A 1 703 ? 41.535 -4.614 19.828 1.00 26.41 703 GLU A CA 1
ATOM 5748 C C . GLU A 1 703 ? 41.123 -6.066 20.023 1.00 25.45 703 GLU A C 1
ATOM 5749 O O . GLU A 1 703 ? 41.783 -6.823 20.740 1.00 25.46 703 GLU A O 1
ATOM 5755 N N . ILE A 1 704 ? 40.013 -6.439 19.396 1.00 24.66 704 ILE A N 1
ATOM 5756 C CA . ILE A 1 704 ? 39.477 -7.790 19.512 1.00 23.75 704 ILE A CA 1
ATOM 5757 C C . ILE A 1 704 ? 39.519 -8.519 18.167 1.00 23.37 704 ILE A C 1
ATOM 5758 O O . ILE A 1 704 ? 39.351 -7.903 17.108 1.00 23.24 704 ILE A O 1
ATOM 5763 N N . ARG A 1 705 ? 39.762 -9.828 18.224 1.00 22.65 705 ARG A N 1
ATOM 5764 C CA . ARG A 1 705 ? 39.825 -10.660 17.032 1.00 21.95 705 ARG A CA 1
ATOM 5765 C C . ARG A 1 705 ? 38.415 -11.119 16.694 1.00 21.54 705 ARG A C 1
ATOM 5766 O O . ARG A 1 705 ? 37.773 -11.803 17.490 1.00 20.98 705 ARG A O 1
ATOM 5774 N N . VAL A 1 706 ? 37.935 -10.712 15.520 1.00 21.14 706 VAL A N 1
ATOM 5775 C CA . VAL A 1 706 ? 36.555 -10.957 15.119 1.00 20.91 706 VAL A CA 1
ATOM 5776 C C . VAL A 1 706 ? 36.492 -12.038 14.038 1.00 20.74 706 VAL A C 1
ATOM 5777 O O . VAL A 1 706 ? 37.058 -11.874 12.958 1.00 20.80 706 VAL A O 1
ATOM 5781 N N . VAL A 1 707 ? 35.798 -13.133 14.335 1.00 20.14 707 VAL A N 1
ATOM 5782 C CA . VAL A 1 707 ? 35.645 -14.232 13.378 1.00 19.62 707 VAL A CA 1
ATOM 5783 C C . VAL A 1 707 ? 34.266 -14.186 12.731 1.00 19.22 707 VAL A C 1
ATOM 5784 O O . VAL A 1 707 ? 33.245 -14.282 13.405 1.00 18.74 707 VAL A O 1
ATOM 5799 N N . ILE A 1 709 ? 31.570 -15.448 9.735 1.00 19.15 709 ILE A N 1
ATOM 5800 C CA . ILE A 1 709 ? 31.091 -16.271 8.637 1.00 19.22 709 ILE A CA 1
ATOM 5801 C C . ILE A 1 709 ? 30.163 -15.370 7.854 1.00 19.54 709 ILE A C 1
ATOM 5802 O O . ILE A 1 709 ? 29.182 -14.879 8.406 1.00 19.82 709 ILE A O 1
ATOM 5807 N N . GLU A 1 710 ? 30.474 -15.162 6.574 1.00 20.28 710 GLU A N 1
ATOM 5808 C CA . GLU A 1 710 ? 29.790 -14.156 5.754 1.00 21.14 710 GLU A CA 1
ATOM 5809 C C . GLU A 1 710 ? 28.270 -14.259 5.818 1.00 20.80 710 GLU A C 1
ATOM 5810 O O . GLU A 1 710 ? 27.692 -15.313 5.512 1.00 20.09 710 GLU A O 1
ATOM 5816 N N . ASP A 1 711 ? 27.645 -13.150 6.228 1.00 20.54 711 ASP A N 1
ATOM 5817 C CA . ASP A 1 711 ? 26.184 -13.016 6.304 1.00 20.78 711 ASP A CA 1
ATOM 5818 C C . ASP A 1 711 ? 25.511 -14.107 7.158 1.00 20.31 711 ASP A C 1
ATOM 5819 O O . ASP A 1 711 ? 24.384 -14.519 6.874 1.00 20.41 711 ASP A O 1
ATOM 5824 N N . TRP A 1 712 ? 26.193 -14.555 8.210 1.00 19.76 712 TRP A N 1
ATOM 5825 C CA . TRP A 1 712 ? 25.699 -15.688 8.998 1.00 19.56 712 TRP A CA 1
ATOM 5826 C C . TRP A 1 712 ? 25.962 -15.566 10.488 1.00 19.60 712 TRP A C 1
ATOM 5827 O O . TRP A 1 712 ? 25.050 -15.736 11.303 1.00 19.70 712 TRP A O 1
ATOM 5838 N N . ASP A 1 713 ? 27.211 -15.281 10.841 1.00 19.66 713 ASP A N 1
ATOM 5839 C CA . ASP A 1 713 ? 27.624 -15.301 12.231 1.00 20.18 713 ASP A CA 1
ATOM 5840 C C . ASP A 1 713 ? 28.871 -14.473 12.410 1.00 20.14 713 ASP A C 1
ATOM 5841 O O . ASP A 1 713 ? 29.747 -14.465 11.541 1.00 20.39 713 ASP A O 1
ATOM 5846 N N . VAL A 1 714 ? 28.953 -13.800 13.553 1.00 19.94 714 VAL A N 1
ATOM 5847 C CA . VAL A 1 714 ? 30.116 -12.999 13.894 1.00 20.15 714 VAL A CA 1
ATOM 5848 C C . VAL A 1 714 ? 30.344 -13.045 15.407 1.00 19.96 714 VAL A C 1
ATOM 5849 O O . VAL A 1 714 ? 29.414 -12.856 16.187 1.00 19.86 714 VAL A O 1
ATOM 5853 N N . GLN A 1 715 ? 31.579 -13.335 15.808 1.00 19.93 715 GLN A N 1
ATOM 5854 C CA . GLN A 1 715 ? 31.923 -13.501 17.216 1.00 20.77 715 GLN A CA 1
ATOM 5855 C C . GLN A 1 715 ? 33.334 -13.012 17.442 1.00 21.32 715 GLN A C 1
ATOM 5856 O O . GLN A 1 715 ? 34.179 -13.155 16.562 1.00 21.56 715 GLN A O 1
ATOM 5862 N N . ALA A 1 716 ? 33.588 -12.457 18.625 1.00 22.03 716 ALA A N 1
ATOM 5863 C CA . ALA A 1 716 ? 34.951 -12.243 19.085 1.00 23.08 716 ALA A CA 1
ATOM 5864 C C . ALA A 1 716 ? 35.444 -13.609 19.538 1.00 23.92 716 ALA A C 1
ATOM 5865 O O . ALA A 1 716 ? 34.808 -14.271 20.364 1.00 23.78 716 ALA A O 1
ATOM 5876 N N . GLY A 1 718 ? 39.163 -16.326 19.726 1.00 24.12 718 GLY A N 1
ATOM 5877 C CA . GLY A 1 718 ? 40.606 -16.544 19.620 1.00 23.69 718 GLY A CA 1
ATOM 5878 C C . GLY A 1 718 ? 41.028 -17.951 19.203 1.00 23.50 718 GLY A C 1
ATOM 5879 O O . GLY A 1 718 ? 42.152 -18.376 19.474 1.00 23.94 718 GLY A O 1
ATOM 5880 N N . GLY A 1 719 ? 40.139 -18.672 18.528 1.00 22.93 719 GLY A N 1
ATOM 5881 C CA . GLY A 1 719 ? 40.427 -20.041 18.115 1.00 22.35 719 GLY A CA 1
ATOM 5882 C C . GLY A 1 719 ? 40.944 -20.146 16.695 1.00 21.68 719 GLY A C 1
ATOM 5883 O O . GLY A 1 719 ? 41.045 -19.143 15.980 1.00 21.65 719 GLY A O 1
ATOM 5884 N N . THR A 1 720 ? 41.285 -21.367 16.297 1.00 20.68 720 THR A N 1
ATOM 5885 C CA . THR A 1 720 ? 41.721 -21.649 14.937 1.00 20.18 720 THR A CA 1
ATOM 5886 C C . THR A 1 720 ? 40.526 -22.106 14.106 1.00 19.90 720 THR A C 1
ATOM 5887 O O . THR A 1 720 ? 39.847 -23.085 14.439 1.00 19.92 720 THR A O 1
ATOM 5891 N N . HIS A 1 721 ? 40.275 -21.377 13.028 1.00 19.17 721 HIS A N 1
ATOM 5892 C CA . HIS A 1 721 ? 39.143 -21.650 12.160 1.00 18.96 721 HIS A CA 1
ATOM 5893 C C . HIS A 1 721 ? 39.568 -22.006 10.751 1.00 18.63 721 HIS A C 1
ATOM 5894 O O . HIS A 1 721 ? 40.654 -21.645 10.309 1.00 18.84 721 HIS A O 1
ATOM 5901 N N . LEU A 1 722 ? 38.684 -22.712 10.056 1.00 18.48 722 LEU A N 1
ATOM 5902 C CA . LEU A 1 722 ? 38.795 -22.960 8.623 1.00 18.06 722 LEU A CA 1
ATOM 5903 C C . LEU A 1 722 ? 38.414 -21.692 7.856 1.00 18.02 722 LEU A C 1
ATOM 5904 O O . LEU A 1 722 ? 37.581 -20.930 8.331 1.00 18.04 722 LEU A O 1
ATOM 5909 N N . PRO A 1 723 ? 39.011 -21.464 6.663 1.00 18.21 723 PRO A N 1
ATOM 5910 C CA . PRO A 1 723 ? 38.681 -20.269 5.879 1.00 18.10 723 PRO A CA 1
ATOM 5911 C C . PRO A 1 723 ? 37.346 -20.324 5.115 1.00 18.08 723 PRO A C 1
ATOM 5912 O O . PRO A 1 723 ? 36.974 -19.333 4.483 1.00 17.69 723 PRO A O 1
ATOM 5916 N N . SER A 1 724 ? 36.641 -21.458 5.157 1.00 18.00 724 SER A N 1
ATOM 5917 C CA . SER A 1 724 ? 35.308 -21.556 4.547 1.00 17.99 724 SER A CA 1
ATOM 5918 C C . SER A 1 724 ? 34.451 -22.676 5.152 1.00 18.19 724 SER A C 1
ATOM 5919 O O . SER A 1 724 ? 34.982 -23.668 5.669 1.00 18.09 724 SER A O 1
ATOM 5922 N N . THR A 1 725 ? 33.128 -22.510 5.089 1.00 17.86 725 THR A N 1
ATOM 5923 C CA . THR A 1 725 ? 32.209 -23.437 5.760 1.00 17.93 725 THR A CA 1
ATOM 5924 C C . THR A 1 725 ? 32.158 -24.828 5.121 1.00 18.15 725 THR A C 1
ATOM 5925 O O . THR A 1 725 ? 31.803 -25.805 5.787 1.00 17.83 725 THR A O 1
ATOM 5929 N N . GLY A 1 726 ? 32.515 -24.912 3.841 1.00 18.09 726 GLY A N 1
ATOM 5930 C CA . GLY A 1 726 ? 32.497 -26.181 3.116 1.00 18.76 726 GLY A CA 1
ATOM 5931 C C . GLY A 1 726 ? 33.470 -27.187 3.700 1.00 18.88 726 GLY A C 1
ATOM 5932 O O . GLY A 1 726 ? 33.247 -28.389 3.620 1.00 19.11 726 GLY A O 1
ATOM 5933 N N . LEU A 1 727 ? 34.539 -26.676 4.307 1.00 18.84 727 LEU A N 1
ATOM 5934 C CA . LEU A 1 727 ? 35.595 -27.494 4.887 1.00 18.64 727 LEU A CA 1
ATOM 5935 C C . LEU A 1 727 ? 35.200 -28.134 6.220 1.00 18.67 727 LEU A C 1
ATOM 5936 O O . LEU A 1 727 ? 35.931 -28.964 6.753 1.00 18.51 727 LEU A O 1
ATOM 5941 N N . VAL A 1 728 ? 34.050 -27.740 6.760 1.00 18.57 728 VAL A N 1
ATOM 5942 C CA . VAL A 1 728 ? 33.543 -28.323 7.999 1.00 18.37 728 VAL A CA 1
ATOM 5943 C C . VAL A 1 728 ? 33.100 -29.770 7.747 1.00 18.56 728 VAL A C 1
ATOM 5944 O O . VAL A 1 728 ? 33.243 -30.633 8.618 1.00 18.14 728 VAL A O 1
ATOM 5948 N N . GLY A 1 729 ? 32.580 -30.019 6.542 1.00 18.50 729 GLY A N 1
ATOM 5949 C CA . GLY A 1 729 ? 31.939 -31.288 6.205 1.00 18.35 729 GLY A CA 1
ATOM 5950 C C . GLY A 1 729 ? 30.568 -31.378 6.859 1.00 18.29 729 GLY A C 1
ATOM 5951 O O . GLY A 1 729 ? 30.136 -30.425 7.504 1.00 18.51 729 GLY A O 1
ATOM 5952 N N . PRO A 1 730 ? 29.872 -32.526 6.704 1.00 18.17 730 PRO A N 1
ATOM 5953 C CA . PRO A 1 730 ? 28.537 -32.690 7.289 1.00 18.03 730 PRO A CA 1
ATOM 5954 C C . PRO A 1 730 ? 28.480 -32.346 8.776 1.00 18.01 730 PRO A C 1
ATOM 5955 O O . PRO A 1 730 ? 29.420 -32.631 9.521 1.00 17.72 730 PRO A O 1
ATOM 5959 N N . ILE A 1 731 ? 27.386 -31.713 9.186 1.00 17.97 731 ILE A N 1
ATOM 5960 C CA . ILE A 1 731 ? 27.138 -31.427 10.594 1.00 18.20 731 ILE A CA 1
ATOM 5961 C C . ILE A 1 731 ? 25.994 -32.339 11.030 1.00 18.24 731 ILE A C 1
ATOM 5962 O O . ILE A 1 731 ? 24.892 -32.266 10.488 1.00 18.56 731 ILE A O 1
ATOM 5978 N N . ILE A 1 733 ? 23.709 -33.522 14.163 1.00 17.25 733 ILE A N 1
ATOM 5979 C CA . ILE A 1 733 ? 23.251 -33.293 15.533 1.00 16.96 733 ILE A CA 1
ATOM 5980 C C . ILE A 1 733 ? 22.890 -34.639 16.165 1.00 17.14 733 ILE A C 1
ATOM 5981 O O . ILE A 1 733 ? 22.039 -35.373 15.658 1.00 16.61 733 ILE A O 1
ATOM 5986 N N . LEU A 1 734 ? 23.537 -34.944 17.281 1.00 17.35 734 LEU A N 1
ATOM 5987 C CA . LEU A 1 734 ? 23.415 -36.265 17.896 1.00 17.70 734 LEU A CA 1
ATOM 5988 C C . LEU A 1 734 ? 22.419 -36.252 19.035 1.00 17.73 734 LEU A C 1
ATOM 5989 O O . LEU A 1 734 ? 21.733 -37.242 19.272 1.00 17.85 734 LEU A O 1
ATOM 5994 N N . ARG A 1 735 ? 22.340 -35.124 19.737 1.00 17.78 735 ARG A N 1
ATOM 5995 C CA . ARG A 1 735 ? 21.594 -35.052 20.988 1.00 18.19 735 ARG A CA 1
ATOM 5996 C C . ARG A 1 735 ? 21.214 -33.622 21.352 1.00 17.99 735 ARG A C 1
ATOM 5997 O O . ARG A 1 735 ? 21.995 -32.690 21.156 1.00 17.88 735 ARG A O 1
ATOM 6005 N N . THR A 1 736 ? 20.004 -33.462 21.877 1.00 17.84 736 THR A N 1
ATOM 6006 C CA . THR A 1 736 ? 19.653 -32.262 22.616 1.00 17.80 736 THR A CA 1
ATOM 6007 C C . THR A 1 736 ? 19.156 -32.652 24.004 1.00 17.94 736 THR A C 1
ATOM 6008 O O . THR A 1 736 ? 18.513 -33.688 24.168 1.00 17.68 736 THR A O 1
ATOM 6012 N N . GLU A 1 737 ? 19.485 -31.833 25.002 1.00 17.76 737 GLU A N 1
ATOM 6013 C CA . GLU A 1 737 ? 19.129 -32.113 26.392 1.00 17.80 737 GLU A CA 1
ATOM 6014 C C . GLU A 1 737 ? 19.232 -30.846 27.234 1.00 17.45 737 GLU A C 1
ATOM 6015 O O . GLU A 1 737 ? 20.021 -29.955 26.924 1.00 17.16 737 GLU A O 1
ATOM 6021 N N . ARG A 1 738 ? 18.443 -30.803 28.306 1.00 17.45 738 ARG A N 1
ATOM 6022 C CA . ARG A 1 738 ? 18.411 -29.682 29.239 1.00 17.83 738 ARG A CA 1
ATOM 6023 C C . ARG A 1 738 ? 19.507 -29.828 30.295 1.00 17.67 738 ARG A C 1
ATOM 6024 O O . ARG A 1 738 ? 19.629 -30.875 30.937 1.00 17.74 738 ARG A O 1
ATOM 6032 N N . ILE A 1 739 ? 20.293 -28.771 30.475 1.00 17.55 739 ILE A N 1
ATOM 6033 C CA . ILE A 1 739 ? 21.368 -28.755 31.472 1.00 17.44 739 ILE A CA 1
ATOM 6034 C C . ILE A 1 739 ? 20.833 -28.226 32.804 1.00 17.63 739 ILE A C 1
ATOM 6035 O O . ILE A 1 739 ? 21.153 -28.755 33.873 1.00 17.39 739 ILE A O 1
ATOM 6040 N N . GLN A 1 740 ? 20.012 -27.184 32.718 1.00 17.55 740 GLN A N 1
ATOM 6041 C CA . GLN A 1 740 ? 19.299 -26.616 33.858 1.00 18.17 740 GLN A CA 1
ATOM 6042 C C . GLN A 1 740 ? 18.234 -25.699 33.281 1.00 17.68 740 GLN A C 1
ATOM 6043 O O . GLN A 1 740 ? 18.204 -25.490 32.068 1.00 17.32 740 GLN A O 1
ATOM 6049 N N . ASP A 1 741 ? 17.369 -25.148 34.133 1.00 17.51 741 ASP A N 1
ATOM 6050 C CA . ASP A 1 741 ? 16.384 -24.172 33.674 1.00 17.41 741 ASP A CA 1
ATOM 6051 C C . ASP A 1 741 ? 17.085 -23.097 32.860 1.00 16.69 741 ASP A C 1
ATOM 6052 O O . ASP A 1 741 ? 18.059 -22.499 33.322 1.00 16.42 741 ASP A O 1
ATOM 6057 N N . GLY A 1 742 ? 16.616 -22.899 31.633 1.00 16.17 742 GLY A N 1
ATOM 6058 C CA . GLY A 1 742 ? 17.144 -21.850 30.765 1.00 15.66 742 GLY A CA 1
ATOM 6059 C C . GLY A 1 742 ? 18.405 -22.183 29.989 1.00 15.70 742 GLY A C 1
ATOM 6060 O O . GLY A 1 742 ? 18.965 -21.308 29.316 1.00 15.45 742 GLY A O 1
ATOM 6061 N N . VAL A 1 743 ? 18.866 -23.435 30.076 1.00 15.61 743 VAL A N 1
ATOM 6062 C CA . VAL A 1 743 ? 20.043 -23.874 29.312 1.00 15.44 743 VAL A CA 1
ATOM 6063 C C . VAL A 1 743 ? 19.803 -25.219 28.592 1.00 15.64 743 VAL A C 1
ATOM 6064 O O . VAL A 1 743 ? 19.548 -26.246 29.225 1.00 14.82 743 VAL A O 1
ATOM 6068 N N . GLU A 1 744 ? 19.878 -25.177 27.264 1.00 15.85 744 GLU A N 1
ATOM 6069 C CA . GLU A 1 744 ? 19.725 -26.354 26.426 1.00 15.89 744 GLU A CA 1
ATOM 6070 C C . GLU A 1 744 ? 21.053 -26.628 25.745 1.00 15.96 744 GLU A C 1
ATOM 6071 O O . GLU A 1 744 ? 21.740 -25.695 25.310 1.00 16.09 744 GLU A O 1
ATOM 6077 N N . ARG A 1 745 ? 21.408 -27.914 25.684 1.00 16.03 745 ARG A N 1
ATOM 6078 C CA . ARG A 1 745 ? 22.657 -28.385 25.089 1.00 15.81 745 ARG A CA 1
ATOM 6079 C C . ARG A 1 745 ? 22.399 -29.051 23.747 1.00 16.08 745 ARG A C 1
ATOM 6080 O O . ARG A 1 745 ? 21.420 -29.779 23.587 1.00 16.16 745 ARG A O 1
ATOM 6088 N N . ILE A 1 746 ? 23.280 -28.791 22.787 1.00 15.95 746 ILE A N 1
ATOM 6089 C CA . ILE A 1 746 ? 23.252 -29.487 21.511 1.00 16.03 746 ILE A CA 1
ATOM 6090 C C . ILE A 1 746 ? 24.608 -30.170 21.337 1.00 15.74 746 ILE A C 1
ATOM 6091 O O . ILE A 1 746 ? 25.654 -29.519 21.422 1.00 14.68 746 ILE A O 1
ATOM 6096 N N . ILE A 1 747 ? 24.577 -31.488 21.126 1.00 15.47 747 ILE A N 1
ATOM 6097 C CA . ILE A 1 747 ? 25.790 -32.270 20.878 1.00 15.57 747 ILE A CA 1
ATOM 6098 C C . ILE A 1 747 ? 25.806 -32.641 19.396 1.00 15.65 747 ILE A C 1
ATOM 6099 O O . ILE A 1 747 ? 24.800 -33.088 18.859 1.00 15.49 747 ILE A O 1
ATOM 6104 N N . PHE A 1 748 ? 26.932 -32.410 18.730 1.00 16.28 748 PHE A N 1
ATOM 6105 C CA . PHE A 1 748 ? 27.015 -32.604 17.284 1.00 17.13 748 PHE A CA 1
ATOM 6106 C C . PHE A 1 748 ? 28.399 -33.091 16.850 1.00 17.83 748 PHE A C 1
ATOM 6107 O O . PHE A 1 748 ? 29.379 -32.964 17.595 1.00 17.50 748 PHE A O 1
ATOM 6115 N N . ALA A 1 749 ? 28.457 -33.673 15.653 1.00 18.44 749 ALA A N 1
ATOM 6116 C CA . ALA A 1 749 ? 29.708 -34.105 15.060 1.00 19.58 749 ALA A CA 1
ATOM 6117 C C . ALA A 1 749 ? 29.858 -33.478 13.677 1.00 20.41 749 ALA A C 1
ATOM 6118 O O . ALA A 1 749 ? 28.883 -33.382 12.927 1.00 20.41 749 ALA A O 1
ATOM 6120 N N . CYS A 1 750 ? 31.077 -33.038 13.361 1.00 21.58 750 CYS A N 1
ATOM 6121 C CA . CYS A 1 750 ? 31.390 -32.364 12.096 1.00 22.77 750 CYS A CA 1
ATOM 6122 C C . CYS A 1 750 ? 32.402 -33.155 11.301 1.00 23.81 750 CYS A C 1
ATOM 6123 O O . CYS A 1 750 ? 33.413 -33.602 11.848 1.00 23.97 750 CYS A O 1
ATOM 6126 N N . GLY A 1 751 ? 32.137 -33.307 10.005 1.00 24.81 751 GLY A N 1
ATOM 6127 C CA . GLY A 1 751 ? 33.044 -34.025 9.117 1.00 26.01 751 GLY A CA 1
ATOM 6128 C C . GLY A 1 751 ? 32.382 -35.203 8.428 1.00 27.11 751 GLY A C 1
ATOM 6129 O O . GLY A 1 751 ? 31.320 -35.681 8.859 1.00 26.77 751 GLY A O 1
ATOM 6130 N N . GLU A 1 752 ? 33.015 -35.665 7.349 1.00 28.24 752 GLU A N 1
ATOM 6131 C CA . GLU A 1 752 ? 32.514 -36.787 6.552 1.00 29.59 752 GLU A CA 1
ATOM 6132 C C . GLU A 1 752 ? 32.427 -38.066 7.384 1.00 29.97 752 GLU A C 1
ATOM 6133 O O . GLU A 1 752 ? 31.626 -38.959 7.091 1.00 30.45 752 GLU A O 1
ATOM 6140 N N . GLU B 1 2 ? 0.477 33.158 -17.801 1.00 34.35 2 GLU B N 1
ATOM 6141 C CA . GLU B 1 2 ? 1.464 32.125 -18.245 1.00 34.00 2 GLU B CA 1
ATOM 6142 C C . GLU B 1 2 ? 2.724 32.042 -17.366 1.00 33.32 2 GLU B C 1
ATOM 6143 O O . GLU B 1 2 ? 3.803 31.668 -17.843 1.00 33.42 2 GLU B O 1
ATOM 6149 N N . PHE B 1 3 ? 2.580 32.394 -16.088 1.00 32.39 3 PHE B N 1
ATOM 6150 C CA . PHE B 1 3 ? 3.591 32.066 -15.082 1.00 31.29 3 PHE B CA 1
ATOM 6151 C C . PHE B 1 3 ? 3.317 30.650 -14.582 1.00 30.41 3 PHE B C 1
ATOM 6152 O O . PHE B 1 3 ? 2.173 30.311 -14.281 1.00 30.35 3 PHE B O 1
ATOM 6160 N N . ILE B 1 4 ? 4.362 29.831 -14.503 1.00 29.18 4 ILE B N 1
ATOM 6161 C CA . ILE B 1 4 ? 4.235 28.457 -14.008 1.00 28.30 4 ILE B CA 1
ATOM 6162 C C . ILE B 1 4 ? 4.546 28.446 -12.514 1.00 27.28 4 ILE B C 1
ATOM 6163 O O . ILE B 1 4 ? 5.509 29.082 -12.070 1.00 27.13 4 ILE B O 1
ATOM 6168 N N . MET B 1 5 ? 3.718 27.743 -11.742 1.00 25.78 5 MET B N 1
ATOM 6169 C CA . MET B 1 5 ? 3.857 27.740 -10.285 1.00 24.33 5 MET B CA 1
ATOM 6170 C C . MET B 1 5 ? 3.932 26.346 -9.668 1.00 23.32 5 MET B C 1
ATOM 6171 O O . MET B 1 5 ? 3.673 26.157 -8.476 1.00 22.61 5 MET B O 1
ATOM 6187 N N . THR B 1 7 ? 6.024 23.373 -8.197 1.00 19.28 7 THR B N 1
ATOM 6188 C CA . THR B 1 7 ? 7.220 23.334 -7.361 1.00 18.36 7 THR B CA 1
ATOM 6189 C C . THR B 1 7 ? 7.600 21.888 -7.061 1.00 18.13 7 THR B C 1
ATOM 6190 O O . THR B 1 7 ? 6.786 20.981 -7.235 1.00 17.47 7 THR B O 1
ATOM 6194 N N . ARG B 1 8 ? 8.836 21.693 -6.605 1.00 18.08 8 ARG B N 1
ATOM 6195 C CA . ARG B 1 8 ? 9.343 20.379 -6.195 1.00 18.52 8 ARG B CA 1
ATOM 6196 C C . ARG B 1 8 ? 8.429 19.760 -5.128 1.00 17.73 8 ARG B C 1
ATOM 6197 O O . ARG B 1 8 ? 8.005 18.608 -5.263 1.00 17.18 8 ARG B O 1
ATOM 6205 N N . MET B 1 9 ? 8.108 20.543 -4.096 1.00 17.11 9 MET B N 1
ATOM 6206 C CA . MET B 1 9 ? 7.244 20.102 -2.997 1.00 16.96 9 MET B CA 1
ATOM 6207 C C . MET B 1 9 ? 5.864 19.645 -3.468 1.00 17.38 9 MET B C 1
ATOM 6208 O O . MET B 1 9 ? 5.358 18.618 -2.999 1.00 17.05 9 MET B O 1
ATOM 6213 N N . PHE B 1 10 ? 5.260 20.394 -4.391 1.00 17.54 10 PHE B N 1
ATOM 6214 C CA . PHE B 1 10 ? 3.927 20.051 -4.882 1.00 18.06 10 PHE B CA 1
ATOM 6215 C C . PHE B 1 10 ? 3.909 18.673 -5.550 1.00 18.76 10 PHE B C 1
ATOM 6216 O O . PHE B 1 10 ? 3.039 17.847 -5.265 1.00 18.77 10 PHE B O 1
ATOM 6224 N N 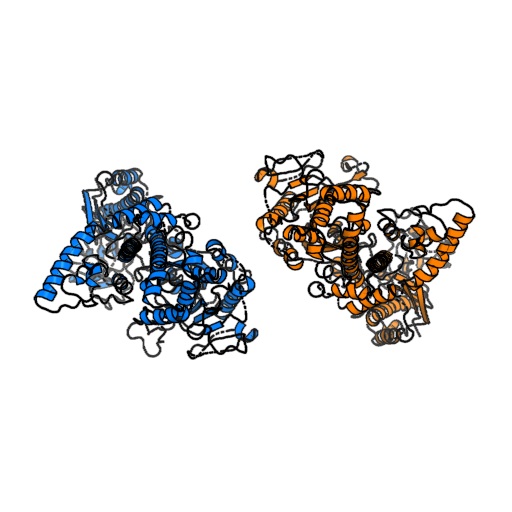. GLU B 1 11 ? 4.869 18.414 -6.430 1.00 19.74 11 GLU B N 1
ATOM 6225 C CA . GLU B 1 11 ? 4.879 17.127 -7.124 1.00 20.84 11 GLU B CA 1
ATOM 6226 C C . GLU B 1 11 ? 5.424 15.976 -6.271 1.00 20.67 11 GLU B C 1
ATOM 6227 O O . GLU B 1 11 ? 4.962 14.844 -6.396 1.00 21.02 11 GLU B O 1
ATOM 6233 N N . GLU B 1 12 ? 6.383 16.267 -5.396 1.00 20.70 12 GLU B N 1
ATOM 6234 C CA . GLU B 1 12 ? 6.959 15.241 -4.529 1.00 21.00 12 GLU B CA 1
ATOM 6235 C C . GLU B 1 12 ? 6.064 14.850 -3.348 1.00 20.37 12 GLU B C 1
ATOM 6236 O O . GLU B 1 12 ? 6.091 13.704 -2.906 1.00 19.94 12 GLU B O 1
ATOM 6242 N N . GLU B 1 13 ? 5.265 15.788 -2.844 1.00 19.67 13 GLU B N 1
ATOM 6243 C CA . GLU B 1 13 ? 4.441 15.495 -1.668 1.00 19.14 13 GLU B CA 1
ATOM 6244 C C . GLU B 1 13 ? 2.955 15.328 -1.983 1.00 18.34 13 GLU B C 1
ATOM 6245 O O . GLU B 1 13 ? 2.118 15.283 -1.078 1.00 18.76 13 GLU B O 1
ATOM 6251 N N . GLY B 1 14 ? 2.638 15.211 -3.269 1.00 17.28 14 GLY B N 1
ATOM 6252 C CA . GLY B 1 14 ? 1.291 14.883 -3.713 1.00 15.86 14 GLY B CA 1
ATOM 6253 C C . GLY B 1 14 ? 0.264 15.998 -3.625 1.00 15.30 14 GLY B C 1
ATOM 6254 O O . GLY B 1 14 ? -0.915 15.736 -3.380 1.00 14.96 14 GLY B O 1
ATOM 6255 N N . TRP B 1 15 ? 0.700 17.242 -3.829 1.00 14.37 15 TRP B N 1
ATOM 6256 C CA . TRP B 1 15 ? -0.228 18.374 -3.883 1.00 13.70 15 TRP B CA 1
ATOM 6257 C C . TRP B 1 15 ? -0.958 18.367 -5.222 1.00 13.84 15 TRP B C 1
ATOM 6258 O O . TRP B 1 15 ? -0.365 18.055 -6.253 1.00 14.36 15 TRP B O 1
ATOM 6269 N N . ILE B 1 16 ? -2.245 18.702 -5.206 1.00 13.65 16 ILE B N 1
ATOM 6270 C CA . ILE B 1 16 ? -3.049 18.692 -6.424 1.00 13.46 16 ILE B CA 1
ATOM 6271 C C . ILE B 1 16 ? -3.448 20.112 -6.850 1.00 13.26 16 ILE B C 1
ATOM 6272 O O . ILE B 1 16 ? -4.037 20.854 -6.069 1.00 12.88 16 ILE B O 1
ATOM 6277 N N . ARG B 1 17 ? -3.145 20.466 -8.098 1.00 13.66 17 ARG B N 1
ATOM 6278 C CA . ARG B 1 17 ? -3.589 21.736 -8.672 1.00 13.78 17 ARG B CA 1
ATOM 6279 C C . ARG B 1 17 ? -5.052 21.672 -9.082 1.00 13.73 17 ARG B C 1
ATOM 6280 O O . ARG B 1 17 ? -5.465 20.811 -9.861 1.00 14.12 17 ARG B O 1
ATOM 6310 N N . CYS B 1 20 ? -10.512 26.739 -8.422 1.00 12.17 20 CYS B N 1
ATOM 6311 C CA . CYS B 1 20 ? -11.535 27.054 -7.413 1.00 11.78 20 CYS B CA 1
ATOM 6312 C C . CYS B 1 20 ? -12.902 27.167 -8.064 1.00 11.66 20 CYS B C 1
ATOM 6313 O O . CYS B 1 20 ? -13.066 27.866 -9.071 1.00 11.51 20 CYS B O 1
ATOM 6327 N N . VAL B 1 22 ? -15.516 28.607 -7.069 1.00 12.57 22 VAL B N 1
ATOM 6328 C CA . VAL B 1 22 ? -16.177 29.885 -6.807 1.00 13.12 22 VAL B CA 1
ATOM 6329 C C . VAL B 1 22 ? -15.513 31.018 -7.610 1.00 13.45 22 VAL B C 1
ATOM 6330 O O . VAL B 1 22 ? -16.189 31.707 -8.387 1.00 13.45 22 VAL B O 1
ATOM 6334 N N . CYS B 1 23 ? -14.199 31.171 -7.446 1.00 13.62 23 CYS B N 1
ATOM 6335 C CA . CYS B 1 23 ? -13.434 32.257 -8.089 1.00 14.25 23 CYS B CA 1
ATOM 6336 C C . CYS B 1 23 ? -12.670 31.865 -9.362 1.00 14.15 23 CYS B C 1
ATOM 6337 O O . CYS B 1 23 ? -12.122 32.733 -10.047 1.00 13.88 23 CYS B O 1
ATOM 6340 N N . GLY B 1 24 ? -12.613 30.567 -9.666 1.00 14.30 24 GLY B N 1
ATOM 6341 C CA . GLY B 1 24 ? -11.967 30.094 -10.894 1.00 14.28 24 GLY B CA 1
ATOM 6342 C C . GLY B 1 24 ? -10.446 30.152 -10.909 1.00 14.48 24 GLY B C 1
ATOM 6343 O O . GLY B 1 24 ? -9.817 29.841 -11.922 1.00 15.22 24 GLY B O 1
ATOM 6355 N N . PRO B 1 26 ? -6.466 29.174 -9.757 1.00 14.07 26 PRO B N 1
ATOM 6356 C CA . PRO B 1 26 ? -5.731 27.965 -9.403 1.00 13.55 26 PRO B CA 1
ATOM 6357 C C . PRO B 1 26 ? -5.199 27.999 -7.982 1.00 13.07 26 PRO B C 1
ATOM 6358 O O . PRO B 1 26 ? -4.820 29.062 -7.462 1.00 12.60 26 PRO B O 1
ATOM 6362 N N . PHE B 1 27 ? -5.204 26.829 -7.355 1.00 12.10 27 PHE B N 1
ATOM 6363 C CA . PHE B 1 27 ? -4.637 26.654 -6.031 1.00 11.81 27 PHE B CA 1
ATOM 6364 C C . PHE B 1 27 ? -4.172 25.206 -5.861 1.00 11.50 27 PHE B C 1
ATOM 6365 O O . PHE B 1 27 ? -4.618 24.308 -6.577 1.00 11.46 27 PHE B O 1
ATOM 6373 N N . TRP B 1 28 ? -3.281 25.008 -4.901 1.00 11.28 28 TRP B N 1
ATOM 6374 C CA . TRP B 1 28 ? -2.687 23.707 -4.623 1.00 11.15 28 TRP B CA 1
ATOM 6375 C C . TRP B 1 28 ? -3.152 23.242 -3.256 1.00 10.85 28 TRP B C 1
ATOM 6376 O O . TRP B 1 28 ? -3.200 24.028 -2.313 1.00 10.11 28 TRP B O 1
ATOM 6387 N N . THR B 1 29 ? -3.502 21.961 -3.163 1.00 10.66 29 THR B N 1
ATOM 6388 C CA . THR B 1 29 ? -4.001 21.376 -1.920 1.00 10.71 29 THR B CA 1
ATOM 6389 C C . THR B 1 29 ? -3.643 19.886 -1.787 1.00 11.16 29 THR B C 1
ATOM 6390 O O . THR B 1 29 ? -3.505 19.175 -2.784 1.00 10.83 29 THR B O 1
ATOM 6394 N N . LEU B 1 30 ? -3.493 19.447 -0.543 1.00 11.53 30 LEU B N 1
ATOM 6395 C CA . LEU B 1 30 ? -3.309 18.046 -0.197 1.00 12.19 30 LEU B CA 1
ATOM 6396 C C . LEU B 1 30 ? -4.644 17.369 0.068 1.00 12.34 30 LEU B C 1
ATOM 6397 O O . LEU B 1 30 ? -4.708 16.156 0.223 1.00 12.72 30 LEU B O 1
ATOM 6402 N N . ASP B 1 31 ? -5.708 18.165 0.138 1.00 12.60 31 ASP B N 1
ATOM 6403 C CA . ASP B 1 31 ? -7.033 17.667 0.511 1.00 12.26 31 ASP B CA 1
ATOM 6404 C C . ASP B 1 31 ? -7.799 17.195 -0.733 1.00 12.03 31 ASP B C 1
ATOM 6405 O O . ASP B 1 31 ? -8.154 18.016 -1.586 1.00 11.63 31 ASP B O 1
ATOM 6410 N N . PRO B 1 32 ? -8.057 15.864 -0.848 1.00 11.82 32 PRO B N 1
ATOM 6411 C CA . PRO B 1 32 ? -8.730 15.381 -2.056 1.00 11.58 32 PRO B CA 1
ATOM 6412 C C . PRO B 1 32 ? -10.177 15.861 -2.167 1.00 11.59 32 PRO B C 1
ATOM 6413 O O . PRO B 1 32 ? -10.752 15.815 -3.254 1.00 11.82 32 PRO B O 1
ATOM 6417 N N . ASP B 1 33 ? -10.761 16.316 -1.059 1.00 11.51 33 ASP B N 1
ATOM 6418 C CA . ASP B 1 33 ? -12.156 16.763 -1.072 1.00 11.79 33 ASP B CA 1
ATOM 6419 C C . ASP B 1 33 ? -12.358 18.281 -1.141 1.00 11.59 33 ASP B C 1
ATOM 6420 O O . ASP B 1 33 ? -13.494 18.744 -1.162 1.00 11.73 33 ASP B O 1
ATOM 6425 N N . ARG B 1 34 ? -11.269 19.044 -1.162 1.00 11.57 34 ARG B N 1
ATOM 6426 C CA . ARG B 1 34 ? -11.349 20.505 -1.230 1.00 11.43 34 ARG B CA 1
ATOM 6427 C C . ARG B 1 34 ? -11.579 20.955 -2.671 1.00 11.41 34 ARG B C 1
ATOM 6428 O O . ARG B 1 34 ? -10.835 20.560 -3.567 1.00 11.06 34 ARG B O 1
ATOM 6436 N N . GLU B 1 35 ? -12.604 21.782 -2.878 1.00 11.51 35 GLU B N 1
ATOM 6437 C CA . GLU B 1 35 ? -12.939 22.306 -4.213 1.00 11.60 35 GLU B CA 1
ATOM 6438 C C . GLU B 1 35 ? -12.712 23.818 -4.335 1.00 12.13 35 GLU B C 1
ATOM 6439 O O . GLU B 1 35 ? -12.757 24.364 -5.444 1.00 12.05 35 GLU B O 1
ATOM 6445 N N . THR B 1 36 ? -12.477 24.480 -3.200 1.00 12.77 36 THR B N 1
ATOM 6446 C CA . THR B 1 36 ? -12.319 25.939 -3.142 1.00 13.39 36 THR B CA 1
ATOM 6447 C C . THR B 1 36 ? -10.937 26.370 -2.647 1.00 13.81 36 THR B C 1
ATOM 6448 O O . THR B 1 36 ? -10.279 25.625 -1.934 1.00 13.45 36 THR B O 1
ATOM 6452 N N . CYS B 1 37 ? -10.527 27.597 -2.995 1.00 14.10 37 CYS B N 1
ATOM 6453 C CA . CYS B 1 37 ? -9.138 28.050 -2.793 1.00 14.46 37 CYS B CA 1
ATOM 6454 C C . CYS B 1 37 ? -8.706 28.323 -1.343 1.00 14.58 37 CYS B C 1
ATOM 6455 O O . CYS B 1 37 ? -7.509 28.374 -1.061 1.00 14.85 37 CYS B O 1
ATOM 6458 N N . GLY B 1 38 ? -9.663 28.492 -0.432 1.00 14.74 38 GLY B N 1
ATOM 6459 C CA . GLY B 1 38 ? -9.355 28.823 0.957 1.00 15.48 38 GLY B CA 1
ATOM 6460 C C . GLY B 1 38 ? -9.479 30.307 1.319 1.00 16.63 38 GLY B C 1
ATOM 6461 O O . GLY B 1 38 ? -9.263 30.688 2.474 1.00 16.52 38 GLY B O 1
ATOM 6462 N N . ASP B 1 39 ? -9.828 31.133 0.332 1.00 17.00 39 ASP B N 1
ATOM 6463 C CA . ASP B 1 39 ? -9.842 32.600 0.470 1.00 18.01 39 ASP B CA 1
ATOM 6464 C C . ASP B 1 39 ? -11.290 33.062 0.384 1.00 17.87 39 ASP B C 1
ATOM 6465 O O . ASP B 1 39 ? -12.018 32.633 -0.516 1.00 17.53 39 ASP B O 1
ATOM 6470 N N . PRO B 1 40 ? -11.734 33.916 1.326 1.00 18.04 40 PRO B N 1
ATOM 6471 C CA . PRO B 1 40 ? -13.090 34.448 1.200 1.00 18.32 40 PRO B CA 1
ATOM 6472 C C . PRO B 1 40 ? -13.252 35.208 -0.124 1.00 18.39 40 PRO B C 1
ATOM 6473 O O . PRO B 1 40 ? -12.269 35.742 -0.631 1.00 18.37 40 PRO B O 1
ATOM 6477 N N . PRO B 1 41 ? -14.468 35.226 -0.702 1.00 18.38 41 PRO B N 1
ATOM 6478 C CA . PRO B 1 41 ? -15.707 34.595 -0.237 1.00 18.56 41 PRO B CA 1
ATOM 6479 C C . PRO B 1 41 ? -15.825 33.097 -0.568 1.00 18.58 41 PRO B C 1
ATOM 6480 O O . PRO B 1 41 ? -16.866 32.496 -0.299 1.00 18.93 41 PRO B O 1
ATOM 6484 N N . CYS B 1 42 ? -14.782 32.504 -1.148 1.00 18.41 42 CYS B N 1
ATOM 6485 C CA . CYS B 1 42 ? -14.809 31.074 -1.495 1.00 18.23 42 CYS B CA 1
ATOM 6486 C C . CYS B 1 42 ? -14.868 30.199 -0.244 1.00 18.74 42 CYS B C 1
ATOM 6487 O O . CYS B 1 42 ? -15.552 29.179 -0.220 1.00 18.25 42 CYS B O 1
ATOM 6490 N N . ASP B 1 43 ? -14.139 30.618 0.786 1.00 19.41 43 ASP B N 1
ATOM 6491 C CA . ASP B 1 43 ? -14.161 29.962 2.086 1.00 20.62 43 ASP B CA 1
ATOM 6492 C C . ASP B 1 43 ? -14.437 30.984 3.172 1.00 21.25 43 ASP B C 1
ATOM 6493 O O . ASP B 1 43 ? -14.250 32.170 2.958 1.00 21.36 43 ASP B O 1
ATOM 6498 N N . GLU B 1 44 ? -14.869 30.505 4.334 1.00 22.03 44 GLU B N 1
ATOM 6499 C CA . GLU B 1 44 ? -15.135 31.352 5.492 1.00 22.83 44 GLU B CA 1
ATOM 6500 C C . GLU B 1 44 ? -14.040 31.220 6.539 1.00 22.51 44 GLU B C 1
ATOM 6501 O O . GLU B 1 44 ? -13.355 30.189 6.590 1.00 22.33 44 GLU B O 1
ATOM 6507 N N . TYR B 1 45 ? -13.884 32.257 7.370 1.00 22.17 45 TYR B N 1
ATOM 6508 C CA . TYR B 1 45 ? -13.060 32.183 8.581 1.00 22.22 45 TYR B CA 1
ATOM 6509 C C . TYR B 1 45 ? -13.600 31.064 9.473 1.00 22.12 45 TYR B C 1
ATOM 6510 O O . TYR B 1 45 ? -14.792 31.045 9.796 1.00 21.73 45 TYR B O 1
ATOM 6519 N N . GLN B 1 46 ? -12.724 30.138 9.860 1.00 22.13 46 GLN B N 1
ATOM 6520 C CA . GLN B 1 46 ? -13.122 28.958 10.628 1.00 22.24 46 GLN B CA 1
ATOM 6521 C C . GLN B 1 46 ? -12.452 28.882 12.002 1.00 22.07 46 GLN B C 1
ATOM 6522 O O . GLN B 1 46 ? -12.635 27.905 12.733 1.00 22.65 46 GLN B O 1
ATOM 6528 N N . PHE B 1 47 ? -11.682 29.908 12.352 1.00 21.42 47 PHE B N 1
ATOM 6529 C CA . PHE B 1 47 ? -10.804 29.865 13.529 1.00 20.91 47 PHE B CA 1
ATOM 6530 C C . PHE B 1 47 ? -11.273 30.738 14.702 1.00 20.74 47 PHE B C 1
ATOM 6531 O O . PHE B 1 47 ? -10.651 30.744 15.765 1.00 20.47 47 PHE B O 1
ATOM 6539 N N . ILE B 1 48 ? -12.355 31.480 14.502 1.00 20.62 48 ILE B N 1
ATOM 6540 C CA . ILE B 1 48 ? -12.871 32.368 15.534 1.00 20.81 48 ILE B CA 1
ATOM 6541 C C . ILE B 1 48 ? -13.703 31.557 16.524 1.00 20.83 48 ILE B C 1
ATOM 6542 O O . ILE B 1 48 ? -14.736 30.989 16.164 1.00 20.96 48 ILE B O 1
ATOM 6547 N N . GLY B 1 49 ? -13.219 31.499 17.764 1.00 20.88 49 GLY B N 1
ATOM 6548 C CA . GLY B 1 49 ? -13.762 30.609 18.785 1.00 20.99 49 GLY B CA 1
ATOM 6549 C C . GLY B 1 49 ? -13.128 29.227 18.737 1.00 21.31 49 GLY B C 1
ATOM 6550 O O . GLY B 1 49 ? -13.419 28.375 19.577 1.00 21.03 49 GLY B O 1
ATOM 6551 N N . LYS B 1 50 ? -12.263 29.006 17.747 1.00 21.39 50 LYS B N 1
ATOM 6552 C CA . LYS B 1 50 ? -11.627 27.710 17.539 1.00 21.69 50 LYS B CA 1
ATOM 6553 C C . LYS B 1 50 ? -10.238 27.893 16.924 1.00 20.80 50 LYS B C 1
ATOM 6554 O O . LYS B 1 50 ? -10.079 27.738 15.709 1.00 20.58 50 LYS B O 1
ATOM 6560 N N . PRO B 1 51 ? -9.224 28.206 17.765 1.00 20.40 51 PRO B N 1
ATOM 6561 C CA . PRO B 1 51 ? -7.866 28.509 17.289 1.00 20.12 51 PRO B CA 1
ATOM 6562 C C . PRO B 1 51 ? -7.327 27.443 16.338 1.00 19.82 51 PRO B C 1
ATOM 6563 O O . PRO B 1 51 ? -7.501 26.254 16.593 1.00 19.61 51 PRO B O 1
ATOM 6567 N N . GLY B 1 52 ? -6.696 27.876 15.247 1.00 19.50 52 GLY B N 1
ATOM 6568 C CA . GLY B 1 52 ? -6.147 26.968 14.234 1.00 19.19 52 GLY B CA 1
ATOM 6569 C C . GLY B 1 52 ? -4.708 26.580 14.511 1.00 19.07 52 GLY B C 1
ATOM 6570 O O . GLY B 1 52 ? -4.151 25.701 13.849 1.00 19.04 52 GLY B O 1
ATOM 6571 N N . ILE B 1 53 ? -4.109 27.268 15.477 1.00 19.15 53 ILE B N 1
ATOM 6572 C CA . ILE B 1 53 ? -2.795 26.943 16.030 1.00 19.29 53 ILE B CA 1
ATOM 6573 C C . ILE B 1 53 ? -3.070 26.397 17.444 1.00 19.64 53 ILE B C 1
ATOM 6574 O O . ILE B 1 53 ? -3.742 27.065 18.230 1.00 20.01 53 ILE B O 1
ATOM 6579 N N . PRO B 1 54 ? -2.573 25.181 17.763 1.00 19.92 54 PRO B N 1
ATOM 6580 C CA . PRO B 1 54 ? -2.976 24.469 18.989 1.00 20.16 54 PRO B CA 1
ATOM 6581 C C . PRO B 1 54 ? -2.515 25.077 20.318 1.00 20.44 54 PRO B C 1
ATOM 6582 O O . PRO B 1 54 ? -3.062 24.735 21.364 1.00 20.51 54 PRO B O 1
ATOM 6586 N N . ARG B 1 55 ? -1.521 25.959 20.284 1.00 20.81 55 ARG B N 1
ATOM 6587 C CA . ARG B 1 55 ? -1.158 26.714 21.477 1.00 21.28 55 ARG B CA 1
ATOM 6588 C C . ARG B 1 55 ? -1.196 28.222 21.232 1.00 20.98 55 ARG B C 1
ATOM 6589 O O . ARG B 1 55 ? -0.968 28.689 20.117 1.00 21.15 55 ARG B O 1
ATOM 6606 N N . TYR B 1 57 ? -0.182 32.155 21.357 1.00 18.80 57 TYR B N 1
ATOM 6607 C CA . TYR B 1 57 ? 1.038 32.959 21.266 1.00 18.15 57 TYR B CA 1
ATOM 6608 C C . TYR B 1 57 ? 0.754 34.423 21.551 1.00 17.90 57 TYR B C 1
ATOM 6609 O O . TYR B 1 57 ? -0.303 34.950 21.183 1.00 17.77 57 TYR B O 1
ATOM 6618 N N . THR B 1 58 ? 1.715 35.075 22.200 1.00 17.54 58 THR B N 1
ATOM 6619 C CA . THR B 1 58 ? 1.737 36.526 22.288 1.00 16.74 58 THR B CA 1
ATOM 6620 C C . THR B 1 58 ? 2.496 37.033 21.069 1.00 16.87 58 THR B C 1
ATOM 6621 O O . THR B 1 58 ? 3.035 36.231 20.293 1.00 16.98 58 THR B O 1
ATOM 6625 N N . LEU B 1 59 ? 2.536 38.355 20.897 1.00 16.60 59 LEU B N 1
ATOM 6626 C CA . LEU B 1 59 ? 3.292 38.971 19.809 1.00 16.18 59 LEU B CA 1
ATOM 6627 C C . LEU B 1 59 ? 4.783 38.679 19.933 1.00 15.88 59 LEU B C 1
ATOM 6628 O O . LEU B 1 59 ? 5.431 38.329 18.945 1.00 16.16 59 LEU B O 1
ATOM 6633 N N . ASP B 1 60 ? 5.316 38.816 21.143 1.00 15.34 60 ASP B N 1
ATOM 6634 C CA . ASP B 1 60 ? 6.727 38.547 21.397 1.00 15.50 60 ASP B CA 1
ATOM 6635 C C . ASP B 1 60 ? 7.085 37.092 21.084 1.00 15.42 60 ASP B C 1
ATOM 6636 O O . ASP B 1 60 ? 8.105 36.816 20.445 1.00 15.64 60 ASP B O 1
ATOM 6641 N N . GLU B 1 61 ? 6.240 36.171 21.537 1.00 15.17 61 GLU B N 1
ATOM 6642 C CA . GLU B 1 61 ? 6.444 34.741 21.309 1.00 14.90 61 GLU B CA 1
ATOM 6643 C C . GLU B 1 61 ? 6.434 34.364 19.818 1.00 14.81 61 GLU B C 1
ATOM 6644 O O . GLU B 1 61 ? 7.379 33.738 19.329 1.00 14.82 61 GLU B O 1
ATOM 6650 N N . MET B 1 62 ? 5.381 34.755 19.104 1.00 14.79 62 MET B N 1
ATOM 6651 C CA . MET B 1 62 ? 5.265 34.489 17.656 1.00 14.69 62 MET B CA 1
ATOM 6652 C C . MET B 1 62 ? 6.406 35.115 16.842 1.00 14.69 62 MET B C 1
ATOM 6653 O O . MET B 1 62 ? 6.923 34.489 15.905 1.00 14.28 62 MET B O 1
ATOM 6658 N N . ARG B 1 63 ? 6.793 36.342 17.202 1.00 14.66 63 ARG B N 1
ATOM 6659 C CA . ARG B 1 63 ? 7.862 37.058 16.497 1.00 14.97 63 ARG B CA 1
ATOM 6660 C C . ARG B 1 63 ? 9.198 36.318 16.598 1.00 15.00 63 ARG B C 1
ATOM 6661 O O . ARG B 1 63 ? 9.871 36.117 15.595 1.00 15.30 63 ARG B O 1
ATOM 6669 N N . GLU B 1 64 ? 9.568 35.920 17.812 1.00 15.03 64 GLU B N 1
ATOM 6670 C CA . GLU B 1 64 ? 10.785 35.151 18.040 1.00 15.25 64 GLU B CA 1
ATOM 6671 C C . GLU B 1 64 ? 10.699 33.750 17.416 1.00 15.28 64 GLU B C 1
ATOM 6672 O O . GLU B 1 64 ? 11.690 33.246 16.881 1.00 15.40 64 GLU B O 1
ATOM 6689 N N . PHE B 1 66 ? 9.136 32.822 14.690 1.00 14.29 66 PHE B N 1
ATOM 6690 C CA . PHE B 1 66 ? 9.433 33.008 13.271 1.00 14.19 66 PHE B CA 1
ATOM 6691 C C . PHE B 1 66 ? 10.906 33.339 13.013 1.00 14.32 66 PHE B C 1
ATOM 6692 O O . PHE B 1 66 ? 11.554 32.698 12.185 1.00 14.01 66 PHE B O 1
ATOM 6700 N N . LEU B 1 67 ? 11.435 34.340 13.715 1.00 14.52 67 LEU B N 1
ATOM 6701 C CA . LEU B 1 67 ? 12.818 34.773 13.489 1.00 14.53 67 LEU B CA 1
ATOM 6702 C C . LEU B 1 67 ? 13.833 33.663 13.767 1.00 14.58 67 LEU B C 1
ATOM 6703 O O . LEU B 1 67 ? 14.744 33.441 12.969 1.00 14.28 67 LEU B O 1
ATOM 6708 N N . ARG B 1 68 ? 13.673 32.980 14.900 1.00 15.11 68 ARG B N 1
ATOM 6709 C CA . ARG B 1 68 ? 14.555 31.866 15.286 1.00 16.41 68 ARG B CA 1
ATOM 6710 C C . ARG B 1 68 ? 14.511 30.694 14.287 1.00 16.31 68 ARG B C 1
ATOM 6711 O O . ARG B 1 68 ? 15.539 30.065 14.016 1.00 16.69 68 ARG B O 1
ATOM 6719 N N . PHE B 1 69 ? 13.332 30.409 13.739 1.00 16.26 69 PHE B N 1
ATOM 6720 C CA . PHE B 1 69 ? 13.187 29.316 12.769 1.00 16.48 69 PHE B CA 1
ATOM 6721 C C . PHE B 1 69 ? 14.077 29.508 11.543 1.00 16.25 69 PHE B C 1
ATOM 6722 O O . PHE B 1 69 ? 14.795 28.593 11.146 1.00 15.66 69 PHE B O 1
ATOM 6730 N N . PHE B 1 70 ? 14.020 30.697 10.946 1.00 15.90 70 PHE B N 1
ATOM 6731 C CA . PHE B 1 70 ? 14.821 30.984 9.752 1.00 15.80 70 PHE B CA 1
ATOM 6732 C C . PHE B 1 70 ? 16.292 31.203 10.074 1.00 15.86 70 PHE B C 1
ATOM 6733 O O . PHE B 1 70 ? 17.174 30.797 9.310 1.00 15.54 70 PHE B O 1
ATOM 6741 N N . GLU B 1 71 ? 16.544 31.835 11.217 1.00 16.19 71 GLU B N 1
ATOM 6742 C CA . GLU B 1 71 ? 17.899 32.083 11.687 1.00 16.78 71 GLU B CA 1
ATOM 6743 C C . GLU B 1 71 ? 18.684 30.792 11.882 1.00 16.69 71 GLU B C 1
ATOM 6744 O O . GLU B 1 71 ? 19.833 30.680 11.441 1.00 16.35 71 GLU B O 1
ATOM 6761 N N . HIS B 1 73 ? 17.773 27.727 10.856 1.00 17.02 73 HIS B N 1
ATOM 6762 C CA . HIS B 1 73 ? 17.469 26.668 9.899 1.00 17.20 73 HIS B CA 1
ATOM 6763 C C . HIS B 1 73 ? 18.741 25.908 9.518 1.00 17.54 73 HIS B C 1
ATOM 6764 O O . HIS B 1 73 ? 19.772 26.513 9.228 1.00 17.13 73 HIS B O 1
ATOM 6771 N N . GLU B 1 74 ? 18.659 24.582 9.540 1.00 18.31 74 GLU B N 1
ATOM 6772 C CA . GLU B 1 74 ? 19.826 23.725 9.321 1.00 19.44 74 GLU B CA 1
ATOM 6773 C C . GLU B 1 74 ? 20.316 23.699 7.871 1.00 19.19 74 GLU B C 1
ATOM 6774 O O . GLU B 1 74 ? 21.499 23.468 7.624 1.00 19.40 74 GLU B O 1
ATOM 6780 N N . ILE B 1 75 ? 19.408 23.930 6.926 1.00 19.16 75 ILE B N 1
ATOM 6781 C CA . ILE B 1 75 ? 19.743 23.893 5.498 1.00 19.26 75 ILE B CA 1
ATOM 6782 C C . ILE B 1 75 ? 19.861 25.298 4.901 1.00 19.19 75 ILE B C 1
ATOM 6783 O O . ILE B 1 75 ? 20.790 25.580 4.142 1.00 19.19 75 ILE B O 1
ATOM 6788 N N . TYR B 1 76 ? 18.920 26.172 5.244 1.00 18.95 76 TYR B N 1
ATOM 6789 C CA . TYR B 1 76 ? 18.963 27.553 4.787 1.00 19.25 76 TYR B CA 1
ATOM 6790 C C . TYR B 1 76 ? 18.935 28.533 5.958 1.00 18.66 76 TYR B C 1
ATOM 6791 O O . TYR B 1 76 ? 17.914 29.177 6.196 1.00 18.60 76 TYR B O 1
ATOM 6800 N N . PRO B 1 77 ? 20.055 28.644 6.701 1.00 18.05 77 PRO B N 1
ATOM 6801 C CA . PRO B 1 77 ? 20.082 29.627 7.778 1.00 17.93 77 PRO B CA 1
ATOM 6802 C C . PRO B 1 77 ? 19.978 31.048 7.213 1.00 17.74 77 PRO B C 1
ATOM 6803 O O . PRO B 1 77 ? 20.523 31.329 6.143 1.00 17.45 77 PRO B O 1
ATOM 6807 N N . HIS B 1 78 ? 19.257 31.913 7.922 1.00 17.67 78 HIS B N 1
ATOM 6808 C CA . HIS B 1 78 ? 19.054 33.303 7.516 1.00 17.50 78 HIS B CA 1
ATOM 6809 C C . HIS B 1 78 ? 19.731 34.239 8.511 1.00 17.69 78 HIS B C 1
ATOM 6810 O O . HIS B 1 78 ? 19.744 33.966 9.715 1.00 18.11 78 HIS B O 1
ATOM 6817 N N . GLY B 1 79 ? 20.294 35.338 8.015 1.00 17.56 79 GLY B N 1
ATOM 6818 C CA . GLY B 1 79 ? 20.845 36.370 8.894 1.00 17.27 79 GLY B CA 1
ATOM 6819 C C . GLY B 1 79 ? 19.728 37.245 9.431 1.00 17.40 79 GLY B C 1
ATOM 6820 O O . GLY B 1 79 ? 18.961 37.816 8.661 1.00 17.17 79 GLY B O 1
ATOM 6821 N N . ARG B 1 80 ? 19.633 37.348 10.754 1.00 17.66 80 ARG B N 1
ATOM 6822 C CA . ARG B 1 80 ? 18.591 38.145 11.397 1.00 18.20 80 ARG B CA 1
ATOM 6823 C C . ARG B 1 80 ? 18.913 39.638 11.306 1.00 18.26 80 ARG B C 1
ATOM 6824 O O . ARG B 1 80 ? 19.980 40.080 11.725 1.00 18.14 80 ARG B O 1
ATOM 6832 N N . VAL B 1 81 ? 17.976 40.403 10.761 1.00 18.36 81 VAL B N 1
ATOM 6833 C CA . VAL B 1 81 ? 18.200 41.811 10.479 1.00 18.30 81 VAL B CA 1
ATOM 6834 C C . VAL B 1 81 ? 17.279 42.664 11.353 1.00 18.54 81 VAL B C 1
ATOM 6835 O O . VAL B 1 81 ? 16.079 42.419 11.430 1.00 18.71 81 VAL B O 1
ATOM 6850 N N . ARG B 1 83 ? 14.909 45.539 12.621 1.00 18.14 83 ARG B N 1
ATOM 6851 C CA . ARG B 1 83 ? 13.859 46.282 11.929 1.00 17.70 83 ARG B CA 1
ATOM 6852 C C . ARG B 1 83 ? 14.281 47.720 11.584 1.00 17.45 83 ARG B C 1
ATOM 6853 O O . ARG B 1 83 ? 15.055 48.349 12.314 1.00 17.48 83 ARG B O 1
ATOM 6861 N N . TYR B 1 84 ? 13.766 48.214 10.462 1.00 17.02 84 TYR B N 1
ATOM 6862 C CA . TYR B 1 84 ? 14.073 49.548 9.965 1.00 16.79 84 TYR B CA 1
ATOM 6863 C C . TYR B 1 84 ? 13.046 50.553 10.490 1.00 16.42 84 TYR B C 1
ATOM 6864 O O . TYR B 1 84 ? 11.926 50.170 10.844 1.00 16.24 84 TYR B O 1
ATOM 6873 N N . PRO B 1 85 ? 13.416 51.848 10.541 1.00 16.10 85 PRO B N 1
ATOM 6874 C CA . PRO B 1 85 ? 12.427 52.852 10.931 1.00 15.90 85 PRO B CA 1
ATOM 6875 C C . PRO B 1 85 ? 11.286 52.897 9.913 1.00 15.80 85 PRO B C 1
ATOM 6876 O O . PRO B 1 85 ? 11.514 52.622 8.733 1.00 15.55 85 PRO B O 1
ATOM 6880 N N . VAL B 1 86 ? 10.074 53.222 10.360 1.00 15.81 86 VAL B N 1
ATOM 6881 C CA . VAL B 1 86 ? 8.921 53.285 9.450 1.00 16.45 86 VAL B CA 1
ATOM 6882 C C . VAL B 1 86 ? 9.009 54.486 8.501 1.00 17.10 86 VAL B C 1
ATOM 6883 O O . VAL B 1 86 ? 8.312 54.542 7.484 1.00 17.16 86 VAL B O 1
ATOM 6887 N N . LEU B 1 87 ? 9.872 55.435 8.851 1.00 17.43 87 LEU B N 1
ATOM 6888 C CA . LEU B 1 87 ? 10.184 56.570 8.002 1.00 18.20 87 LEU B CA 1
ATOM 6889 C C . LEU B 1 87 ? 11.429 56.214 7.188 1.00 18.62 87 LEU B C 1
ATOM 6890 O O . LEU B 1 87 ? 12.503 56.006 7.754 1.00 18.87 87 LEU B O 1
ATOM 6895 N N . PRO B 1 88 ? 11.280 56.095 5.856 1.00 19.06 88 PRO B N 1
ATOM 6896 C CA . PRO B 1 88 ? 12.393 55.640 5.030 1.00 19.29 88 PRO B CA 1
ATOM 6897 C C . PRO B 1 88 ? 13.380 56.764 4.745 1.00 19.61 88 PRO B C 1
ATOM 6898 O O . PRO B 1 88 ? 13.042 57.727 4.053 1.00 20.66 88 PRO B O 1
ATOM 6902 N N . ARG B 1 89 ? 14.583 56.649 5.288 1.00 19.31 89 ARG B N 1
ATOM 6903 C CA . ARG B 1 89 ? 15.608 57.668 5.092 1.00 18.88 89 ARG B CA 1
ATOM 6904 C C . ARG B 1 89 ? 16.479 57.345 3.886 1.00 18.81 89 ARG B C 1
ATOM 6905 O O . ARG B 1 89 ? 17.178 58.216 3.367 1.00 18.27 89 ARG B O 1
ATOM 6913 N N . TRP B 1 90 ? 16.417 56.087 3.445 1.00 18.42 90 TRP B N 1
ATOM 6914 C CA . TRP B 1 90 ? 17.268 55.576 2.372 1.00 18.70 90 TRP B CA 1
ATOM 6915 C C . TRP B 1 90 ? 16.663 55.787 0.977 1.00 19.07 90 TRP B C 1
ATOM 6916 O O . TRP B 1 90 ? 17.324 55.548 -0.034 1.00 19.06 90 TRP B O 1
ATOM 6927 N N . ARG B 1 91 ? 15.408 56.224 0.931 1.00 19.57 91 ARG B N 1
ATOM 6928 C CA . ARG B 1 91 ? 14.698 56.441 -0.333 1.00 20.23 91 ARG B CA 1
ATOM 6929 C C . ARG B 1 91 ? 13.729 57.608 -0.186 1.00 20.92 91 ARG B C 1
ATOM 6930 O O . ARG B 1 91 ? 13.196 57.842 0.901 1.00 21.09 91 ARG B O 1
ATOM 6938 N N . ASP B 1 92 ? 13.496 58.329 -1.283 1.00 21.92 92 ASP B N 1
ATOM 6939 C CA . ASP B 1 92 ? 12.687 59.553 -1.256 1.00 22.49 92 ASP B CA 1
ATOM 6940 C C . ASP B 1 92 ? 11.354 59.411 -1.990 1.00 22.63 92 ASP B C 1
ATOM 6941 O O . ASP B 1 92 ? 10.681 60.413 -2.252 1.00 22.78 92 ASP B O 1
ATOM 6946 N N . ASP B 1 93 ? 10.974 58.178 -2.318 1.00 22.54 93 ASP B N 1
ATOM 6947 C CA . ASP B 1 93 ? 9.823 57.949 -3.194 1.00 22.57 93 ASP B CA 1
ATOM 6948 C C . ASP B 1 93 ? 8.548 57.480 -2.495 1.00 22.24 93 ASP B C 1
ATOM 6949 O O . ASP B 1 93 ? 7.466 57.581 -3.071 1.00 22.72 93 ASP B O 1
ATOM 6954 N N . VAL B 1 94 ? 8.677 56.952 -1.277 1.00 21.78 94 VAL B N 1
ATOM 6955 C CA . VAL B 1 94 ? 7.520 56.527 -0.472 1.00 20.94 94 VAL B CA 1
ATOM 6956 C C . VAL B 1 94 ? 7.496 57.263 0.869 1.00 20.31 94 VAL B C 1
ATOM 6957 O O . VAL B 1 94 ? 8.543 57.681 1.375 1.00 20.51 94 VAL B O 1
ATOM 6961 N N . LEU B 1 95 ? 6.304 57.422 1.436 1.00 19.14 95 LEU B N 1
ATOM 6962 C CA . LEU B 1 95 ? 6.143 58.199 2.664 1.00 18.26 95 LEU B CA 1
ATOM 6963 C C . LEU B 1 95 ? 6.540 57.404 3.896 1.00 17.44 95 LEU B C 1
ATOM 6964 O O . LEU B 1 95 ? 7.224 57.921 4.783 1.00 16.84 95 LEU B O 1
ATOM 6969 N N . LEU B 1 96 ? 6.100 56.147 3.934 1.00 16.65 96 LEU B N 1
ATOM 6970 C CA . LEU B 1 96 ? 6.315 55.257 5.073 1.00 15.97 96 LEU B CA 1
ATOM 6971 C C . LEU B 1 96 ? 6.574 53.831 4.584 1.00 15.49 96 LEU B C 1
ATOM 6972 O O . LEU B 1 96 ? 6.138 53.454 3.492 1.00 15.59 96 LEU B O 1
ATOM 6977 N N . VAL B 1 97 ? 7.292 53.047 5.384 1.00 14.97 97 VAL B N 1
ATOM 6978 C CA . VAL B 1 97 ? 7.497 51.626 5.082 1.00 14.18 97 VAL B CA 1
ATOM 6979 C C . VAL B 1 97 ? 6.165 50.893 5.177 1.00 13.83 97 VAL B C 1
ATOM 6980 O O . VAL B 1 97 ? 5.534 50.875 6.239 1.00 13.76 97 VAL B O 1
ATOM 6984 N N . GLY B 1 98 ? 5.728 50.327 4.053 1.00 13.27 98 GLY B N 1
ATOM 6985 C CA . GLY B 1 98 ? 4.465 49.588 4.003 1.00 13.41 98 GLY B CA 1
ATOM 6986 C C . GLY B 1 98 ? 4.630 48.076 3.914 1.00 13.38 98 GLY B C 1
ATOM 6987 O O . GLY B 1 98 ? 3.652 47.346 4.022 1.00 13.60 98 GLY B O 1
ATOM 6988 N N . ALA B 1 99 ? 5.865 47.618 3.717 1.00 13.31 99 ALA B N 1
ATOM 6989 C CA . ALA B 1 99 ? 6.191 46.192 3.603 1.00 14.11 99 ALA B CA 1
ATOM 6990 C C . ALA B 1 99 ? 7.670 45.967 3.886 1.00 14.19 99 ALA B C 1
ATOM 6991 O O . ALA B 1 99 ? 8.481 46.883 3.737 1.00 14.38 99 ALA B O 1
ATOM 6993 N N . SER B 1 100 ? 8.026 44.748 4.289 1.00 14.32 100 SER B N 1
ATOM 6994 C CA . SER B 1 100 ? 9.418 44.431 4.601 1.00 14.37 100 SER B CA 1
ATOM 6995 C C . SER B 1 100 ? 10.365 44.687 3.422 1.00 14.53 100 SER B C 1
ATOM 6996 O O . SER B 1 100 ? 11.486 45.171 3.619 1.00 14.38 100 SER B O 1
ATOM 6999 N N . ILE B 1 101 ? 9.908 44.394 2.201 1.00 14.97 101 ILE B N 1
ATOM 7000 C CA . ILE B 1 101 ? 10.753 44.561 1.002 1.00 15.31 101 ILE B CA 1
ATOM 7001 C C . ILE B 1 101 ? 11.194 46.020 0.766 1.00 15.61 101 ILE B C 1
ATOM 7002 O O . ILE B 1 101 ? 12.235 46.268 0.153 1.00 15.33 101 ILE B O 1
ATOM 7007 N N . MET B 1 102 ? 10.401 46.969 1.266 1.00 16.00 102 MET B N 1
ATOM 7008 C CA . MET B 1 102 ? 10.688 48.402 1.110 1.00 16.38 102 MET B CA 1
ATOM 7009 C C . MET B 1 102 ? 11.981 48.835 1.809 1.00 16.03 102 MET B C 1
ATOM 7010 O O . MET B 1 102 ? 12.581 49.854 1.435 1.00 15.67 102 MET B O 1
ATOM 7015 N N . ASP B 1 103 ? 12.408 48.053 2.805 1.00 15.71 103 ASP B N 1
ATOM 7016 C CA . ASP B 1 103 ? 13.709 48.242 3.456 1.00 15.93 103 ASP B CA 1
ATOM 7017 C C . ASP B 1 103 ? 14.877 48.104 2.483 1.00 15.85 103 ASP B C 1
ATOM 7018 O O . ASP B 1 103 ? 15.939 48.679 2.706 1.00 15.82 103 ASP B O 1
ATOM 7023 N N . PHE B 1 104 ? 14.674 47.328 1.417 1.00 15.69 104 PHE B N 1
ATOM 7024 C CA . PHE B 1 104 ? 15.758 46.911 0.521 1.00 15.19 104 PHE B CA 1
ATOM 7025 C C . PHE B 1 104 ? 15.576 47.438 -0.906 1.00 15.30 104 PHE B C 1
ATOM 7026 O O . PHE B 1 104 ? 16.253 46.993 -1.833 1.00 15.14 104 PHE B O 1
ATOM 7034 N N . GLN B 1 105 ? 14.661 48.393 -1.071 1.00 15.15 105 GLN B N 1
ATOM 7035 C CA . GLN B 1 105 ? 14.466 49.074 -2.355 1.00 15.73 105 GLN B CA 1
ATOM 7036 C C . GLN B 1 105 ? 14.867 50.556 -2.250 1.00 15.42 105 GLN B C 1
ATOM 7037 O O . GLN B 1 105 ? 14.720 51.156 -1.188 1.00 15.10 105 GLN B O 1
ATOM 7043 N N . PRO B 1 106 ? 15.377 51.144 -3.351 1.00 15.39 106 PRO B N 1
ATOM 7044 C CA . PRO B 1 106 ? 15.748 50.464 -4.602 1.00 15.44 106 PRO B CA 1
ATOM 7045 C C . PRO B 1 106 ? 17.125 49.800 -4.585 1.00 15.58 106 PRO B C 1
ATOM 7046 O O . PRO B 1 106 ? 17.378 48.906 -5.392 1.00 15.96 106 PRO B O 1
ATOM 7050 N N . TRP B 1 107 ? 17.982 50.222 -3.656 1.00 15.54 107 TRP B N 1
ATOM 7051 C CA . TRP B 1 107 ? 19.432 49.998 -3.735 1.00 15.31 107 TRP B CA 1
ATOM 7052 C C . TRP B 1 107 ? 19.904 48.533 -3.632 1.00 15.51 107 TRP B C 1
ATOM 7053 O O . TRP B 1 107 ? 20.767 48.109 -4.405 1.00 15.31 107 TRP B O 1
ATOM 7064 N N . VAL B 1 108 ? 19.355 47.768 -2.689 1.00 15.65 108 VAL B N 1
ATOM 7065 C CA . VAL B 1 108 ? 19.758 46.361 -2.538 1.00 16.42 108 VAL B CA 1
ATOM 7066 C C . VAL B 1 108 ? 19.417 45.583 -3.809 1.00 16.64 108 VAL B C 1
ATOM 7067 O O . VAL B 1 108 ? 20.268 44.887 -4.357 1.00 16.86 108 VAL B O 1
ATOM 7071 N N . ILE B 1 109 ? 18.191 45.756 -4.294 1.00 17.34 109 ILE B N 1
ATOM 7072 C CA . ILE B 1 109 ? 17.718 45.089 -5.511 1.00 17.93 109 ILE B CA 1
ATOM 7073 C C . ILE B 1 109 ? 18.568 45.453 -6.740 1.00 18.23 109 ILE B C 1
ATOM 7074 O O . ILE B 1 109 ? 18.943 44.578 -7.521 1.00 18.38 109 ILE B O 1
ATOM 7079 N N . SER B 1 110 ? 18.910 46.734 -6.878 1.00 18.24 110 SER B N 1
ATOM 7080 C CA . SER B 1 110 ? 19.737 47.201 -7.993 1.00 18.33 110 SER B CA 1
ATOM 7081 C C . SER B 1 110 ? 21.223 46.873 -7.818 1.00 18.13 110 SER B C 1
ATOM 7082 O O . SER B 1 110 ? 22.010 47.026 -8.751 1.00 18.05 110 SER B O 1
ATOM 7085 N N . GLY B 1 111 ? 21.606 46.439 -6.620 1.00 18.28 111 GLY B N 1
ATOM 7086 C CA . GLY B 1 111 ? 22.989 46.055 -6.337 1.00 18.19 111 GLY B CA 1
ATOM 7087 C C . GLY B 1 111 ? 23.923 47.209 -6.009 1.00 18.26 111 GLY B C 1
ATOM 7088 O O . GLY B 1 111 ? 25.140 47.023 -5.933 1.00 18.38 111 GLY B O 1
ATOM 7089 N N . GLU B 1 112 ? 23.364 48.404 -5.819 1.00 18.15 112 GLU B N 1
ATOM 7090 C CA . GLU B 1 112 ? 24.159 49.570 -5.429 1.00 18.11 112 GLU B CA 1
ATOM 7091 C C . GLU B 1 112 ? 24.489 49.516 -3.940 1.00 17.74 112 GLU B C 1
ATOM 7092 O O . GLU B 1 112 ? 25.504 50.052 -3.493 1.00 17.45 112 GLU B O 1
ATOM 7098 N N . ALA B 1 113 ? 23.616 48.853 -3.190 1.00 17.38 113 ALA B N 1
ATOM 7099 C CA . ALA B 1 113 ? 23.875 48.472 -1.812 1.00 17.43 113 ALA B CA 1
ATOM 7100 C C . ALA B 1 113 ? 23.879 46.937 -1.705 1.00 17.32 113 ALA B C 1
ATOM 7101 O O . ALA B 1 113 ? 23.223 46.254 -2.493 1.00 17.11 113 ALA B O 1
ATOM 7103 N N . ASP B 1 114 ? 24.626 46.408 -0.740 1.00 17.57 114 ASP B N 1
ATOM 7104 C CA . ASP B 1 114 ? 24.610 44.980 -0.440 1.00 17.85 114 ASP B CA 1
ATOM 7105 C C . ASP B 1 114 ? 23.497 44.700 0.554 1.00 17.68 114 ASP B C 1
ATOM 7106 O O . ASP B 1 114 ? 23.210 45.542 1.407 1.00 17.96 114 ASP B O 1
ATOM 7111 N N . PRO B 1 115 ? 22.880 43.508 0.476 1.00 17.35 115 PRO B N 1
ATOM 7112 C CA . PRO B 1 115 ? 21.920 43.185 1.531 1.00 17.06 115 PRO B CA 1
ATOM 7113 C C . PRO B 1 115 ? 22.648 43.018 2.873 1.00 16.54 115 PRO B C 1
ATOM 7114 O O . PRO B 1 115 ? 23.827 42.685 2.877 1.00 16.50 115 PRO B O 1
ATOM 7118 N N . PRO B 1 116 ? 21.965 43.283 4.003 1.00 16.42 116 PRO B N 1
ATOM 7119 C CA . PRO B 1 116 ? 22.627 43.153 5.309 1.00 16.04 116 PRO B CA 1
ATOM 7120 C C . PRO B 1 116 ? 22.929 41.687 5.634 1.00 15.46 116 PRO B C 1
ATOM 7121 O O . PRO B 1 116 ? 23.868 41.396 6.375 1.00 15.20 116 PRO B O 1
ATOM 7125 N N . ALA B 1 117 ? 22.109 40.790 5.090 1.00 14.81 117 ALA B N 1
ATOM 7126 C CA . ALA B 1 117 ? 22.390 39.354 5.038 1.00 14.16 117 ALA B CA 1
ATOM 7127 C C . ALA B 1 117 ? 21.671 38.801 3.818 1.00 13.52 117 ALA B C 1
ATOM 7128 O O . ALA B 1 117 ? 20.799 39.471 3.257 1.00 13.61 117 ALA B O 1
ATOM 7130 N N . ASN B 1 118 ? 22.038 37.590 3.403 1.00 12.51 118 ASN B N 1
ATOM 7131 C CA . ASN B 1 118 ? 21.476 36.963 2.212 1.00 11.85 118 ASN B CA 1
ATOM 7132 C C . ASN B 1 118 ? 21.635 35.436 2.287 1.00 11.47 118 ASN B C 1
ATOM 7133 O O . ASN B 1 118 ? 22.733 34.936 2.073 1.00 11.28 118 ASN B O 1
ATOM 7138 N N . PRO B 1 119 ? 20.546 34.698 2.602 1.00 11.35 119 PRO B N 1
ATOM 7139 C CA . PRO B 1 119 ? 19.193 35.211 2.827 1.00 11.06 119 PRO B CA 1
ATOM 7140 C C . PRO B 1 119 ? 19.022 35.860 4.203 1.00 11.13 119 PRO B C 1
ATOM 7141 O O . PRO B 1 119 ? 19.844 35.657 5.104 1.00 11.49 119 PRO B O 1
ATOM 7145 N N . LEU B 1 120 ? 17.967 36.647 4.359 1.00 11.21 120 LEU B N 1
ATOM 7146 C CA . LEU B 1 120 ? 17.761 37.369 5.610 1.00 11.41 120 LEU B CA 1
ATOM 7147 C C . LEU B 1 120 ? 16.374 37.139 6.180 1.00 11.64 120 LEU B C 1
ATOM 7148 O O . LEU B 1 120 ? 15.450 36.739 5.466 1.00 11.80 120 LEU B O 1
ATOM 7153 N N . VAL B 1 121 ? 16.246 37.383 7.477 1.00 12.20 121 VAL B N 1
ATOM 7154 C CA . VAL B 1 121 ? 14.963 37.304 8.149 1.00 12.69 121 VAL B CA 1
ATOM 7155 C C . VAL B 1 121 ? 14.770 38.563 8.996 1.00 13.20 121 VAL B C 1
ATOM 7156 O O . VAL B 1 121 ? 15.720 39.074 9.591 1.00 13.53 121 VAL B O 1
ATOM 7160 N N . ILE B 1 122 ? 13.536 39.065 9.010 1.00 13.43 122 ILE B N 1
ATOM 7161 C CA . ILE B 1 122 ? 13.213 40.337 9.610 1.00 13.42 122 ILE B CA 1
ATOM 7162 C C . ILE B 1 122 ? 11.738 40.373 10.013 1.00 13.80 122 ILE B C 1
ATOM 7163 O O . ILE B 1 122 ? 10.903 39.685 9.400 1.00 14.02 122 ILE B O 1
ATOM 7168 N N . SER B 1 123 ? 11.433 41.145 11.057 1.00 13.59 123 SER B N 1
ATOM 7169 C CA . SER B 1 123 ? 10.063 41.537 11.387 1.00 13.74 123 SER B CA 1
ATOM 7170 C C . SER B 1 123 ? 9.938 43.062 11.263 1.00 14.11 123 SER B C 1
ATOM 7171 O O . SER B 1 123 ? 10.419 43.812 12.121 1.00 13.75 123 SER B O 1
ATOM 7174 N N . GLN B 1 124 ? 9.288 43.504 10.193 1.00 14.08 124 GLN B N 1
ATOM 7175 C CA . GLN B 1 124 ? 9.251 44.919 9.854 1.00 14.12 124 GLN B CA 1
ATOM 7176 C C . GLN B 1 124 ? 7.909 45.566 10.170 1.00 13.94 124 GLN B C 1
ATOM 7177 O O . GLN B 1 124 ? 6.925 45.295 9.488 1.00 14.10 124 GLN B O 1
ATOM 7183 N N . PRO B 1 125 ? 7.873 46.445 11.198 1.00 13.97 125 PRO B N 1
ATOM 7184 C CA . PRO B 1 125 ? 6.715 47.317 11.406 1.00 14.09 125 PRO B CA 1
ATOM 7185 C C . PRO B 1 125 ? 6.388 48.060 10.112 1.00 14.12 125 PRO B C 1
ATOM 7186 O O . PRO B 1 125 ? 7.272 48.659 9.498 1.00 13.80 125 PRO B O 1
ATOM 7190 N N . SER B 1 126 ? 5.133 47.973 9.694 1.00 14.62 126 SER B N 1
ATOM 7191 C CA . SER B 1 126 ? 4.696 48.470 8.399 1.00 15.71 126 SER B CA 1
ATOM 7192 C C . SER B 1 126 ? 3.418 49.254 8.607 1.00 16.55 126 SER B C 1
ATOM 7193 O O . SER B 1 126 ? 2.577 48.885 9.436 1.00 16.81 126 SER B O 1
ATOM 7196 N N . ILE B 1 127 ? 3.267 50.334 7.853 1.00 17.29 127 ILE B N 1
ATOM 7197 C CA . ILE B 1 127 ? 2.116 51.210 8.023 1.00 18.31 127 ILE B CA 1
ATOM 7198 C C . ILE B 1 127 ? 1.373 51.389 6.713 1.00 19.02 127 ILE B C 1
ATOM 7199 O O . ILE B 1 127 ? 1.981 51.638 5.674 1.00 19.58 127 ILE B O 1
ATOM 7204 N N . ARG B 1 128 ? 0.057 51.238 6.771 1.00 20.01 128 ARG B N 1
ATOM 7205 C CA . ARG B 1 128 ? -0.794 51.425 5.602 1.00 21.12 128 ARG B CA 1
ATOM 7206 C C . ARG B 1 128 ? -2.003 52.247 5.993 1.00 21.33 128 ARG B C 1
ATOM 7207 O O . ARG B 1 128 ? -2.650 51.966 7.002 1.00 21.38 128 ARG B O 1
ATOM 7215 N N . PHE B 1 129 ? -2.294 53.277 5.204 1.00 21.81 129 PHE B N 1
ATOM 7216 C CA . PHE B 1 129 ? -3.468 54.106 5.430 1.00 22.23 129 PHE B CA 1
ATOM 7217 C C . PHE B 1 129 ? -4.638 53.754 4.521 1.00 23.10 129 PHE B C 1
ATOM 7218 O O . PHE B 1 129 ? -5.738 54.283 4.685 1.00 23.39 129 PHE B O 1
ATOM 7226 N N . THR B 1 130 ? -4.406 52.855 3.574 1.00 23.91 130 THR B N 1
ATOM 7227 C CA . THR B 1 130 ? -5.431 52.499 2.590 1.00 25.14 130 THR B CA 1
ATOM 7228 C C . THR B 1 130 ? -6.680 51.855 3.199 1.00 25.51 130 THR B C 1
ATOM 7229 O O . THR B 1 130 ? -7.776 52.013 2.667 1.00 26.22 130 THR B O 1
ATOM 7233 N N . ASP B 1 131 ? -6.520 51.147 4.314 1.00 26.00 131 ASP B N 1
ATOM 7234 C CA . ASP B 1 131 ? -7.653 50.516 4.991 1.00 26.22 131 ASP B CA 1
ATOM 7235 C C . ASP B 1 131 ? -8.071 51.216 6.291 1.00 25.83 131 ASP B C 1
ATOM 7236 O O . ASP B 1 131 ? -8.724 50.606 7.139 1.00 25.85 131 ASP B O 1
ATOM 7241 N N . ILE B 1 132 ? -7.719 52.490 6.444 1.00 25.11 132 ILE B N 1
ATOM 7242 C CA . ILE B 1 132 ? -7.939 53.191 7.718 1.00 24.66 132 ILE B CA 1
ATOM 7243 C C . ILE B 1 132 ? -9.404 53.218 8.198 1.00 24.58 132 ILE B C 1
ATOM 7244 O O . ILE B 1 132 ? -9.672 53.057 9.390 1.00 24.38 132 ILE B O 1
ATOM 7249 N N . ASP B 1 133 ? -10.340 53.391 7.268 1.00 24.50 133 ASP B N 1
ATOM 7250 C CA . ASP B 1 133 ? -11.769 53.360 7.590 1.00 24.63 133 ASP B CA 1
ATOM 7251 C C . ASP B 1 133 ? -12.276 51.972 8.001 1.00 24.44 133 ASP B C 1
ATOM 7252 O O . ASP B 1 133 ? -13.344 51.852 8.611 1.00 24.64 133 ASP B O 1
ATOM 7257 N N . ASN B 1 134 ? -11.505 50.938 7.666 1.00 24.25 134 ASN B N 1
ATOM 7258 C CA . ASN B 1 134 ? -11.800 49.557 8.060 1.00 23.92 134 ASN B CA 1
ATOM 7259 C C . ASN B 1 134 ? -11.341 49.220 9.479 1.00 23.43 134 ASN B C 1
ATOM 7260 O O . ASN B 1 134 ? -11.771 48.210 10.054 1.00 23.13 134 ASN B O 1
ATOM 7265 N N . VAL B 1 135 ? -10.449 50.048 10.022 1.00 22.61 135 VAL B N 1
ATOM 7266 C CA . VAL B 1 135 ? -9.873 49.827 11.349 1.00 22.15 135 VAL B CA 1
ATOM 7267 C C . VAL B 1 135 ? -10.925 49.970 12.455 1.00 22.02 135 VAL B C 1
ATOM 7268 O O . VAL B 1 135 ? -11.552 51.020 12.604 1.00 21.91 135 VAL B O 1
ATOM 7272 N N . GLY B 1 136 ? -11.110 48.894 13.216 1.00 21.90 136 GLY B N 1
ATOM 7273 C CA . GLY B 1 136 ? -12.119 48.837 14.265 1.00 21.99 136 GLY B CA 1
ATOM 7274 C C . GLY B 1 136 ? -13.444 48.275 13.782 1.00 22.26 136 GLY B C 1
ATOM 7275 O O . GLY B 1 136 ? -14.290 47.884 14.581 1.00 22.16 136 GLY B O 1
ATOM 7276 N N . ILE B 1 137 ? -13.613 48.213 12.466 1.00 22.46 137 ILE B N 1
ATOM 7277 C CA . ILE B 1 137 ? -14.908 47.901 11.872 1.00 22.73 137 ILE B CA 1
ATOM 7278 C C . ILE B 1 137 ? -15.002 46.474 11.316 1.00 22.67 137 ILE B C 1
ATOM 7279 O O . ILE B 1 137 ? -16.074 45.866 11.349 1.00 22.67 137 ILE B O 1
ATOM 7284 N N . THR B 1 138 ? -13.881 45.941 10.839 1.00 22.51 138 THR B N 1
ATOM 7285 C CA . THR B 1 138 ? -13.862 44.621 10.209 1.00 22.61 138 THR B CA 1
ATOM 7286 C C . THR B 1 138 ? -13.284 43.540 11.113 1.00 22.60 138 THR B C 1
ATOM 7287 O O . THR B 1 138 ? -13.350 42.351 10.783 1.00 22.76 138 THR B O 1
ATOM 7291 N N . GLY B 1 139 ? -12.689 43.957 12.228 1.00 22.30 139 GLY B N 1
ATOM 7292 C CA . GLY B 1 139 ? -12.057 43.035 13.169 1.00 21.78 139 GLY B CA 1
ATOM 7293 C C . GLY B 1 139 ? -10.637 42.621 12.824 1.00 21.67 139 GLY B C 1
ATOM 7294 O O . GLY B 1 139 ? -9.968 41.980 13.632 1.00 21.79 139 GLY B O 1
ATOM 7295 N N . ARG B 1 140 ? -10.160 42.987 11.637 1.00 21.60 140 ARG B N 1
ATOM 7296 C CA . ARG B 1 140 ? -8.852 42.516 11.175 1.00 21.43 140 ARG B CA 1
ATOM 7297 C C . ARG B 1 140 ? -7.898 43.578 10.606 1.00 21.45 140 ARG B C 1
ATOM 7298 O O . ARG B 1 140 ? -6.725 43.283 10.378 1.00 21.66 140 ARG B O 1
ATOM 7306 N N . HIS B 1 141 ? -8.385 44.791 10.361 1.00 21.13 141 HIS B N 1
ATOM 7307 C CA . HIS B 1 141 ? -7.528 45.819 9.755 1.00 20.89 141 HIS B CA 1
ATOM 7308 C C . HIS B 1 141 ? -6.774 46.680 10.749 1.00 20.23 141 HIS B C 1
ATOM 7309 O O . HIS B 1 141 ? -7.334 47.143 11.735 1.00 20.51 141 HIS B O 1
ATOM 7316 N N . PHE B 1 142 ? -5.499 46.892 10.448 1.00 19.87 142 PHE B N 1
ATOM 7317 C CA . PHE B 1 142 ? -4.597 47.720 11.241 1.00 19.52 142 PHE B CA 1
ATOM 7318 C C . PHE B 1 142 ? -3.983 48.818 10.369 1.00 18.85 142 PHE B C 1
ATOM 7319 O O . PHE B 1 142 ? -3.828 48.636 9.166 1.00 18.68 142 PHE B O 1
ATOM 7327 N N . THR B 1 143 ? -3.619 49.949 10.974 1.00 18.41 143 THR B N 1
ATOM 7328 C CA . THR B 1 143 ? -2.766 50.930 10.286 1.00 17.45 143 THR B CA 1
ATOM 7329 C C . THR B 1 143 ? -1.300 50.555 10.485 1.00 17.30 143 THR B C 1
ATOM 7330 O O . THR B 1 143 ? -0.477 50.761 9.600 1.00 16.85 143 THR B O 1
ATOM 7334 N N . ILE B 1 144 ? -0.994 49.990 11.654 1.00 16.92 144 ILE B N 1
ATOM 7335 C CA . ILE B 1 144 ? 0.341 49.493 11.978 1.00 16.45 144 ILE B CA 1
ATOM 7336 C C . ILE B 1 144 ? 0.298 47.975 12.218 1.00 16.25 144 ILE B C 1
ATOM 7337 O O . ILE B 1 144 ? -0.524 47.485 12.988 1.00 15.85 144 ILE B O 1
ATOM 7342 N N . PHE B 1 145 ? 1.187 47.247 11.548 1.00 16.16 145 PHE B N 1
ATOM 7343 C CA . PHE B 1 145 ? 1.337 45.813 11.760 1.00 16.42 145 PHE B CA 1
ATOM 7344 C C . PHE B 1 145 ? 2.783 45.412 11.519 1.00 16.25 145 PHE B C 1
ATOM 7345 O O . PHE B 1 145 ? 3.576 46.205 11.012 1.00 15.86 145 PHE B O 1
ATOM 7353 N N . GLU B 1 146 ? 3.148 44.199 11.923 1.00 16.05 146 GLU B N 1
ATOM 7354 C CA . GLU B 1 146 ? 4.488 43.716 11.634 1.00 15.70 146 GLU B CA 1
ATOM 7355 C C . GLU B 1 146 ? 4.477 42.656 10.539 1.00 15.79 146 GLU B C 1
ATOM 7356 O O . GLU B 1 146 ? 3.798 41.632 10.645 1.00 15.61 146 GLU B O 1
ATOM 7362 N N . MET B 1 147 ? 5.226 42.926 9.480 1.00 15.37 147 MET B N 1
ATOM 7363 C CA . MET B 1 147 ? 5.369 41.970 8.406 1.00 15.21 147 MET B CA 1
ATOM 7364 C C . MET B 1 147 ? 6.685 41.247 8.593 1.00 14.86 147 MET B C 1
ATOM 7365 O O . MET B 1 147 ? 7.759 41.813 8.372 1.00 14.52 147 MET B O 1
ATOM 7370 N N . MET B 1 148 ? 6.584 39.995 9.025 1.00 14.43 148 MET B N 1
ATOM 7371 C CA . MET B 1 148 ? 7.740 39.143 9.188 1.00 14.74 148 MET B CA 1
ATOM 7372 C C . MET B 1 148 ? 8.033 38.532 7.827 1.00 14.12 148 MET B C 1
ATOM 7373 O O . MET B 1 148 ? 7.118 38.194 7.078 1.00 14.56 148 MET B O 1
ATOM 7378 N N . ALA B 1 149 ? 9.306 38.417 7.487 1.00 13.84 149 ALA B N 1
ATOM 7379 C CA . ALA B 1 149 ? 9.666 37.969 6.152 1.00 13.34 149 ALA B CA 1
ATOM 7380 C C . ALA B 1 149 ? 11.028 37.333 6.127 1.00 12.89 149 ALA B C 1
ATOM 7381 O O . ALA B 1 149 ? 11.921 37.730 6.872 1.00 12.69 149 ALA B O 1
ATOM 7383 N N . HIS B 1 150 ? 11.172 36.337 5.259 1.00 12.48 150 HIS B N 1
ATOM 7384 C CA . HIS B 1 150 ? 12.487 35.897 4.827 1.00 12.36 150 HIS B CA 1
ATOM 7385 C C . HIS B 1 150 ? 12.688 36.388 3.401 1.00 11.90 150 HIS B C 1
ATOM 7386 O O . HIS B 1 150 ? 11.781 36.298 2.582 1.00 11.48 150 HIS B O 1
ATOM 7393 N N . HIS B 1 151 ? 13.855 36.970 3.133 1.00 11.75 151 HIS B N 1
ATOM 7394 C CA . HIS B 1 151 ? 14.148 37.526 1.818 1.00 11.68 151 HIS B CA 1
ATOM 7395 C C . HIS B 1 151 ? 15.431 36.942 1.266 1.00 11.23 151 HIS B C 1
ATOM 7396 O O . HIS B 1 151 ? 16.397 36.736 1.997 1.00 11.34 151 HIS B O 1
ATOM 7403 N N . ALA B 1 152 ? 15.430 36.701 -0.036 1.00 11.04 152 ALA B N 1
ATOM 7404 C CA . ALA B 1 152 ? 16.600 36.216 -0.740 1.00 11.61 152 ALA B CA 1
ATOM 7405 C C . ALA B 1 152 ? 16.778 37.041 -2.004 1.00 11.63 152 ALA B C 1
ATOM 7406 O O . ALA B 1 152 ? 15.808 37.318 -2.715 1.00 12.24 152 ALA B O 1
ATOM 7408 N N . PHE B 1 153 ? 18.015 37.445 -2.264 1.00 12.03 153 PHE B N 1
ATOM 7409 C CA . PHE B 1 153 ? 18.340 38.285 -3.411 1.00 12.23 153 PHE B CA 1
ATOM 7410 C C . PHE B 1 153 ? 19.295 37.503 -4.301 1.00 12.30 153 PHE B C 1
ATOM 7411 O O . PHE B 1 153 ? 20.463 37.323 -3.967 1.00 12.24 153 PHE B O 1
ATOM 7419 N N . ASN B 1 154 ? 18.771 37.007 -5.420 1.00 12.62 154 ASN B N 1
ATOM 7420 C CA . ASN B 1 154 ? 19.546 36.198 -6.350 1.00 12.73 154 ASN B CA 1
ATOM 7421 C C . ASN B 1 154 ? 20.189 37.052 -7.436 1.00 12.66 154 ASN B C 1
ATOM 7422 O O . ASN B 1 154 ? 19.618 37.226 -8.514 1.00 12.92 154 ASN B O 1
ATOM 7427 N N . TYR B 1 155 ? 21.375 37.586 -7.143 1.00 12.78 155 TYR B N 1
ATOM 7428 C CA . TYR B 1 155 ? 22.146 38.368 -8.112 1.00 12.61 155 TYR B CA 1
ATOM 7429 C C . TYR B 1 155 ? 22.658 37.444 -9.215 1.00 12.84 155 TYR B C 1
ATOM 7430 O O . TYR B 1 155 ? 22.770 36.235 -8.986 1.00 13.01 155 TYR B O 1
ATOM 7439 N N . PRO B 1 156 ? 22.941 37.995 -10.418 1.00 12.51 156 PRO B N 1
ATOM 7440 C CA . PRO B 1 156 ? 23.392 37.176 -11.544 1.00 12.53 156 PRO B CA 1
ATOM 7441 C C . PRO B 1 156 ? 24.515 36.204 -11.170 1.00 12.71 156 PRO B C 1
ATOM 7442 O O . PRO B 1 156 ? 25.524 36.607 -10.582 1.00 12.38 156 PRO B O 1
ATOM 7446 N N . GLY B 1 157 ? 24.311 34.928 -11.493 1.00 12.78 157 GLY B N 1
ATOM 7447 C CA . GLY B 1 157 ? 25.312 33.894 -11.254 1.00 13.51 157 GLY B CA 1
ATOM 7448 C C . GLY B 1 157 ? 25.514 33.540 -9.791 1.00 14.04 157 GLY B C 1
ATOM 7449 O O . GLY B 1 157 ? 26.448 32.809 -9.457 1.00 14.41 157 GLY B O 1
ATOM 7461 N N . PRO B 1 159 ? 23.046 32.112 -7.145 1.00 14.62 159 PRO B N 1
ATOM 7462 C CA . PRO B 1 159 ? 21.784 31.617 -6.585 1.00 14.53 159 PRO B CA 1
ATOM 7463 C C . PRO B 1 159 ? 21.804 31.559 -5.055 1.00 14.54 159 PRO B C 1
ATOM 7464 O O . PRO B 1 159 ? 22.803 31.159 -4.453 1.00 14.72 159 PRO B O 1
ATOM 7468 N N . ILE B 1 160 ? 20.717 32.005 -4.441 1.00 14.49 160 ILE B N 1
ATOM 7469 C CA . ILE B 1 160 ? 20.523 31.863 -3.004 1.00 14.20 160 ILE B CA 1
ATOM 7470 C C . ILE B 1 160 ? 19.434 30.801 -2.852 1.00 14.29 160 ILE B C 1
ATOM 7471 O O . ILE B 1 160 ? 19.720 29.658 -2.526 1.00 14.05 160 ILE B O 1
ATOM 7476 N N . TYR B 1 161 ? 18.188 31.202 -3.089 1.00 14.51 161 TYR B N 1
ATOM 7477 C CA . TYR B 1 161 ? 17.094 30.261 -3.304 1.00 14.91 161 TYR B CA 1
ATOM 7478 C C . TYR B 1 161 ? 15.925 30.933 -4.021 1.00 15.29 161 TYR B C 1
ATOM 7479 O O . TYR B 1 161 ? 15.934 32.153 -4.245 1.00 15.12 161 TYR B O 1
ATOM 7488 N N . TRP B 1 162 ? 14.933 30.128 -4.392 1.00 15.42 162 TRP B N 1
ATOM 7489 C CA . TRP B 1 162 ? 13.841 30.595 -5.230 1.00 16.15 162 TRP B CA 1
ATOM 7490 C C . TRP B 1 162 ? 12.503 29.970 -4.800 1.00 16.15 162 TRP B C 1
ATOM 7491 O O . TRP B 1 162 ? 12.282 29.758 -3.607 1.00 15.80 162 TRP B O 1
ATOM 7502 N N . MET B 1 163 ? 11.624 29.699 -5.763 1.00 16.30 163 MET B N 1
ATOM 7503 C CA . MET B 1 163 ? 10.255 29.222 -5.512 1.00 17.19 163 MET B CA 1
ATOM 7504 C C . MET B 1 163 ? 10.166 27.901 -4.719 1.00 16.43 163 MET B C 1
ATOM 7505 O O . MET B 1 163 ? 9.450 27.824 -3.712 1.00 15.89 163 MET B O 1
ATOM 7510 N N . ASP B 1 164 ? 10.889 26.876 -5.175 1.00 16.22 164 ASP B N 1
ATOM 7511 C CA . ASP B 1 164 ? 10.885 25.558 -4.523 1.00 15.86 164 ASP B CA 1
ATOM 7512 C C . ASP B 1 164 ? 11.171 25.664 -3.022 1.00 15.47 164 ASP B C 1
ATOM 7513 O O . ASP B 1 164 ? 10.397 25.183 -2.202 1.00 15.31 164 ASP B O 1
ATOM 7518 N N . GLU B 1 165 ? 12.273 26.320 -2.675 1.00 15.04 165 GLU B N 1
ATOM 7519 C CA . GLU B 1 165 ? 12.713 26.420 -1.282 1.00 14.57 165 GLU B CA 1
ATOM 7520 C C . GLU B 1 165 ? 11.810 27.319 -0.448 1.00 14.24 165 GLU B C 1
ATOM 7521 O O . GLU B 1 165 ? 11.669 27.103 0.757 1.00 13.94 165 GLU B O 1
ATOM 7527 N N . THR B 1 166 ? 11.207 28.323 -1.092 1.00 13.46 166 THR B N 1
ATOM 7528 C CA . THR B 1 166 ? 10.303 29.252 -0.418 1.00 13.21 166 THR B CA 1
ATOM 7529 C C . THR B 1 166 ? 9.009 28.577 0.045 1.00 13.12 166 THR B C 1
ATOM 7530 O O . THR B 1 166 ? 8.590 28.770 1.188 1.00 13.28 166 THR B O 1
ATOM 7534 N N . VAL B 1 167 ? 8.381 27.787 -0.824 1.00 13.45 167 VAL B N 1
ATOM 7535 C CA . VAL B 1 167 ? 7.177 27.044 -0.410 1.00 13.64 167 VAL B CA 1
ATOM 7536 C C . VAL B 1 167 ? 7.497 25.998 0.671 1.00 13.64 167 VAL B C 1
ATOM 7537 O O . VAL B 1 167 ? 6.715 25.794 1.598 1.00 14.07 167 VAL B O 1
ATOM 7541 N N . GLU B 1 168 ? 8.668 25.379 0.571 1.00 13.80 168 GLU B N 1
ATOM 7542 C CA . GLU B 1 168 ? 9.119 24.394 1.556 1.00 14.14 168 GLU B CA 1
ATOM 7543 C C . GLU B 1 168 ? 9.305 25.010 2.950 1.00 13.62 168 GLU B C 1
ATOM 7544 O O . GLU B 1 168 ? 8.804 24.472 3.943 1.00 12.88 168 GLU B O 1
ATOM 7550 N N . LEU B 1 169 ? 10.012 26.142 3.017 1.00 13.30 169 LEU B N 1
ATOM 7551 C CA . LEU B 1 169 ? 10.238 26.849 4.284 1.00 13.24 169 LEU B CA 1
ATOM 7552 C C . LEU B 1 169 ? 8.929 27.324 4.909 1.00 13.19 169 LEU B C 1
ATOM 7553 O O . LEU B 1 169 ? 8.715 27.164 6.109 1.00 13.35 169 LEU B O 1
ATOM 7558 N N . ALA B 1 170 ? 8.052 27.898 4.088 1.00 13.65 170 ALA B N 1
ATOM 7559 C CA . ALA B 1 170 ? 6.728 28.321 4.541 1.00 13.66 170 ALA B CA 1
ATOM 7560 C C . ALA B 1 170 ? 5.919 27.142 5.108 1.00 13.85 170 ALA B C 1
ATOM 7561 O O . ALA B 1 170 ? 5.411 27.218 6.225 1.00 13.87 170 ALA B O 1
ATOM 7563 N N . PHE B 1 171 ? 5.814 26.056 4.342 1.00 14.07 171 PHE B N 1
ATOM 7564 C CA . PHE B 1 171 ? 5.091 24.858 4.801 1.00 14.24 171 PHE B CA 1
ATOM 7565 C C . PHE B 1 171 ? 5.711 24.299 6.077 1.00 13.96 171 PHE B C 1
ATOM 7566 O O . PHE B 1 171 ? 4.993 23.917 7.000 1.00 13.93 171 PHE B O 1
ATOM 7574 N N . GLU B 1 172 ? 7.042 24.276 6.131 1.00 13.92 172 GLU B N 1
ATOM 7575 C CA . GLU B 1 172 ? 7.753 23.780 7.305 1.00 14.14 172 GLU B CA 1
ATOM 7576 C C . GLU B 1 172 ? 7.498 24.629 8.546 1.00 13.97 172 GLU B C 1
ATOM 7577 O O . GLU B 1 172 ? 7.259 24.094 9.630 1.00 14.05 172 GLU B O 1
ATOM 7583 N N . PHE B 1 173 ? 7.547 25.951 8.395 1.00 13.72 173 PHE B N 1
ATOM 7584 C CA . PHE B 1 173 ? 7.261 26.823 9.520 1.00 13.49 173 PHE B CA 1
ATOM 7585 C C . PHE B 1 173 ? 5.842 26.620 10.054 1.00 13.46 173 PHE B C 1
ATOM 7586 O O . PHE B 1 173 ? 5.641 26.518 11.260 1.00 13.41 173 PHE B O 1
ATOM 7594 N N . PHE B 1 174 ? 4.863 26.562 9.156 1.00 13.46 174 PHE B N 1
ATOM 7595 C CA . PHE B 1 174 ? 3.467 26.406 9.563 1.00 14.15 174 PHE B CA 1
ATOM 7596 C C . PHE B 1 174 ? 3.163 25.039 10.206 1.00 14.49 174 PHE B C 1
ATOM 7597 O O . PHE B 1 174 ? 2.400 24.955 11.168 1.00 14.63 174 PHE B O 1
ATOM 7605 N N . THR B 1 175 ? 3.772 23.979 9.687 1.00 14.45 175 THR B N 1
ATOM 7606 C CA . THR B 1 175 ? 3.434 22.628 10.153 1.00 15.08 175 THR B CA 1
ATOM 7607 C C . THR B 1 175 ? 4.339 22.133 11.268 1.00 15.58 175 THR B C 1
ATOM 7608 O O . THR B 1 175 ? 3.854 21.546 12.227 1.00 16.64 175 THR B O 1
ATOM 7612 N N . LYS B 1 176 ? 5.645 22.359 11.147 1.00 16.13 176 LYS B N 1
ATOM 7613 C CA . LYS B 1 176 ? 6.590 21.906 12.172 1.00 16.72 176 LYS B CA 1
ATOM 7614 C C . LYS B 1 176 ? 6.651 22.857 13.366 1.00 16.55 176 LYS B C 1
ATOM 7615 O O . LYS B 1 176 ? 6.623 22.414 14.512 1.00 16.07 176 LYS B O 1
ATOM 7621 N N . GLU B 1 177 ? 6.734 24.162 13.106 1.00 16.60 177 GLU B N 1
ATOM 7622 C CA . GLU B 1 177 ? 6.868 25.127 14.205 1.00 16.78 177 GLU B CA 1
ATOM 7623 C C . GLU B 1 177 ? 5.538 25.477 14.860 1.00 16.51 177 GLU B C 1
ATOM 7624 O O . GLU B 1 177 ? 5.444 25.509 16.082 1.00 16.88 177 GLU B O 1
ATOM 7630 N N . LEU B 1 178 ? 4.518 25.735 14.047 1.00 16.19 178 LEU B N 1
ATOM 7631 C CA . LEU B 1 178 ? 3.226 26.190 14.560 1.00 16.10 178 LEU B CA 1
ATOM 7632 C C . LEU B 1 178 ? 2.177 25.090 14.705 1.00 16.33 178 LEU B C 1
ATOM 7633 O O . LEU B 1 178 ? 1.117 25.325 15.291 1.00 16.21 178 LEU B O 1
ATOM 7649 N N . MET B 1 180 ? 0.190 23.657 12.545 1.00 16.83 180 MET B N 1
ATOM 7650 C CA . MET B 1 180 ? -1.030 23.816 11.769 1.00 17.09 180 MET B CA 1
ATOM 7651 C C . MET B 1 180 ? -1.305 22.544 10.965 1.00 16.34 180 MET B C 1
ATOM 7652 O O . MET B 1 180 ? -0.372 21.886 10.508 1.00 15.98 180 MET B O 1
ATOM 7668 N N . PRO B 1 182 ? -1.652 20.228 8.134 1.00 15.84 182 PRO B N 1
ATOM 7669 C CA . PRO B 1 182 ? -1.054 20.319 6.797 1.00 15.63 182 PRO B CA 1
ATOM 7670 C C . PRO B 1 182 ? -2.075 20.383 5.658 1.00 15.85 182 PRO B C 1
ATOM 7671 O O . PRO B 1 182 ? -1.931 21.200 4.746 1.00 15.54 182 PRO B O 1
ATOM 7675 N N . GLU B 1 183 ? -3.098 19.535 5.719 1.00 15.91 183 GLU B N 1
ATOM 7676 C CA . GLU B 1 183 ? -4.072 19.427 4.637 1.00 16.57 183 GLU B CA 1
ATOM 7677 C C . GLU B 1 183 ? -5.042 20.608 4.566 1.00 15.94 183 GLU B C 1
ATOM 7678 O O . GLU B 1 183 ? -5.779 20.733 3.599 1.00 15.28 183 GLU B O 1
ATOM 7684 N N . ASP B 1 184 ? -5.035 21.462 5.591 1.00 16.11 184 ASP B N 1
ATOM 7685 C CA . ASP B 1 184 ? -5.861 22.681 5.604 1.00 15.95 184 ASP B CA 1
ATOM 7686 C C . ASP B 1 184 ? -5.164 23.921 5.021 1.00 15.85 184 ASP B C 1
ATOM 7687 O O . ASP B 1 184 ? -5.785 24.981 4.858 1.00 15.86 184 ASP B O 1
ATOM 7692 N N . ILE B 1 185 ? -3.879 23.782 4.713 1.00 15.76 185 ILE B N 1
ATOM 7693 C CA . ILE B 1 185 ? -3.088 24.845 4.104 1.00 15.62 185 ILE B CA 1
ATOM 7694 C C . ILE B 1 185 ? -3.220 24.782 2.587 1.00 15.58 185 ILE B C 1
ATOM 7695 O O . ILE B 1 185 ? -3.019 23.722 1.989 1.00 15.11 185 ILE B O 1
ATOM 7700 N N . THR B 1 186 ? -3.565 25.911 1.963 1.00 15.13 186 THR B N 1
ATOM 7701 C CA . THR B 1 186 ? -3.582 25.982 0.505 1.00 14.98 186 THR B CA 1
ATOM 7702 C C . THR B 1 186 ? -2.599 27.010 -0.021 1.00 14.93 186 THR B C 1
ATOM 7703 O O . THR B 1 186 ? -2.308 28.023 0.645 1.00 14.10 186 THR B O 1
ATOM 7707 N N . PHE B 1 187 ? -2.085 26.735 -1.215 1.00 14.52 187 PHE B N 1
ATOM 7708 C CA . PHE B 1 187 ? -1.253 27.691 -1.932 1.00 14.71 187 PHE B CA 1
ATOM 7709 C C . PHE B 1 187 ? -2.042 28.163 -3.149 1.00 15.22 187 PHE B C 1
ATOM 7710 O O . PHE B 1 187 ? -2.172 27.437 -4.140 1.00 15.29 187 PHE B O 1
ATOM 7718 N N . LYS B 1 188 ? -2.597 29.370 -3.048 1.00 15.56 188 LYS B N 1
ATOM 7719 C CA . LYS B 1 188 ? -3.373 29.967 -4.134 1.00 16.04 188 LYS B CA 1
ATOM 7720 C C . LYS B 1 188 ? -2.452 30.731 -5.076 1.00 16.56 188 LYS B C 1
ATOM 7721 O O . LYS B 1 188 ? -1.703 31.607 -4.646 1.00 16.00 188 LYS B O 1
ATOM 7727 N N . GLU B 1 189 ? -2.510 30.397 -6.360 1.00 17.82 189 GLU B N 1
ATOM 7728 C CA . GLU B 1 189 ? -1.727 31.116 -7.358 1.00 19.15 189 GLU B CA 1
ATOM 7729 C C . GLU B 1 189 ? -2.288 32.520 -7.529 1.00 20.92 189 GLU B C 1
ATOM 7730 O O . GLU B 1 189 ? -3.498 32.706 -7.669 1.00 20.27 189 GLU B O 1
ATOM 7736 N N . ASN B 1 190 ? -1.394 33.501 -7.483 1.00 23.00 190 ASN B N 1
ATOM 7737 C CA . ASN B 1 190 ? -1.767 34.897 -7.633 1.00 25.95 190 ASN B CA 1
ATOM 7738 C C . ASN B 1 190 ? -0.676 35.672 -8.378 1.00 27.42 190 ASN B C 1
ATOM 7739 O O . ASN B 1 190 ? 0.069 36.421 -7.761 1.00 27.53 190 ASN B O 1
ATOM 7744 N N . PRO B 1 191 ? -0.562 35.468 -9.706 1.00 29.32 191 PRO B N 1
ATOM 7745 C CA . PRO B 1 191 ? 0.468 36.151 -10.503 1.00 30.99 191 PRO B CA 1
ATOM 7746 C C . PRO B 1 191 ? 0.393 37.678 -10.352 1.00 32.73 191 PRO B C 1
ATOM 7747 O O . PRO B 1 191 ? -0.680 38.259 -10.484 1.00 33.32 191 PRO B O 1
ATOM 7751 N N . TRP B 1 192 ? 1.547 38.292 -10.092 1.00 34.50 192 TRP B N 1
ATOM 7752 C CA . TRP B 1 192 ? 1.678 39.630 -9.491 1.00 36.03 192 TRP B CA 1
ATOM 7753 C C . TRP B 1 192 ? 2.147 40.671 -10.518 1.00 36.55 192 TRP B C 1
ATOM 7754 O O . TRP B 1 192 ? 2.726 40.318 -11.559 1.00 36.40 192 TRP B O 1
ATOM 7765 N N . ALA B 1 193 ? 1.882 41.947 -10.219 1.00 37.09 193 ALA B N 1
ATOM 7766 C CA . ALA B 1 193 ? 2.312 43.085 -11.048 1.00 37.40 193 ALA B CA 1
ATOM 7767 C C . ALA B 1 193 ? 2.155 44.412 -10.298 1.00 37.60 193 ALA B C 1
ATOM 7768 O O . ALA B 1 193 ? 1.435 44.488 -9.296 1.00 37.93 193 ALA B O 1
ATOM 7770 N N . GLY B 1 194 ? 2.832 45.452 -10.783 1.00 37.60 194 GLY B N 1
ATOM 7771 C CA . GLY B 1 194 ? 2.681 46.804 -10.235 1.00 37.38 194 GLY B CA 1
ATOM 7772 C C . GLY B 1 194 ? 3.870 47.295 -9.431 1.00 37.02 194 GLY B C 1
ATOM 7773 O O . GLY B 1 194 ? 4.532 46.520 -8.731 1.00 37.41 194 GLY B O 1
ATOM 7774 N N . GLY B 1 195 ? 4.127 48.597 -9.518 1.00 36.43 195 GLY B N 1
ATOM 7775 C CA . GLY B 1 195 ? 5.283 49.204 -8.860 1.00 35.42 195 GLY B CA 1
ATOM 7776 C C . GLY B 1 195 ? 6.553 48.983 -9.658 1.00 34.55 195 GLY B C 1
ATOM 7777 O O . GLY B 1 195 ? 7.654 48.986 -9.101 1.00 34.61 195 GLY B O 1
ATOM 7778 N N . GLY B 1 196 ? 6.386 48.783 -10.963 1.00 33.68 196 GLY B N 1
ATOM 7779 C CA . GLY B 1 196 ? 7.494 48.543 -11.879 1.00 32.95 196 GLY B CA 1
ATOM 7780 C C . GLY B 1 196 ? 8.045 47.127 -11.874 1.00 32.39 196 GLY B C 1
ATOM 7781 O O . GLY B 1 196 ? 9.063 46.867 -12.512 1.00 32.45 196 GLY B O 1
ATOM 7782 N N . ASN B 1 197 ? 7.378 46.219 -11.160 1.00 31.76 197 ASN B N 1
ATOM 7783 C CA . ASN B 1 197 ? 7.800 44.808 -11.062 1.00 30.86 197 ASN B CA 1
ATOM 7784 C C . ASN B 1 197 ? 6.661 43.831 -11.354 1.00 30.12 197 ASN B C 1
ATOM 7785 O O . ASN B 1 197 ? 5.486 44.191 -11.241 1.00 30.51 197 ASN B O 1
ATOM 7790 N N . ALA B 1 198 ? 7.015 42.601 -11.731 1.00 28.70 198 ALA B N 1
ATOM 7791 C CA . ALA B 1 198 ? 6.043 41.523 -11.947 1.00 27.10 198 ALA B CA 1
ATOM 7792 C C . ALA B 1 198 ? 6.653 40.147 -11.662 1.00 26.13 198 ALA B C 1
ATOM 7793 O O . ALA B 1 198 ? 7.876 39.987 -11.661 1.00 25.90 198 ALA B O 1
ATOM 7795 N N . GLY B 1 199 ? 5.791 39.162 -11.427 1.00 24.51 199 GLY B N 1
ATOM 7796 C CA . GLY B 1 199 ? 6.215 37.770 -11.277 1.00 23.14 199 GLY B CA 1
ATOM 7797 C C . GLY B 1 199 ? 5.126 36.899 -10.677 1.00 21.78 199 GLY B C 1
ATOM 7798 O O . GLY B 1 199 ? 4.070 37.403 -10.300 1.00 22.14 199 GLY B O 1
ATOM 7799 N N . PRO B 1 200 ? 5.370 35.580 -10.587 1.00 20.48 200 PRO B N 1
ATOM 7800 C CA . PRO B 1 200 ? 4.396 34.725 -9.922 1.00 19.26 200 PRO B CA 1
ATOM 7801 C C . PRO B 1 200 ? 4.359 34.967 -8.413 1.00 18.03 200 PRO B C 1
ATOM 7802 O O . PRO B 1 200 ? 5.313 35.484 -7.840 1.00 17.53 200 PRO B O 1
ATOM 7806 N N . ALA B 1 201 ? 3.263 34.571 -7.782 1.00 17.24 201 ALA B N 1
ATOM 7807 C CA . ALA B 1 201 ? 3.116 34.682 -6.335 1.00 16.29 201 ALA B CA 1
ATOM 7808 C C . ALA B 1 201 ? 2.130 33.637 -5.826 1.00 15.44 201 ALA B C 1
ATOM 7809 O O . ALA B 1 201 ? 1.257 33.195 -6.567 1.00 15.18 201 ALA B O 1
ATOM 7811 N N . PHE B 1 202 ? 2.273 33.258 -4.561 1.00 14.83 202 PHE B N 1
ATOM 7812 C CA . PHE B 1 202 ? 1.230 32.528 -3.849 1.00 14.86 202 PHE B CA 1
ATOM 7813 C C . PHE B 1 202 ? 0.647 33.352 -2.700 1.00 15.17 202 PHE B C 1
ATOM 7814 O O . PHE B 1 202 ? 1.355 34.124 -2.061 1.00 15.25 202 PHE B O 1
ATOM 7822 N N . GLU B 1 203 ? -0.642 33.161 -2.443 1.00 15.68 203 GLU B N 1
ATOM 7823 C CA . GLU B 1 203 ? -1.240 33.472 -1.146 1.00 16.88 203 GLU B CA 1
ATOM 7824 C C . GLU B 1 203 ? -1.349 32.150 -0.394 1.00 16.04 203 GLU B C 1
ATOM 7825 O O . GLU B 1 203 ? -1.889 31.180 -0.919 1.00 16.37 203 GLU B O 1
ATOM 7831 N N . VAL B 1 204 ? -0.838 32.118 0.831 1.00 15.80 204 VAL B N 1
ATOM 7832 C CA . VAL B 1 204 ? -0.940 30.941 1.687 1.00 15.02 204 VAL B CA 1
ATOM 7833 C C . VAL B 1 204 ? -2.147 31.128 2.607 1.00 15.35 204 VAL B C 1
ATOM 7834 O O . VAL B 1 204 ? -2.204 32.086 3.390 1.00 15.22 204 VAL B O 1
ATOM 7838 N N . LEU B 1 205 ? -3.120 30.226 2.476 1.00 14.70 205 LEU B N 1
ATOM 7839 C CA . LEU B 1 205 ? -4.397 30.318 3.178 1.00 14.86 205 LEU B CA 1
ATOM 7840 C C . LEU B 1 205 ? -4.582 29.180 4.174 1.00 14.89 205 LEU B C 1
ATOM 7841 O O . LEU B 1 205 ? -4.197 28.043 3.901 1.00 14.84 205 LEU B O 1
ATOM 7846 N N . TYR B 1 206 ? -5.170 29.494 5.327 1.00 14.85 206 TYR B N 1
ATOM 7847 C CA . TYR B 1 206 ? -5.403 28.500 6.380 1.00 15.20 206 TYR B CA 1
ATOM 7848 C C . TYR B 1 206 ? -6.617 28.913 7.201 1.00 15.18 206 TYR B C 1
ATOM 7849 O O . TYR B 1 206 ? -6.623 29.997 7.802 1.00 15.41 206 TYR B O 1
ATOM 7858 N N . ARG B 1 207 ? -7.638 28.057 7.203 1.00 14.86 207 ARG B N 1
ATOM 7859 C CA . ARG B 1 207 ? -8.875 28.267 7.967 1.00 15.23 207 ARG B CA 1
ATOM 7860 C C . ARG B 1 207 ? -9.577 29.597 7.607 1.00 15.68 207 ARG B C 1
ATOM 7861 O O . ARG B 1 207 ? -10.180 30.258 8.462 1.00 15.50 207 ARG B O 1
ATOM 7869 N N . GLY B 1 208 ? -9.486 29.962 6.329 1.00 15.80 208 GLY B N 1
ATOM 7870 C CA . GLY B 1 208 ? -10.137 31.154 5.799 1.00 16.56 208 GLY B CA 1
ATOM 7871 C C . GLY B 1 208 ? -9.255 32.388 5.789 1.00 16.84 208 GLY B C 1
ATOM 7872 O O . GLY B 1 208 ? -9.603 33.380 5.165 1.00 17.48 208 GLY B O 1
ATOM 7873 N N . LEU B 1 209 ? -8.098 32.310 6.446 1.00 17.00 209 LEU B N 1
ATOM 7874 C CA . LEU B 1 209 ? -7.221 33.464 6.633 1.00 16.87 209 LEU B CA 1
ATOM 7875 C C . LEU B 1 209 ? -5.943 33.394 5.803 1.00 16.80 209 LEU B C 1
ATOM 7876 O O . LEU B 1 209 ? -5.299 32.354 5.747 1.00 16.37 209 LEU B O 1
ATOM 7881 N N . GLU B 1 210 ? -5.581 34.508 5.163 1.00 16.47 210 GLU B N 1
ATOM 7882 C CA . GLU B 1 210 ? -4.297 34.604 4.485 1.00 16.60 210 GLU B CA 1
ATOM 7883 C C . GLU B 1 210 ? -3.211 34.817 5.531 1.00 16.54 210 GLU B C 1
ATOM 7884 O O . GLU B 1 210 ? -3.193 35.842 6.216 1.00 16.80 210 GLU B O 1
ATOM 7890 N N . VAL B 1 211 ? -2.309 33.848 5.642 1.00 16.05 211 VAL B N 1
ATOM 7891 C CA . VAL B 1 211 ? -1.288 33.852 6.684 1.00 15.83 211 VAL B CA 1
ATOM 7892 C C . VAL B 1 211 ? 0.097 34.211 6.146 1.00 15.95 211 VAL B C 1
ATOM 7893 O O . VAL B 1 211 ? 1.023 34.447 6.922 1.00 16.59 211 VAL B O 1
ATOM 7897 N N . ALA B 1 212 ? 0.228 34.248 4.821 1.00 15.40 212 ALA B N 1
ATOM 7898 C CA . ALA B 1 212 ? 1.483 34.614 4.155 1.00 14.89 212 ALA B CA 1
ATOM 7899 C C . ALA B 1 212 ? 1.243 34.900 2.685 1.00 14.70 212 ALA B C 1
ATOM 7900 O O . ALA B 1 212 ? 0.327 34.349 2.066 1.00 14.03 212 ALA B O 1
ATOM 7902 N N . THR B 1 213 ? 2.091 35.763 2.134 1.00 14.40 213 THR B N 1
ATOM 7903 C CA . THR B 1 213 ? 2.155 36.001 0.707 1.00 14.48 213 THR B CA 1
ATOM 7904 C C . THR B 1 213 ? 3.577 35.660 0.302 1.00 14.10 213 THR B C 1
ATOM 7905 O O . THR B 1 213 ? 4.530 36.029 0.990 1.00 13.97 213 THR B O 1
ATOM 7909 N N . LEU B 1 214 ? 3.715 34.930 -0.795 1.00 13.83 214 LEU B N 1
ATOM 7910 C CA . LEU B 1 214 ? 5.020 34.516 -1.283 1.00 13.84 214 LEU B CA 1
ATOM 7911 C C . LEU B 1 214 ? 5.168 35.081 -2.693 1.00 14.06 214 LEU B C 1
ATOM 7912 O O . LEU B 1 214 ? 4.608 34.544 -3.650 1.00 14.13 214 LEU B O 1
ATOM 7917 N N . VAL B 1 215 ? 5.882 36.203 -2.806 1.00 14.00 215 VAL B N 1
ATOM 7918 C CA . VAL B 1 215 ? 5.991 36.927 -4.071 1.00 14.03 215 VAL B CA 1
ATOM 7919 C C . VAL B 1 215 ? 7.367 36.710 -4.687 1.00 14.39 215 VAL B C 1
ATOM 7920 O O . VAL B 1 215 ? 8.379 36.849 -4.016 1.00 13.91 215 VAL B O 1
ATOM 7924 N N . PHE B 1 216 ? 7.386 36.369 -5.972 1.00 15.29 216 PHE B N 1
ATOM 7925 C CA . PHE B 1 216 ? 8.631 36.111 -6.679 1.00 16.21 216 PHE B CA 1
ATOM 7926 C C . PHE B 1 216 ? 8.851 37.171 -7.758 1.00 17.56 216 PHE B C 1
ATOM 7927 O O . PHE B 1 216 ? 8.256 37.113 -8.836 1.00 17.88 216 PHE B O 1
ATOM 7935 N N . MET B 1 217 ? 9.682 38.165 -7.431 1.00 18.62 217 MET B N 1
ATOM 7936 C CA . MET B 1 217 ? 9.978 39.273 -8.342 1.00 20.38 217 MET B CA 1
ATOM 7937 C C . MET B 1 217 ? 10.912 38.813 -9.452 1.00 20.67 217 MET B C 1
ATOM 7938 O O . MET B 1 217 ? 12.076 38.496 -9.209 1.00 20.64 217 MET B O 1
ATOM 7943 N N . GLN B 1 218 ? 10.403 38.827 -10.675 1.00 21.74 218 GLN B N 1
ATOM 7944 C CA . GLN B 1 218 ? 11.074 38.207 -11.808 1.00 22.95 218 GLN B CA 1
ATOM 7945 C C . GLN B 1 218 ? 11.179 39.155 -13.004 1.00 23.47 218 GLN B C 1
ATOM 7946 O O . GLN B 1 218 ? 12.060 39.009 -13.845 1.00 23.40 218 GLN B O 1
ATOM 7952 N N . TYR B 1 219 ? 10.266 40.118 -13.068 1.00 24.64 219 TYR B N 1
ATOM 7953 C CA . TYR B 1 219 ? 10.210 41.075 -14.166 1.00 26.00 219 TYR B CA 1
ATOM 7954 C C . TYR B 1 219 ? 10.214 42.511 -13.668 1.00 26.75 219 TYR B C 1
ATOM 7955 O O . TYR B 1 219 ? 9.730 42.799 -12.573 1.00 26.41 219 TYR B O 1
ATOM 7984 N N . ALA B 1 222 ? 10.155 47.593 -18.453 1.00 36.13 222 ALA B N 1
ATOM 7985 C CA . ALA B 1 222 ? 11.057 47.734 -19.592 1.00 37.76 222 ALA B CA 1
ATOM 7986 C C . ALA B 1 222 ? 11.106 49.195 -20.013 1.00 38.97 222 ALA B C 1
ATOM 7987 O O . ALA B 1 222 ? 10.072 49.775 -20.359 1.00 39.17 222 ALA B O 1
ATOM 7989 N N . PRO B 1 223 ? 12.304 49.803 -19.964 1.00 40.23 223 PRO B N 1
ATOM 7990 C CA . PRO B 1 223 ? 12.438 51.206 -20.324 1.00 41.17 223 PRO B CA 1
ATOM 7991 C C . PRO B 1 223 ? 12.822 51.429 -21.782 1.00 42.06 223 PRO B C 1
ATOM 7992 O O . PRO B 1 223 ? 13.345 50.521 -22.439 1.00 42.16 223 PRO B O 1
ATOM 7996 N N . GLU B 1 224 ? 12.514 52.629 -22.276 1.00 43.11 224 GLU B N 1
ATOM 7997 C CA . GLU B 1 224 ? 13.173 53.207 -23.449 1.00 44.09 224 GLU B CA 1
ATOM 7998 C C . GLU B 1 224 ? 13.100 52.386 -24.735 1.00 44.70 224 GLU B C 1
ATOM 7999 O O . GLU B 1 224 ? 12.020 52.053 -25.230 1.00 44.78 224 GLU B O 1
ATOM 8005 N N . ASN B 1 225 ? 14.285 52.075 -25.253 1.00 45.50 225 ASN B N 1
ATOM 8006 C CA . ASN B 1 225 ? 14.478 51.433 -26.543 1.00 46.27 225 ASN B CA 1
ATOM 8007 C C . ASN B 1 225 ? 15.012 50.010 -26.379 1.00 46.73 225 ASN B C 1
ATOM 8008 O O . ASN B 1 225 ? 16.145 49.706 -26.763 1.00 46.79 225 ASN B O 1
ATOM 8013 N N . ALA B 1 226 ? 14.180 49.145 -25.802 1.00 47.31 226 ALA B N 1
ATOM 8014 C CA . ALA B 1 226 ? 14.565 47.766 -25.500 1.00 47.90 226 ALA B CA 1
ATOM 8015 C C . ALA B 1 226 ? 14.194 46.798 -26.631 1.00 48.32 226 ALA B C 1
ATOM 8016 O O . ALA B 1 226 ? 13.115 46.922 -27.220 1.00 48.43 226 ALA B O 1
ATOM 8018 N N . PRO B 1 227 ? 15.094 45.835 -26.940 1.00 48.66 227 PRO B N 1
ATOM 8019 C CA . PRO B 1 227 ? 14.866 44.843 -27.999 1.00 48.83 227 PRO B CA 1
ATOM 8020 C C . PRO B 1 227 ? 13.624 43.991 -27.754 1.00 48.94 227 PRO B C 1
ATOM 8021 O O . PRO B 1 227 ? 13.296 43.678 -26.605 1.00 49.00 227 PRO B O 1
ATOM 8025 N N . GLN B 1 228 ? 12.963 43.614 -28.845 1.00 49.03 228 GLN B N 1
ATOM 8026 C CA . GLN B 1 228 ? 11.627 43.016 -28.809 1.00 49.12 228 GLN B CA 1
ATOM 8027 C C . GLN B 1 228 ? 11.558 41.645 -28.144 1.00 49.05 228 GLN B C 1
ATOM 8028 O O . GLN B 1 228 ? 10.702 41.420 -27.286 1.00 49.13 228 GLN B O 1
ATOM 8034 N N . ASP B 1 229 ? 12.452 40.738 -28.536 1.00 48.96 229 ASP B N 1
ATOM 8035 C CA . ASP B 1 229 ? 12.411 39.357 -28.043 1.00 48.83 229 ASP B CA 1
ATOM 8036 C C . ASP B 1 229 ? 12.925 39.230 -26.604 1.00 48.57 229 ASP B C 1
ATOM 8037 O O . ASP B 1 229 ? 12.987 38.131 -26.048 1.00 48.57 229 ASP B O 1
ATOM 8042 N N . GLN B 1 230 ? 13.286 40.366 -26.010 1.00 48.26 230 GLN B N 1
ATOM 8043 C CA . GLN B 1 230 ? 13.573 40.442 -24.579 1.00 47.91 230 GLN B CA 1
ATOM 8044 C C . GLN B 1 230 ? 12.386 41.015 -23.797 1.00 47.52 230 GLN B C 1
ATOM 8045 O O . GLN B 1 230 ? 12.137 40.618 -22.653 1.00 47.50 230 GLN B O 1
ATOM 8051 N N . VAL B 1 231 ? 11.654 41.935 -24.426 1.00 46.96 231 VAL B N 1
ATOM 8052 C CA . VAL B 1 231 ? 10.463 42.542 -23.826 1.00 46.43 231 VAL B CA 1
ATOM 8053 C C . VAL B 1 231 ? 9.265 41.587 -23.859 1.00 46.06 231 VAL B C 1
ATOM 8054 O O . VAL B 1 231 ? 8.947 41.008 -24.901 1.00 45.99 231 VAL B O 1
ATOM 8058 N N . VAL B 1 232 ? 8.621 41.423 -22.706 1.00 45.53 232 VAL B N 1
ATOM 8059 C CA . VAL B 1 232 ? 7.351 40.707 -22.610 1.00 45.13 232 VAL B CA 1
ATOM 8060 C C . VAL B 1 232 ? 6.269 41.658 -22.079 1.00 44.85 232 VAL B C 1
ATOM 8061 O O . VAL B 1 232 ? 6.564 42.575 -21.306 1.00 44.75 232 VAL B O 1
ATOM 8065 N N . VAL B 1 233 ? 5.026 41.441 -22.505 1.00 44.54 233 VAL B N 1
ATOM 8066 C CA . VAL B 1 233 ? 3.907 42.312 -22.127 1.00 44.13 233 VAL B CA 1
ATOM 8067 C C . VAL B 1 233 ? 3.048 41.681 -21.025 1.00 43.83 233 VAL B C 1
ATOM 8068 O O . VAL B 1 233 ? 2.537 40.571 -21.182 1.00 43.82 233 VAL B O 1
ATOM 8072 N N . ILE B 1 234 ? 2.907 42.395 -19.909 1.00 43.57 234 ILE B N 1
ATOM 8073 C CA . ILE B 1 234 ? 2.110 41.930 -18.770 1.00 43.35 234 ILE B CA 1
ATOM 8074 C C . ILE B 1 234 ? 1.129 43.017 -18.318 1.00 43.19 234 ILE B C 1
ATOM 8075 O O . ILE B 1 234 ? 1.540 44.092 -17.859 1.00 43.28 234 ILE B O 1
ATOM 8091 N N . GLY B 1 236 ? -0.851 44.813 -20.251 1.00 41.34 236 GLY B N 1
ATOM 8092 C CA . GLY B 1 236 ? -0.717 45.961 -21.153 1.00 40.57 236 GLY B CA 1
ATOM 8093 C C . GLY B 1 236 ? 0.513 46.828 -20.927 1.00 40.01 236 GLY B C 1
ATOM 8094 O O . GLY B 1 236 ? 0.563 47.974 -21.380 1.00 39.94 236 GLY B O 1
ATOM 8095 N N . GLU B 1 237 ? 1.506 46.278 -20.229 1.00 39.37 237 GLU B N 1
ATOM 8096 C CA . GLU B 1 237 ? 2.748 46.995 -19.923 1.00 38.69 237 GLU B CA 1
ATOM 8097 C C . GLU B 1 237 ? 3.973 46.211 -20.390 1.00 37.67 237 GLU B C 1
ATOM 8098 O O . GLU B 1 237 ? 3.933 44.982 -20.491 1.00 37.73 237 GLU B O 1
ATOM 8104 N N . LYS B 1 238 ? 5.055 46.932 -20.677 1.00 36.45 238 LYS B N 1
ATOM 8105 C CA . LYS B 1 238 ? 6.302 46.329 -21.147 1.00 35.17 238 LYS B CA 1
ATOM 8106 C C . LYS B 1 238 ? 7.220 45.960 -19.985 1.00 34.09 238 LYS B C 1
ATOM 8107 O O . LYS B 1 238 ? 7.488 46.784 -19.101 1.00 34.06 238 LYS B O 1
ATOM 8113 N N . TYR B 1 239 ? 7.701 44.719 -19.997 1.00 32.49 239 TYR B N 1
ATOM 8114 C CA . TYR B 1 239 ? 8.606 44.223 -18.961 1.00 30.97 239 TYR B CA 1
ATOM 8115 C C . TYR B 1 239 ? 9.820 43.522 -19.563 1.00 30.08 239 TYR B C 1
ATOM 8116 O O . TYR B 1 239 ? 9.730 42.898 -20.621 1.00 30.03 239 TYR B O 1
ATOM 8125 N N . ILE B 1 240 ? 10.958 43.643 -18.887 1.00 28.77 240 ILE B N 1
ATOM 8126 C CA . ILE B 1 240 ? 12.119 42.801 -19.182 1.00 27.49 240 ILE B CA 1
ATOM 8127 C C . ILE B 1 240 ? 12.451 41.975 -17.936 1.00 26.40 240 ILE B C 1
ATOM 8128 O O . ILE B 1 240 ? 12.092 42.379 -16.825 1.00 26.17 240 ILE B O 1
ATOM 8133 N N . PRO B 1 241 ? 13.125 40.818 -18.113 1.00 25.27 241 PRO B N 1
ATOM 8134 C CA . PRO B 1 241 ? 13.465 40.008 -16.943 1.00 24.34 241 PRO B CA 1
ATOM 8135 C C . PRO B 1 241 ? 14.369 40.764 -15.972 1.00 23.16 241 PRO B C 1
ATOM 8136 O O . PRO B 1 241 ? 15.201 41.573 -16.389 1.00 22.70 241 PRO B O 1
ATOM 8140 N N . MET B 1 242 ? 14.165 40.525 -14.683 1.00 22.02 242 MET B N 1
ATOM 8141 C CA . MET B 1 242 ? 15.068 41.027 -13.660 1.00 20.96 242 MET B CA 1
ATOM 8142 C C . MET B 1 242 ? 16.320 40.166 -13.663 1.00 20.47 242 MET B C 1
ATOM 8143 O O . MET B 1 242 ? 16.235 38.939 -13.578 1.00 20.32 242 MET B O 1
ATOM 8148 N N . GLU B 1 243 ? 17.480 40.808 -13.769 1.00 19.75 243 GLU B N 1
ATOM 8149 C CA . GLU B 1 243 ? 18.761 40.110 -13.662 1.00 19.52 243 GLU B CA 1
ATOM 8150 C C . GLU B 1 243 ? 18.960 39.592 -12.232 1.00 18.71 243 GLU B C 1
ATOM 8151 O O . GLU B 1 243 ? 19.623 38.582 -12.007 1.00 18.75 243 GLU B O 1
ATOM 8157 N N . THR B 1 244 ? 18.353 40.294 -11.280 1.00 17.88 244 THR B N 1
ATOM 8158 C CA . THR B 1 244 ? 18.368 39.913 -9.882 1.00 16.81 244 THR B CA 1
ATOM 8159 C C . THR B 1 244 ? 16.964 39.540 -9.415 1.00 16.45 244 THR B C 1
ATOM 8160 O O . THR B 1 244 ? 16.109 40.404 -9.227 1.00 16.08 244 THR B O 1
ATOM 8175 N N . VAL B 1 246 ? 14.144 38.221 -6.834 1.00 13.89 246 VAL B N 1
ATOM 8176 C CA . VAL B 1 246 ? 13.954 38.496 -5.424 1.00 13.47 246 VAL B CA 1
ATOM 8177 C C . VAL B 1 246 ? 12.797 37.695 -4.840 1.00 13.07 246 VAL B C 1
ATOM 8178 O O . VAL B 1 246 ? 11.699 37.680 -5.390 1.00 12.96 246 VAL B O 1
ATOM 8182 N N . VAL B 1 247 ? 13.070 37.028 -3.723 1.00 13.16 247 VAL B N 1
ATOM 8183 C CA . VAL B 1 247 ? 12.041 36.373 -2.931 1.00 13.38 247 VAL B CA 1
ATOM 8184 C C . VAL B 1 247 ? 11.499 37.390 -1.935 1.00 13.76 247 VAL B C 1
ATOM 8185 O O . VAL B 1 247 ? 12.208 37.840 -1.022 1.00 13.91 247 VAL B O 1
ATOM 8189 N N . ASP B 1 248 ? 10.242 37.761 -2.142 1.00 13.80 248 ASP B N 1
ATOM 8190 C CA . ASP B 1 248 ? 9.587 38.780 -1.346 1.00 14.12 248 ASP B CA 1
ATOM 8191 C C . ASP B 1 248 ? 8.426 38.139 -0.600 1.00 13.95 248 ASP B C 1
ATOM 8192 O O . ASP B 1 248 ? 7.360 37.933 -1.165 1.00 14.35 248 ASP B O 1
ATOM 8197 N N . THR B 1 249 ? 8.642 37.820 0.673 1.00 14.03 249 THR B N 1
ATOM 8198 C CA . THR B 1 249 ? 7.600 37.217 1.498 1.00 14.22 249 THR B CA 1
ATOM 8199 C C . THR B 1 249 ? 7.006 38.208 2.492 1.00 14.58 249 THR B C 1
ATOM 8200 O O . THR B 1 249 ? 7.561 39.290 2.731 1.00 14.17 249 THR B O 1
ATOM 8204 N N . GLY B 1 250 ? 5.871 37.821 3.066 1.00 14.69 250 GLY B N 1
ATOM 8205 C CA . GLY B 1 250 ? 5.193 38.621 4.068 1.00 14.66 250 GLY B CA 1
ATOM 8206 C C . GLY B 1 250 ? 4.300 37.749 4.919 1.00 14.68 250 GLY B C 1
ATOM 8207 O O . GLY B 1 250 ? 3.347 37.165 4.419 1.00 14.82 250 GLY B O 1
ATOM 8208 N N . TYR B 1 251 ? 4.612 37.662 6.208 1.00 14.47 251 TYR B N 1
ATOM 8209 C CA . TYR B 1 251 ? 3.797 36.913 7.158 1.00 14.42 251 TYR B CA 1
ATOM 8210 C C . TYR B 1 251 ? 3.305 37.878 8.242 1.00 14.20 251 TYR B C 1
ATOM 8211 O O . TYR B 1 251 ? 4.095 38.357 9.047 1.00 14.20 251 TYR B O 1
ATOM 8220 N N . GLY B 1 252 ? 2.007 38.139 8.273 1.00 14.48 252 GLY B N 1
ATOM 8221 C CA . GLY B 1 252 ? 1.423 39.048 9.251 1.00 14.65 252 GLY B CA 1
ATOM 8222 C C . GLY B 1 252 ? 1.519 38.497 10.660 1.00 14.76 252 GLY B C 1
ATOM 8223 O O . GLY B 1 252 ? 0.883 37.483 10.979 1.00 14.94 252 GLY B O 1
ATOM 8224 N N . LEU B 1 253 ? 2.327 39.152 11.497 1.00 14.36 253 LEU B N 1
ATOM 8225 C CA . LEU B 1 253 ? 2.471 38.764 12.902 1.00 14.61 253 LEU B CA 1
ATOM 8226 C C . LEU B 1 253 ? 1.121 38.747 13.630 1.00 15.18 253 LEU B C 1
ATOM 8227 O O . LEU B 1 253 ? 0.783 37.775 14.330 1.00 14.91 253 LEU B O 1
ATOM 8232 N N . GLU B 1 254 ? 0.363 39.831 13.462 1.00 15.31 254 GLU B N 1
ATOM 8233 C CA . GLU B 1 254 ? -0.929 39.998 14.117 1.00 16.03 254 GLU B CA 1
ATOM 8234 C C . GLU B 1 254 ? -1.895 38.869 13.749 1.00 16.13 254 GLU B C 1
ATOM 8235 O O . GLU B 1 254 ? -2.591 38.343 14.611 1.00 16.56 254 GLU B O 1
ATOM 8241 N N . ARG B 1 255 ? -1.925 38.506 12.471 1.00 16.37 255 ARG B N 1
ATOM 8242 C CA . ARG B 1 255 ? -2.808 37.445 11.975 1.00 16.78 255 ARG B CA 1
ATOM 8243 C C . ARG B 1 255 ? -2.446 36.067 12.510 1.00 16.34 255 ARG B C 1
ATOM 8244 O O . ARG B 1 255 ? -3.332 35.272 12.816 1.00 16.69 255 ARG B O 1
ATOM 8252 N N . LEU B 1 256 ? -1.152 35.790 12.621 1.00 15.58 256 LEU B N 1
ATOM 8253 C CA . LEU B 1 256 ? -0.703 34.522 13.166 1.00 15.62 256 LEU B CA 1
ATOM 8254 C C . LEU B 1 256 ? -1.019 34.442 14.659 1.00 15.33 256 LEU B C 1
ATOM 8255 O O . LEU B 1 256 ? -1.437 33.392 15.142 1.00 14.95 256 LEU B O 1
ATOM 8260 N N . VAL B 1 257 ? -0.857 35.561 15.372 1.00 14.70 257 VAL B N 1
ATOM 8261 C CA . VAL B 1 257 ? -1.252 35.631 16.784 1.00 14.48 257 VAL B CA 1
ATOM 8262 C C . VAL B 1 257 ? -2.761 35.438 16.932 1.00 14.64 257 VAL B C 1
ATOM 8263 O O . VAL B 1 257 ? -3.206 34.671 17.781 1.00 14.46 257 VAL B O 1
ATOM 8267 N N . TRP B 1 258 ? -3.535 36.118 16.088 1.00 14.72 258 TRP B N 1
ATOM 8268 C CA . TRP B 1 258 ? -4.986 35.987 16.085 1.00 15.05 258 TRP B CA 1
ATOM 8269 C C . TRP B 1 258 ? -5.414 34.529 15.836 1.00 15.49 258 TRP B C 1
ATOM 8270 O O . TRP B 1 258 ? -6.315 34.015 16.501 1.00 15.64 258 TRP B O 1
ATOM 8281 N N . MET B 1 259 ? -4.754 33.877 14.882 1.00 16.10 259 MET B N 1
ATOM 8282 C CA . MET B 1 259 ? -4.983 32.455 14.571 1.00 16.11 259 MET B CA 1
ATOM 8283 C C . MET B 1 259 ? -4.772 31.544 15.788 1.00 16.34 259 MET B C 1
ATOM 8284 O O . MET B 1 259 ? -5.466 30.532 15.948 1.00 16.11 259 MET B O 1
ATOM 8289 N N . SER B 1 260 ? -3.816 31.910 16.641 1.00 16.36 260 SER B N 1
ATOM 8290 C CA . SER B 1 260 ? -3.501 31.120 17.827 1.00 16.47 260 SER B CA 1
ATOM 8291 C C . SER B 1 260 ? -4.419 31.417 19.015 1.00 16.85 260 SER B C 1
ATOM 8292 O O . SER B 1 260 ? -4.444 30.654 19.982 1.00 16.91 260 SER B O 1
ATOM 8295 N N . GLN B 1 261 ? -5.166 32.518 18.944 1.00 17.03 261 GLN B N 1
ATOM 8296 C CA . GLN B 1 261 ? -6.015 32.943 20.063 1.00 17.30 261 GLN B CA 1
ATOM 8297 C C . GLN B 1 261 ? -7.505 32.720 19.807 1.00 16.78 261 GLN B C 1
ATOM 8298 O O . GLN B 1 261 ? -8.259 32.463 20.737 1.00 16.60 261 GLN B O 1
ATOM 8304 N N . GLY B 1 262 ? -7.929 32.853 18.555 1.00 16.63 262 GLY B N 1
ATOM 8305 C CA . GLY B 1 262 ? -9.338 32.675 18.191 1.00 16.61 262 GLY B CA 1
ATOM 8306 C C . GLY B 1 262 ? -10.312 33.662 18.816 1.00 16.55 262 GLY B C 1
ATOM 8307 O O . GLY B 1 262 ? -11.500 33.363 18.951 1.00 16.38 262 GLY B O 1
ATOM 8308 N N . THR B 1 263 ? -9.805 34.840 19.190 1.00 16.64 263 THR B N 1
ATOM 8309 C CA . THR B 1 263 ? -10.617 35.915 19.766 1.00 16.42 263 THR B CA 1
ATOM 8310 C C . THR B 1 263 ? -11.588 36.478 18.719 1.00 16.29 263 THR B C 1
ATOM 8311 O O . THR B 1 263 ? -11.377 36.286 17.516 1.00 16.31 263 THR B O 1
ATOM 8315 N N . PRO B 1 264 ? -12.654 37.175 19.166 1.00 15.93 264 PRO B N 1
ATOM 8316 C CA . PRO B 1 264 ? -13.607 37.723 18.191 1.00 15.96 264 PRO B CA 1
ATOM 8317 C C . PRO B 1 264 ? -12.962 38.665 17.161 1.00 15.96 264 PRO B C 1
ATOM 8318 O O . PRO B 1 264 ? -13.353 38.649 16.004 1.00 16.43 264 PRO B O 1
ATOM 8322 N N . THR B 1 265 ? -11.985 39.469 17.580 1.00 16.01 265 THR B N 1
ATOM 8323 C CA . THR B 1 265 ? -11.225 40.310 16.657 1.00 15.63 265 THR B CA 1
ATOM 8324 C C . THR B 1 265 ? -9.731 40.061 16.826 1.00 15.69 265 THR B C 1
ATOM 8325 O O . THR B 1 265 ? -9.302 39.527 17.844 1.00 15.46 265 THR B O 1
ATOM 8329 N N . ALA B 1 266 ? -8.947 40.444 15.822 1.00 15.96 266 ALA B N 1
ATOM 8330 C CA . ALA B 1 266 ? -7.491 40.474 15.937 1.00 16.37 266 ALA B CA 1
ATOM 8331 C C . ALA B 1 266 ? -7.030 41.475 16.998 1.00 16.65 266 ALA B C 1
ATOM 8332 O O . ALA B 1 266 ? -5.998 41.277 17.634 1.00 16.31 266 ALA B O 1
ATOM 8334 N N . TYR B 1 267 ? -7.799 42.550 17.174 1.00 17.11 267 TYR B N 1
ATOM 8335 C CA . TYR B 1 267 ? -7.464 43.597 18.143 1.00 17.51 267 TYR B CA 1
ATOM 8336 C C . TYR B 1 267 ? -7.419 43.047 19.561 1.00 17.72 267 TYR B C 1
ATOM 8337 O O . TYR B 1 267 ? -6.545 43.415 20.341 1.00 17.82 267 TYR B O 1
ATOM 8346 N N . ASP B 1 268 ? -8.358 42.156 19.881 1.00 18.01 268 ASP B N 1
ATOM 8347 C CA . ASP B 1 268 ? -8.403 41.501 21.192 1.00 18.19 268 ASP B CA 1
ATOM 8348 C C . ASP B 1 268 ? -7.173 40.644 21.462 1.00 17.89 268 ASP B C 1
ATOM 8349 O O . ASP B 1 268 ? -6.731 40.538 22.604 1.00 18.35 268 ASP B O 1
ATOM 8354 N N . ALA B 1 269 ? -6.630 40.039 20.408 1.00 17.54 269 ALA B N 1
ATOM 8355 C CA . ALA B 1 269 ? -5.453 39.175 20.507 1.00 17.08 269 ALA B CA 1
ATOM 8356 C C . ALA B 1 269 ? -4.163 39.979 20.633 1.00 16.99 269 ALA B C 1
ATOM 8357 O O . ALA B 1 269 ? -3.203 39.525 21.263 1.00 17.06 269 ALA B O 1
ATOM 8359 N N . VAL B 1 270 ? -4.165 41.174 20.037 1.00 16.28 270 VAL B N 1
ATOM 8360 C CA . VAL B 1 270 ? -2.967 41.993 19.854 1.00 15.92 270 VAL B CA 1
ATOM 8361 C C . VAL B 1 270 ? -2.903 43.199 20.795 1.00 15.44 270 VAL B C 1
ATOM 8362 O O . VAL B 1 270 ? -1.841 43.514 21.341 1.00 15.00 270 VAL B O 1
ATOM 8366 N N . LEU B 1 271 ? -4.045 43.854 20.987 1.00 14.93 271 LEU B N 1
ATOM 8367 C CA . LEU B 1 271 ? -4.083 45.166 21.622 1.00 14.91 271 LEU B CA 1
ATOM 8368 C C . LEU B 1 271 ? -4.839 45.179 22.954 1.00 15.01 271 LEU B C 1
ATOM 8369 O O . LEU B 1 271 ? -5.215 46.241 23.441 1.00 15.25 271 LEU B O 1
ATOM 8374 N N . GLY B 1 272 ? -5.035 44.002 23.547 1.00 15.21 272 GLY B N 1
ATOM 8375 C CA . GLY B 1 272 ? -5.751 43.868 24.821 1.00 15.07 272 GLY B CA 1
ATOM 8376 C C . GLY B 1 272 ? -5.283 44.825 25.903 1.00 15.21 272 GLY B C 1
ATOM 8377 O O . GLY B 1 272 ? -6.085 45.303 26.706 1.00 15.40 272 GLY B O 1
ATOM 8378 N N . TYR B 1 273 ? -3.982 45.113 25.905 1.00 15.11 273 TYR B N 1
ATOM 8379 C CA . TYR B 1 273 ? -3.342 45.959 26.916 1.00 14.94 273 TYR B CA 1
ATOM 8380 C C . TYR B 1 273 ? -3.740 47.444 26.827 1.00 15.26 273 TYR B C 1
ATOM 8381 O O . TYR B 1 273 ? -3.466 48.220 27.744 1.00 15.27 273 TYR B O 1
ATOM 8390 N N . VAL B 1 274 ? -4.362 47.836 25.717 1.00 15.54 274 VAL B N 1
ATOM 8391 C CA . VAL B 1 274 ? -4.910 49.189 25.565 1.00 15.70 274 VAL B CA 1
ATOM 8392 C C . VAL B 1 274 ? -6.430 49.127 25.455 1.00 15.76 274 VAL B C 1
ATOM 8393 O O . VAL B 1 274 ? -7.130 49.992 25.989 1.00 15.43 274 VAL B O 1
ATOM 8397 N N . VAL B 1 275 ? -6.936 48.097 24.776 1.00 15.46 275 VAL B N 1
ATOM 8398 C CA . VAL B 1 275 ? -8.383 47.927 24.603 1.00 15.82 275 VAL B CA 1
ATOM 8399 C C . VAL B 1 275 ? -9.123 47.785 25.938 1.00 16.04 275 VAL B C 1
ATOM 8400 O O . VAL B 1 275 ? -10.130 48.465 26.172 1.00 16.06 275 VAL B O 1
ATOM 8404 N N . GLU B 1 276 ? -8.618 46.919 26.812 1.00 16.23 276 GLU B N 1
ATOM 8405 C CA . GLU B 1 276 ? -9.292 46.648 28.082 1.00 16.61 276 GLU B CA 1
ATOM 8406 C C . GLU B 1 276 ? -9.285 47.830 29.054 1.00 16.43 276 GLU B C 1
ATOM 8407 O O . GLU B 1 276 ? -10.317 48.116 29.663 1.00 16.45 276 GLU B O 1
ATOM 8413 N N . PRO B 1 277 ? -8.132 48.521 29.211 1.00 16.56 277 PRO B N 1
ATOM 8414 C CA . PRO B 1 277 ? -8.145 49.791 29.955 1.00 16.58 277 PRO B CA 1
ATOM 8415 C C . PRO B 1 277 ? -9.081 50.856 29.368 1.00 16.72 277 PRO B C 1
ATOM 8416 O O . PRO B 1 277 ? -9.718 51.584 30.131 1.00 16.89 277 PRO B O 1
ATOM 8420 N N . LEU B 1 278 ? -9.161 50.949 28.039 1.00 16.89 278 LEU B N 1
ATOM 8421 C CA . LEU B 1 278 ? -10.064 51.906 27.384 1.00 17.27 278 LEU B CA 1
ATOM 8422 C C . LEU B 1 278 ? -11.540 51.611 27.667 1.00 17.83 278 LEU B C 1
ATOM 8423 O O . LEU B 1 278 ? -12.323 52.530 27.930 1.00 17.54 278 LEU B O 1
ATOM 8448 N N . MET B 1 281 ? -12.245 52.603 31.368 1.00 22.65 281 MET B N 1
ATOM 8449 C CA . MET B 1 281 ? -12.292 54.063 31.464 1.00 23.61 281 MET B CA 1
ATOM 8450 C C . MET B 1 281 ? -13.601 54.628 30.925 1.00 23.81 281 MET B C 1
ATOM 8451 O O . MET B 1 281 ? -14.167 55.551 31.504 1.00 23.93 281 MET B O 1
ATOM 8456 N N . ALA B 1 282 ? -14.078 54.061 29.822 1.00 24.37 282 ALA B N 1
ATOM 8457 C CA . ALA B 1 282 ? -15.276 54.556 29.149 1.00 24.94 282 ALA B CA 1
ATOM 8458 C C . ALA B 1 282 ? -16.567 53.939 29.683 1.00 25.40 282 ALA B C 1
ATOM 8459 O O . ALA B 1 282 ? -17.664 54.326 29.266 1.00 25.49 282 ALA B O 1
ATOM 8461 N N . GLY B 1 283 ? -16.429 52.978 30.595 1.00 25.98 283 GLY B N 1
ATOM 8462 C CA . GLY B 1 283 ? -17.577 52.300 31.198 1.00 26.57 283 GLY B CA 1
ATOM 8463 C C . GLY B 1 283 ? -18.320 51.422 30.212 1.00 27.07 283 GLY B C 1
ATOM 8464 O O . GLY B 1 283 ? -19.526 51.207 30.347 1.00 27.25 283 GLY B O 1
ATOM 8465 N N . ILE B 1 284 ? -17.598 50.913 29.219 1.00 27.54 284 ILE B N 1
ATOM 8466 C CA . ILE B 1 284 ? -18.194 50.068 28.187 1.00 28.04 284 ILE B CA 1
ATOM 8467 C C . ILE B 1 284 ? -18.402 48.659 28.724 1.00 28.58 284 ILE B C 1
ATOM 8468 O O . ILE B 1 284 ? -17.441 47.938 29.008 1.00 28.60 284 ILE B O 1
ATOM 8473 N N . GLU B 1 285 ? -19.669 48.280 28.862 1.00 29.25 285 GLU B N 1
ATOM 8474 C CA . GLU B 1 285 ? -20.034 46.961 29.362 1.00 30.02 285 GLU B CA 1
ATOM 8475 C C . GLU B 1 285 ? -19.812 45.871 28.318 1.00 30.36 285 GLU B C 1
ATOM 8476 O O . GLU B 1 285 ? -19.752 46.141 27.117 1.00 30.17 285 GLU B O 1
ATOM 8482 N N . LYS B 1 286 ? -19.681 44.641 28.812 1.00 30.98 286 LYS B N 1
ATOM 8483 C CA . LYS B 1 286 ? -19.558 43.439 27.998 1.00 31.53 286 LYS B CA 1
ATOM 8484 C C . LYS B 1 286 ? -20.786 43.311 27.098 1.00 31.67 286 LYS B C 1
ATOM 8485 O O . LYS B 1 286 ? -21.913 43.526 27.549 1.00 31.82 286 LYS B O 1
ATOM 8491 N N . ILE B 1 287 ? -20.564 42.990 25.827 1.00 31.86 287 ILE B N 1
ATOM 8492 C CA . ILE B 1 287 ? -21.669 42.783 24.888 1.00 32.05 287 ILE B CA 1
ATOM 8493 C C . ILE B 1 287 ? -21.721 41.336 24.399 1.00 32.12 287 ILE B C 1
ATOM 8494 O O . ILE B 1 287 ? -20.751 40.586 24.546 1.00 32.11 287 ILE B O 1
ATOM 8499 N N . ASP B 1 288 ? -22.862 40.961 23.827 1.00 32.22 288 ASP B N 1
ATOM 8500 C CA . ASP B 1 288 ? -23.027 39.678 23.150 1.00 32.49 288 ASP B CA 1
ATOM 8501 C C . ASP B 1 288 ? -21.821 39.422 22.239 1.00 32.53 288 ASP B C 1
ATOM 8502 O O . ASP B 1 288 ? -21.614 40.144 21.262 1.00 32.44 288 ASP B O 1
ATOM 8507 N N . GLU B 1 289 ? -21.021 38.409 22.579 1.00 32.67 289 GLU B N 1
ATOM 8508 C CA . GLU B 1 289 ? -19.803 38.083 21.815 1.00 32.93 289 GLU B CA 1
ATOM 8509 C C . GLU B 1 289 ? -20.081 37.637 20.380 1.00 32.65 289 GLU B C 1
ATOM 8510 O O . GLU B 1 289 ? -19.222 37.786 19.502 1.00 32.59 289 GLU B O 1
ATOM 8516 N N . LYS B 1 290 ? -21.282 37.102 20.150 1.00 32.35 290 LYS B N 1
ATOM 8517 C CA . LYS B 1 290 ? -21.731 36.729 18.810 1.00 32.15 290 LYS B CA 1
ATOM 8518 C C . LYS B 1 290 ? -21.649 37.912 17.845 1.00 31.61 290 LYS B C 1
ATOM 8519 O O . LYS B 1 290 ? -21.285 37.735 16.689 1.00 31.58 290 LYS B O 1
ATOM 8525 N N . ILE B 1 291 ? -21.978 39.110 18.330 1.00 31.09 291 ILE B N 1
ATOM 8526 C CA . ILE B 1 291 ? -21.930 40.331 17.512 1.00 30.64 291 ILE B CA 1
ATOM 8527 C C . ILE B 1 291 ? -20.558 40.540 16.846 1.00 30.26 291 ILE B C 1
ATOM 8528 O O . ILE B 1 2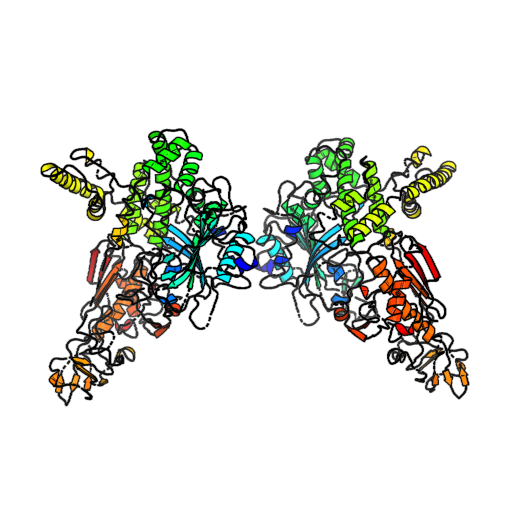91 ? -20.474 40.645 15.615 1.00 30.39 291 ILE B O 1
ATOM 8533 N N . LEU B 1 292 ? -19.497 40.581 17.653 1.00 29.56 292 LEU B N 1
ATOM 8534 C CA . LEU B 1 292 ? -18.144 40.824 17.147 1.00 29.00 292 LEU B CA 1
ATOM 8535 C C . LEU B 1 292 ? -17.570 39.643 16.371 1.00 28.52 292 LEU B C 1
ATOM 8536 O O . LEU B 1 292 ? -16.844 39.838 15.395 1.00 28.38 292 LEU B O 1
ATOM 8541 N N . MET B 1 293 ? -17.889 38.429 16.818 1.00 27.88 293 MET B N 1
ATOM 8542 C CA . MET B 1 293 ? -17.477 37.211 16.127 1.00 27.43 293 MET B CA 1
ATOM 8543 C C . MET B 1 293 ? -18.056 37.177 14.707 1.00 26.60 293 MET B C 1
ATOM 8544 O O . MET B 1 293 ? -17.307 37.054 13.739 1.00 26.47 293 MET B O 1
ATOM 8549 N N . GLU B 1 294 ? -19.378 37.314 14.591 1.00 25.77 294 GLU B N 1
ATOM 8550 C CA . GLU B 1 294 ? -20.055 37.300 13.286 1.00 25.15 294 GLU B CA 1
ATOM 8551 C C . GLU B 1 294 ? -19.647 38.475 12.397 1.00 24.61 294 GLU B C 1
ATOM 8552 O O . GLU B 1 294 ? -19.473 38.302 11.186 1.00 24.25 294 GLU B O 1
ATOM 8558 N N . ASN B 1 295 ? -19.492 39.658 12.998 1.00 23.76 295 ASN B N 1
ATOM 8559 C CA . ASN B 1 295 ? -18.989 40.822 12.275 1.00 23.35 295 ASN B CA 1
ATOM 8560 C C . ASN B 1 295 ? -17.652 40.502 11.615 1.00 23.38 295 ASN B C 1
ATOM 8561 O O . ASN B 1 295 ? -17.489 40.708 10.412 1.00 23.13 295 ASN B O 1
ATOM 8566 N N . SER B 1 296 ? -16.716 39.970 12.401 1.00 23.40 296 SER B N 1
ATOM 8567 C CA . SER B 1 296 ? -15.401 39.585 11.895 1.00 23.77 296 SER B CA 1
ATOM 8568 C C . SER B 1 296 ? -15.493 38.546 10.771 1.00 24.19 296 SER B C 1
ATOM 8569 O O . SER B 1 296 ? -14.866 38.712 9.717 1.00 23.97 296 SER B O 1
ATOM 8572 N N . ARG B 1 297 ? -16.288 37.498 10.990 1.00 24.75 297 ARG B N 1
ATOM 8573 C CA . ARG B 1 297 ? -16.492 36.455 9.981 1.00 25.41 297 ARG B CA 1
ATOM 8574 C C . ARG B 1 297 ? -17.063 37.037 8.687 1.00 25.60 297 ARG B C 1
ATOM 8575 O O . ARG B 1 297 ? -16.466 36.892 7.621 1.00 25.37 297 ARG B O 1
ATOM 8583 N N . LEU B 1 298 ? -18.206 37.711 8.794 1.00 26.14 298 LEU B N 1
ATOM 8584 C CA . LEU B 1 298 ? -18.861 38.314 7.630 1.00 26.89 298 LEU B CA 1
ATOM 8585 C C . LEU B 1 298 ? -18.014 39.382 6.934 1.00 27.42 298 LEU B C 1
ATOM 8586 O O . LEU B 1 298 ? -18.049 39.500 5.703 1.00 27.09 298 LEU B O 1
ATOM 8591 N N . ALA B 1 299 ? -17.243 40.134 7.720 1.00 28.23 299 ALA B N 1
ATOM 8592 C CA . ALA B 1 299 ? -16.330 41.148 7.184 1.00 29.41 299 ALA B CA 1
ATOM 8593 C C . ALA B 1 299 ? -15.164 40.537 6.412 1.00 30.32 299 ALA B C 1
ATOM 8594 O O . ALA B 1 299 ? -14.549 41.209 5.585 1.00 30.30 299 ALA B O 1
ATOM 8596 N N . GLY B 1 300 ? -14.857 39.267 6.680 1.00 31.44 300 GLY B N 1
ATOM 8597 C CA . GLY B 1 300 ? -13.887 38.528 5.872 1.00 32.94 300 GLY B CA 1
ATOM 8598 C C . GLY B 1 300 ? -14.261 38.603 4.401 1.00 34.06 300 GLY B C 1
ATOM 8599 O O . GLY B 1 300 ? -13.392 38.589 3.528 1.00 33.97 300 GLY B O 1
ATOM 8600 N N A MET B 1 301 ? -15.569 38.710 4.174 0.50 34.72 301 MET B N 1
ATOM 8601 N N B MET B 1 301 ? -15.556 38.678 4.111 0.50 34.71 301 MET B N 1
ATOM 8602 C CA A MET B 1 301 ? -16.178 38.780 2.856 0.50 35.59 301 MET B CA 1
ATOM 8603 C CA B MET B 1 301 ? -16.028 38.864 2.738 0.50 35.57 301 MET B CA 1
ATOM 8604 C C A MET B 1 301 ? -16.676 40.219 2.552 0.50 36.51 301 MET B C 1
ATOM 8605 C C B MET B 1 301 ? -16.103 40.353 2.372 0.50 36.48 301 MET B C 1
ATOM 8606 O O A MET B 1 301 ? -17.400 40.435 1.573 0.50 36.56 301 MET B O 1
ATOM 8607 O O B MET B 1 301 ? -15.978 40.727 1.201 0.50 36.46 301 MET B O 1
ATOM 8616 N N . PHE B 1 302 ? -16.283 41.191 3.388 1.00 37.35 302 PHE B N 1
ATOM 8617 C CA . PHE B 1 302 ? -16.640 42.618 3.201 1.00 39.00 302 PHE B CA 1
ATOM 8618 C C . PHE B 1 302 ? -15.495 43.646 3.356 1.00 40.24 302 PHE B C 1
ATOM 8619 O O . PHE B 1 302 ? -14.551 43.444 4.131 1.00 40.43 302 PHE B O 1
ATOM 8627 N N . ASP B 1 303 ? -15.605 44.759 2.627 1.00 41.54 303 ASP B N 1
ATOM 8628 C CA . ASP B 1 303 ? -14.666 45.889 2.745 1.00 42.75 303 ASP B CA 1
ATOM 8629 C C . ASP B 1 303 ? -15.435 47.210 2.760 1.00 43.16 303 ASP B C 1
ATOM 8630 O O . ASP B 1 303 ? -16.344 47.400 1.956 1.00 43.44 303 ASP B O 1
ATOM 8635 N N . ILE B 1 304 ? -15.074 48.125 3.659 1.00 43.71 304 ILE B N 1
ATOM 8636 C CA . ILE B 1 304 ? -15.776 49.419 3.723 1.00 44.35 304 ILE B CA 1
ATOM 8637 C C . ILE B 1 304 ? -14.995 50.611 3.132 1.00 44.56 304 ILE B C 1
ATOM 8638 O O . ILE B 1 304 ? -15.358 51.775 3.349 1.00 44.68 304 ILE B O 1
ATOM 8643 N N . GLU B 1 305 ? -13.938 50.313 2.377 1.00 44.81 305 GLU B N 1
ATOM 8644 C CA . GLU B 1 305 ? -13.297 51.321 1.523 1.00 44.94 305 GLU B CA 1
ATOM 8645 C C . GLU B 1 305 ? -14.083 51.433 0.217 1.00 44.90 305 GLU B C 1
ATOM 8646 O O . GLU B 1 305 ? -14.033 52.456 -0.472 1.00 45.08 305 GLU B O 1
ATOM 8652 N N . ASP B 1 306 ? -14.803 50.363 -0.112 1.00 44.62 306 ASP B N 1
ATOM 8653 C CA . ASP B 1 306 ? -15.791 50.392 -1.177 1.00 44.36 306 ASP B CA 1
ATOM 8654 C C . ASP B 1 306 ? -17.071 50.930 -0.545 1.00 43.98 306 ASP B C 1
ATOM 8655 O O . ASP B 1 306 ? -17.682 50.270 0.306 1.00 44.05 306 ASP B O 1
ATOM 8660 N N . LEU B 1 307 ? -17.449 52.142 -0.950 1.00 43.33 307 LEU B N 1
ATOM 8661 C CA . LEU B 1 307 ? -18.535 52.903 -0.320 1.00 42.46 307 LEU B CA 1
ATOM 8662 C C . LEU B 1 307 ? -19.866 52.143 -0.326 1.00 41.75 307 LEU B C 1
ATOM 8663 O O . LEU B 1 307 ? -20.193 51.449 -1.291 1.00 41.60 307 LEU B O 1
ATOM 8668 N N . GLY B 1 308 ? -20.618 52.271 0.766 1.00 40.85 308 GLY B N 1
ATOM 8669 C CA . GLY B 1 308 ? -21.951 51.679 0.871 1.00 39.45 308 GLY B CA 1
ATOM 8670 C C . GLY B 1 308 ? -21.975 50.251 1.383 1.00 38.46 308 GLY B C 1
ATOM 8671 O O . GLY B 1 308 ? -23.044 49.716 1.684 1.00 38.54 308 GLY B O 1
ATOM 8672 N N . ASP B 1 309 ? -20.801 49.633 1.487 1.00 37.27 309 ASP B N 1
ATOM 8673 C CA . ASP B 1 309 ? -20.699 48.235 1.899 1.00 36.03 309 ASP B CA 1
ATOM 8674 C C . ASP B 1 309 ? -20.905 48.004 3.391 1.00 35.04 309 ASP B C 1
ATOM 8675 O O . ASP B 1 309 ? -21.397 46.947 3.783 1.00 35.11 309 ASP B O 1
ATOM 8680 N N . LEU B 1 310 ? -20.522 48.977 4.217 1.00 33.76 310 LEU B N 1
ATOM 8681 C CA . LEU B 1 310 ? -20.715 48.872 5.665 1.00 32.48 310 LEU B CA 1
ATOM 8682 C C . LEU B 1 310 ? -22.179 48.579 5.986 1.00 31.63 310 LEU B C 1
ATOM 8683 O O . LEU B 1 310 ? -22.480 47.712 6.808 1.00 31.24 310 LEU B O 1
ATOM 8688 N N . ARG B 1 311 ? -23.072 49.296 5.305 1.00 30.51 311 ARG B N 1
ATOM 8689 C CA . ARG B 1 311 ? -24.514 49.146 5.460 1.00 29.58 311 ARG B CA 1
ATOM 8690 C C . ARG B 1 311 ? -24.964 47.712 5.175 1.00 28.84 311 ARG B C 1
ATOM 8691 O O . ARG B 1 311 ? -25.810 47.176 5.890 1.00 28.54 311 ARG B O 1
ATOM 8699 N N . TYR B 1 312 ? -24.386 47.096 4.145 1.00 28.01 312 TYR B N 1
ATOM 8700 C CA . TYR B 1 312 ? -24.744 45.724 3.774 1.00 27.40 312 TYR B CA 1
ATOM 8701 C C . TYR B 1 312 ? -24.155 44.687 4.739 1.00 27.16 312 TYR B C 1
ATOM 8702 O O . TYR B 1 312 ? -24.855 43.760 5.142 1.00 27.15 312 TYR B O 1
ATOM 8711 N N . LEU B 1 313 ? -22.890 44.864 5.121 1.00 27.08 313 LEU B N 1
ATOM 8712 C CA . LEU B 1 313 ? -22.269 44.066 6.186 1.00 27.19 313 LEU B CA 1
ATOM 8713 C C . LEU B 1 313 ? -23.119 44.098 7.458 1.00 27.46 313 LEU B C 1
ATOM 8714 O O . LEU B 1 313 ? -23.422 43.053 8.044 1.00 27.29 313 LEU B O 1
ATOM 8719 N N . ARG B 1 314 ? -23.517 45.304 7.856 1.00 27.49 314 ARG B N 1
ATOM 8720 C CA . ARG B 1 314 ? -24.297 45.515 9.065 1.00 27.73 314 ARG B CA 1
ATOM 8721 C C . ARG B 1 314 ? -25.656 44.824 8.998 1.00 27.28 314 ARG B C 1
ATOM 8722 O O . ARG B 1 314 ? -26.101 44.216 9.969 1.00 26.85 314 ARG B O 1
ATOM 8730 N N . GLU B 1 315 ? -26.314 44.922 7.849 1.00 27.08 315 GLU B N 1
ATOM 8731 C CA . GLU B 1 315 ? -27.565 44.199 7.627 1.00 27.32 315 GLU B CA 1
ATOM 8732 C C . GLU B 1 315 ? -27.387 42.679 7.766 1.00 27.01 315 GLU B C 1
ATOM 8733 O O . GLU B 1 315 ? -28.246 42.004 8.326 1.00 26.76 315 GLU B O 1
ATOM 8739 N N . GLN B 1 316 ? -26.265 42.158 7.273 1.00 27.12 316 GLN B N 1
ATOM 8740 C CA . GLN B 1 316 ? -25.956 40.723 7.379 1.00 27.48 316 GLN B CA 1
ATOM 8741 C C . GLN B 1 316 ? -25.713 40.282 8.823 1.00 27.43 316 GLN B C 1
ATOM 8742 O O . GLN B 1 316 ? -26.234 39.251 9.253 1.00 27.39 316 GLN B O 1
ATOM 8748 N N . VAL B 1 317 ? -24.930 41.072 9.559 1.00 27.70 317 VAL B N 1
ATOM 8749 C CA . VAL B 1 317 ? -24.635 40.801 10.970 1.00 27.84 317 VAL B CA 1
ATOM 8750 C C . VAL B 1 317 ? -25.905 40.881 11.821 1.00 28.20 317 VAL B C 1
ATOM 8751 O O . VAL B 1 317 ? -26.175 39.986 12.625 1.00 28.08 317 VAL B O 1
ATOM 8755 N N . ALA B 1 318 ? -26.681 41.947 11.626 1.00 28.57 318 ALA B N 1
ATOM 8756 C CA . ALA B 1 318 ? -27.938 42.145 12.342 1.00 29.13 318 ALA B CA 1
ATOM 8757 C C . ALA B 1 318 ? -28.846 40.916 12.250 1.00 29.59 318 ALA B C 1
ATOM 8758 O O . ALA B 1 318 ? -29.405 40.477 13.255 1.00 29.53 318 ALA B O 1
ATOM 8760 N N . LYS B 1 319 ? -28.972 40.358 11.049 1.00 30.14 319 LYS B N 1
ATOM 8761 C CA . LYS B 1 319 ? -29.841 39.201 10.826 1.00 30.80 319 LYS B CA 1
ATOM 8762 C C . LYS B 1 319 ? -29.277 37.899 11.404 1.00 30.75 319 LYS B C 1
ATOM 8763 O O . LYS B 1 319 ? -30.008 37.146 12.042 1.00 30.85 319 LYS B O 1
ATOM 8769 N N . ARG B 1 320 ? -27.982 37.653 11.203 1.00 30.85 320 ARG B N 1
ATOM 8770 C CA . ARG B 1 320 ? -27.301 36.509 11.826 1.00 30.94 320 ARG B CA 1
ATOM 8771 C C . ARG B 1 320 ? -27.437 36.506 13.355 1.00 30.78 320 ARG B C 1
ATOM 8772 O O . ARG B 1 320 ? -27.718 35.469 13.959 1.00 30.74 320 ARG B O 1
ATOM 8780 N N . VAL B 1 321 ? -27.245 37.672 13.967 1.00 30.63 321 VAL B N 1
ATOM 8781 C CA . VAL B 1 321 ? -27.372 37.826 15.416 1.00 30.44 321 VAL B CA 1
ATOM 8782 C C . VAL B 1 321 ? -28.847 37.872 15.830 1.00 30.36 321 VAL B C 1
ATOM 8783 O O . VAL B 1 321 ? -29.194 37.496 16.951 1.00 30.43 321 VAL B O 1
ATOM 8787 N N . GLY B 1 322 ? -29.708 38.311 14.912 1.00 30.31 322 GLY B N 1
ATOM 8788 C CA . GLY B 1 322 ? -31.146 38.423 15.167 1.00 30.03 322 GLY B CA 1
ATOM 8789 C C . GLY B 1 322 ? -31.568 39.694 15.891 1.00 29.91 322 GLY B C 1
ATOM 8790 O O . GLY B 1 322 ? -32.399 39.647 16.796 1.00 29.98 322 GLY B O 1
ATOM 8791 N N . ILE B 1 323 ? -30.989 40.829 15.495 1.00 29.77 323 ILE B N 1
ATOM 8792 C CA . ILE B 1 323 ? -31.343 42.148 16.048 1.00 29.49 323 ILE B CA 1
ATOM 8793 C C . ILE B 1 323 ? -31.499 43.182 14.925 1.00 29.25 323 ILE B C 1
ATOM 8794 O O . ILE B 1 323 ? -31.189 42.892 13.767 1.00 29.53 323 ILE B O 1
ATOM 8799 N N . THR B 1 324 ? -31.979 44.378 15.265 1.00 28.67 324 THR B N 1
ATOM 8800 C CA . THR B 1 324 ? -32.087 45.465 14.289 1.00 28.07 324 THR B CA 1
ATOM 8801 C C . THR B 1 324 ? -30.716 46.113 14.077 1.00 27.85 324 THR B C 1
ATOM 8802 O O . THR B 1 324 ? -29.853 46.047 14.954 1.00 27.69 324 THR B O 1
ATOM 8806 N N . VAL B 1 325 ? -30.522 46.735 12.915 1.00 27.50 325 VAL B N 1
ATOM 8807 C CA . VAL B 1 325 ? -29.264 47.424 12.602 1.00 27.38 325 VAL B CA 1
ATOM 8808 C C . VAL B 1 325 ? -28.962 48.562 13.587 1.00 27.22 325 VAL B C 1
ATOM 8809 O O . VAL B 1 325 ? -27.800 48.853 13.860 1.00 27.34 325 VAL B O 1
ATOM 8813 N N . GLU B 1 326 ? -30.015 49.179 14.124 1.00 27.10 326 GLU B N 1
ATOM 8814 C CA . GLU B 1 326 ? -29.893 50.253 15.115 1.00 27.03 326 GLU B CA 1
ATOM 8815 C C . GLU B 1 326 ? -29.371 49.724 16.451 1.00 26.43 326 GLU B C 1
ATOM 8816 O O . GLU B 1 326 ? -28.490 50.331 17.056 1.00 26.28 326 GLU B O 1
ATOM 8822 N N . GLU B 1 327 ? -29.926 48.595 16.896 1.00 25.96 327 GLU B N 1
ATOM 8823 C CA . GLU B 1 327 ? -29.472 47.899 18.104 1.00 25.46 327 GLU B CA 1
ATOM 8824 C C . GLU B 1 327 ? -28.029 47.423 17.955 1.00 24.81 327 GLU B C 1
ATOM 8825 O O . GLU B 1 327 ? -27.246 47.486 18.904 1.00 24.35 327 GLU B O 1
ATOM 8831 N N . LEU B 1 328 ? -27.696 46.944 16.757 1.00 24.20 328 LEU B N 1
ATOM 8832 C CA . LEU B 1 328 ? -26.343 46.508 16.429 1.00 23.60 328 LEU B CA 1
ATOM 8833 C C . LEU B 1 328 ? -25.349 47.667 16.475 1.00 23.55 328 LEU B C 1
ATOM 8834 O O . LEU B 1 328 ? -24.290 47.549 17.094 1.00 23.25 328 LEU B O 1
ATOM 8839 N N . GLU B 1 329 ? -25.693 48.774 15.817 1.00 23.47 329 GLU B N 1
ATOM 8840 C CA . GLU B 1 329 ? -24.863 49.981 15.838 1.00 23.97 329 GLU B CA 1
ATOM 8841 C C . GLU B 1 329 ? -24.620 50.456 17.273 1.00 23.80 329 GLU B C 1
ATOM 8842 O O . GLU B 1 329 ? -23.480 50.707 17.654 1.00 23.87 329 GLU B O 1
ATOM 8848 N N . LYS B 1 330 ? -25.692 50.551 18.061 1.00 23.75 330 LYS B N 1
ATOM 8849 C CA . LYS B 1 330 ? -25.609 50.963 19.465 1.00 24.06 330 LYS B CA 1
ATOM 8850 C C . LYS B 1 330 ? -24.643 50.085 20.268 1.00 23.80 330 LYS B C 1
ATOM 8851 O O . LYS B 1 330 ? -23.864 50.593 21.065 1.00 23.69 330 LYS B O 1
ATOM 8857 N N . ALA B 1 331 ? -24.696 48.774 20.042 1.00 23.80 331 ALA B N 1
ATOM 8858 C CA . ALA B 1 331 ? -23.846 47.825 20.759 1.00 23.71 331 ALA B CA 1
ATOM 8859 C C . ALA B 1 331 ? -22.382 47.888 20.318 1.00 23.83 331 ALA B C 1
ATOM 8860 O O . ALA B 1 331 ? -21.485 48.068 21.147 1.00 23.79 331 ALA B O 1
ATOM 8862 N N . ILE B 1 332 ? -22.154 47.753 19.013 1.00 23.79 332 ILE B N 1
ATOM 8863 C CA . ILE B 1 332 ? -20.809 47.596 18.451 1.00 23.90 332 ILE B CA 1
ATOM 8864 C C . ILE B 1 332 ? -19.960 48.880 18.433 1.00 23.84 332 ILE B C 1
ATOM 8865 O O . ILE B 1 332 ? -18.741 48.813 18.573 1.00 23.89 332 ILE B O 1
ATOM 8870 N N . ARG B 1 333 ? -20.604 50.033 18.272 1.00 24.03 333 ARG B N 1
ATOM 8871 C CA . ARG B 1 333 ? -19.892 51.296 18.025 1.00 24.23 333 ARG B CA 1
ATOM 8872 C C . ARG B 1 333 ? -18.809 51.655 19.064 1.00 24.24 333 ARG B C 1
ATOM 8873 O O . ARG B 1 333 ? -17.698 52.024 18.676 1.00 24.35 333 ARG B O 1
ATOM 8881 N N . PRO B 1 334 ? -19.119 51.554 20.373 1.00 24.18 334 PRO B N 1
ATOM 8882 C CA . PRO B 1 334 ? -18.060 51.829 21.352 1.00 24.33 334 PRO B CA 1
ATOM 8883 C C . PRO B 1 334 ? -16.808 50.964 21.161 1.00 24.34 334 PRO B C 1
ATOM 8884 O O . PRO B 1 334 ? -15.694 51.441 21.379 1.00 24.58 334 PRO B O 1
ATOM 8888 N N . TYR B 1 335 ? -16.995 49.715 20.740 1.00 24.27 335 TYR B N 1
ATOM 8889 C CA . TYR B 1 335 ? -15.878 48.806 20.473 1.00 24.31 335 TYR B CA 1
ATOM 8890 C C . TYR B 1 335 ? -15.069 49.232 19.256 1.00 23.94 335 TYR B C 1
ATOM 8891 O O . TYR B 1 335 ? -13.841 49.206 19.293 1.00 23.54 335 TYR B O 1
ATOM 8900 N N . GLU B 1 336 ? -15.767 49.627 18.191 1.00 23.86 336 GLU B N 1
ATOM 8901 C CA . GLU B 1 336 ? -15.135 50.146 16.974 1.00 24.07 336 GLU B CA 1
ATOM 8902 C C . GLU B 1 336 ? -14.265 51.357 17.276 1.00 23.81 336 GLU B C 1
ATOM 8903 O O . GLU B 1 336 ? -13.168 51.487 16.736 1.00 24.11 336 GLU B O 1
ATOM 8909 N N . LEU B 1 337 ? -14.767 52.233 18.141 1.00 23.69 337 LEU B N 1
ATOM 8910 C CA . LEU B 1 337 ? -14.052 53.439 18.539 1.00 23.28 337 LEU B CA 1
ATOM 8911 C C . LEU B 1 337 ? -12.796 53.084 19.322 1.00 23.06 337 LEU B C 1
ATOM 8912 O O . LEU B 1 337 ? -11.722 53.607 19.039 1.00 23.27 337 LEU B O 1
ATOM 8917 N N . ILE B 1 338 ? -12.937 52.178 20.286 1.00 22.60 338 ILE B N 1
ATOM 8918 C CA . ILE B 1 338 ? -11.815 51.744 21.118 1.00 22.17 338 ILE B CA 1
ATOM 8919 C C . ILE B 1 338 ? -10.717 51.042 20.307 1.00 21.71 338 ILE B C 1
ATOM 8920 O O . ILE B 1 338 ? -9.535 51.350 20.472 1.00 21.37 338 ILE B O 1
ATOM 8925 N N . TYR B 1 339 ? -11.113 50.123 19.425 1.00 21.26 339 TYR B N 1
ATOM 8926 C CA . TYR B 1 339 ? -10.169 49.430 18.553 1.00 21.01 339 TYR B CA 1
ATOM 8927 C C . TYR B 1 339 ? -9.357 50.397 17.690 1.00 21.02 339 TYR B C 1
ATOM 8928 O O . TYR B 1 339 ? -8.149 50.223 17.533 1.00 20.90 339 TYR B O 1
ATOM 8937 N N . ALA B 1 340 ? -10.036 51.402 17.128 1.00 20.98 340 ALA B N 1
ATOM 8938 C CA . ALA B 1 340 ? -9.398 52.418 16.287 1.00 20.98 340 ALA B CA 1
ATOM 8939 C C . ALA B 1 340 ? -8.401 53.253 17.083 1.00 20.95 340 ALA B C 1
ATOM 8940 O O . ALA B 1 340 ? -7.285 53.478 16.624 1.00 21.02 340 ALA B O 1
ATOM 8942 N N . ILE B 1 341 ? -8.803 53.696 18.274 1.00 21.04 341 ILE B N 1
ATOM 8943 C CA . ILE B 1 341 ? -7.913 54.450 19.171 1.00 21.23 341 ILE B CA 1
ATOM 8944 C C . ILE B 1 341 ? -6.683 53.615 19.539 1.00 21.13 341 ILE B C 1
ATOM 8945 O O . ILE B 1 341 ? -5.551 54.103 19.470 1.00 21.36 341 ILE B O 1
ATOM 8950 N N . ALA B 1 342 ? -6.914 52.358 19.913 1.00 20.86 342 ALA B N 1
ATOM 8951 C CA . ALA B 1 342 ? -5.832 51.432 20.262 1.00 20.61 342 ALA B CA 1
ATOM 8952 C C . ALA B 1 342 ? -4.834 51.276 19.110 1.00 20.48 342 ALA B C 1
ATOM 8953 O O . ALA B 1 342 ? -3.629 51.430 19.307 1.00 20.59 342 ALA B O 1
ATOM 8955 N N . ASP B 1 343 ? -5.343 50.985 17.914 1.00 20.19 343 ASP B N 1
ATOM 8956 C CA . ASP B 1 343 ? -4.507 50.889 16.717 1.00 20.66 343 ASP B CA 1
ATOM 8957 C C . ASP B 1 343 ? -3.780 52.200 16.385 1.00 20.47 343 ASP B C 1
ATOM 8958 O O . ASP B 1 343 ? -2.567 52.214 16.208 1.00 20.68 343 ASP B O 1
ATOM 8963 N N . HIS B 1 344 ? -4.534 53.292 16.301 1.00 20.32 344 HIS B N 1
ATOM 8964 C CA . HIS B 1 344 ? -3.999 54.583 15.857 1.00 20.22 344 HIS B CA 1
ATOM 8965 C C . HIS B 1 344 ? -2.877 55.102 16.756 1.00 20.16 344 HIS B C 1
ATOM 8966 O O . HIS B 1 344 ? -1.872 55.622 16.264 1.00 20.36 344 HIS B O 1
ATOM 8973 N N . THR B 1 345 ? -3.036 54.925 18.066 1.00 19.84 345 THR B N 1
ATOM 8974 C CA . THR B 1 345 ? -2.020 55.344 19.029 1.00 19.57 345 THR B CA 1
ATOM 8975 C C . THR B 1 345 ? -0.747 54.494 18.975 1.00 19.44 345 THR B C 1
ATOM 8976 O O . THR B 1 345 ? 0.340 54.970 19.335 1.00 19.19 345 THR B O 1
ATOM 8980 N N . LYS B 1 346 ? -0.883 53.242 18.529 1.00 18.99 346 LYS B N 1
ATOM 8981 C CA . LYS B 1 346 ? 0.276 52.378 18.324 1.00 18.87 346 LYS B CA 1
ATOM 8982 C C . LYS B 1 346 ? 1.074 52.862 17.121 1.00 18.72 346 LYS B C 1
ATOM 8983 O O . LYS B 1 346 ? 2.301 52.960 17.180 1.00 18.96 346 LYS B O 1
ATOM 8989 N N . ALA B 1 347 ? 0.367 53.162 16.035 1.00 18.64 347 ALA B N 1
ATOM 8990 C CA . ALA B 1 347 ? 0.985 53.665 14.817 1.00 18.93 347 ALA B CA 1
ATOM 8991 C C . ALA B 1 347 ? 1.737 54.961 15.105 1.00 19.09 347 ALA B C 1
ATOM 8992 O O . ALA B 1 347 ? 2.864 55.136 14.650 1.00 19.36 347 ALA B O 1
ATOM 8994 N N . LEU B 1 348 ? 1.110 55.847 15.880 1.00 19.04 348 LEU B N 1
ATOM 8995 C CA . LEU B 1 348 ? 1.727 57.117 16.290 1.00 19.16 348 LEU B CA 1
ATOM 8996 C C . LEU B 1 348 ? 3.001 56.923 17.108 1.00 18.99 348 LEU B C 1
ATOM 8997 O O . LEU B 1 348 ? 3.987 57.631 16.894 1.00 19.32 348 LEU B O 1
ATOM 9002 N N . THR B 1 349 ? 2.976 55.963 18.032 1.00 18.72 349 THR B N 1
ATOM 9003 C CA . THR B 1 349 ? 4.160 55.584 18.810 1.00 18.42 349 THR B CA 1
ATOM 9004 C C . THR B 1 349 ? 5.345 55.245 17.897 1.00 18.61 349 THR B C 1
ATOM 9005 O O . THR B 1 349 ? 6.439 55.784 18.080 1.00 18.53 349 THR B O 1
ATOM 9009 N N . PHE B 1 350 ? 5.121 54.369 16.913 1.00 18.29 350 PHE B N 1
ATOM 9010 C CA . PHE B 1 350 ? 6.165 54.003 15.956 1.00 18.31 350 PHE B CA 1
ATOM 9011 C C . PHE B 1 350 ? 6.576 55.184 15.078 1.00 18.35 350 PHE B C 1
ATOM 9012 O O . PHE B 1 350 ? 7.754 55.429 14.891 1.00 18.70 350 PHE B O 1
ATOM 9020 N N . MET B 1 351 ? 5.602 55.896 14.524 1.00 18.56 351 MET B N 1
ATOM 9021 C CA . MET B 1 351 ? 5.885 57.024 13.631 1.00 19.05 351 MET B CA 1
ATOM 9022 C C . MET B 1 351 ? 6.701 58.122 14.316 1.00 18.80 351 MET B C 1
ATOM 9023 O O . MET B 1 351 ? 7.725 58.561 13.789 1.00 18.47 351 MET B O 1
ATOM 9028 N N . LEU B 1 352 ? 6.253 58.540 15.494 1.00 18.78 352 LEU B N 1
ATOM 9029 C CA . LEU B 1 352 ? 6.932 59.598 16.245 1.00 19.20 352 LEU B CA 1
ATOM 9030 C C . LEU B 1 352 ? 8.275 59.158 16.843 1.00 18.99 352 LEU B C 1
ATOM 9031 O O . LEU B 1 352 ? 9.225 59.937 16.852 1.00 19.06 352 LEU B O 1
ATOM 9036 N N . ALA B 1 353 ? 8.375 57.906 17.300 1.00 18.62 353 ALA B N 1
ATOM 9037 C CA . ALA B 1 353 ? 9.667 57.368 17.740 1.00 18.49 353 ALA B CA 1
ATOM 9038 C C . ALA B 1 353 ? 10.683 57.343 16.604 1.00 18.50 353 ALA B C 1
ATOM 9039 O O . ALA B 1 353 ? 11.879 57.537 16.832 1.00 18.46 353 ALA B O 1
ATOM 9041 N N . ASP B 1 354 ? 10.196 57.107 15.386 1.00 18.45 354 ASP B N 1
ATOM 9042 C CA . ASP B 1 354 ? 11.050 56.917 14.218 1.00 18.71 354 ASP B CA 1
ATOM 9043 C C . ASP B 1 354 ? 11.339 58.206 13.464 1.00 18.61 354 ASP B C 1
ATOM 9044 O O . ASP B 1 354 ? 12.037 58.188 12.449 1.00 18.78 354 ASP B O 1
ATOM 9049 N N . GLY B 1 355 ? 10.795 59.320 13.948 1.00 18.53 355 GLY B N 1
ATOM 9050 C CA . GLY B 1 355 ? 11.189 60.624 13.441 1.00 18.11 355 GLY B CA 1
ATOM 9051 C C . GLY B 1 355 ? 10.133 61.437 12.720 1.00 18.06 355 GLY B C 1
ATOM 9052 O O . GLY B 1 355 ? 10.453 62.486 12.173 1.00 18.16 355 GLY B O 1
ATOM 9053 N N . VAL B 1 356 ? 8.887 60.962 12.701 1.00 17.75 356 VAL B N 1
ATOM 9054 C CA . VAL B 1 356 ? 7.803 61.723 12.095 1.00 17.34 356 VAL B CA 1
ATOM 9055 C C . VAL B 1 356 ? 7.471 62.929 12.982 1.00 17.57 356 VAL B C 1
ATOM 9056 O O . VAL B 1 356 ? 7.337 62.809 14.205 1.00 17.63 356 VAL B O 1
ATOM 9060 N N . VAL B 1 357 ? 7.377 64.088 12.344 1.00 17.19 357 VAL B N 1
ATOM 9061 C CA . VAL B 1 357 ? 7.011 65.335 13.005 1.00 16.79 357 VAL B CA 1
ATOM 9062 C C . VAL B 1 357 ? 5.642 65.721 12.469 1.00 16.85 357 VAL B C 1
ATOM 9063 O O . VAL B 1 357 ? 5.509 65.976 11.275 1.00 17.05 357 VAL B O 1
ATOM 9067 N N . PRO B 1 358 ? 4.612 65.738 13.338 1.00 17.08 358 PRO B N 1
ATOM 9068 C CA . PRO B 1 358 ? 3.281 66.115 12.868 1.00 17.33 358 PRO B CA 1
ATOM 9069 C C . PRO B 1 358 ? 3.286 67.489 12.190 1.00 17.77 358 PRO B C 1
ATOM 9070 O O . PRO B 1 358 ? 3.928 68.438 12.679 1.00 17.82 358 PRO B O 1
ATOM 9074 N N . SER B 1 359 ? 2.586 67.571 11.059 1.00 17.55 359 SER B N 1
ATOM 9075 C CA . SER B 1 359 ? 2.583 68.749 10.206 1.00 17.08 359 SER B CA 1
ATOM 9076 C C . SER B 1 359 ? 1.437 68.613 9.215 1.00 17.26 359 SER B C 1
ATOM 9077 O O . SER B 1 359 ? 0.567 67.759 9.378 1.00 16.66 359 SER B O 1
ATOM 9080 N N . ASN B 1 360 ? 1.445 69.458 8.187 1.00 17.17 360 ASN B N 1
ATOM 9081 C CA . ASN B 1 360 ? 0.466 69.375 7.114 1.00 17.66 360 ASN B CA 1
ATOM 9082 C C . ASN B 1 360 ? 0.992 68.710 5.837 1.00 17.39 360 ASN B C 1
ATOM 9083 O O . ASN B 1 360 ? 0.334 68.775 4.797 1.00 17.60 360 ASN B O 1
ATOM 9088 N N . VAL B 1 361 ? 2.174 68.090 5.909 1.00 17.05 361 VAL B N 1
ATOM 9089 C CA . VAL B 1 361 ? 2.826 67.507 4.717 1.00 16.66 361 VAL B CA 1
ATOM 9090 C C . VAL B 1 361 ? 3.327 66.086 4.944 1.00 16.34 361 VAL B C 1
ATOM 9091 O O . VAL B 1 361 ? 3.742 65.739 6.047 1.00 15.96 361 VAL B O 1
ATOM 9106 N N . ALA B 1 363 ? 4.378 62.450 5.719 1.00 16.01 363 ALA B N 1
ATOM 9107 C CA . ALA B 1 363 ? 4.064 61.554 6.835 1.00 15.75 363 ALA B CA 1
ATOM 9108 C C . ALA B 1 363 ? 3.629 62.331 8.070 1.00 15.57 363 ALA B C 1
ATOM 9109 O O . ALA B 1 363 ? 2.875 61.814 8.897 1.00 15.61 363 ALA B O 1
ATOM 9111 N N . GLY B 1 364 ? 4.093 63.578 8.187 1.00 15.38 364 GLY B N 1
ATOM 9112 C CA . GLY B 1 364 ? 3.641 64.472 9.252 1.00 15.04 364 GLY B CA 1
ATOM 9113 C C . GLY B 1 364 ? 2.144 64.726 9.187 1.00 15.25 364 GLY B C 1
ATOM 9114 O O . GLY B 1 364 ? 1.460 64.770 10.215 1.00 15.13 364 GLY B O 1
ATOM 9115 N N . TYR B 1 365 ? 1.640 64.884 7.964 1.00 15.48 365 TYR B N 1
ATOM 9116 C CA . TYR B 1 365 ? 0.209 65.021 7.688 1.00 15.54 365 TYR B CA 1
ATOM 9117 C C . TYR B 1 365 ? -0.560 63.770 8.141 1.00 15.95 365 TYR B C 1
ATOM 9118 O O . TYR B 1 365 ? -1.669 63.862 8.687 1.00 15.95 365 TYR B O 1
ATOM 9127 N N . LEU B 1 366 ? 0.036 62.604 7.898 1.00 15.95 366 LEU B N 1
ATOM 9128 C CA . LEU B 1 366 ? -0.573 61.326 8.258 1.00 15.93 366 LEU B CA 1
ATOM 9129 C C . LEU B 1 366 ? -0.598 61.152 9.766 1.00 16.09 366 LEU B C 1
ATOM 9130 O O . LEU B 1 366 ? -1.596 60.705 10.330 1.00 16.29 366 LEU B O 1
ATOM 9135 N N . ALA B 1 367 ? 0.493 61.533 10.420 1.00 16.49 367 ALA B N 1
ATOM 9136 C CA . ALA B 1 367 ? 0.545 61.509 11.875 1.00 17.03 367 ALA B CA 1
ATOM 9137 C C . ALA B 1 367 ? -0.544 62.408 12.469 1.00 17.45 367 ALA B C 1
ATOM 9138 O O . ALA B 1 367 ? -1.279 61.988 13.378 1.00 17.69 367 ALA B O 1
ATOM 9140 N N . ARG B 1 368 ? -0.665 63.622 11.921 1.00 17.82 368 ARG B N 1
ATOM 9141 C CA . ARG B 1 368 ? -1.679 64.602 12.330 1.00 18.17 368 ARG B CA 1
ATOM 9142 C C . ARG B 1 368 ? -3.094 64.060 12.152 1.00 18.65 368 ARG B C 1
ATOM 9143 O O . ARG B 1 368 ? -3.938 64.204 13.043 1.00 18.72 368 ARG B O 1
ATOM 9151 N N . LEU B 1 369 ? -3.341 63.439 10.999 1.00 19.52 369 LEU B N 1
ATOM 9152 C CA . LEU B 1 369 ? -4.599 62.742 10.722 1.00 20.01 369 LEU B CA 1
ATOM 9153 C C . LEU B 1 369 ? -4.967 61.766 11.845 1.00 20.54 369 LEU B C 1
ATOM 9154 O O . LEU B 1 369 ? -6.065 61.827 12.392 1.00 20.99 369 LEU B O 1
ATOM 9159 N N . LEU B 1 370 ? -4.036 60.875 12.181 1.00 21.25 370 LEU B N 1
ATOM 9160 C CA . LEU B 1 370 ? -4.228 59.844 13.211 1.00 21.25 370 LEU B CA 1
ATOM 9161 C C . LEU B 1 370 ? -4.547 60.452 14.575 1.00 21.52 370 LEU B C 1
ATOM 9162 O O . LEU B 1 370 ? -5.417 59.952 15.294 1.00 21.75 370 LEU B O 1
ATOM 9167 N N . ILE B 1 371 ? -3.838 61.532 14.915 1.00 21.40 371 ILE B N 1
ATOM 9168 C CA . ILE B 1 371 ? -4.026 62.242 16.177 1.00 21.28 371 ILE B CA 1
ATOM 9169 C C . ILE B 1 371 ? -5.440 62.826 16.261 1.00 21.55 371 ILE B C 1
ATOM 9170 O O . ILE B 1 371 ? -6.162 62.609 17.247 1.00 21.59 371 ILE B O 1
ATOM 9175 N N . ARG B 1 372 ? -5.842 63.539 15.212 1.00 21.55 372 ARG B N 1
ATOM 9176 C CA . ARG B 1 372 ? -7.138 64.214 15.198 1.00 21.72 372 ARG B CA 1
ATOM 9177 C C . ARG B 1 372 ? -8.301 63.223 15.157 1.00 21.59 372 ARG B C 1
ATOM 9178 O O . ARG B 1 372 ? -9.290 63.401 15.858 1.00 21.58 372 ARG B O 1
ATOM 9186 N N . LYS B 1 373 ? -8.171 62.180 14.340 1.00 21.77 373 LYS B N 1
ATOM 9187 C CA . LYS B 1 373 ? -9.160 61.090 14.290 1.00 21.57 373 LYS B CA 1
ATOM 9188 C C . LYS B 1 373 ? -9.345 60.421 15.659 1.00 21.55 373 LYS B C 1
ATOM 9189 O O . LYS B 1 373 ? -10.473 60.200 16.100 1.00 21.45 373 LYS B O 1
ATOM 9195 N N . SER B 1 374 ? -8.236 60.121 16.331 1.00 21.81 374 SER B N 1
ATOM 9196 C CA . SER B 1 374 ? -8.276 59.472 17.642 1.00 22.25 374 SER B CA 1
ATOM 9197 C C . SER B 1 374 ? -8.889 60.346 18.734 1.00 22.41 374 SER B C 1
ATOM 9198 O O . SER B 1 374 ? -9.616 59.847 19.591 1.00 22.55 374 SER B O 1
ATOM 9201 N N . ILE B 1 375 ? -8.589 61.645 18.701 1.00 22.75 375 ILE B N 1
ATOM 9202 C CA . ILE B 1 375 ? -9.170 62.600 19.651 1.00 22.40 375 ILE B CA 1
ATOM 9203 C C . ILE B 1 375 ? -10.688 62.645 19.480 1.00 22.72 375 ILE B C 1
ATOM 9204 O O . ILE B 1 375 ? -11.432 62.609 20.462 1.00 22.53 375 ILE B O 1
ATOM 9209 N N . ARG B 1 376 ? -11.134 62.702 18.228 1.00 22.95 376 ARG B N 1
ATOM 9210 C CA . ARG B 1 376 ? -12.560 62.745 17.919 1.00 23.55 376 ARG B CA 1
ATOM 9211 C C . ARG B 1 376 ? -13.291 61.445 18.280 1.00 23.28 376 ARG B C 1
ATOM 9212 O O . ARG B 1 376 ? -14.475 61.476 18.626 1.00 23.10 376 ARG B O 1
ATOM 9220 N N . HIS B 1 377 ? -12.585 60.316 18.218 1.00 22.96 377 HIS B N 1
ATOM 9221 C CA . HIS B 1 377 ? -13.159 59.035 18.650 1.00 23.02 377 HIS B CA 1
ATOM 9222 C C . HIS B 1 377 ? -13.350 59.015 20.163 1.00 23.38 377 HIS B C 1
ATOM 9223 O O . HIS B 1 377 ? -14.398 58.596 20.654 1.00 23.36 377 HIS B O 1
ATOM 9230 N N . LEU B 1 378 ? -12.332 59.469 20.889 1.00 23.91 378 LEU B N 1
ATOM 9231 C CA . LEU B 1 378 ? -12.403 59.594 22.341 1.00 24.81 378 LEU B CA 1
ATOM 9232 C C . LEU B 1 378 ? -13.584 60.460 22.763 1.00 25.44 378 LEU B C 1
ATOM 9233 O O . LEU B 1 378 ? -14.264 60.153 23.741 1.00 25.37 378 LEU B O 1
ATOM 9238 N N . ARG B 1 379 ? -13.823 61.538 22.014 1.00 26.35 379 ARG B N 1
ATOM 9239 C CA . ARG B 1 379 ? -14.978 62.411 22.246 1.00 27.24 379 ARG B CA 1
ATOM 9240 C C . ARG B 1 379 ? -16.300 61.663 22.042 1.00 27.21 379 ARG B C 1
ATOM 9241 O O . ARG B 1 379 ? -17.191 61.742 22.886 1.00 27.17 379 ARG B O 1
ATOM 9249 N N . GLU B 1 380 ? -16.414 60.939 20.926 1.00 27.39 380 GLU B N 1
ATOM 9250 C CA . GLU B 1 380 ? -17.615 60.153 20.633 1.00 27.68 380 GLU B CA 1
ATOM 9251 C C . GLU B 1 380 ? -17.838 59.075 21.697 1.00 28.12 380 GLU B C 1
ATOM 9252 O O . GLU B 1 380 ? -18.975 58.714 22.006 1.00 28.25 380 GLU B O 1
ATOM 9258 N N . LEU B 1 381 ? -16.736 58.586 22.258 1.00 28.63 381 LEU B N 1
ATOM 9259 C CA . LEU B 1 381 ? -16.749 57.570 23.297 1.00 29.33 381 LEU B CA 1
ATOM 9260 C C . LEU B 1 381 ? -17.189 58.148 24.648 1.00 29.89 381 LEU B C 1
ATOM 9261 O O . LEU B 1 381 ? -17.528 57.404 25.573 1.00 30.22 381 LEU B O 1
ATOM 9266 N N . GLY B 1 382 ? -17.201 59.476 24.746 1.00 30.20 382 GLY B N 1
ATOM 9267 C CA . GLY B 1 382 ? -17.546 60.173 25.985 1.00 30.72 382 GLY B CA 1
ATOM 9268 C C . GLY B 1 382 ? -16.394 60.155 26.972 1.00 30.98 382 GLY B C 1
ATOM 9269 O O . GLY B 1 382 ? -16.578 60.430 28.157 1.00 31.11 382 GLY B O 1
ATOM 9270 N N . LEU B 1 383 ? -15.202 59.833 26.474 1.00 31.18 383 LEU B N 1
ATOM 9271 C CA . LEU B 1 383 ? -14.031 59.651 27.318 1.00 31.35 383 LEU B CA 1
ATOM 9272 C C . LEU B 1 383 ? -13.135 60.885 27.296 1.00 31.39 383 LEU B C 1
ATOM 9273 O O . LEU B 1 383 ? -12.429 61.141 26.319 1.00 31.61 383 LEU B O 1
ATOM 9278 N N . GLU B 1 384 ? -13.179 61.650 28.384 1.00 31.36 384 GLU B N 1
ATOM 9279 C CA . GLU B 1 384 ? -12.364 62.849 28.526 1.00 31.04 384 GLU B CA 1
ATOM 9280 C C . GLU B 1 384 ? -10.998 62.484 29.091 1.00 30.70 384 GLU B C 1
ATOM 9281 O O . GLU B 1 384 ? -10.799 62.451 30.308 1.00 30.89 384 GLU B O 1
ATOM 9287 N N . VAL B 1 385 ? -10.070 62.193 28.184 1.00 30.08 385 VAL B N 1
ATOM 9288 C CA . VAL B 1 385 ? -8.712 61.802 28.535 1.00 29.59 385 VAL B CA 1
ATOM 9289 C C . VAL B 1 385 ? -7.755 62.285 27.440 1.00 29.05 385 VAL B C 1
ATOM 9290 O O . VAL B 1 385 ? -8.088 62.208 26.255 1.00 29.22 385 VAL B O 1
ATOM 9294 N N . PRO B 1 386 ? -6.585 62.830 27.827 1.00 28.56 386 PRO B N 1
ATOM 9295 C CA . PRO B 1 386 ? -5.595 63.215 26.811 1.00 28.10 386 PRO B CA 1
ATOM 9296 C C . PRO B 1 386 ? -5.075 62.025 26.008 1.00 27.50 386 PRO B C 1
ATOM 9297 O O . PRO B 1 386 ? -4.826 60.964 26.579 1.00 27.46 386 PRO B O 1
ATOM 9301 N N . LEU B 1 387 ? -4.908 62.211 24.698 1.00 26.92 387 LEU B N 1
ATOM 9302 C CA . LEU B 1 387 ? -4.408 61.152 23.814 1.00 26.45 387 LEU B CA 1
ATOM 9303 C C . LEU B 1 387 ? -3.013 60.665 24.216 1.00 26.32 387 LEU B C 1
ATOM 9304 O O . LEU B 1 387 ? -2.678 59.498 23.998 1.00 26.12 387 LEU B O 1
ATOM 9309 N N . SER B 1 388 ? -2.217 61.562 24.802 1.00 25.72 388 SER B N 1
ATOM 9310 C CA . SER B 1 388 ? -0.860 61.247 25.266 1.00 25.57 388 SER B CA 1
ATOM 9311 C C . SER B 1 388 ? -0.842 60.135 26.316 1.00 25.29 388 SER B C 1
ATOM 9312 O O . SER B 1 388 ? 0.122 59.378 26.412 1.00 25.34 388 SER B O 1
ATOM 9315 N N . GLU B 1 389 ? -1.911 60.053 27.098 1.00 24.88 389 GLU B N 1
ATOM 9316 C CA . GLU B 1 389 ? -2.074 59.008 28.097 1.00 24.95 389 GLU B CA 1
ATOM 9317 C C . GLU B 1 389 ? -2.279 57.627 27.451 1.00 24.46 389 GLU B C 1
ATOM 9318 O O . GLU B 1 389 ? -1.852 56.612 28.003 1.00 24.27 389 GLU B O 1
ATOM 9324 N N . ILE B 1 390 ? -2.925 57.598 26.285 1.00 23.93 390 ILE B N 1
ATOM 9325 C CA . ILE B 1 390 ? -3.150 56.344 25.566 1.00 23.45 390 ILE B CA 1
ATOM 9326 C C . ILE B 1 390 ? -1.852 55.893 24.885 1.00 22.95 390 ILE B C 1
ATOM 9327 O O . ILE B 1 390 ? -1.487 54.717 24.955 1.00 22.82 390 ILE B O 1
ATOM 9332 N N . VAL B 1 391 ? -1.159 56.837 24.249 1.00 22.02 391 VAL B N 1
ATOM 9333 C CA . VAL B 1 391 ? 0.144 56.581 23.630 1.00 21.29 391 VAL B CA 1
ATOM 9334 C C . VAL B 1 391 ? 1.138 56.032 24.662 1.00 21.18 391 VAL B C 1
ATOM 9335 O O . VAL B 1 391 ? 1.922 55.129 24.354 1.00 21.45 391 VAL B O 1
ATOM 9339 N N . ALA B 1 392 ? 1.075 56.559 25.887 1.00 20.63 392 ALA B N 1
ATOM 9340 C CA . ALA B 1 392 ? 1.937 56.113 26.981 1.00 20.39 392 ALA B CA 1
ATOM 9341 C C . ALA B 1 392 ? 1.704 54.649 27.395 1.00 20.21 392 ALA B C 1
ATOM 9342 O O . ALA B 1 392 ? 2.621 53.990 27.889 1.00 19.93 392 ALA B O 1
ATOM 9344 N N . LEU B 1 393 ? 0.485 54.148 27.195 1.00 20.26 393 LEU B N 1
ATOM 9345 C CA . LEU B 1 393 ? 0.192 52.722 27.390 1.00 20.43 393 LEU B CA 1
ATOM 9346 C C . LEU B 1 393 ? 0.957 51.837 26.386 1.00 20.08 393 LEU B C 1
ATOM 9347 O O . LEU B 1 393 ? 1.403 50.746 26.733 1.00 20.27 393 LEU B O 1
ATOM 9352 N N . HIS B 1 394 ? 1.113 52.321 25.157 1.00 19.92 394 HIS B N 1
ATOM 9353 C CA . HIS B 1 394 ? 1.931 51.642 24.148 1.00 19.74 394 HIS B CA 1
ATOM 9354 C C . HIS B 1 394 ? 3.415 51.648 24.488 1.00 19.75 394 HIS B C 1
ATOM 9355 O O . HIS B 1 394 ? 4.083 50.621 24.359 1.00 19.42 394 HIS B O 1
ATOM 9362 N N . ILE B 1 395 ? 3.924 52.805 24.921 1.00 19.79 395 ILE B N 1
ATOM 9363 C CA . ILE B 1 395 ? 5.315 52.930 25.349 1.00 19.84 395 ILE B CA 1
ATOM 9364 C C . ILE B 1 395 ? 5.611 51.978 26.512 1.00 19.99 395 ILE B C 1
ATOM 9365 O O . ILE B 1 395 ? 6.636 51.299 26.519 1.00 20.09 395 ILE B O 1
ATOM 9381 N N . GLU B 1 397 ? 4.026 49.129 27.321 1.00 20.07 397 GLU B N 1
ATOM 9382 C CA . GLU B 1 397 ? 3.967 47.750 26.844 1.00 20.13 397 GLU B CA 1
ATOM 9383 C C . GLU B 1 397 ? 5.130 47.364 25.928 1.00 20.05 397 GLU B C 1
ATOM 9384 O O . GLU B 1 397 ? 5.678 46.256 26.038 1.00 20.01 397 GLU B O 1
ATOM 9390 N N . LEU B 1 398 ? 5.508 48.282 25.040 1.00 19.80 398 LEU B N 1
ATOM 9391 C CA . LEU B 1 398 ? 6.381 47.951 23.914 1.00 19.59 398 LEU B CA 1
ATOM 9392 C C . LEU B 1 398 ? 7.864 48.326 24.055 1.00 19.60 398 LEU B C 1
ATOM 9393 O O . LEU B 1 398 ? 8.688 47.868 23.261 1.00 19.49 398 LEU B O 1
ATOM 9398 N N . HIS B 1 399 ? 8.217 49.133 25.056 1.00 19.61 399 HIS B N 1
ATOM 9399 C CA . HIS B 1 399 ? 9.593 49.645 25.142 1.00 20.07 399 HIS B CA 1
ATOM 9400 C C . HIS B 1 399 ? 10.657 48.579 25.418 1.00 20.38 399 HIS B C 1
ATOM 9401 O O . HIS B 1 399 ? 11.828 48.791 25.112 1.00 20.22 399 HIS B O 1
ATOM 9408 N N . LYS B 1 400 ? 10.259 47.443 25.991 1.00 20.89 400 LYS B N 1
ATOM 9409 C CA . LYS B 1 400 ? 11.202 46.346 26.213 1.00 21.55 400 LYS B CA 1
ATOM 9410 C C . LYS B 1 400 ? 11.673 45.775 24.868 1.00 21.41 400 LYS B C 1
ATOM 9411 O O . LYS B 1 400 ? 12.870 45.573 24.659 1.00 21.80 400 LYS B O 1
ATOM 9417 N N . THR B 1 401 ? 10.725 45.537 23.963 1.00 21.10 401 THR B N 1
ATOM 9418 C CA . THR B 1 401 ? 11.029 45.088 22.602 1.00 21.00 401 THR B CA 1
ATOM 9419 C C . THR B 1 401 ? 11.537 46.239 21.725 1.00 20.55 401 THR B C 1
ATOM 9420 O O . THR B 1 401 ? 12.429 46.049 20.894 1.00 20.11 401 THR B O 1
ATOM 9424 N N . PHE B 1 402 ? 10.976 47.431 21.921 1.00 20.50 402 PHE B N 1
ATOM 9425 C CA . PHE B 1 402 ? 11.403 48.618 21.168 1.00 20.50 402 PHE B CA 1
ATOM 9426 C C . PHE B 1 402 ? 11.930 49.728 22.102 1.00 21.16 402 PHE B C 1
ATOM 9427 O O . PHE B 1 402 ? 11.201 50.675 22.421 1.00 21.11 402 PHE B O 1
ATOM 9435 N N . PRO B 1 403 ? 13.200 49.607 22.551 1.00 21.55 403 PRO B N 1
ATOM 9436 C CA . PRO B 1 403 ? 13.821 50.563 23.484 1.00 22.03 403 PRO B CA 1
ATOM 9437 C C . PRO B 1 403 ? 13.785 52.025 23.047 1.00 22.38 403 PRO B C 1
ATOM 9438 O O . PRO B 1 403 ? 13.757 52.909 23.898 1.00 22.46 403 PRO B O 1
ATOM 9442 N N . GLU B 1 404 ? 13.784 52.272 21.740 1.00 22.77 404 GLU B N 1
ATOM 9443 C CA . GLU B 1 404 ? 13.667 53.628 21.204 1.00 23.09 404 GLU B CA 1
ATOM 9444 C C . GLU B 1 404 ? 12.396 54.355 21.661 1.00 23.34 404 GLU B C 1
ATOM 9445 O O . GLU B 1 404 ? 12.346 55.586 21.634 1.00 23.51 404 GLU B O 1
ATOM 9451 N N . PHE B 1 405 ? 11.382 53.593 22.075 1.00 23.46 405 PHE B N 1
ATOM 9452 C CA . PHE B 1 405 ? 10.113 54.153 22.549 1.00 23.69 405 PHE B CA 1
ATOM 9453 C C . PHE B 1 405 ? 10.309 54.869 23.880 1.00 24.53 405 PHE B C 1
ATOM 9454 O O . PHE B 1 405 ? 9.759 55.952 24.102 1.00 24.60 405 PHE B O 1
ATOM 9473 N N . GLU B 1 407 ? 13.403 55.844 25.103 1.00 27.40 407 GLU B N 1
ATOM 9474 C CA . GLU B 1 407 ? 14.360 56.916 24.819 1.00 28.10 407 GLU B CA 1
ATOM 9475 C C . GLU B 1 407 ? 13.674 58.179 24.293 1.00 27.94 407 GLU B C 1
ATOM 9476 O O . GLU B 1 407 ? 13.998 59.289 24.724 1.00 28.03 407 GLU B O 1
ATOM 9482 N N . MET B 1 408 ? 12.734 58.002 23.364 1.00 27.84 408 MET B N 1
ATOM 9483 C CA . MET B 1 408 ? 12.054 59.119 22.697 1.00 27.74 408 MET B CA 1
ATOM 9484 C C . MET B 1 408 ? 10.775 59.563 23.413 1.00 27.51 408 MET B C 1
ATOM 9485 O O . MET B 1 408 ? 10.102 60.489 22.955 1.00 27.46 408 MET B O 1
ATOM 9490 N N . GLU B 1 409 ? 10.453 58.909 24.529 1.00 27.15 409 GLU B N 1
ATOM 9491 C CA . GLU B 1 409 ? 9.156 59.058 25.202 1.00 27.15 409 GLU B CA 1
ATOM 9492 C C . GLU B 1 409 ? 8.703 60.506 25.430 1.00 26.81 409 GLU B C 1
ATOM 9493 O O . GLU B 1 409 ? 7.583 60.878 25.067 1.00 26.56 409 GLU B O 1
ATOM 9499 N N . ASP B 1 410 ? 9.576 61.303 26.044 1.00 26.42 410 ASP B N 1
ATOM 9500 C CA . ASP B 1 410 ? 9.272 62.693 26.382 1.00 26.12 410 ASP B CA 1
ATOM 9501 C C . ASP B 1 410 ? 8.926 63.503 25.138 1.00 25.69 410 ASP B C 1
ATOM 9502 O O . ASP B 1 410 ? 7.951 64.251 25.133 1.00 25.41 410 ASP B O 1
ATOM 9507 N N . ILE B 1 411 ? 9.718 63.323 24.083 1.00 25.45 411 ILE B N 1
ATOM 9508 C CA . ILE B 1 411 ? 9.489 63.996 22.807 1.00 25.31 411 ILE B CA 1
ATOM 9509 C C . ILE B 1 411 ? 8.175 63.530 22.169 1.00 24.70 411 ILE B C 1
ATOM 9510 O O . ILE B 1 411 ? 7.375 64.352 21.712 1.00 24.84 411 ILE B O 1
ATOM 9515 N N . ILE B 1 412 ? 7.946 62.218 22.182 1.00 24.02 412 ILE B N 1
ATOM 9516 C CA . ILE B 1 412 ? 6.726 61.618 21.631 1.00 23.31 412 ILE B CA 1
ATOM 9517 C C . ILE B 1 412 ? 5.490 62.202 22.300 1.00 23.26 412 ILE B C 1
ATOM 9518 O O . ILE B 1 412 ? 4.576 62.679 21.626 1.00 23.26 412 ILE B O 1
ATOM 9523 N N . LEU B 1 413 ? 5.476 62.159 23.629 1.00 23.00 413 LEU B N 1
ATOM 9524 C CA . LEU B 1 413 ? 4.341 62.637 24.402 1.00 23.05 413 LEU B CA 1
ATOM 9525 C C . LEU B 1 413 ? 4.141 64.152 24.288 1.00 22.80 413 LEU B C 1
ATOM 9526 O O . LEU B 1 413 ? 3.013 64.622 24.313 1.00 22.41 413 LEU B O 1
ATOM 9531 N N . GLU B 1 414 ? 5.229 64.908 24.150 1.00 22.97 414 GLU B N 1
ATOM 9532 C CA . GLU B 1 414 ? 5.113 66.361 23.980 1.00 23.17 414 GLU B CA 1
ATOM 9533 C C . GLU B 1 414 ? 4.465 66.688 22.633 1.00 23.18 414 GLU B C 1
ATOM 9534 O O . GLU B 1 414 ? 3.566 67.524 22.556 1.00 23.05 414 GLU B O 1
ATOM 9540 N N . MET B 1 415 ? 4.918 66.002 21.587 1.00 23.61 415 MET B N 1
ATOM 9541 C CA . MET B 1 415 ? 4.332 66.118 20.247 1.00 23.93 415 MET B CA 1
ATOM 9542 C C . MET B 1 415 ? 2.828 65.854 20.226 1.00 23.59 415 MET B C 1
ATOM 9543 O O . MET B 1 415 ? 2.074 66.632 19.642 1.00 23.32 415 MET B O 1
ATOM 9548 N N . ILE B 1 416 ? 2.401 64.761 20.861 1.00 23.44 416 ILE B N 1
ATOM 9549 C CA . ILE B 1 416 ? 0.973 64.456 20.994 1.00 23.40 416 ILE B CA 1
ATOM 9550 C C . ILE B 1 416 ? 0.236 65.581 21.740 1.00 23.62 416 ILE B C 1
ATOM 9551 O O . ILE B 1 416 ? -0.818 66.038 21.296 1.00 23.19 416 ILE B O 1
ATOM 9556 N N . GLU B 1 417 ? 0.795 66.006 22.873 1.00 23.90 417 GLU B N 1
ATOM 9557 C CA . GLU B 1 417 ? 0.177 67.027 23.715 1.00 24.99 417 GLU B CA 1
ATOM 9558 C C . GLU B 1 417 ? 0.055 68.372 22.996 1.00 24.69 417 GLU B C 1
ATOM 9559 O O . GLU B 1 417 ? -0.978 69.038 23.099 1.00 24.50 417 GLU B O 1
ATOM 9565 N N . LEU B 1 418 ? 1.096 68.746 22.250 1.00 24.76 418 LEU B N 1
ATOM 9566 C CA . LEU B 1 418 ? 1.077 69.976 21.449 1.00 25.09 418 LEU B CA 1
ATOM 9567 C C . LEU B 1 418 ? 0.036 69.907 20.336 1.00 25.21 418 LEU B C 1
ATOM 9568 O O . LEU B 1 418 ? -0.698 70.865 20.100 1.00 24.70 418 LEU B O 1
ATOM 9573 N N . GLU B 1 419 ? -0.027 68.759 19.671 1.00 25.51 419 GLU B N 1
ATOM 9574 C CA . GLU B 1 419 ? -1.016 68.515 18.626 1.00 26.24 419 GLU B CA 1
ATOM 9575 C C . GLU B 1 419 ? -2.450 68.538 19.148 1.00 26.53 419 GLU B C 1
ATOM 9576 O O . GLU B 1 419 ? -3.349 69.003 18.448 1.00 26.93 419 GLU B O 1
ATOM 9582 N N . GLU B 1 420 ? -2.657 68.041 20.365 1.00 26.72 420 GLU B N 1
ATOM 9583 C CA . GLU B 1 420 ? -3.983 68.034 20.974 1.00 27.32 420 GLU B CA 1
ATOM 9584 C C . GLU B 1 420 ? -4.405 69.451 21.346 1.00 28.01 420 GLU B C 1
ATOM 9585 O O . GLU B 1 420 ? -5.508 69.876 21.003 1.00 27.97 420 GLU B O 1
ATOM 9591 N N . LYS B 1 421 ? -3.516 70.162 22.040 1.00 28.96 421 LYS B N 1
ATOM 9592 C CA . LYS B 1 421 ? -3.725 71.561 22.428 1.00 30.15 421 LYS B CA 1
ATOM 9593 C C . LYS B 1 421 ? -4.023 72.437 21.209 1.00 30.77 421 LYS B C 1
ATOM 9594 O O . LYS B 1 421 ? -4.934 73.263 21.239 1.00 31.36 421 LYS B O 1
ATOM 9609 N N . TYR B 1 423 ? -5.120 71.450 18.256 1.00 33.10 423 TYR B N 1
ATOM 9610 C CA . TYR B 1 423 ? -6.351 70.993 17.619 1.00 33.37 423 TYR B CA 1
ATOM 9611 C C . TYR B 1 423 ? -7.617 71.616 18.218 1.00 33.35 423 TYR B C 1
ATOM 9612 O O . TYR B 1 423 ? -8.592 71.855 17.504 1.00 33.17 423 TYR B O 1
ATOM 9621 N N . ALA B 1 424 ? -7.595 71.864 19.525 1.00 33.61 424 ALA B N 1
ATOM 9622 C CA . ALA B 1 424 ? -8.704 72.517 20.209 1.00 33.99 424 ALA B CA 1
ATOM 9623 C C . ALA B 1 424 ? -8.947 73.928 19.660 1.00 34.27 424 ALA B C 1
ATOM 9624 O O . ALA B 1 424 ? -10.096 74.342 19.481 1.00 34.17 424 ALA B O 1
ATOM 9626 N N . GLU B 1 425 ? -7.861 74.647 19.385 1.00 34.69 425 GLU B N 1
ATOM 9627 C CA . GLU B 1 425 ? -7.925 76.000 18.824 1.00 35.19 425 GLU B CA 1
ATOM 9628 C C . GLU B 1 425 ? -8.298 75.965 17.338 1.00 35.45 425 GLU B C 1
ATOM 9629 O O . GLU B 1 425 ? -9.072 76.800 16.862 1.00 35.18 425 GLU B O 1
ATOM 9635 N N . THR B 1 426 ? -7.740 74.986 16.628 1.00 35.98 426 THR B N 1
ATOM 9636 C CA . THR B 1 426 ? -8.060 74.695 15.228 1.00 36.54 426 THR B CA 1
ATOM 9637 C C . THR B 1 426 ? -9.566 74.484 15.033 1.00 36.89 426 THR B C 1
ATOM 9638 O O . THR B 1 426 ? -10.147 74.979 14.065 1.00 37.09 426 THR B O 1
ATOM 9642 N N . LEU B 1 427 ? -10.186 73.760 15.966 1.00 37.19 427 LEU B N 1
ATOM 9643 C CA . LEU B 1 427 ? -11.622 73.471 15.927 1.00 37.60 427 LEU B CA 1
ATOM 9644 C C . LEU B 1 427 ? -12.517 74.669 16.237 1.00 37.97 427 LEU B C 1
ATOM 9645 O O . LEU B 1 427 ? -13.613 74.775 15.684 1.00 38.09 427 LEU B O 1
ATOM 9650 N N . ARG B 1 428 ? -12.056 75.553 17.122 1.00 38.43 428 ARG B N 1
ATOM 9651 C CA . ARG B 1 428 ? -12.779 76.788 17.454 1.00 38.78 428 ARG B CA 1
ATOM 9652 C C . ARG B 1 428 ? -12.958 77.674 16.224 1.00 38.99 428 ARG B C 1
ATOM 9653 O O . ARG B 1 428 ? -14.085 77.986 15.835 1.00 39.08 428 ARG B O 1
ATOM 9661 N N . ARG B 1 429 ? -11.834 78.073 15.626 1.00 39.30 429 ARG B N 1
ATOM 9662 C CA . ARG B 1 429 ? -11.816 78.926 14.435 1.00 39.63 429 ARG B CA 1
ATOM 9663 C C . ARG B 1 429 ? -12.537 78.288 13.256 1.00 39.75 429 ARG B C 1
ATOM 9664 O O . ARG B 1 429 ? -13.299 78.955 12.551 1.00 39.75 429 ARG B O 1
ATOM 9672 N N . GLY B 1 430 ? -12.281 76.997 13.052 1.00 39.95 430 GLY B N 1
ATOM 9673 C CA . GLY B 1 430 ? -12.876 76.241 11.957 1.00 40.20 430 GLY B CA 1
ATOM 9674 C C . GLY B 1 430 ? -14.389 76.200 12.008 1.00 40.34 430 GLY B C 1
ATOM 9675 O O . GLY B 1 430 ? -15.048 76.479 11.007 1.00 40.35 430 GLY B O 1
ATOM 9676 N N . SER B 1 431 ? -14.935 75.867 13.178 1.00 40.54 431 SER B N 1
ATOM 9677 C CA . SER B 1 431 ? -16.387 75.823 13.393 1.00 40.79 431 SER B CA 1
ATOM 9678 C C . SER B 1 431 ? -17.057 77.126 12.972 1.00 40.95 431 SER B C 1
ATOM 9679 O O . SER B 1 431 ? -18.141 77.114 12.390 1.00 40.95 431 SER B O 1
ATOM 9682 N N . ASP B 1 432 ? -16.389 78.239 13.268 1.00 41.24 432 ASP B N 1
ATOM 9683 C CA . ASP B 1 432 ? -16.863 79.573 12.919 1.00 41.46 432 ASP B CA 1
ATOM 9684 C C . ASP B 1 432 ? -16.743 79.831 11.414 1.00 41.59 432 ASP B C 1
ATOM 9685 O O . ASP B 1 432 ? -17.668 80.360 10.798 1.00 41.52 432 ASP B O 1
ATOM 9690 N N . LEU B 1 433 ? -15.608 79.440 10.832 1.00 41.83 433 LEU B N 1
ATOM 9691 C CA . LEU B 1 433 ? -15.332 79.663 9.407 1.00 42.06 433 LEU B CA 1
ATOM 9692 C C . LEU B 1 433 ? -16.151 78.770 8.473 1.00 42.29 433 LEU B C 1
ATOM 9693 O O . LEU B 1 433 ? -16.520 79.193 7.375 1.00 42.28 433 LEU B O 1
ATOM 9698 N N . VAL B 1 434 ? -16.420 77.539 8.909 1.00 42.62 434 VAL B N 1
ATOM 9699 C CA . VAL B 1 434 ? -17.261 76.603 8.156 1.00 42.99 434 VAL B CA 1
ATOM 9700 C C . VAL B 1 434 ? -18.718 77.062 8.192 1.00 43.22 434 VAL B C 1
ATOM 9701 O O . VAL B 1 434 ? -19.409 77.020 7.173 1.00 43.24 434 VAL B O 1
ATOM 9705 N N . ARG B 1 435 ? -19.160 77.513 9.366 1.00 43.56 435 ARG B N 1
ATOM 9706 C CA . ARG B 1 435 ? -20.497 78.086 9.561 1.00 44.00 435 ARG B CA 1
ATOM 9707 C C . ARG B 1 435 ? -20.815 79.178 8.538 1.00 44.12 435 ARG B C 1
ATOM 9708 O O . ARG B 1 435 ? -21.934 79.250 8.033 1.00 44.15 435 ARG B O 1
ATOM 9716 N N . ARG B 1 436 ? -19.821 80.011 8.238 1.00 44.43 436 ARG B N 1
ATOM 9717 C CA . ARG B 1 436 ? -19.973 81.115 7.291 1.00 44.71 436 ARG B CA 1
ATOM 9718 C C . ARG B 1 436 ? -20.084 80.634 5.843 1.00 44.89 436 ARG B C 1
ATOM 9719 O O . ARG B 1 436 ? -20.896 81.153 5.075 1.00 44.93 436 ARG B O 1
ATOM 9727 N N . GLU B 1 437 ? -19.269 79.644 5.482 1.00 45.13 437 GLU B N 1
ATOM 9728 C CA . GLU B 1 437 ? -19.231 79.120 4.113 1.00 45.40 437 GLU B CA 1
ATOM 9729 C C . GLU B 1 437 ? -20.456 78.282 3.759 1.00 45.49 437 GLU B C 1
ATOM 9730 O O . GLU B 1 437 ? -20.889 78.264 2.606 1.00 45.52 437 GLU B O 1
ATOM 9736 N N . ILE B 1 438 ? -21.000 77.581 4.750 1.00 45.61 438 ILE B N 1
ATOM 9737 C CA . ILE B 1 438 ? -22.203 76.772 4.551 1.00 45.74 438 ILE B CA 1
ATOM 9738 C C . ILE B 1 438 ? -23.467 77.628 4.653 1.00 45.74 438 ILE B C 1
ATOM 9739 O O . ILE B 1 438 ? -24.516 77.262 4.122 1.00 45.76 438 ILE B O 1
ATOM 9744 N N . ALA B 1 439 ? -23.352 78.766 5.338 1.00 45.74 439 ALA B N 1
ATOM 9745 C CA . ALA B 1 439 ? -24.441 79.733 5.425 1.00 45.76 439 ALA B CA 1
ATOM 9746 C C . ALA B 1 439 ? -24.649 80.429 4.087 1.00 45.76 439 ALA B C 1
ATOM 9747 O O . ALA B 1 439 ? -25.785 80.601 3.656 1.00 45.79 439 ALA B O 1
ATOM 9749 N N . LYS B 1 440 ? -23.554 80.815 3.431 1.00 45.78 440 LYS B N 1
ATOM 9750 C CA . LYS B 1 440 ? -23.624 81.462 2.116 1.00 45.83 440 LYS B CA 1
ATOM 9751 C C . LYS B 1 440 ? -24.090 80.496 1.023 1.00 45.85 440 LYS B C 1
ATOM 9752 O O . LYS B 1 440 ? -24.739 80.907 0.057 1.00 45.85 440 LYS B O 1
ATOM 9758 N N . LEU B 1 441 ? -23.758 79.217 1.193 1.00 45.84 441 LEU B N 1
ATOM 9759 C CA . LEU B 1 441 ? -24.079 78.181 0.215 1.00 45.84 441 LEU B CA 1
ATOM 9760 C C . LEU B 1 441 ? -25.535 77.728 0.334 1.00 45.77 441 LEU B C 1
ATOM 9761 O O . LEU B 1 441 ? -26.135 77.287 -0.648 1.00 45.80 441 LEU B O 1
ATOM 9766 N N . LYS B 1 442 ? -26.093 77.846 1.539 1.00 45.64 442 LYS B N 1
ATOM 9767 C CA . LYS B 1 442 ? -27.490 77.488 1.800 1.00 45.50 442 LYS B CA 1
ATOM 9768 C C . LYS B 1 442 ? -28.423 78.697 1.666 1.00 45.39 442 LYS B C 1
ATOM 9769 O O . LYS B 1 442 ? -29.571 78.555 1.237 1.00 45.36 442 LYS B O 1
ATOM 9775 N N . LYS B 1 443 ? -27.921 79.877 2.035 1.00 45.24 443 LYS B N 1
ATOM 9776 C CA . LYS B 1 443 ? -28.670 81.134 1.921 1.00 45.08 443 LYS B CA 1
ATOM 9777 C C . LYS B 1 443 ? -28.996 81.449 0.463 1.00 45.01 443 LYS B C 1
ATOM 9778 O O . LYS B 1 443 ? -30.070 81.977 0.160 1.00 45.00 443 LYS B O 1
ATOM 9784 N N . LYS B 1 444 ? -28.067 81.123 -0.433 1.00 44.87 444 LYS B N 1
ATOM 9785 C CA . LYS B 1 444 ? -28.285 81.302 -1.864 1.00 44.75 444 LYS B CA 1
ATOM 9786 C C . LYS B 1 444 ? -29.204 80.200 -2.394 1.00 44.66 444 LYS B C 1
ATOM 9787 O O . LYS B 1 444 ? -30.197 80.486 -3.069 1.00 44.66 444 LYS B O 1
ATOM 9793 N N . GLY B 1 445 ? -28.872 78.948 -2.079 1.00 44.50 445 GLY B N 1
ATOM 9794 C CA . GLY B 1 445 ? -29.726 77.810 -2.413 1.00 44.34 445 GLY B CA 1
ATOM 9795 C C . GLY B 1 445 ? -29.066 76.743 -3.264 1.00 44.23 445 GLY B C 1
ATOM 9796 O O . GLY B 1 445 ? -28.940 76.900 -4.480 1.00 44.22 445 GLY B O 1
ATOM 9797 N N . ILE B 1 446 ? -28.645 75.659 -2.613 1.00 44.13 446 ILE B N 1
ATOM 9798 C CA . ILE B 1 446 ? -28.095 74.477 -3.291 1.00 44.05 446 ILE B CA 1
ATOM 9799 C C . ILE B 1 446 ? -28.183 73.231 -2.397 1.00 43.93 446 ILE B C 1
ATOM 9800 O O . ILE B 1 446 ? -28.133 72.099 -2.890 1.00 43.96 446 ILE B O 1
ATOM 9805 N N . LYS B 1 447 ? -28.322 73.459 -1.089 1.00 43.74 447 LYS B N 1
ATOM 9806 C CA . LYS B 1 447 ? -28.454 72.398 -0.079 1.00 43.52 447 LYS B CA 1
ATOM 9807 C C . LYS B 1 447 ? -27.207 71.510 0.037 1.00 43.43 447 LYS B C 1
ATOM 9808 O O . LYS B 1 447 ? -26.083 72.011 -0.041 1.00 43.43 447 LYS B O 1
ATOM 9814 N N . GLU B 1 448 ? -27.428 70.206 0.222 1.00 43.22 448 GLU B N 1
ATOM 9815 C CA . GLU B 1 448 ? -26.393 69.207 0.562 1.00 43.01 448 GLU B CA 1
ATOM 9816 C C . GLU B 1 448 ? -24.931 69.547 0.236 1.00 42.87 448 GLU B C 1
ATOM 9817 O O . GLU B 1 448 ? -24.588 69.837 -0.914 1.00 42.87 448 GLU B O 1
ATOM 9823 N N . ILE B 1 449 ? -24.084 69.489 1.264 1.00 42.67 449 ILE B N 1
ATOM 9824 C CA . ILE B 1 449 ? -22.634 69.639 1.113 1.00 42.46 449 ILE B CA 1
ATOM 9825 C C . ILE B 1 449 ? -22.039 68.360 0.510 1.00 42.32 449 ILE B C 1
ATOM 9826 O O . ILE B 1 449 ? -22.160 67.279 1.096 1.00 42.27 449 ILE B O 1
ATOM 9831 N N . PRO B 1 450 ? -21.399 68.482 -0.669 1.00 42.19 450 PRO B N 1
ATOM 9832 C CA . PRO B 1 450 ? -20.857 67.330 -1.392 1.00 42.09 450 PRO B CA 1
ATOM 9833 C C . PRO B 1 450 ? -19.603 66.747 -0.742 1.00 41.97 450 PRO B C 1
ATOM 9834 O O . PRO B 1 450 ? -18.965 67.412 0.079 1.00 41.90 450 PRO B O 1
ATOM 9838 N N . VAL B 1 451 ? -19.262 65.516 -1.122 1.00 41.84 451 VAL B N 1
ATOM 9839 C CA . VAL B 1 451 ? -18.074 64.821 -0.607 1.00 41.74 451 VAL B CA 1
ATOM 9840 C C . VAL B 1 451 ? -16.778 65.597 -0.876 1.00 41.63 451 VAL B C 1
ATOM 9841 O O . VAL B 1 451 ? -15.891 65.651 -0.022 1.00 41.58 451 VAL B O 1
ATOM 9845 N N . GLU B 1 452 ? -16.697 66.217 -2.052 1.00 41.57 452 GLU B N 1
ATOM 9846 C CA . GLU B 1 452 ? -15.513 66.967 -2.480 1.00 41.47 452 GLU B CA 1
ATOM 9847 C C . GLU B 1 452 ? -15.225 68.165 -1.573 1.00 41.30 452 GLU B C 1
ATOM 9848 O O . GLU B 1 452 ? -14.065 68.463 -1.284 1.00 41.34 452 GLU B O 1
ATOM 9865 N N . LEU B 1 454 ? -16.457 68.443 1.627 1.00 40.27 454 LEU B N 1
ATOM 9866 C CA . LEU B 1 454 ? -16.255 67.894 2.967 1.00 39.95 454 LEU B CA 1
ATOM 9867 C C . LEU B 1 454 ? -14.800 67.464 3.186 1.00 39.75 454 LEU B C 1
ATOM 9868 O O . LEU B 1 454 ? -14.289 67.521 4.309 1.00 39.65 454 LEU B O 1
ATOM 9873 N N . VAL B 1 455 ? -14.147 67.042 2.102 1.00 39.51 455 VAL B N 1
ATOM 9874 C CA . VAL B 1 455 ? -12.726 66.688 2.112 1.00 39.29 455 VAL B CA 1
ATOM 9875 C C . VAL B 1 455 ? -11.852 67.925 2.358 1.00 39.18 455 VAL B C 1
ATOM 9876 O O . VAL B 1 455 ? -10.956 67.898 3.207 1.00 39.00 455 VAL B O 1
ATOM 9880 N N . THR B 1 456 ? -12.129 69.006 1.629 1.00 39.09 456 THR B N 1
ATOM 9881 C CA . THR B 1 456 ? -11.389 70.262 1.805 1.00 39.15 456 THR B CA 1
ATOM 9882 C C . THR B 1 456 ? -11.664 70.935 3.156 1.00 39.20 456 THR B C 1
ATOM 9883 O O . THR B 1 456 ? -10.841 71.711 3.636 1.00 39.19 456 THR B O 1
ATOM 9887 N N . PHE B 1 457 ? -12.810 70.631 3.766 1.00 39.36 457 PHE B N 1
ATOM 9888 C CA . PHE B 1 457 ? -13.115 71.121 5.113 1.00 39.56 457 PHE B CA 1
ATOM 9889 C C . PHE B 1 457 ? -12.158 70.552 6.160 1.00 39.87 457 PHE B C 1
ATOM 9890 O O . PHE B 1 457 ? -11.749 71.271 7.076 1.00 39.74 457 PHE B O 1
ATOM 9898 N N . TYR B 1 458 ? -11.806 69.269 6.026 1.00 40.06 458 TYR B N 1
ATOM 9899 C CA . TYR B 1 458 ? -10.787 68.678 6.891 1.00 40.41 458 TYR B CA 1
ATOM 9900 C C . TYR B 1 458 ? -9.388 69.225 6.585 1.00 40.79 458 TYR B C 1
ATOM 9901 O O . TYR B 1 458 ? -8.678 69.669 7.489 1.00 40.80 458 TYR B O 1
ATOM 9910 N N . GLU B 1 459 ? -9.000 69.175 5.311 1.00 41.16 459 GLU B N 1
ATOM 9911 C CA . GLU B 1 459 ? -7.638 69.509 4.888 1.00 41.62 459 GLU B CA 1
ATOM 9912 C C . GLU B 1 459 ? -7.265 70.980 5.103 1.00 41.93 459 GLU B C 1
ATOM 9913 O O . GLU B 1 459 ? -6.110 71.295 5.389 1.00 41.91 459 GLU B O 1
ATOM 9919 N N . SER B 1 460 ? -8.244 71.870 4.975 1.00 42.39 460 SER B N 1
ATOM 9920 C CA . SER B 1 460 ? -8.007 73.300 5.163 1.00 42.83 460 SER B CA 1
ATOM 9921 C C . SER B 1 460 ? -8.224 73.757 6.606 1.00 43.15 460 SER B C 1
ATOM 9922 O O . SER B 1 460 ? -7.513 74.636 7.090 1.00 43.01 460 SER B O 1
ATOM 9925 N N . HIS B 1 461 ? -9.189 73.146 7.292 1.00 43.70 461 HIS B N 1
ATOM 9926 C CA . HIS B 1 461 ? -9.635 73.642 8.599 1.00 44.15 461 HIS B CA 1
ATOM 9927 C C . HIS B 1 461 ? -9.463 72.660 9.758 1.00 44.31 461 HIS B C 1
ATOM 9928 O O . HIS B 1 461 ? -9.627 73.036 10.921 1.00 44.30 461 HIS B O 1
ATOM 9935 N N . GLY B 1 462 ? -9.147 71.405 9.442 1.00 44.53 462 GLY B N 1
ATOM 9936 C CA . GLY B 1 462 ? -8.957 70.375 10.463 1.00 44.79 462 GLY B CA 1
ATOM 9937 C C . GLY B 1 462 ? -10.246 69.794 11.016 1.00 45.04 462 GLY B C 1
ATOM 9938 O O . GLY B 1 462 ? -10.219 69.002 11.959 1.00 45.20 462 GLY B O 1
ATOM 9939 N N . LEU B 1 463 ? -11.375 70.179 10.427 1.00 45.25 463 LEU B N 1
ATOM 9940 C CA . LEU B 1 463 ? -12.684 69.719 10.884 1.00 45.39 463 LEU B CA 1
ATOM 9941 C C . LEU B 1 463 ? -13.013 68.331 10.350 1.00 45.58 463 LEU B C 1
ATOM 9942 O O . LEU B 1 463 ? -13.145 68.136 9.138 1.00 45.73 463 LEU B O 1
ATOM 9947 N N . THR B 1 464 ? -13.139 67.373 11.264 1.00 45.66 464 THR B N 1
ATOM 9948 C CA . THR B 1 464 ? -13.634 66.040 10.932 1.00 45.80 464 THR B CA 1
ATOM 9949 C C . THR B 1 464 ? -15.133 66.142 10.602 1.00 45.69 464 THR B C 1
ATOM 9950 O O . THR B 1 464 ? -15.829 66.989 11.167 1.00 45.71 464 THR B O 1
ATOM 9954 N N . PRO B 1 465 ? -15.630 65.280 9.691 1.00 45.63 465 PRO B N 1
ATOM 9955 C CA . PRO B 1 465 ? -16.954 65.446 9.066 1.00 45.48 465 PRO B CA 1
ATOM 9956 C C . PRO B 1 465 ? -18.174 65.423 10.002 1.00 45.36 465 PRO B C 1
ATOM 9957 O O . PRO B 1 465 ? -19.228 65.950 9.633 1.00 45.32 465 PRO B O 1
ATOM 9961 N N . GLU B 1 466 ? -18.043 64.824 11.186 1.00 45.23 466 GLU B N 1
ATOM 9962 C CA . GLU B 1 466 ? -19.168 64.749 12.128 1.00 45.12 466 GLU B CA 1
ATOM 9963 C C . GLU B 1 466 ? -19.436 66.090 12.821 1.00 44.95 466 GLU B C 1
ATOM 9964 O O . GLU B 1 466 ? -20.555 66.353 13.266 1.00 44.92 466 GLU B O 1
ATOM 9970 N N . ILE B 1 467 ? -18.406 66.931 12.910 1.00 44.72 467 ILE B N 1
ATOM 9971 C CA . ILE B 1 467 ? -18.568 68.285 13.429 1.00 44.48 467 ILE B CA 1
ATOM 9972 C C . ILE B 1 467 ? -19.278 69.128 12.371 1.00 44.30 467 ILE B C 1
ATOM 9973 O O . ILE B 1 467 ? -20.174 69.908 12.691 1.00 44.22 467 ILE B O 1
ATOM 9978 N N . VAL B 1 468 ? -18.883 68.944 11.112 1.00 44.11 468 VAL B N 1
ATOM 9979 C CA . VAL B 1 468 ? -19.532 69.604 9.977 1.00 43.90 468 VAL B CA 1
ATOM 9980 C C . VAL B 1 468 ? -21.006 69.193 9.890 1.00 43.88 468 VAL B C 1
ATOM 9981 O O . VAL B 1 468 ? -21.852 69.996 9.503 1.00 43.80 468 VAL B O 1
ATOM 9996 N N . GLU B 1 470 ? -23.205 68.441 12.421 1.00 43.80 470 GLU B N 1
ATOM 9997 C CA . GLU B 1 470 ? -24.030 69.148 13.406 1.00 43.91 470 GLU B CA 1
ATOM 9998 C C . GLU B 1 470 ? -24.077 70.661 13.182 1.00 43.81 470 GLU B C 1
ATOM 9999 O O . GLU B 1 470 ? -25.082 71.305 13.499 1.00 43.77 470 GLU B O 1
ATOM 10005 N N . ILE B 1 471 ? -22.989 71.219 12.650 1.00 43.73 471 ILE B N 1
ATOM 10006 C CA . ILE B 1 471 ? -22.938 72.634 12.272 1.00 43.66 471 ILE B CA 1
ATOM 10007 C C . ILE B 1 471 ? -23.841 72.878 11.058 1.00 43.61 471 ILE B C 1
ATOM 10008 O O . ILE B 1 471 ? -24.560 73.879 11.001 1.00 43.60 471 ILE B O 1
ATOM 10013 N N . ALA B 1 472 ? -23.807 71.944 10.108 1.00 43.53 472 ALA B N 1
ATOM 10014 C CA . ALA B 1 472 ? -24.601 72.030 8.883 1.00 43.48 472 ALA B CA 1
ATOM 10015 C C . ALA B 1 472 ? -26.108 71.980 9.139 1.00 43.47 472 ALA B C 1
ATOM 10016 O O . ALA B 1 472 ? -26.862 72.788 8.592 1.00 43.51 472 ALA B O 1
ATOM 10018 N N . GLU B 1 473 ? -26.533 71.037 9.978 1.00 43.43 473 GLU B N 1
ATOM 10019 C CA . GLU B 1 473 ? -27.954 70.809 10.255 1.00 43.35 473 GLU B CA 1
ATOM 10020 C C . GLU B 1 473 ? -28.614 71.944 11.042 1.00 43.27 473 GLU B C 1
ATOM 10021 O O . GLU B 1 473 ? -29.836 72.101 11.001 1.00 43.25 473 GLU B O 1
ATOM 10027 N N . LYS B 1 474 ? -27.802 72.728 11.750 1.00 43.18 474 LYS B N 1
ATOM 10028 C CA . LYS B 1 474 ? -28.286 73.916 12.456 1.00 43.12 474 LYS B CA 1
ATOM 10029 C C . LYS B 1 474 ? -28.427 75.115 11.518 1.00 43.02 474 LYS B C 1
ATOM 10030 O O . LYS B 1 474 ? -29.219 76.023 11.777 1.00 43.03 474 LYS B O 1
ATOM 10036 N N . GLU B 1 475 ? -27.652 75.110 10.434 1.00 42.91 475 GLU B N 1
ATOM 10037 C CA . GLU B 1 475 ? -27.828 76.072 9.345 1.00 42.79 475 GLU B CA 1
ATOM 10038 C C . GLU B 1 475 ? -28.884 75.560 8.359 1.00 42.66 475 GLU B C 1
ATOM 10039 O O . GLU B 1 475 ? -29.328 76.292 7.470 1.00 42.66 475 GLU B O 1
ATOM 10045 N N . GLY B 1 476 ? -29.274 74.297 8.534 1.00 42.51 476 GLY B N 1
ATOM 10046 C CA . GLY B 1 476 ? -30.368 73.689 7.781 1.00 42.29 476 GLY B CA 1
ATOM 10047 C C . GLY B 1 476 ? -29.948 72.947 6.528 1.00 42.14 476 GLY B C 1
ATOM 10048 O O . GLY B 1 476 ? -30.691 72.921 5.545 1.00 42.15 476 GLY B O 1
ATOM 10049 N N . VAL B 1 477 ? -28.766 72.333 6.562 1.00 41.93 477 VAL B N 1
ATOM 10050 C CA . VAL B 1 477 ? -28.229 71.632 5.392 1.00 41.75 477 VAL B CA 1
ATOM 10051 C C . VAL B 1 477 ? -27.692 70.229 5.729 1.00 41.61 477 VAL B C 1
ATOM 10052 O O . VAL B 1 477 ? -27.167 69.996 6.820 1.00 41.65 477 VAL B O 1
ATOM 10056 N N . LYS B 1 478 ? -27.844 69.306 4.781 1.00 41.38 478 LYS B N 1
ATOM 10057 C CA . LYS B 1 478 ? -27.496 67.896 4.968 1.00 41.12 478 LYS B CA 1
ATOM 10058 C C . LYS B 1 478 ? -26.098 67.558 4.442 1.00 40.85 478 LYS B C 1
ATOM 10059 O O . LYS B 1 478 ? -25.667 68.091 3.420 1.00 40.87 478 LYS B O 1
ATOM 10065 N N . VAL B 1 479 ? -25.392 66.689 5.163 1.00 40.46 479 VAL B N 1
ATOM 10066 C CA . VAL B 1 479 ? -24.157 66.075 4.660 1.00 40.09 479 VAL B CA 1
ATOM 10067 C C . VAL B 1 479 ? -24.182 64.566 4.913 1.00 39.78 479 VAL B C 1
ATOM 10068 O O . VAL B 1 479 ? -24.685 64.103 5.943 1.00 39.74 479 VAL B O 1
ATOM 10072 N N . ASN B 1 480 ? -23.657 63.805 3.958 1.00 39.32 480 ASN B N 1
ATOM 10073 C CA . ASN B 1 480 ? -23.471 62.374 4.141 1.00 38.84 480 ASN B CA 1
ATOM 10074 C C . ASN B 1 480 ? -21.986 62.065 4.244 1.00 38.43 480 ASN B C 1
ATOM 10075 O O . ASN B 1 480 ? -21.233 62.278 3.289 1.00 38.46 480 ASN B O 1
ATOM 10080 N N . ILE B 1 481 ? -21.570 61.587 5.413 1.00 37.78 481 ILE B N 1
ATOM 10081 C CA . ILE B 1 481 ? -20.181 61.201 5.635 1.00 37.20 481 ILE B CA 1
ATOM 10082 C C . ILE B 1 481 ? -19.903 59.907 4.870 1.00 36.55 481 ILE B C 1
ATOM 10083 O O . ILE B 1 481 ? -20.548 58.888 5.130 1.00 36.62 481 ILE B O 1
ATOM 10088 N N . PRO B 1 482 ? -18.953 59.948 3.914 1.00 35.88 482 PRO B N 1
ATOM 10089 C CA . PRO B 1 482 ? -18.609 58.753 3.149 1.00 35.24 482 PRO B CA 1
ATOM 10090 C C . PRO B 1 482 ? -17.935 57.712 4.033 1.00 34.59 482 PRO B C 1
ATOM 10091 O O . PRO B 1 482 ? -17.211 58.069 4.974 1.00 34.40 482 PRO B O 1
ATOM 10095 N N . ASP B 1 483 ? -18.187 56.440 3.726 1.00 33.74 483 ASP B N 1
ATOM 10096 C CA . ASP B 1 483 ? -17.596 55.314 4.446 1.00 32.99 483 ASP B CA 1
ATOM 10097 C C . ASP B 1 483 ? -16.074 55.316 4.337 1.00 32.35 483 ASP B C 1
ATOM 10098 O O . ASP B 1 483 ? -15.387 54.822 5.231 1.00 32.12 483 ASP B O 1
ATOM 10103 N N . ASN B 1 484 ? -15.557 55.885 3.248 1.00 31.59 484 ASN B N 1
ATOM 10104 C CA . ASN B 1 484 ? -14.116 55.917 3.001 1.00 30.97 484 ASN B CA 1
ATOM 10105 C C . ASN B 1 484 ? -13.460 57.300 3.139 1.00 30.42 484 ASN B C 1
ATOM 10106 O O . ASN B 1 484 ? -12.464 57.579 2.472 1.00 30.51 484 ASN B O 1
ATOM 10111 N N . PHE B 1 485 ? -14.002 58.144 4.019 1.00 29.84 485 PHE B N 1
ATOM 10112 C CA . PHE B 1 485 ? -13.545 59.538 4.155 1.00 29.23 485 PHE B CA 1
ATOM 10113 C C . PHE B 1 485 ? -12.066 59.689 4.525 1.00 29.05 485 PHE B C 1
ATOM 10114 O O . PHE B 1 485 ? -11.358 60.519 3.943 1.00 28.85 485 PHE B O 1
ATOM 10122 N N . TYR B 1 486 ? -11.607 58.906 5.497 1.00 28.89 486 TYR B N 1
ATOM 10123 C CA . TYR B 1 486 ? -10.232 59.040 5.983 1.00 28.76 486 TYR B CA 1
ATOM 10124 C C . TYR B 1 486 ? -9.191 58.448 5.043 1.00 28.65 486 TYR B C 1
ATOM 10125 O O . TYR B 1 486 ? -8.060 58.927 4.990 1.00 28.84 486 TYR B O 1
ATOM 10134 N N . SER B 1 487 ? -9.581 57.424 4.294 1.00 28.63 487 SER B N 1
ATOM 10135 C CA . SER B 1 487 ? -8.732 56.885 3.236 1.00 28.92 487 SER B CA 1
ATOM 10136 C C . SER B 1 487 ? -8.462 57.925 2.146 1.00 28.89 487 SER B C 1
ATOM 10137 O O . SER B 1 487 ? -7.348 58.006 1.624 1.00 28.79 487 SER B O 1
ATOM 10140 N N A MET B 1 488 ? -9.468 58.725 1.808 0.50 29.15 488 MET B N 1
ATOM 10141 N N B MET B 1 488 ? -9.494 58.697 1.812 0.50 28.88 488 MET B N 1
ATOM 10142 C CA A MET B 1 488 ? -9.298 59.740 0.769 0.50 29.54 488 MET B CA 1
ATOM 10143 C CA B MET B 1 488 ? -9.399 59.761 0.816 0.50 29.02 488 MET B CA 1
ATOM 10144 C C A MET B 1 488 ? -8.622 61.035 1.232 0.50 29.61 488 MET B C 1
ATOM 10145 C C B MET B 1 488 ? -8.498 60.900 1.283 0.50 29.29 488 MET B C 1
ATOM 10146 O O A MET B 1 488 ? -8.050 61.754 0.412 0.50 29.74 488 MET B O 1
ATOM 10147 O O B MET B 1 488 ? -7.656 61.376 0.524 0.50 29.39 488 MET B O 1
ATOM 10156 N N . VAL B 1 489 ? -8.679 61.334 2.530 1.00 29.63 489 VAL B N 1
ATOM 10157 C CA . VAL B 1 489 ? -7.905 62.469 3.076 1.00 30.13 489 VAL B CA 1
ATOM 10158 C C . VAL B 1 489 ? -6.431 62.093 3.254 1.00 30.35 489 VAL B C 1
ATOM 10159 O O . VAL B 1 489 ? -5.548 62.934 3.077 1.00 29.94 489 VAL B O 1
ATOM 10163 N N . ALA B 1 490 ? -6.186 60.816 3.560 1.00 30.81 490 ALA B N 1
ATOM 10164 C CA . ALA B 1 490 ? -4.834 60.257 3.650 1.00 31.42 490 ALA B CA 1
ATOM 10165 C C . ALA B 1 490 ? -4.078 60.392 2.336 1.00 31.99 490 ALA B C 1
ATOM 10166 O O . ALA B 1 490 ? -2.853 60.539 2.333 1.00 32.08 490 ALA B O 1
ATOM 10168 N N . LYS B 1 491 ? -4.816 60.347 1.226 1.00 32.76 491 LYS B N 1
ATOM 10169 C CA . LYS B 1 491 ? -4.236 60.452 -0.113 1.00 33.81 491 LYS B CA 1
ATOM 10170 C C . LYS B 1 491 ? -3.572 61.796 -0.407 1.00 34.16 491 LYS B C 1
ATOM 10171 O O . LYS B 1 491 ? -2.649 61.865 -1.221 1.00 34.11 491 LYS B O 1
ATOM 10177 N N . GLU B 1 492 ? -4.043 62.853 0.256 1.00 34.73 492 GLU B N 1
ATOM 10178 C CA . GLU B 1 492 ? -3.489 64.201 0.095 1.00 35.27 492 GLU B CA 1
ATOM 10179 C C . GLU B 1 492 ? -1.992 64.255 0.424 1.00 35.50 492 GLU B C 1
ATOM 10180 O O . GLU B 1 492 ? -1.251 65.027 -0.181 1.00 35.35 492 GLU B O 1
ATOM 10186 N N . ALA B 1 493 ? -1.562 63.410 1.364 1.00 35.95 493 ALA B N 1
ATOM 10187 C CA . ALA B 1 493 ? -0.168 63.357 1.819 1.00 36.58 493 ALA B CA 1
ATOM 10188 C C . ALA B 1 493 ? 0.863 63.107 0.711 1.00 37.11 493 ALA B C 1
ATOM 10189 O O . ALA B 1 493 ? 1.991 63.592 0.799 1.00 36.87 493 ALA B O 1
ATOM 10191 N N . GLU B 1 494 ? 0.481 62.352 -0.318 1.00 37.92 494 GLU B N 1
ATOM 10192 C CA . GLU B 1 494 ? 1.405 62.031 -1.409 1.00 38.94 494 GLU B CA 1
ATOM 10193 C C . GLU B 1 494 ? 1.273 62.937 -2.644 1.00 39.31 494 GLU B C 1
ATOM 10194 O O . GLU B 1 494 ? 1.762 62.595 -3.725 1.00 39.48 494 GLU B O 1
ATOM 10200 N N . ARG B 1 495 ? 0.633 64.093 -2.475 1.00 39.78 495 ARG B N 1
ATOM 10201 C CA . ARG B 1 495 ? 0.580 65.102 -3.533 1.00 40.33 495 ARG B CA 1
ATOM 10202 C C . ARG B 1 495 ? 1.968 65.712 -3.735 1.00 40.40 495 ARG B C 1
ATOM 10203 O O . ARG B 1 495 ? 2.547 66.280 -2.805 1.00 40.53 495 ARG B O 1
ATOM 10211 N N . THR B 1 496 ? 2.498 65.576 -4.948 1.00 40.58 496 THR B N 1
ATOM 10212 C CA . THR B 1 496 ? 3.830 66.086 -5.279 1.00 40.68 496 THR B CA 1
ATOM 10213 C C . THR B 1 496 ? 3.793 67.576 -5.608 1.00 40.73 496 THR B C 1
ATOM 10214 O O . THR B 1 496 ? 2.921 68.040 -6.343 1.00 40.80 496 THR B O 1
ATOM 10218 N N . LEU B 1 504 ? 17.236 71.767 -17.555 1.00 64.64 504 LEU B N 1
ATOM 10219 C CA . LEU B 1 504 ? 16.239 72.806 -17.805 1.00 64.60 504 LEU B CA 1
ATOM 10220 C C . LEU B 1 504 ? 16.789 73.937 -18.683 1.00 64.43 504 LEU B C 1
ATOM 10221 O O . LEU B 1 504 ? 16.122 74.380 -19.625 1.00 64.48 504 LEU B O 1
ATOM 10226 N N . VAL B 1 505 ? 18.006 74.385 -18.368 1.00 64.04 505 VAL B N 1
ATOM 10227 C CA . VAL B 1 505 ? 18.647 75.519 -19.048 1.00 63.56 505 VAL B CA 1
ATOM 10228 C C . VAL B 1 505 ? 19.381 75.101 -20.325 1.00 63.26 505 VAL B C 1
ATOM 10229 O O . VAL B 1 505 ? 19.841 75.950 -21.099 1.00 63.07 505 VAL B O 1
ATOM 10233 N N . ASP B 1 506 ? 19.471 73.788 -20.537 1.00 62.88 506 ASP B N 1
ATOM 10234 C CA . ASP B 1 506 ? 20.194 73.214 -21.666 1.00 62.47 506 ASP B CA 1
ATOM 10235 C C . ASP B 1 506 ? 19.827 71.736 -21.804 1.00 62.12 506 ASP B C 1
ATOM 10236 O O . ASP B 1 506 ? 20.111 70.942 -20.902 1.00 62.18 506 ASP B O 1
ATOM 10241 N N . PHE B 1 507 ? 19.185 71.364 -22.911 1.00 61.57 507 PHE B N 1
ATOM 10242 C CA . PHE B 1 507 ? 18.899 69.941 -23.161 1.00 61.10 507 PHE B CA 1
ATOM 10243 C C . PHE B 1 507 ? 20.023 69.221 -23.910 1.00 60.43 507 PHE B C 1
ATOM 10244 O O . PHE B 1 507 ? 20.916 69.856 -24.480 1.00 60.34 507 PHE B O 1
ATOM 10252 N N . GLU B 1 508 ? 19.950 67.892 -23.914 1.00 59.52 508 GLU B N 1
ATOM 10253 C CA . GLU B 1 508 ? 21.113 67.056 -24.192 1.00 58.49 508 GLU B CA 1
ATOM 10254 C C . GLU B 1 508 ? 21.553 66.931 -25.656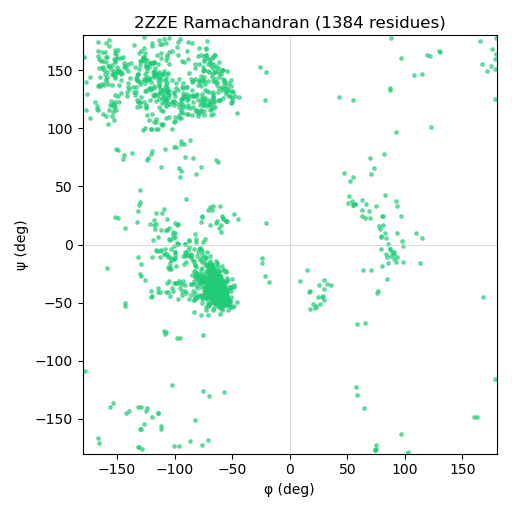 1.00 57.58 508 GLU B C 1
ATOM 10255 O O . GLU B 1 508 ? 21.469 65.861 -26.268 1.00 57.63 508 GLU B O 1
ATOM 10261 N N . LEU B 1 509 ? 22.016 68.056 -26.198 1.00 56.23 509 LEU B N 1
ATOM 10262 C CA . LEU B 1 509 ? 23.025 68.054 -27.251 1.00 54.75 509 LEU B CA 1
ATOM 10263 C C . LEU B 1 509 ? 24.371 68.101 -26.517 1.00 53.50 509 LEU B C 1
ATOM 10264 O O . LEU B 1 509 ? 25.318 68.780 -26.931 1.00 53.36 509 LEU B O 1
ATOM 10269 N N . LEU B 1 510 ? 24.416 67.355 -25.413 1.00 51.90 510 LEU B N 1
ATOM 10270 C CA . LEU B 1 510 ? 25.543 67.297 -24.490 1.00 50.39 510 LEU B CA 1
ATOM 10271 C C . LEU B 1 510 ? 25.948 65.858 -24.214 1.00 49.31 510 LEU B C 1
ATOM 10272 O O . LEU B 1 510 ? 27.103 65.591 -23.891 1.00 49.29 510 LEU B O 1
ATOM 10277 N N . LYS B 1 511 ? 24.991 64.937 -24.335 1.00 47.84 511 LYS B N 1
ATOM 10278 C CA . LYS B 1 511 ? 25.185 63.533 -23.938 1.00 46.29 511 LYS B CA 1
ATOM 10279 C C . LYS B 1 511 ? 26.353 62.815 -24.626 1.00 44.78 511 LYS B C 1
ATOM 10280 O O . LYS B 1 511 ? 26.879 61.827 -24.102 1.00 44.87 511 LYS B O 1
ATOM 10286 N N . ASP B 1 512 ? 26.762 63.326 -25.785 1.00 42.71 512 ASP B N 1
ATOM 10287 C CA . ASP B 1 512 ? 27.912 62.788 -26.507 1.00 40.65 512 ASP B CA 1
ATOM 10288 C C . ASP B 1 512 ? 29.247 63.300 -25.941 1.00 38.77 512 ASP B C 1
ATOM 10289 O O . ASP B 1 512 ? 30.316 62.813 -26.322 1.00 38.60 512 ASP B O 1
ATOM 10294 N N . LEU B 1 513 ? 29.179 64.284 -25.043 1.00 36.06 513 LEU B N 1
ATOM 10295 C CA . LEU B 1 513 ? 30.376 64.844 -24.411 1.00 33.43 513 LEU B CA 1
ATOM 10296 C C . LEU B 1 513 ? 30.784 64.040 -23.178 1.00 31.54 513 LEU B C 1
ATOM 10297 O O . LEU B 1 513 ? 29.922 63.574 -22.430 1.00 31.31 513 LEU B O 1
ATOM 10302 N N . PRO B 1 514 ? 32.103 63.877 -22.960 1.00 29.70 514 PRO B N 1
ATOM 10303 C CA . PRO B 1 514 ? 32.592 63.196 -21.761 1.00 28.30 514 PRO B CA 1
ATOM 10304 C C . PRO B 1 514 ? 32.290 63.979 -20.481 1.00 26.84 514 PRO B C 1
ATOM 10305 O O . PRO B 1 514 ? 32.111 65.203 -20.530 1.00 26.54 514 PRO B O 1
ATOM 10309 N N . ASP B 1 515 ? 32.219 63.269 -19.356 1.00 25.15 515 ASP B N 1
ATOM 10310 C CA . ASP B 1 515 ? 31.986 63.888 -18.054 1.00 23.76 515 ASP B CA 1
ATOM 10311 C C . ASP B 1 515 ? 33.064 64.934 -17.777 1.00 22.92 515 ASP B C 1
ATOM 10312 O O . ASP B 1 515 ? 34.255 64.684 -17.998 1.00 22.30 515 ASP B O 1
ATOM 10317 N N . THR B 1 516 ? 32.647 66.106 -17.304 1.00 22.10 516 THR B N 1
ATOM 10318 C CA . THR B 1 516 ? 33.600 67.139 -16.914 1.00 20.85 516 THR B CA 1
ATOM 10319 C C . THR B 1 516 ? 34.377 66.656 -15.703 1.00 20.74 516 THR B C 1
ATOM 10320 O O . THR B 1 516 ? 33.783 66.267 -14.695 1.00 20.88 516 THR B O 1
ATOM 10324 N N . ARG B 1 517 ? 35.702 66.674 -15.807 1.00 20.30 517 ARG B N 1
ATOM 10325 C CA . ARG B 1 517 ? 36.567 66.378 -14.670 1.00 19.98 517 ARG B CA 1
ATOM 10326 C C . ARG B 1 517 ? 36.422 67.478 -13.599 1.00 19.81 517 ARG B C 1
ATOM 10327 O O . ARG B 1 517 ? 36.576 68.665 -13.888 1.00 19.26 517 ARG B O 1
ATOM 10335 N N . ARG B 1 518 ? 36.130 67.067 -12.368 1.00 19.36 518 ARG B N 1
ATOM 10336 C CA . ARG B 1 518 ? 35.798 68.007 -11.292 1.00 19.20 518 ARG B CA 1
ATOM 10337 C C . ARG B 1 518 ? 37.028 68.363 -10.461 1.00 18.95 518 ARG B C 1
ATOM 10338 O O . ARG B 1 518 ? 37.295 67.755 -9.426 1.00 18.55 518 ARG B O 1
ATOM 10346 N N . LEU B 1 519 ? 37.770 69.369 -10.922 1.00 19.00 519 LEU B N 1
ATOM 10347 C CA . LEU B 1 519 ? 39.026 69.759 -10.283 1.00 19.11 519 LEU B CA 1
ATOM 10348 C C . LEU B 1 519 ? 38.827 70.179 -8.826 1.00 19.07 519 LEU B C 1
ATOM 10349 O O . LEU B 1 519 ? 39.732 70.021 -8.008 1.00 19.13 519 LEU B O 1
ATOM 10354 N N . TYR B 1 520 ? 37.635 70.683 -8.509 1.00 19.21 520 TYR B N 1
ATOM 10355 C CA . TYR B 1 520 ? 37.310 71.164 -7.155 1.00 19.77 520 TYR B CA 1
ATOM 10356 C C . TYR B 1 520 ? 37.132 70.044 -6.120 1.00 20.20 520 TYR B C 1
ATOM 10357 O O . TYR B 1 520 ? 37.170 70.313 -4.911 1.00 19.85 520 TYR B O 1
ATOM 10366 N N . TYR B 1 521 ? 36.920 68.810 -6.594 1.00 20.74 521 TYR B N 1
ATOM 10367 C CA . TYR B 1 521 ? 36.931 67.617 -5.721 1.00 21.89 521 TYR B CA 1
ATOM 10368 C C . TYR B 1 521 ? 38.350 67.131 -5.458 1.00 22.46 521 TYR B C 1
ATOM 10369 O O . TYR B 1 521 ? 38.623 66.527 -4.422 1.00 22.67 521 TYR B O 1
ATOM 10378 N N . GLU B 1 522 ? 39.245 67.395 -6.407 1.00 23.19 522 GLU B N 1
ATOM 10379 C CA . GLU B 1 522 ? 40.659 67.078 -6.258 1.00 23.73 522 GLU B CA 1
ATOM 10380 C C . GLU B 1 522 ? 41.349 68.021 -5.273 1.00 23.68 522 GLU B C 1
ATOM 10381 O O . GLU B 1 522 ? 42.178 67.589 -4.461 1.00 23.42 522 GLU B O 1
ATOM 10387 N N . ASP B 1 523 ? 41.000 69.306 -5.346 1.00 23.63 523 ASP B N 1
ATOM 10388 C CA . ASP B 1 523 ? 41.528 70.310 -4.430 1.00 23.70 523 ASP B CA 1
ATOM 10389 C C . ASP B 1 523 ? 40.544 71.484 -4.306 1.00 23.49 523 ASP B C 1
ATOM 10390 O O . ASP B 1 523 ? 40.370 72.249 -5.262 1.00 23.68 523 ASP B O 1
ATOM 10395 N N . PRO B 1 524 ? 39.897 71.624 -3.129 1.00 23.10 524 PRO B N 1
ATOM 10396 C CA . PRO B 1 524 ? 38.926 72.702 -2.891 1.00 22.99 524 PRO B CA 1
ATOM 10397 C C . PRO B 1 524 ? 39.582 74.089 -2.758 1.00 22.74 524 PRO B C 1
ATOM 10398 O O . PRO B 1 524 ? 38.880 75.097 -2.692 1.00 23.17 524 PRO B O 1
ATOM 10402 N N . PHE B 1 525 ? 40.914 74.125 -2.733 1.00 22.42 525 PHE B N 1
ATOM 10403 C CA . PHE B 1 525 ? 41.678 75.373 -2.678 1.00 22.12 525 PHE B CA 1
ATOM 10404 C C . PHE B 1 525 ? 42.313 75.725 -4.025 1.00 22.17 525 PHE B C 1
ATOM 10405 O O . PHE B 1 525 ? 43.067 76.705 -4.125 1.00 22.03 525 PHE B O 1
ATOM 10413 N N . MET B 1 526 ? 42.017 74.925 -5.052 1.00 21.90 526 MET B N 1
ATOM 10414 C CA . MET B 1 526 ? 42.457 75.234 -6.411 1.00 21.98 526 MET B CA 1
ATOM 10415 C C . MET B 1 526 ? 41.596 76.368 -6.955 1.00 22.04 526 MET B C 1
ATOM 10416 O O . MET B 1 526 ? 40.369 76.265 -6.991 1.00 21.98 526 MET B O 1
ATOM 10432 N N . GLU B 1 528 ? 42.912 78.383 -9.784 1.00 22.18 528 GLU B N 1
ATOM 10433 C CA . GLU B 1 528 ? 43.263 78.558 -11.190 1.00 22.18 528 GLU B CA 1
ATOM 10434 C C . GLU B 1 528 ? 43.589 77.226 -11.853 1.00 21.84 528 GLU B C 1
ATOM 10435 O O . GLU B 1 528 ? 44.025 76.283 -11.189 1.00 21.73 528 GLU B O 1
ATOM 10441 N N . PHE B 1 529 ? 43.371 77.162 -13.164 1.00 21.47 529 PHE B N 1
ATOM 10442 C CA . PHE B 1 529 ? 43.540 75.928 -13.932 1.00 21.22 529 PHE B CA 1
ATOM 10443 C C . PHE B 1 529 ? 43.537 76.227 -15.427 1.00 21.24 529 PHE B C 1
ATOM 10444 O O . PHE B 1 529 ? 43.152 77.320 -15.853 1.00 21.08 529 PHE B O 1
ATOM 10452 N N . ASP B 1 530 ? 43.960 75.239 -16.211 1.00 21.31 530 ASP B N 1
ATOM 10453 C CA . ASP B 1 530 ? 43.844 75.278 -17.663 1.00 21.67 530 ASP B CA 1
ATOM 10454 C C . ASP B 1 530 ? 42.936 74.145 -18.132 1.00 21.62 530 ASP B C 1
ATOM 10455 O O . ASP B 1 530 ? 42.910 73.075 -17.528 1.00 21.79 530 ASP B O 1
ATOM 10460 N N . ALA B 1 531 ? 42.192 74.393 -19.203 1.00 21.53 531 ALA B N 1
ATOM 10461 C CA . ALA B 1 531 ? 41.249 73.417 -19.740 1.00 21.70 531 ALA B CA 1
ATOM 10462 C C . ALA B 1 531 ? 41.034 73.639 -21.229 1.00 21.78 531 ALA B C 1
ATOM 10463 O O . ALA B 1 531 ? 41.453 74.657 -21.782 1.00 21.83 531 ALA B O 1
ATOM 10476 N N . VAL B 1 533 ? 38.198 73.841 -24.376 1.00 21.28 533 VAL B N 1
ATOM 10477 C CA . VAL B 1 533 ? 36.804 74.032 -24.762 1.00 21.17 533 VAL B CA 1
ATOM 10478 C C . VAL B 1 533 ? 36.330 72.833 -25.601 1.00 21.34 533 VAL B C 1
ATOM 10479 O O . VAL B 1 533 ? 36.893 72.549 -26.661 1.00 20.81 533 VAL B O 1
ATOM 10483 N N . LEU B 1 534 ? 35.308 72.130 -25.118 1.00 21.76 534 LEU B N 1
ATOM 10484 C CA . LEU B 1 534 ? 34.762 70.983 -25.856 1.00 22.57 534 LEU B CA 1
ATOM 10485 C C . LEU B 1 534 ? 33.552 71.366 -26.700 1.00 22.85 534 LEU B C 1
ATOM 10486 O O . LEU B 1 534 ? 33.327 70.782 -27.761 1.00 22.99 534 LEU B O 1
ATOM 10491 N N . ARG B 1 535 ? 32.768 72.326 -26.208 1.00 23.14 535 ARG B N 1
ATOM 10492 C CA . ARG B 1 535 ? 31.570 72.795 -26.900 1.00 23.55 535 ARG B CA 1
ATOM 10493 C C . ARG B 1 535 ? 31.122 74.158 -26.384 1.00 23.64 535 ARG B C 1
ATOM 10494 O O . ARG B 1 535 ? 31.341 74.497 -25.223 1.00 23.65 535 ARG B O 1
ATOM 10502 N N . VAL B 1 536 ? 30.501 74.932 -27.270 1.00 23.81 536 VAL B N 1
ATOM 10503 C CA . VAL B 1 536 ? 29.843 76.183 -26.912 1.00 23.89 536 VAL B CA 1
ATOM 10504 C C . VAL B 1 536 ? 28.389 76.122 -27.389 1.00 23.91 536 VAL B C 1
ATOM 10505 O O . VAL B 1 536 ? 28.124 76.000 -28.588 1.00 23.83 536 VAL B O 1
ATOM 10509 N N . ILE B 1 537 ? 27.455 76.184 -26.445 1.00 23.97 537 ILE B N 1
ATOM 10510 C CA . ILE B 1 537 ? 26.025 76.193 -26.765 1.00 24.14 537 ILE B CA 1
ATOM 10511 C C . ILE B 1 537 ? 25.406 77.462 -26.203 1.00 24.23 537 ILE B C 1
ATOM 10512 O O . ILE B 1 537 ? 25.387 77.658 -24.988 1.00 24.31 537 ILE B O 1
ATOM 10528 N N . ASP B 1 539 ? 25.258 80.915 -24.817 1.00 24.19 539 ASP B N 1
ATOM 10529 C CA . ASP B 1 539 ? 26.318 81.573 -24.048 1.00 24.24 539 ASP B CA 1
ATOM 10530 C C . ASP B 1 539 ? 26.938 80.676 -22.965 1.00 23.82 539 ASP B C 1
ATOM 10531 O O . ASP B 1 539 ? 27.546 81.165 -22.007 1.00 24.02 539 ASP B O 1
ATOM 10536 N N . TRP B 1 540 ? 26.798 79.363 -23.152 1.00 23.24 540 TRP B N 1
ATOM 10537 C CA . TRP B 1 540 ? 27.320 78.362 -22.221 1.00 22.58 540 TRP B CA 1
ATOM 10538 C C . TRP B 1 540 ? 28.562 77.669 -22.784 1.00 22.39 540 TRP B C 1
ATOM 10539 O O . TRP B 1 540 ? 28.529 77.124 -23.885 1.00 22.30 540 TRP B O 1
ATOM 10550 N N . VAL B 1 541 ? 29.649 77.686 -22.019 1.00 21.91 541 VAL B N 1
ATOM 10551 C CA . VAL B 1 541 ? 30.890 77.043 -22.424 1.00 21.37 541 VAL B CA 1
ATOM 10552 C C . VAL B 1 541 ? 31.109 75.743 -21.654 1.00 21.36 541 VAL B C 1
ATOM 10553 O O . VAL B 1 541 ? 30.972 75.696 -20.424 1.00 21.35 541 VAL B O 1
ATOM 10557 N N . ILE B 1 542 ? 31.441 74.692 -22.398 1.00 20.86 542 ILE B N 1
ATOM 10558 C CA . ILE B 1 542 ? 31.722 73.381 -21.823 1.00 20.64 542 ILE B CA 1
ATOM 10559 C C . ILE B 1 542 ? 33.208 73.080 -21.944 1.00 20.44 542 ILE B C 1
ATOM 10560 O O . ILE B 1 542 ? 33.782 73.187 -23.026 1.00 20.38 542 ILE B O 1
ATOM 10565 N N . LEU B 1 543 ? 33.813 72.716 -20.815 1.00 19.96 543 LEU B N 1
ATOM 10566 C CA . LEU B 1 543 ? 35.229 72.408 -20.747 1.00 20.12 543 LEU B CA 1
ATOM 10567 C C . LEU B 1 543 ? 35.424 70.912 -20.467 1.00 20.19 543 LEU B C 1
ATOM 10568 O O . LEU B 1 543 ? 34.486 70.214 -20.059 1.00 20.07 543 LEU B O 1
ATOM 10573 N N . ASP B 1 544 ? 36.636 70.419 -20.691 1.00 20.00 544 ASP B N 1
ATOM 10574 C CA . ASP B 1 544 ? 36.941 69.038 -20.354 1.00 20.41 544 ASP B CA 1
ATOM 10575 C C . ASP B 1 544 ? 37.176 68.880 -18.851 1.00 20.26 544 ASP B C 1
ATOM 10576 O O . ASP B 1 544 ? 36.974 67.800 -18.300 1.00 20.33 544 ASP B O 1
ATOM 10581 N N . ALA B 1 545 ? 37.590 69.973 -18.204 1.00 20.22 545 ALA B N 1
ATOM 10582 C CA . ALA B 1 545 ? 37.862 70.000 -16.764 1.00 19.96 545 ALA B CA 1
ATOM 10583 C C . ALA B 1 545 ? 37.644 71.410 -16.200 1.00 20.21 545 ALA B C 1
ATOM 10584 O O . ALA B 1 545 ? 37.877 72.403 -16.889 1.00 19.87 545 ALA B O 1
ATOM 10586 N N . THR B 1 546 ? 37.207 71.504 -14.945 1.00 20.15 546 THR B N 1
ATOM 10587 C CA . THR B 1 546 ? 36.951 72.819 -14.346 1.00 19.80 546 THR B CA 1
ATOM 10588 C C . THR B 1 546 ? 37.094 72.840 -12.833 1.00 19.59 546 THR B C 1
ATOM 10589 O O . THR B 1 546 ? 36.777 71.857 -12.162 1.00 19.24 546 THR B O 1
ATOM 10593 N N . ALA B 1 547 ? 37.572 73.969 -12.302 1.00 18.83 547 ALA B N 1
ATOM 10594 C CA . ALA B 1 547 ? 37.546 74.187 -10.860 1.00 18.53 547 ALA B CA 1
ATOM 10595 C C . ALA B 1 547 ? 36.332 75.019 -10.425 1.00 18.39 547 ALA B C 1
ATOM 10596 O O . ALA B 1 547 ? 36.163 75.297 -9.234 1.00 18.92 547 ALA B O 1
ATOM 10598 N N . PHE B 1 548 ? 35.486 75.406 -11.379 1.00 18.36 548 PHE B N 1
ATOM 10599 C CA . PHE B 1 548 ? 34.251 76.134 -11.058 1.00 18.22 548 PHE B CA 1
ATOM 10600 C C . PHE B 1 548 ? 33.227 75.140 -10.536 1.00 18.63 548 PHE B C 1
ATOM 10601 O O . PHE B 1 548 ? 32.833 74.208 -11.254 1.00 18.43 548 PHE B O 1
ATOM 10609 N N . TYR B 1 549 ? 32.791 75.359 -9.298 1.00 18.62 549 TYR B N 1
ATOM 10610 C CA . TYR B 1 549 ? 31.721 74.589 -8.689 1.00 18.79 549 TYR B CA 1
ATOM 10611 C C . TYR B 1 549 ? 30.378 74.930 -9.347 1.00 18.54 549 TYR B C 1
ATOM 10612 O O . TYR B 1 549 ? 29.995 76.105 -9.408 1.00 18.73 549 TYR B O 1
ATOM 10621 N N . PRO B 1 550 ? 29.673 73.907 -9.868 1.00 18.36 550 PRO B N 1
ATOM 10622 C CA . PRO B 1 550 ? 28.336 74.134 -10.394 1.00 18.11 550 PRO B CA 1
ATOM 10623 C C . PRO B 1 550 ? 27.316 74.120 -9.262 1.00 18.40 550 PRO B C 1
ATOM 10624 O O . PRO B 1 550 ? 27.445 73.331 -8.322 1.00 18.01 550 PRO B O 1
ATOM 10628 N N . GLU B 1 551 ? 26.311 74.985 -9.362 1.00 18.55 551 GLU B N 1
ATOM 10629 C CA . GLU B 1 551 ? 25.272 75.083 -8.349 1.00 18.65 551 GLU B CA 1
ATOM 10630 C C . GLU B 1 551 ? 24.664 73.723 -8.001 1.00 18.76 551 GLU B C 1
ATOM 10631 O O . GLU B 1 551 ? 24.291 72.948 -8.890 1.00 18.77 551 GLU B O 1
ATOM 10637 N N . GLY B 1 552 ? 24.563 73.448 -6.703 1.00 18.71 552 GLY B N 1
ATOM 10638 C CA . GLY B 1 552 ? 23.971 72.205 -6.227 1.00 18.68 552 GLY B CA 1
ATOM 10639 C C . GLY B 1 552 ? 24.156 72.021 -4.739 1.00 18.75 552 GLY B C 1
ATOM 10640 O O . GLY B 1 552 ? 25.143 72.502 -4.163 1.00 19.35 552 GLY B O 1
ATOM 10641 N N . GLY B 1 553 ? 23.198 71.341 -4.116 1.00 18.53 553 GLY B N 1
ATOM 10642 C CA . GLY B 1 553 ? 23.279 70.984 -2.700 1.00 18.87 553 GLY B CA 1
ATOM 10643 C C . GLY B 1 553 ? 23.152 72.151 -1.733 1.00 18.82 553 GLY B C 1
ATOM 10644 O O . GLY B 1 553 ? 23.598 72.060 -0.588 1.00 18.63 553 GLY B O 1
ATOM 10645 N N . GLY B 1 554 ? 22.534 73.243 -2.189 1.00 18.79 554 GLY B N 1
ATOM 10646 C CA . GLY B 1 554 ? 22.408 74.458 -1.378 1.00 18.65 554 GLY B CA 1
ATOM 10647 C C . GLY B 1 554 ? 23.563 75.443 -1.521 1.00 18.59 554 GLY B C 1
ATOM 10648 O O . GLY B 1 554 ? 23.498 76.554 -0.987 1.00 18.99 554 GLY B O 1
ATOM 10649 N N . GLN B 1 555 ? 24.610 75.048 -2.245 1.00 18.38 555 GLN B N 1
ATOM 10650 C CA . GLN B 1 555 ? 25.768 75.911 -2.510 1.00 18.15 555 GLN B CA 1
ATOM 10651 C C . GLN B 1 555 ? 25.673 76.507 -3.912 1.00 17.97 555 GLN B C 1
ATOM 10652 O O . GLN B 1 555 ? 25.543 75.761 -4.883 1.00 17.42 555 GLN B O 1
ATOM 10658 N N . PRO B 1 556 ? 25.706 77.857 -4.023 1.00 18.10 556 PRO B N 1
ATOM 10659 C CA . PRO B 1 556 ? 25.654 78.504 -5.334 1.00 17.97 556 PRO B CA 1
ATOM 10660 C C . PRO B 1 556 ? 26.875 78.207 -6.199 1.00 18.10 556 PRO B C 1
ATOM 10661 O O . PRO B 1 556 ? 27.908 77.748 -5.696 1.00 18.31 556 PRO B O 1
ATOM 10665 N N . TYR B 1 557 ? 26.732 78.460 -7.497 1.00 17.95 557 TYR B N 1
ATOM 10666 C CA . TYR B 1 557 ? 27.826 78.371 -8.455 1.00 18.25 557 TYR B CA 1
ATOM 10667 C C . TYR B 1 557 ? 28.989 79.292 -8.072 1.00 18.50 557 TYR B C 1
ATOM 10668 O O . TYR B 1 557 ? 28.779 80.333 -7.455 1.00 18.57 557 TYR B O 1
ATOM 10677 N N . ASP B 1 558 ? 30.210 78.900 -8.432 1.00 18.46 558 ASP B N 1
ATOM 10678 C CA . ASP B 1 558 ? 31.332 79.826 -8.420 1.00 18.23 558 ASP B CA 1
ATOM 10679 C C . ASP B 1 558 ? 31.149 80.822 -9.558 1.00 18.28 558 ASP B C 1
ATOM 10680 O O . ASP B 1 558 ? 30.466 80.535 -10.546 1.00 18.35 558 ASP B O 1
ATOM 10685 N N . THR B 1 559 ? 31.754 81.995 -9.411 1.00 18.30 559 THR B N 1
ATOM 10686 C CA . THR B 1 559 ? 31.894 82.928 -10.524 1.00 18.43 559 THR B CA 1
ATOM 10687 C C . THR B 1 559 ? 33.388 83.134 -10.729 1.00 18.40 559 THR B C 1
ATOM 10688 O O . THR B 1 559 ? 34.198 82.637 -9.942 1.00 18.62 559 THR B O 1
ATOM 10692 N N . GLY B 1 560 ? 33.757 83.851 -11.782 1.00 18.13 560 GLY B N 1
ATOM 10693 C CA . GLY B 1 560 ? 35.164 84.110 -12.059 1.00 18.05 560 GLY B CA 1
ATOM 10694 C C . GLY B 1 560 ? 35.376 84.496 -13.504 1.00 18.00 560 GLY B C 1
ATOM 10695 O O . GLY B 1 560 ? 34.508 85.107 -14.123 1.00 18.07 560 GLY B O 1
ATOM 10696 N N . VAL B 1 561 ? 36.536 84.139 -14.042 1.00 18.01 561 VAL B N 1
ATOM 10697 C CA . VAL B 1 561 ? 36.842 84.431 -15.436 1.00 18.30 561 VAL B CA 1
ATOM 10698 C C . VAL B 1 561 ? 37.448 83.233 -16.148 1.00 18.44 561 VAL B C 1
ATOM 10699 O O . VAL B 1 561 ? 38.051 82.355 -15.519 1.00 18.73 561 VAL B O 1
ATOM 10703 N N . LEU B 1 562 ? 37.244 83.197 -17.461 1.00 18.82 562 LEU B N 1
ATOM 10704 C CA . LEU B 1 562 ? 38.036 82.366 -18.355 1.00 19.15 562 LEU B CA 1
ATOM 10705 C C . LEU B 1 562 ? 38.821 83.305 -19.248 1.00 19.48 562 LEU B C 1
ATOM 10706 O O . LEU B 1 562 ? 38.265 84.241 -19.836 1.00 19.73 562 LEU B O 1
ATOM 10711 N N . ILE B 1 563 ? 40.126 83.078 -19.315 1.00 19.63 563 ILE B N 1
ATOM 10712 C CA . ILE B 1 563 ? 41.011 83.879 -20.141 1.00 19.38 563 ILE B CA 1
ATOM 10713 C C . ILE B 1 563 ? 41.310 83.119 -21.428 1.00 19.53 563 ILE B C 1
ATOM 10714 O O . ILE B 1 563 ? 41.828 81.988 -21.405 1.00 19.05 563 ILE B O 1
ATOM 10719 N N . VAL B 1 564 ? 40.947 83.741 -22.546 1.00 19.48 564 VAL B N 1
ATOM 10720 C CA . VAL B 1 564 ? 41.137 83.149 -23.862 1.00 19.78 564 VAL B CA 1
ATOM 10721 C C . VAL B 1 564 ? 41.720 84.200 -24.806 1.00 20.20 564 VAL B C 1
ATOM 10722 O O . VAL B 1 564 ? 41.204 85.315 -24.898 1.00 19.88 564 VAL B O 1
ATOM 10726 N N . ASN B 1 565 ? 42.811 83.850 -25.483 1.00 20.57 565 ASN B N 1
ATOM 10727 C CA . ASN B 1 565 ? 43.517 84.789 -26.358 1.00 21.23 565 ASN B CA 1
ATOM 10728 C C . ASN B 1 565 ? 43.840 86.111 -25.659 1.00 21.47 565 ASN B C 1
ATOM 10729 O O . ASN B 1 565 ? 43.677 87.189 -26.243 1.00 21.27 565 ASN B O 1
ATOM 10734 N N . GLY B 1 566 ? 44.273 86.014 -24.401 1.00 21.76 566 GLY B N 1
ATOM 10735 C CA . GLY B 1 566 ? 44.716 87.174 -23.621 1.00 22.58 566 GLY B CA 1
ATOM 10736 C C . GLY B 1 566 ? 43.623 88.041 -23.010 1.00 22.86 566 GLY B C 1
ATOM 10737 O O . GLY B 1 566 ? 43.922 88.988 -22.284 1.00 23.00 566 GLY B O 1
ATOM 10738 N N . ARG B 1 567 ? 42.363 87.721 -23.299 1.00 22.99 567 ARG B N 1
ATOM 10739 C CA . ARG B 1 567 ? 41.224 88.499 -22.809 1.00 23.01 567 ARG B CA 1
ATOM 10740 C C . ARG B 1 567 ? 40.475 87.747 -21.704 1.00 23.01 567 ARG B C 1
ATOM 10741 O O . ARG B 1 567 ? 40.235 86.542 -21.820 1.00 22.56 567 ARG B O 1
ATOM 10749 N N . GLU B 1 568 ? 40.132 88.458 -20.629 1.00 22.70 568 GLU B N 1
ATOM 10750 C CA . GLU B 1 568 ? 39.329 87.885 -19.553 1.00 22.95 568 GLU B CA 1
ATOM 10751 C C . GLU B 1 568 ? 37.858 87.978 -19.923 1.00 22.16 568 GLU B C 1
ATOM 10752 O O . GLU B 1 568 ? 37.369 89.049 -20.288 1.00 22.19 568 GLU B O 1
ATOM 10758 N N . VAL B 1 569 ? 37.161 86.850 -19.844 1.00 21.51 569 VAL B N 1
ATOM 10759 C CA . VAL B 1 569 ? 35.717 86.807 -20.061 1.00 20.89 569 VAL B CA 1
ATOM 10760 C C . VAL B 1 569 ? 35.050 86.296 -18.782 1.00 20.75 569 VAL B C 1
ATOM 10761 O O . VAL B 1 569 ? 35.440 85.258 -18.244 1.00 20.53 569 VAL B O 1
ATOM 10776 N N . VAL B 1 571 ? 32.687 84.613 -16.159 1.00 20.11 571 VAL B N 1
ATOM 10777 C CA . VAL B 1 571 ? 31.792 83.474 -15.957 1.00 19.68 571 VAL B CA 1
ATOM 10778 C C . VAL B 1 571 ? 30.783 83.897 -14.892 1.00 19.96 571 VAL B C 1
ATOM 10779 O O . VAL B 1 571 ? 31.162 84.223 -13.770 1.00 20.00 571 VAL B O 1
ATOM 10783 N N . THR B 1 572 ? 29.503 83.894 -15.252 1.00 20.11 572 THR B N 1
ATOM 10784 C CA . THR B 1 572 ? 28.463 84.495 -14.424 1.00 20.53 572 THR B CA 1
ATOM 10785 C C . THR B 1 572 ? 27.493 83.466 -13.852 1.00 20.93 572 THR B C 1
ATOM 10786 O O . THR B 1 572 ? 26.617 83.799 -13.057 1.00 20.99 572 THR B O 1
ATOM 10790 N N . ASN B 1 573 ? 27.648 82.216 -14.272 1.00 21.33 573 ASN B N 1
ATOM 10791 C CA . ASN B 1 573 ? 26.761 81.144 -13.850 1.00 21.46 573 ASN B CA 1
ATOM 10792 C C . ASN B 1 573 ? 27.412 79.826 -14.221 1.00 21.58 573 ASN B C 1
ATOM 10793 O O . ASN B 1 573 ? 27.995 79.690 -15.302 1.00 21.50 573 ASN B O 1
ATOM 10798 N N . VAL B 1 574 ? 27.347 78.869 -13.301 1.00 21.64 574 VAL B N 1
ATOM 10799 C CA . VAL B 1 574 ? 27.864 77.528 -13.540 1.00 21.31 574 VAL B CA 1
ATOM 10800 C C . VAL B 1 574 ? 26.802 76.528 -13.087 1.00 21.68 574 VAL B C 1
ATOM 10801 O O . VAL B 1 574 ? 26.324 76.581 -11.946 1.00 21.54 574 VAL B O 1
ATOM 10805 N N . GLN B 1 575 ? 26.407 75.651 -14.006 1.00 22.14 575 GLN B N 1
ATOM 10806 C CA . GLN B 1 575 ? 25.406 74.624 -13.737 1.00 22.76 575 GLN B CA 1
ATOM 10807 C C . GLN B 1 575 ? 25.899 73.261 -14.218 1.00 23.43 575 GLN B C 1
ATOM 10808 O O . GLN B 1 575 ? 26.901 73.161 -14.926 1.00 23.48 575 GLN B O 1
ATOM 10825 N N . VAL B 1 577 ? 24.519 69.755 -16.145 1.00 25.31 577 VAL B N 1
ATOM 10826 C CA . VAL B 1 577 ? 23.506 68.984 -16.873 1.00 25.40 577 VAL B CA 1
ATOM 10827 C C . VAL B 1 577 ? 24.046 67.571 -17.080 1.00 25.31 577 VAL B C 1
ATOM 10828 O O . VAL B 1 577 ? 25.048 67.377 -17.775 1.00 25.39 577 VAL B O 1
ATOM 10832 N N . GLY B 1 578 ? 23.377 66.589 -16.481 1.00 25.10 578 GLY B N 1
ATOM 10833 C CA . GLY B 1 578 ? 23.938 65.247 -16.367 1.00 24.83 578 GLY B CA 1
ATOM 10834 C C . GLY B 1 578 ? 25.259 65.341 -15.628 1.00 24.59 578 GLY B C 1
ATOM 10835 O O . GLY B 1 578 ? 25.313 65.849 -14.510 1.00 24.53 578 GLY B O 1
ATOM 10845 N N . VAL B 1 580 ? 27.871 66.898 -17.191 1.00 22.83 580 VAL B N 1
ATOM 10846 C CA . VAL B 1 580 ? 28.550 67.931 -17.971 1.00 22.28 580 VAL B CA 1
ATOM 10847 C C . VAL B 1 580 ? 28.318 69.305 -17.335 1.00 22.07 580 VAL B C 1
ATOM 10848 O O . VAL B 1 580 ? 27.175 69.726 -17.114 1.00 22.10 580 VAL B O 1
ATOM 10852 N N . ILE B 1 581 ? 29.414 69.993 -17.038 1.00 21.57 581 ILE B N 1
ATOM 10853 C CA . ILE B 1 581 ? 29.347 71.308 -16.415 1.00 20.93 581 ILE B CA 1
ATOM 10854 C C . ILE B 1 581 ? 29.308 72.400 -17.486 1.00 20.96 581 ILE B C 1
ATOM 10855 O O . ILE B 1 581 ? 30.132 72.422 -18.401 1.00 20.85 581 ILE B O 1
ATOM 10860 N N . ILE B 1 582 ? 28.318 73.279 -17.370 1.00 20.94 582 ILE B N 1
ATOM 10861 C CA . ILE B 1 582 ? 28.145 74.394 -18.299 1.00 21.07 582 ILE B CA 1
ATOM 10862 C C . ILE B 1 582 ? 28.498 75.726 -17.627 1.00 21.17 582 ILE B C 1
ATOM 10863 O O . ILE B 1 582 ? 28.069 75.991 -16.502 1.00 21.33 582 ILE B O 1
ATOM 10868 N N . HIS B 1 583 ? 29.305 76.532 -18.321 1.00 21.17 583 HIS B N 1
ATOM 10869 C CA . HIS B 1 583 ? 29.774 77.825 -17.827 1.00 21.16 583 HIS B CA 1
ATOM 10870 C C . HIS B 1 583 ? 29.162 78.953 -18.655 1.00 21.28 583 HIS B C 1
ATOM 10871 O O . HIS B 1 583 ? 29.437 79.062 -19.854 1.00 21.13 583 HIS B O 1
ATOM 10889 N N . VAL B 1 585 ? 29.044 82.505 -19.993 1.00 21.22 585 VAL B N 1
ATOM 10890 C CA . VAL B 1 585 ? 30.035 83.556 -20.233 1.00 21.14 585 VAL B CA 1
ATOM 10891 C C . VAL B 1 585 ? 29.397 84.809 -20.838 1.00 21.20 585 VAL B C 1
ATOM 10892 O O . VAL B 1 585 ? 28.386 84.726 -21.533 1.00 21.26 585 VAL B O 1
ATOM 10896 N N . GLU B 1 586 ? 29.997 85.964 -20.566 1.00 21.17 586 GLU B N 1
ATOM 10897 C CA . GLU B 1 586 ? 29.517 87.234 -21.115 1.00 21.58 586 GLU B CA 1
ATOM 10898 C C . GLU B 1 586 ? 29.836 87.400 -22.603 1.00 21.22 586 GLU B C 1
ATOM 10899 O O . GLU B 1 586 ? 29.238 88.241 -23.271 1.00 21.48 586 GLU B O 1
ATOM 10905 N N . ASP B 1 587 ? 30.762 86.590 -23.119 1.00 20.96 587 ASP B N 1
ATOM 10906 C CA . ASP B 1 587 ? 31.167 86.674 -24.527 1.00 20.56 587 ASP B CA 1
ATOM 10907 C C . ASP B 1 587 ? 31.474 85.287 -25.132 1.00 20.22 587 ASP B C 1
ATOM 10908 O O . ASP B 1 587 ? 32.639 84.919 -25.297 1.00 19.98 587 ASP B O 1
ATOM 10913 N N . PRO B 1 588 ? 30.422 84.515 -25.471 1.00 19.95 588 PRO B N 1
ATOM 10914 C CA . PRO B 1 588 ? 30.605 83.153 -26.005 1.00 19.78 588 PRO B CA 1
ATOM 10915 C C . PRO B 1 588 ? 31.335 83.079 -27.350 1.00 19.64 588 PRO B C 1
ATOM 10916 O O . PRO B 1 588 ? 31.995 82.076 -27.635 1.00 19.24 588 PRO B O 1
ATOM 10920 N N . GLY B 1 589 ? 31.218 84.135 -28.157 1.00 19.55 589 GLY B N 1
ATOM 10921 C CA . GLY B 1 589 ? 31.929 84.239 -29.434 1.00 19.44 589 GLY B CA 1
ATOM 10922 C C . GLY B 1 589 ? 33.448 84.269 -29.320 1.00 19.40 589 GLY B C 1
ATOM 10923 O O . GLY B 1 589 ? 34.150 84.069 -30.306 1.00 19.27 589 GLY B O 1
ATOM 10924 N N . ALA B 1 590 ? 33.953 84.526 -28.115 1.00 19.40 590 ALA B N 1
ATOM 10925 C CA . ALA B 1 590 ? 35.387 84.494 -27.845 1.00 19.62 590 ALA B CA 1
ATOM 10926 C C . ALA B 1 590 ? 35.907 83.054 -27.736 1.00 19.90 590 ALA B C 1
ATOM 10927 O O . ALA B 1 590 ? 37.118 82.815 -27.800 1.00 20.11 590 ALA B O 1
ATOM 10929 N N . PHE B 1 591 ? 34.984 82.103 -27.591 1.00 20.01 591 PHE B N 1
ATOM 10930 C CA . PHE B 1 591 ? 35.321 80.697 -27.357 1.00 20.03 591 PHE B CA 1
ATOM 10931 C C . PHE B 1 591 ? 34.972 79.801 -28.542 1.00 20.53 591 PHE B C 1
ATOM 10932 O O . PHE B 1 591 ? 33.921 79.964 -29.167 1.00 20.64 591 PHE B O 1
ATOM 10951 N N . GLU B 1 593 ? 35.541 75.459 -29.952 1.00 21.54 593 GLU B N 1
ATOM 10952 C CA . GLU B 1 593 ? 36.016 74.092 -29.715 1.00 21.76 593 GLU B CA 1
ATOM 10953 C C . GLU B 1 593 ? 37.519 73.968 -29.961 1.00 21.26 593 GLU B C 1
ATOM 10954 O O . GLU B 1 593 ? 38.027 74.403 -30.998 1.00 21.01 593 GLU B O 1
ATOM 10960 N N . GLY B 1 594 ? 38.221 73.388 -28.991 1.00 20.93 594 GLY B N 1
ATOM 10961 C CA . GLY B 1 594 ? 39.647 73.102 -29.127 1.00 20.60 594 GLY B CA 1
ATOM 10962 C C . GLY B 1 594 ? 40.554 74.136 -28.484 1.00 20.46 594 GLY B C 1
ATOM 10963 O O . GLY B 1 594 ? 41.748 73.885 -28.297 1.00 20.37 594 GLY B O 1
ATOM 10964 N N . MET B 1 595 ? 39.995 75.301 -28.159 1.00 20.02 595 MET B N 1
ATOM 10965 C CA . MET B 1 595 ? 40.750 76.370 -27.506 1.00 19.87 595 MET B CA 1
ATOM 10966 C C . MET B 1 595 ? 41.181 75.985 -26.101 1.00 19.64 595 MET B C 1
ATOM 10967 O O . MET B 1 595 ? 40.427 75.349 -25.362 1.00 19.78 595 MET B O 1
ATOM 10972 N N . ILE B 1 596 ? 42.402 76.374 -25.752 1.00 19.35 596 ILE B N 1
ATOM 10973 C CA . ILE B 1 596 ? 42.935 76.180 -24.411 1.00 19.28 596 ILE B CA 1
ATOM 10974 C C . ILE B 1 596 ? 42.693 77.465 -23.626 1.00 19.43 596 ILE B C 1
ATOM 10975 O O . ILE B 1 596 ? 43.165 78.537 -24.027 1.00 19.05 596 ILE B O 1
ATOM 10980 N N . VAL B 1 597 ? 41.950 77.348 -22.524 1.00 19.25 597 VAL B N 1
ATOM 10981 C CA . VAL B 1 597 ? 41.576 78.497 -21.701 1.00 19.32 597 VAL B CA 1
ATOM 10982 C C . VAL B 1 597 ? 42.204 78.425 -20.314 1.00 19.57 597 VAL B C 1
ATOM 10983 O O . VAL B 1 597 ? 42.551 77.342 -19.834 1.00 19.13 597 VAL B O 1
ATOM 10987 N N . HIS B 1 598 ? 42.366 79.590 -19.688 1.00 19.70 598 HIS B N 1
ATOM 10988 C CA . HIS B 1 598 ? 42.812 79.666 -18.302 1.00 19.66 598 HIS B CA 1
ATOM 10989 C C . HIS B 1 598 ? 41.670 80.165 -17.422 1.00 19.72 598 HIS B C 1
ATOM 10990 O O . HIS B 1 598 ? 41.123 81.237 -17.655 1.00 19.58 598 HIS B O 1
ATOM 10997 N N . GLY B 1 599 ? 41.301 79.367 -16.424 1.00 20.01 599 GLY B N 1
ATOM 10998 C CA . GLY B 1 599 ? 40.224 79.725 -15.504 1.00 19.61 599 GLY B CA 1
ATOM 10999 C C . GLY B 1 599 ? 40.743 80.262 -14.189 1.00 19.73 599 GLY B C 1
ATOM 11000 O O . GLY B 1 599 ? 41.790 79.833 -13.711 1.00 19.70 599 GLY B O 1
ATOM 11012 N N . ILE B 1 601 ? 38.729 81.297 -10.512 1.00 19.41 601 ILE B N 1
ATOM 11013 C CA . ILE B 1 601 ? 37.460 81.471 -9.816 1.00 19.24 601 ILE B CA 1
ATOM 11014 C C . ILE B 1 601 ? 37.571 82.680 -8.885 1.00 18.77 601 ILE B C 1
ATOM 11015 O O . ILE B 1 601 ? 38.674 83.068 -8.493 1.00 18.42 601 ILE B O 1
ATOM 11020 N N A ASP B 1 602 ? 36.433 83.285 -8.556 0.50 18.63 602 ASP B N 1
ATOM 11021 N N B ASP B 1 602 ? 36.423 83.273 -8.559 0.50 18.75 602 ASP B N 1
ATOM 11022 C CA A ASP B 1 602 ? 36.406 84.362 -7.577 0.50 18.44 602 ASP B CA 1
ATOM 11023 C CA B ASP B 1 602 ? 36.332 84.313 -7.542 0.50 18.66 602 ASP B CA 1
ATOM 11024 C C A ASP B 1 602 ? 36.556 83.717 -6.201 0.50 18.62 602 ASP B C 1
ATOM 11025 C C B ASP B 1 602 ? 36.571 83.615 -6.212 0.50 18.75 602 ASP B C 1
ATOM 11026 O O A ASP B 1 602 ? 35.605 83.148 -5.652 0.50 18.52 602 ASP B O 1
ATOM 11027 O O B ASP B 1 602 ? 35.687 82.927 -5.687 0.50 18.61 602 ASP B O 1
ATOM 11036 N N . TRP B 1 603 ? 37.780 83.777 -5.683 1.00 18.83 603 TRP B N 1
ATOM 11037 C CA . TRP B 1 603 ? 38.163 83.078 -4.465 1.00 19.18 603 TRP B CA 1
ATOM 11038 C C . TRP B 1 603 ? 37.410 83.547 -3.218 1.00 19.27 603 TRP B C 1
ATOM 11039 O O . TRP B 1 603 ? 37.008 82.730 -2.384 1.00 18.86 603 TRP B O 1
ATOM 11061 N N . ARG B 1 605 ? 34.340 84.833 -3.017 1.00 17.13 605 ARG B N 1
ATOM 11062 C CA . ARG B 1 605 ? 33.041 84.170 -3.099 1.00 16.76 605 ARG B CA 1
ATOM 11063 C C . ARG B 1 605 ? 33.138 82.681 -2.714 1.00 16.46 605 ARG B C 1
ATOM 11064 O O . ARG B 1 605 ? 32.320 82.175 -1.943 1.00 16.34 605 ARG B O 1
ATOM 11072 N N . ARG B 1 606 ? 34.150 81.992 -3.235 1.00 16.54 606 ARG B N 1
ATOM 11073 C CA . ARG B 1 606 ? 34.323 80.559 -2.964 1.00 16.37 606 ARG B CA 1
ATOM 11074 C C . ARG B 1 606 ? 34.528 80.244 -1.482 1.00 16.43 606 ARG B C 1
ATOM 11075 O O . ARG B 1 606 ? 33.821 79.406 -0.933 1.00 16.36 606 ARG B O 1
ATOM 11083 N N . ILE B 1 607 ? 35.490 80.914 -0.849 1.00 16.80 607 ILE B N 1
ATOM 11084 C CA . ILE B 1 607 ? 35.817 80.644 0.556 1.00 17.09 607 ILE B CA 1
ATOM 11085 C C . ILE B 1 607 ? 34.687 81.009 1.535 1.00 17.09 607 ILE B C 1
ATOM 11086 O O . ILE B 1 607 ? 34.523 80.357 2.571 1.00 17.02 607 ILE B O 1
ATOM 11091 N N . GLN B 1 608 ? 33.920 82.049 1.204 1.00 16.96 608 GLN B N 1
ATOM 11092 C CA . GLN B 1 608 ? 32.739 82.417 1.987 1.00 16.95 608 GLN B CA 1
ATOM 11093 C C . GLN B 1 608 ? 31.656 81.333 1.882 1.00 16.47 608 GLN B C 1
ATOM 11094 O O . GLN B 1 608 ? 30.995 81.015 2.871 1.00 16.44 608 GLN B O 1
ATOM 11100 N N . HIS B 1 609 ? 31.474 80.781 0.681 1.00 15.86 609 HIS B N 1
ATOM 11101 C CA . HIS B 1 609 ? 30.605 79.610 0.487 1.00 15.69 609 HIS B CA 1
ATOM 11102 C C . HIS B 1 609 ? 31.061 78.407 1.314 1.00 15.20 609 HIS B C 1
ATOM 11103 O O . HIS B 1 609 ? 30.240 77.763 1.958 1.00 15.53 609 HIS B O 1
ATOM 11110 N N . MET B 1 610 ? 32.362 78.127 1.298 1.00 15.01 610 MET B N 1
ATOM 11111 C CA . MET B 1 610 ? 32.954 76.994 2.048 1.00 15.56 610 MET B CA 1
ATOM 11112 C C . MET B 1 610 ? 32.805 77.156 3.559 1.00 15.68 610 MET B C 1
ATOM 11113 O O . MET B 1 610 ? 32.496 76.195 4.264 1.00 15.89 610 MET B O 1
ATOM 11118 N N . ARG B 1 611 ? 33.017 78.377 4.051 1.00 15.46 611 ARG B N 1
ATOM 11119 C CA . ARG B 1 611 ? 32.793 78.690 5.461 1.00 15.75 611 ARG B CA 1
ATOM 11120 C C . ARG B 1 611 ? 31.365 78.409 5.877 1.00 15.22 611 ARG B C 1
ATOM 11121 O O . ARG B 1 611 ? 31.121 77.829 6.926 1.00 15.21 611 ARG B O 1
ATOM 11129 N N . HIS B 1 612 ? 30.419 78.845 5.057 1.00 15.13 612 HIS B N 1
ATOM 11130 C CA . HIS B 1 612 ? 29.010 78.609 5.346 1.00 15.33 612 HIS B CA 1
ATOM 11131 C C . HIS B 1 612 ? 28.574 77.163 5.154 1.00 15.24 612 HIS B C 1
ATOM 11132 O O . HIS B 1 612 ? 27.651 76.705 5.836 1.00 14.97 612 HIS B O 1
ATOM 11139 N N . HIS B 1 613 ? 29.223 76.450 4.234 1.00 15.16 613 HIS B N 1
ATOM 11140 C CA . HIS B 1 613 ? 28.862 75.051 3.990 1.00 15.80 613 HIS B CA 1
ATOM 11141 C C . HIS B 1 613 ? 29.288 74.169 5.156 1.00 15.70 613 HIS B C 1
ATOM 11142 O O . HIS B 1 613 ? 28.482 73.428 5.698 1.00 15.66 613 HIS B O 1
ATOM 11149 N N . THR B 1 614 ? 30.558 74.269 5.531 1.00 16.06 614 THR B N 1
ATOM 11150 C CA . THR B 1 614 ? 31.098 73.579 6.705 1.00 16.26 614 THR B CA 1
ATOM 11151 C C . THR B 1 614 ? 30.452 74.073 8.008 1.00 16.53 614 THR B C 1
ATOM 11152 O O . THR B 1 614 ? 30.178 73.278 8.907 1.00 17.06 614 THR B O 1
ATOM 11156 N N . GLY B 1 615 ? 30.188 75.380 8.100 1.00 16.52 615 GLY B N 1
ATOM 11157 C CA . GLY B 1 615 ? 29.418 75.932 9.222 1.00 16.29 615 GLY B CA 1
ATOM 11158 C C . GLY B 1 615 ? 28.034 75.302 9.363 1.00 16.50 615 GLY B C 1
ATOM 11159 O O . GLY B 1 615 ? 27.552 75.088 10.478 1.00 16.80 615 GLY B O 1
ATOM 11160 N N . THR B 1 616 ? 27.391 75.008 8.235 1.00 16.17 616 THR B N 1
ATOM 11161 C CA . THR B 1 616 ? 26.088 74.338 8.224 1.00 16.26 616 THR B CA 1
ATOM 11162 C C . THR B 1 616 ? 26.164 72.955 8.903 1.00 16.19 616 THR B C 1
ATOM 11163 O O . THR B 1 616 ? 25.306 72.603 9.715 1.00 15.96 616 THR B O 1
ATOM 11167 N N . HIS B 1 617 ? 27.209 72.194 8.592 1.00 16.22 617 HIS B N 1
ATOM 11168 C CA . HIS B 1 617 ? 27.385 70.870 9.184 1.00 16.64 617 HIS B CA 1
ATOM 11169 C C . HIS B 1 617 ? 27.709 70.966 10.673 1.00 16.60 617 HIS B C 1
ATOM 11170 O O . HIS B 1 617 ? 27.245 70.142 11.456 1.00 17.15 617 HIS B O 1
ATOM 11177 N N . VAL B 1 618 ? 28.475 71.986 11.063 1.00 16.76 618 VAL B N 1
ATOM 11178 C CA . VAL B 1 618 ? 28.763 72.251 12.485 1.00 16.46 618 VAL B CA 1
ATOM 11179 C C . VAL B 1 618 ? 27.463 72.526 13.223 1.00 16.62 618 VAL B C 1
ATOM 11180 O O . VAL B 1 618 ? 27.198 71.948 14.286 1.00 16.66 618 VAL B O 1
ATOM 11184 N N . LEU B 1 619 ? 26.648 73.400 12.638 1.00 16.84 619 LEU B N 1
ATOM 11185 C CA . LEU B 1 619 ? 25.358 73.768 13.202 1.00 16.94 619 LEU B CA 1
ATOM 11186 C C . LEU B 1 619 ? 24.404 72.587 13.329 1.00 17.02 619 LEU B C 1
ATOM 11187 O O . LEU B 1 619 ? 23.713 72.455 14.334 1.00 16.85 619 LEU B O 1
ATOM 11192 N N . MET B 1 620 ? 24.358 71.751 12.291 1.00 17.40 620 MET B N 1
ATOM 11193 C CA . MET B 1 620 ? 23.516 70.553 12.273 1.00 17.88 620 MET B CA 1
ATOM 11194 C C . MET B 1 620 ? 23.834 69.627 13.447 1.00 17.56 620 MET B C 1
ATOM 11195 O O . MET B 1 620 ? 22.928 69.150 14.135 1.00 17.99 620 MET B O 1
ATOM 11200 N N . GLY B 1 621 ? 25.120 69.375 13.667 1.00 17.25 621 GLY B N 1
ATOM 11201 C CA . GLY B 1 621 ? 25.566 68.566 14.794 1.00 17.16 621 GLY B CA 1
ATOM 11202 C C . GLY B 1 621 ? 25.136 69.157 16.128 1.00 17.08 621 GLY B C 1
ATOM 11203 O O . GLY B 1 621 ? 24.805 68.426 17.057 1.00 17.16 621 GLY B O 1
ATOM 11204 N N . ALA B 1 622 ? 25.119 70.486 16.214 1.00 17.01 622 ALA B N 1
ATOM 11205 C CA . ALA B 1 622 ? 24.693 71.180 17.431 1.00 16.49 622 ALA B CA 1
ATOM 11206 C C . ALA B 1 622 ? 23.183 71.075 17.606 1.00 16.50 622 ALA B C 1
ATOM 11207 O O . ALA B 1 622 ? 22.700 70.879 18.714 1.00 16.68 622 ALA B O 1
ATOM 11209 N N . LEU B 1 623 ? 22.449 71.197 16.500 1.00 16.78 623 LEU B N 1
ATOM 11210 C CA . LEU B 1 623 ? 20.982 71.145 16.503 1.00 16.98 623 LEU B CA 1
ATOM 11211 C C . LEU B 1 623 ? 20.424 69.780 16.921 1.00 17.17 623 LEU B C 1
ATOM 11212 O O . LEU B 1 623 ? 19.427 69.702 17.657 1.00 16.85 623 LEU B O 1
ATOM 11217 N N . VAL B 1 624 ? 21.055 68.712 16.434 1.00 16.98 624 VAL B N 1
ATOM 11218 C CA . VAL B 1 624 ? 20.637 67.343 16.788 1.00 17.07 624 VAL B CA 1
ATOM 11219 C C . VAL B 1 624 ? 20.808 67.133 18.288 1.00 17.03 624 VAL B C 1
ATOM 11220 O O . VAL B 1 624 ? 19.889 66.687 18.967 1.00 17.38 624 VAL B O 1
ATOM 11224 N N . ARG B 1 625 ? 21.975 67.510 18.796 1.00 17.46 625 ARG B N 1
ATOM 11225 C CA . ARG B 1 625 ? 22.309 67.360 20.206 1.00 17.77 625 ARG B CA 1
ATOM 11226 C C . ARG B 1 625 ? 21.460 68.180 21.163 1.00 17.61 625 ARG B C 1
ATOM 11227 O O . ARG B 1 625 ? 21.167 67.726 22.269 1.00 18.01 625 ARG B O 1
ATOM 11235 N N . VAL B 1 626 ? 21.063 69.381 20.751 1.00 17.47 626 VAL B N 1
ATOM 11236 C CA . VAL B 1 626 ? 20.250 70.232 21.622 1.00 17.32 626 VAL B CA 1
ATOM 11237 C C . VAL B 1 626 ? 18.771 69.856 21.534 1.00 17.17 626 VAL B C 1
ATOM 11238 O O . VAL B 1 626 ? 18.107 69.680 22.559 1.00 17.19 626 VAL B O 1
ATOM 11242 N N . LEU B 1 627 ? 18.264 69.714 20.312 1.00 17.06 627 LEU B N 1
ATOM 11243 C CA . LEU B 1 627 ? 16.822 69.561 20.101 1.00 17.26 627 LEU B CA 1
ATOM 11244 C C . LEU B 1 627 ? 16.300 68.113 20.053 1.00 17.46 627 LEU B C 1
ATOM 11245 O O . LEU B 1 627 ? 15.156 67.857 20.436 1.00 17.38 627 LEU B O 1
ATOM 11250 N N . GLY B 1 628 ? 17.118 67.180 19.576 1.00 17.99 628 GLY B N 1
ATOM 11251 C CA . GLY B 1 628 ? 16.712 65.761 19.543 1.00 18.33 628 GLY B CA 1
ATOM 11252 C C . GLY B 1 628 ? 16.923 65.094 18.195 1.00 18.83 628 GLY B C 1
ATOM 11253 O O . GLY B 1 628 ? 17.136 65.767 17.181 1.00 18.10 628 GLY B O 1
ATOM 11254 N N . ARG B 1 629 ? 16.843 63.766 18.177 1.00 19.26 629 ARG B N 1
ATOM 11255 C CA . ARG B 1 629 ? 17.206 62.991 16.985 1.00 19.94 629 ARG B CA 1
ATOM 11256 C C . ARG B 1 629 ? 16.129 62.936 15.896 1.00 19.62 629 ARG B C 1
ATOM 11257 O O . ARG B 1 629 ? 16.372 62.416 14.805 1.00 19.50 629 ARG B O 1
ATOM 11265 N N . HIS B 1 630 ? 14.947 63.467 16.189 1.00 19.48 630 HIS B N 1
ATOM 11266 C CA . HIS B 1 630 ? 13.953 63.740 15.149 1.00 19.64 630 HIS B CA 1
ATOM 11267 C C . HIS B 1 630 ? 14.452 64.846 14.195 1.00 19.70 630 HIS B C 1
ATOM 11268 O O . HIS B 1 630 ? 13.952 64.980 13.071 1.00 20.32 630 HIS B O 1
ATOM 11275 N N . VAL B 1 631 ? 15.425 65.647 14.641 1.00 19.49 631 VAL B N 1
ATOM 11276 C CA . VAL B 1 631 ? 15.939 66.755 13.822 1.00 18.81 631 VAL B CA 1
ATOM 11277 C C . VAL B 1 631 ? 16.543 66.226 12.521 1.00 18.81 631 VAL B C 1
ATOM 11278 O O . VAL B 1 631 ? 17.440 65.385 12.536 1.00 19.13 631 VAL B O 1
ATOM 11282 N N . TRP B 1 632 ? 16.040 66.734 11.402 1.00 18.65 632 TRP B N 1
ATOM 11283 C CA . TRP B 1 632 ? 16.477 66.308 10.077 1.00 18.48 632 TRP B CA 1
ATOM 11284 C C . TRP B 1 632 ? 16.416 67.522 9.167 1.00 18.50 632 TRP B C 1
ATOM 11285 O O . TRP B 1 632 ? 15.559 68.376 9.344 1.00 18.93 632 TRP B O 1
ATOM 11296 N N . GLN B 1 633 ? 17.315 67.601 8.195 1.00 18.77 633 GLN B N 1
ATOM 11297 C CA . GLN B 1 633 ? 17.297 68.703 7.245 1.00 18.87 633 GLN B CA 1
ATOM 11298 C C . GLN B 1 633 ? 16.049 68.665 6.358 1.00 19.27 633 GLN B C 1
ATOM 11299 O O . GLN B 1 633 ? 15.724 67.630 5.754 1.00 18.78 633 GLN B O 1
ATOM 11305 N N . ALA B 1 634 ? 15.340 69.792 6.310 1.00 18.92 634 ALA B N 1
ATOM 11306 C CA . ALA B 1 634 ? 14.205 69.950 5.407 1.00 18.95 634 ALA B CA 1
ATOM 11307 C C . ALA B 1 634 ? 14.604 70.826 4.219 1.00 18.97 634 ALA B C 1
ATOM 11308 O O . ALA B 1 634 ? 13.921 70.852 3.200 1.00 19.62 634 ALA B O 1
ATOM 11310 N N . GLY B 1 635 ? 15.718 71.533 4.352 1.00 18.65 635 GLY B N 1
ATOM 11311 C CA . GLY B 1 635 ? 16.163 72.468 3.321 1.00 18.73 635 GLY B CA 1
ATOM 11312 C C . GLY B 1 635 ? 17.432 73.183 3.730 1.00 18.66 635 GLY B C 1
ATOM 11313 O O . GLY B 1 635 ? 17.765 73.241 4.914 1.00 18.65 635 GLY B O 1
ATOM 11314 N N . SER B 1 636 ? 18.144 73.710 2.738 1.00 18.93 636 SER B N 1
ATOM 11315 C CA . SER B 1 636 ? 19.437 74.353 2.938 1.00 19.41 636 SER B CA 1
ATOM 11316 C C . SER B 1 636 ? 19.723 75.297 1.780 1.00 19.42 636 SER B C 1
ATOM 11317 O O . SER B 1 636 ? 19.462 74.955 0.623 1.00 19.27 636 SER B O 1
ATOM 11320 N N . GLN B 1 637 ? 20.251 76.478 2.106 1.00 18.85 637 GLN B N 1
ATOM 11321 C CA . GLN B 1 637 ? 20.737 77.432 1.117 1.00 19.11 637 GLN B CA 1
ATOM 11322 C C . GLN B 1 637 ? 21.850 78.283 1.721 1.00 18.75 637 GLN B C 1
ATOM 11323 O O . GLN B 1 637 ? 21.693 78.846 2.799 1.00 18.62 637 GLN B O 1
ATOM 11329 N N . LEU B 1 638 ? 22.976 78.347 1.022 1.00 18.78 638 LEU B N 1
ATOM 11330 C CA . LEU B 1 638 ? 24.128 79.145 1.440 1.00 18.99 638 LEU B CA 1
ATOM 11331 C C . LEU B 1 638 ? 24.240 80.368 0.546 1.00 18.47 638 LEU B C 1
ATOM 11332 O O . LEU B 1 638 ? 23.920 80.290 -0.638 1.00 18.07 638 LEU B O 1
ATOM 11337 N N . THR B 1 639 ? 24.700 81.488 1.107 1.00 18.43 639 THR B N 1
ATOM 11338 C CA . THR B 1 639 ? 25.234 82.595 0.302 1.00 18.27 639 THR B CA 1
ATOM 11339 C C . THR B 1 639 ? 26.609 82.991 0.842 1.00 18.14 639 THR B C 1
ATOM 11340 O O . THR B 1 639 ? 27.129 82.364 1.766 1.00 17.69 639 THR B O 1
ATOM 11344 N N . THR B 1 640 ? 27.196 84.035 0.264 1.00 18.25 640 THR B N 1
ATOM 11345 C CA . THR B 1 640 ? 28.482 84.549 0.739 1.00 18.23 640 THR B CA 1
ATOM 11346 C C . THR B 1 640 ? 28.396 85.154 2.144 1.00 18.26 640 THR B C 1
ATOM 11347 O O . THR B 1 640 ? 29.337 85.019 2.913 1.00 18.59 640 THR B O 1
ATOM 11351 N N . ASP B 1 641 ? 27.262 85.779 2.474 1.00 18.74 641 ASP B N 1
ATOM 11352 C CA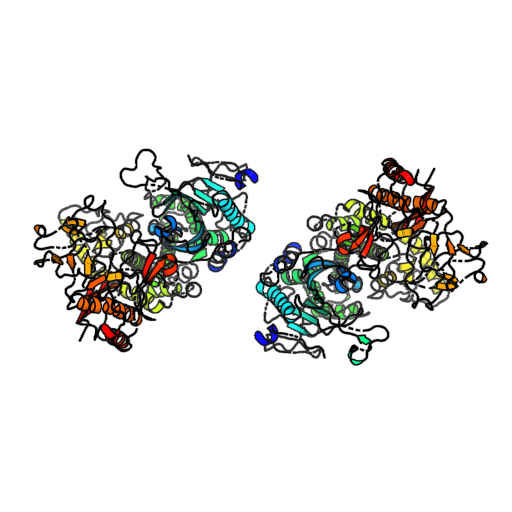 . ASP B 1 641 ? 27.100 86.597 3.698 1.00 19.41 641 ASP B CA 1
ATOM 11353 C C . ASP B 1 641 ? 26.284 85.931 4.801 1.00 19.23 641 ASP B C 1
ATOM 11354 O O . ASP B 1 641 ? 26.372 86.323 5.967 1.00 18.72 641 ASP B O 1
ATOM 11359 N N . TRP B 1 642 ? 25.468 84.948 4.425 1.00 18.94 642 TRP B N 1
ATOM 11360 C CA . TRP B 1 642 ? 24.650 84.209 5.386 1.00 18.82 642 TRP B CA 1
ATOM 11361 C C . TRP B 1 642 ? 24.272 82.845 4.815 1.00 18.29 642 TRP B C 1
ATOM 11362 O O . TRP B 1 642 ? 24.490 82.567 3.641 1.00 18.10 642 TRP B O 1
ATOM 11373 N N . ALA B 1 643 ? 23.693 82.007 5.659 1.00 17.96 643 ALA B N 1
ATOM 11374 C CA . ALA B 1 643 ? 23.143 80.742 5.235 1.00 17.86 643 ALA B CA 1
ATOM 11375 C C . ALA B 1 643 ? 21.885 80.453 6.043 1.00 17.73 643 ALA B C 1
ATOM 11376 O O . ALA B 1 643 ? 21.710 80.963 7.152 1.00 17.38 643 ALA B O 1
ATOM 11378 N N . ARG B 1 644 ? 21.005 79.635 5.480 1.00 17.85 644 ARG B N 1
ATOM 11379 C CA . ARG B 1 644 ? 19.843 79.157 6.213 1.00 18.01 644 ARG B CA 1
ATOM 11380 C C . ARG B 1 644 ? 19.839 77.635 6.285 1.00 17.95 644 ARG B C 1
ATOM 11381 O O . ARG B 1 644 ? 20.251 76.959 5.341 1.00 17.99 644 ARG B O 1
ATOM 11389 N N . LEU B 1 645 ? 19.392 77.112 7.422 1.00 17.87 645 LEU B N 1
ATOM 11390 C CA . LEU B 1 645 ? 19.119 75.693 7.562 1.00 17.41 645 LEU B CA 1
ATOM 11391 C C . LEU B 1 645 ? 17.693 75.501 8.069 1.00 17.34 645 LEU B C 1
ATOM 11392 O O . LEU B 1 645 ? 17.323 76.037 9.110 1.00 17.51 645 LEU B O 1
ATOM 11397 N N . ASP B 1 646 ? 16.895 74.753 7.309 1.00 17.06 646 ASP B N 1
ATOM 11398 C CA . ASP B 1 646 ? 15.552 74.370 7.727 1.00 16.73 646 ASP B CA 1
ATOM 11399 C C . ASP B 1 646 ? 15.556 72.937 8.242 1.00 16.85 646 ASP B C 1
ATOM 11400 O O . ASP B 1 646 ? 16.086 72.030 7.590 1.00 16.46 646 ASP B O 1
ATOM 11405 N N . ILE B 1 647 ? 14.963 72.738 9.416 1.00 16.76 647 ILE B N 1
ATOM 11406 C CA . ILE B 1 647 ? 14.899 71.409 10.011 1.00 16.62 647 ILE B CA 1
ATOM 11407 C C . ILE B 1 647 ? 13.472 70.980 10.315 1.00 16.77 647 ILE B C 1
ATOM 11408 O O . ILE B 1 647 ? 12.609 71.819 10.599 1.00 16.65 647 ILE B O 1
ATOM 11413 N N . SER B 1 648 ? 13.220 69.670 10.248 1.00 16.60 648 SER B N 1
ATOM 11414 C CA . SER B 1 648 ? 11.975 69.132 10.773 1.00 16.69 648 SER B CA 1
ATOM 11415 C C . SER B 1 648 ? 12.053 69.227 12.289 1.00 16.51 648 SER B C 1
ATOM 11416 O O . SER B 1 648 ? 12.974 68.697 12.908 1.00 16.30 648 SER B O 1
ATOM 11419 N N . HIS B 1 649 ? 11.108 69.955 12.874 1.00 16.30 649 HIS B N 1
ATOM 11420 C CA . HIS B 1 649 ? 11.093 70.204 14.311 1.00 16.54 649 HIS B CA 1
ATOM 11421 C C . HIS B 1 649 ? 9.688 70.633 14.726 1.00 16.49 649 HIS B C 1
ATOM 11422 O O . HIS B 1 649 ? 8.988 71.282 13.958 1.00 16.78 649 HIS B O 1
ATOM 11429 N N . TYR B 1 650 ? 9.282 70.265 15.937 1.00 16.72 650 TYR B N 1
ATOM 11430 C CA . TYR B 1 650 ? 7.864 70.270 16.317 1.00 16.70 650 TYR B CA 1
ATOM 11431 C C . TYR B 1 650 ? 7.396 71.503 17.087 1.00 16.91 650 TYR B C 1
ATOM 11432 O O . TYR B 1 650 ? 6.205 71.645 17.366 1.00 16.47 650 TYR B O 1
ATOM 11452 N N . ARG B 1 652 ? 8.667 75.938 18.077 1.00 17.99 652 ARG B N 1
ATOM 11453 C CA . ARG B 1 652 ? 9.586 77.056 17.896 1.00 18.38 652 ARG B CA 1
ATOM 11454 C C . ARG B 1 652 ? 10.858 76.890 18.726 1.00 17.86 652 ARG B C 1
ATOM 11455 O O . ARG B 1 652 ? 10.816 76.380 19.842 1.00 18.10 652 ARG B O 1
ATOM 11463 N N . ILE B 1 653 ? 11.991 77.285 18.155 1.00 17.19 653 ILE B N 1
ATOM 11464 C CA . ILE B 1 653 ? 13.250 77.280 18.880 1.00 16.99 653 ILE B CA 1
ATOM 11465 C C . ILE B 1 653 ? 13.322 78.590 19.673 1.00 17.32 653 ILE B C 1
ATOM 11466 O O . ILE B 1 653 ? 13.302 79.672 19.086 1.00 17.13 653 ILE B O 1
ATOM 11471 N N . SER B 1 654 ? 13.381 78.482 20.998 1.00 17.37 654 SER B N 1
ATOM 11472 C CA . SER B 1 654 ? 13.416 79.651 21.865 1.00 18.08 654 SER B CA 1
ATOM 11473 C C . SER B 1 654 ? 14.766 80.345 21.758 1.00 18.28 654 SER B C 1
ATOM 11474 O O . SER B 1 654 ? 15.747 79.740 21.325 1.00 18.08 654 SER B O 1
ATOM 11477 N N . GLU B 1 655 ? 14.808 81.613 22.156 1.00 18.91 655 GLU B N 1
ATOM 11478 C CA . GLU B 1 655 ? 16.048 82.387 22.136 1.00 19.76 655 GLU B CA 1
ATOM 11479 C C . GLU B 1 655 ? 17.155 81.729 22.974 1.00 19.19 655 GLU B C 1
ATOM 11480 O O . GLU B 1 655 ? 18.316 81.731 22.575 1.00 18.89 655 GLU B O 1
ATOM 11486 N N . GLU B 1 656 ? 16.795 81.177 24.129 1.00 19.08 656 GLU B N 1
ATOM 11487 C CA . GLU B 1 656 ? 17.780 80.500 24.974 1.00 19.67 656 GLU B CA 1
ATOM 11488 C C . GLU B 1 656 ? 18.325 79.233 24.316 1.00 19.25 656 GLU B C 1
ATOM 11489 O O . GLU B 1 656 ? 19.526 78.973 24.376 1.00 19.66 656 GLU B O 1
ATOM 11495 N N . GLU B 1 657 ? 17.445 78.455 23.688 1.00 19.02 657 GLU B N 1
ATOM 11496 C CA . GLU B 1 657 ? 17.861 77.273 22.923 1.00 19.09 657 GLU B CA 1
ATOM 11497 C C . GLU B 1 657 ? 18.774 77.690 21.784 1.00 18.49 657 GLU B C 1
ATOM 11498 O O . GLU B 1 657 ? 19.789 77.052 21.521 1.00 18.77 657 GLU B O 1
ATOM 11504 N N . LEU B 1 658 ? 18.413 78.783 21.126 1.00 17.93 658 LEU B N 1
ATOM 11505 C CA . LEU B 1 658 ? 19.212 79.331 20.042 1.00 17.76 658 LEU B CA 1
ATOM 11506 C C . LEU B 1 658 ? 20.626 79.655 20.527 1.00 17.05 658 LEU B C 1
ATOM 11507 O O . LEU B 1 658 ? 21.597 79.395 19.820 1.00 16.67 658 LEU B O 1
ATOM 11523 N N . GLU B 1 660 ? 22.062 78.233 23.249 1.00 16.11 660 GLU B N 1
ATOM 11524 C CA . GLU B 1 660 ? 22.658 76.928 23.555 1.00 17.04 660 GLU B CA 1
ATOM 11525 C C . GLU B 1 660 ? 23.273 76.329 22.283 1.00 15.67 660 GLU B C 1
ATOM 11526 O O . GLU B 1 660 ? 24.424 75.882 22.284 1.00 15.26 660 GLU B O 1
ATOM 11532 N N . ILE B 1 661 ? 22.501 76.362 21.199 1.00 15.04 661 ILE B N 1
ATOM 11533 C CA . ILE B 1 661 ? 22.933 75.873 19.886 1.00 14.72 661 ILE B CA 1
ATOM 11534 C C . ILE B 1 661 ? 24.147 76.662 19.379 1.00 14.71 661 ILE B C 1
ATOM 11535 O O . ILE B 1 661 ? 25.120 76.079 18.892 1.00 14.94 661 ILE B O 1
ATOM 11540 N N . GLU B 1 662 ? 24.099 77.987 19.525 1.00 14.14 662 GLU B N 1
ATOM 11541 C CA . GLU B 1 662 ? 25.198 78.852 19.108 1.00 14.00 662 GLU B CA 1
ATOM 11542 C C . GLU B 1 662 ? 26.489 78.577 19.881 1.00 13.50 662 GLU B C 1
ATOM 11543 O O . GLU B 1 662 ? 27.558 78.515 19.292 1.00 13.11 662 GLU B O 1
ATOM 11549 N N . MET B 1 663 ? 26.385 78.445 21.200 1.00 13.66 663 MET B N 1
ATOM 11550 C CA . MET B 1 663 ? 27.553 78.169 22.042 1.00 14.34 663 MET B CA 1
ATOM 11551 C C . MET B 1 663 ? 28.192 76.817 21.688 1.00 14.22 663 MET B C 1
ATOM 11552 O O . MET B 1 663 ? 29.419 76.687 21.652 1.00 14.01 663 MET B O 1
ATOM 11557 N N . LEU B 1 664 ? 27.348 75.822 21.426 1.00 14.59 664 LEU B N 1
ATOM 11558 C CA . LEU B 1 664 ? 27.822 74.469 21.115 1.00 15.08 664 LEU B CA 1
ATOM 11559 C C . LEU B 1 664 ? 28.540 74.451 19.771 1.00 15.25 664 LEU B C 1
ATOM 11560 O O . LEU B 1 664 ? 29.609 73.862 19.651 1.00 15.40 664 LEU B O 1
ATOM 11565 N N . ALA B 1 665 ? 27.978 75.143 18.781 1.00 15.72 665 ALA B N 1
ATOM 11566 C CA . ALA B 1 665 ? 28.597 75.228 17.459 1.00 16.27 665 ALA B CA 1
ATOM 11567 C C . ALA B 1 665 ? 29.949 75.938 17.499 1.00 16.65 665 ALA B C 1
ATOM 11568 O O . ALA B 1 665 ? 30.895 75.529 16.831 1.00 17.25 665 ALA B O 1
ATOM 11570 N N . ASN B 1 666 ? 30.040 76.999 18.292 1.00 16.86 666 ASN B N 1
ATOM 11571 C CA . ASN B 1 666 ? 31.281 77.750 18.409 1.00 16.90 666 ASN B CA 1
ATOM 11572 C C . ASN B 1 666 ? 32.339 77.028 19.236 1.00 16.99 666 ASN B C 1
ATOM 11573 O O . ASN B 1 666 ? 33.531 77.208 19.017 1.00 16.99 666 ASN B O 1
ATOM 11578 N N . ARG B 1 667 ? 31.895 76.198 20.172 1.00 17.42 667 ARG B N 1
ATOM 11579 C CA . ARG B 1 667 ? 32.788 75.280 20.870 1.00 18.02 667 ARG B CA 1
ATOM 11580 C C . ARG B 1 667 ? 33.488 74.338 19.870 1.00 17.70 667 ARG B C 1
ATOM 11581 O O . ARG B 1 667 ? 34.692 74.124 19.948 1.00 18.04 667 ARG B O 1
ATOM 11589 N N . ILE B 1 668 ? 32.731 73.806 18.921 1.00 17.55 668 ILE B N 1
ATOM 11590 C CA . ILE B 1 668 ? 33.276 72.900 17.912 1.00 17.64 668 ILE B CA 1
ATOM 11591 C C . ILE B 1 668 ? 34.168 73.640 16.906 1.00 17.66 668 ILE B C 1
ATOM 11592 O O . ILE B 1 668 ? 35.174 73.087 16.452 1.00 17.19 668 ILE B O 1
ATOM 11597 N N . VAL B 1 669 ? 33.824 74.897 16.598 1.00 17.70 669 VAL B N 1
ATOM 11598 C CA . VAL B 1 669 ? 34.711 75.761 15.803 1.00 17.37 669 VAL B CA 1
ATOM 11599 C C . VAL B 1 669 ? 36.066 75.940 16.483 1.00 17.64 669 VAL B C 1
ATOM 11600 O O . VAL B 1 669 ? 37.103 75.779 15.848 1.00 17.56 669 VAL B O 1
ATOM 11604 N N . MET B 1 670 ? 36.058 76.259 17.774 1.00 18.46 670 MET B N 1
ATOM 11605 C CA . MET B 1 670 ? 37.309 76.547 18.479 1.00 19.59 670 MET B CA 1
ATOM 11606 C C . MET B 1 670 ? 38.155 75.302 18.761 1.00 18.20 670 MET B C 1
ATOM 11607 O O . MET B 1 670 ? 39.381 75.397 18.866 1.00 17.68 670 MET B O 1
ATOM 11612 N N . GLU B 1 671 ? 37.501 74.145 18.869 1.00 17.43 671 GLU B N 1
ATOM 11613 C CA . GLU B 1 671 ? 38.210 72.866 18.994 1.00 17.08 671 GLU B CA 1
ATOM 11614 C C . GLU B 1 671 ? 38.971 72.535 17.708 1.00 16.65 671 GLU B C 1
ATOM 11615 O O . GLU B 1 671 ? 39.910 71.747 17.723 1.00 16.41 671 GLU B O 1
ATOM 11621 N N . ASP B 1 672 ? 38.567 73.166 16.606 1.00 16.55 672 ASP B N 1
ATOM 11622 C CA . ASP B 1 672 ? 39.232 73.021 15.306 1.00 16.79 672 ASP B CA 1
ATOM 11623 C C . ASP B 1 672 ? 39.337 71.544 14.885 1.00 16.90 672 ASP B C 1
ATOM 11624 O O . ASP B 1 672 ? 40.432 71.012 14.674 1.00 16.93 672 ASP B O 1
ATOM 11629 N N . ARG B 1 673 ? 38.181 70.891 14.787 1.00 17.10 673 ARG B N 1
ATOM 11630 C CA . ARG B 1 673 ? 38.110 69.466 14.440 1.00 17.78 673 ARG B CA 1
ATOM 11631 C C . ARG B 1 673 ? 38.360 69.255 12.952 1.00 17.90 673 ARG B C 1
ATOM 11632 O O . ARG B 1 673 ? 37.977 70.089 12.139 1.00 18.03 673 ARG B O 1
ATOM 11651 N N . VAL B 1 675 ? 37.931 68.123 9.225 1.00 18.20 675 VAL B N 1
ATOM 11652 C CA . VAL B 1 675 ? 36.815 67.883 8.324 1.00 18.09 675 VAL B CA 1
ATOM 11653 C C . VAL B 1 675 ? 37.394 67.166 7.116 1.00 18.67 675 VAL B C 1
ATOM 11654 O O . VAL B 1 675 ? 38.260 67.704 6.414 1.00 18.38 675 VAL B O 1
ATOM 11658 N N . THR B 1 676 ? 36.945 65.932 6.907 1.00 19.08 676 THR B N 1
ATOM 11659 C CA . THR B 1 676 ? 37.481 65.101 5.833 1.00 19.90 676 THR B CA 1
ATOM 11660 C C . THR B 1 676 ? 36.358 64.595 4.945 1.00 20.51 676 THR B C 1
ATOM 11661 O O . THR B 1 676 ? 35.182 64.667 5.304 1.00 21.00 676 THR B O 1
ATOM 11665 N N . TRP B 1 677 ? 36.729 64.092 3.776 1.00 21.33 677 TRP B N 1
ATOM 11666 C CA . TRP B 1 677 ? 35.763 63.550 2.836 1.00 21.92 677 TRP B CA 1
ATOM 11667 C C . TRP B 1 677 ? 36.400 62.434 2.039 1.00 22.16 677 TRP B C 1
ATOM 11668 O O . TRP B 1 677 ? 37.609 62.447 1.795 1.00 22.46 677 TRP B O 1
ATOM 11679 N N . GLU B 1 678 ? 35.574 61.470 1.646 1.00 22.38 678 GLU B N 1
ATOM 11680 C CA . GLU B 1 678 ? 36.017 60.334 0.839 1.00 22.78 678 GLU B CA 1
ATOM 11681 C C . GLU B 1 678 ? 34.829 59.689 0.133 1.00 22.54 678 GLU B C 1
ATOM 11682 O O . GLU B 1 678 ? 33.680 59.904 0.518 1.00 22.51 678 GLU B O 1
ATOM 11688 N N . TRP B 1 679 ? 35.117 58.917 -0.910 1.00 22.69 679 TRP B N 1
ATOM 11689 C CA . TRP B 1 679 ? 34.104 58.129 -1.600 1.00 22.95 679 TRP B CA 1
ATOM 11690 C C . TRP B 1 679 ? 34.076 56.742 -0.976 1.00 22.32 679 TRP B C 1
ATOM 11691 O O . TRP B 1 679 ? 35.116 56.105 -0.844 1.00 22.47 679 TRP B O 1
ATOM 11702 N N . LEU B 1 680 ? 32.890 56.294 -0.573 1.00 21.68 680 LEU B N 1
ATOM 11703 C CA . LEU B 1 680 ? 32.711 54.958 0.003 1.00 20.89 680 LEU B CA 1
ATOM 11704 C C . LEU B 1 680 ? 31.548 54.237 -0.673 1.00 20.14 680 LEU B C 1
ATOM 11705 O O . LEU B 1 680 ? 30.612 54.894 -1.151 1.00 19.71 680 LEU B O 1
ATOM 11710 N N . PRO B 1 681 ? 31.603 52.887 -0.727 1.00 19.41 681 PRO B N 1
ATOM 11711 C CA . PRO B 1 681 ? 30.403 52.134 -1.094 1.00 18.93 681 PRO B CA 1
ATOM 11712 C C . PRO B 1 681 ? 29.247 52.469 -0.154 1.00 18.53 681 PRO B C 1
ATOM 11713 O O . PRO B 1 681 ? 29.454 52.622 1.054 1.00 18.21 681 PRO B O 1
ATOM 11717 N N . ARG B 1 682 ? 28.051 52.602 -0.721 1.00 18.41 682 ARG B N 1
ATOM 11718 C CA . ARG B 1 682 ? 26.839 52.970 0.017 1.00 18.88 682 ARG B CA 1
ATOM 11719 C C . ARG B 1 682 ? 26.672 52.178 1.327 1.00 18.67 682 ARG B C 1
ATOM 11720 O O . ARG B 1 682 ? 26.427 52.765 2.388 1.00 18.34 682 ARG B O 1
ATOM 11728 N N . THR B 1 683 ? 26.804 50.853 1.249 1.00 18.16 683 THR B N 1
ATOM 11729 C CA . THR B 1 683 ? 26.617 50.014 2.431 1.00 18.06 683 THR B CA 1
ATOM 11730 C C . THR B 1 683 ? 27.726 50.162 3.470 1.00 17.59 683 THR B C 1
ATOM 11731 O O . THR B 1 683 ? 27.436 50.245 4.654 1.00 17.39 683 THR B O 1
ATOM 11735 N N . THR B 1 684 ? 28.979 50.241 3.029 1.00 17.54 684 THR B N 1
ATOM 11736 C CA . THR B 1 684 ? 30.080 50.607 3.928 1.00 18.02 684 THR B CA 1
ATOM 11737 C C . THR B 1 684 ? 29.767 51.910 4.685 1.00 17.76 684 THR B C 1
ATOM 11738 O O . THR B 1 684 ? 29.898 51.979 5.915 1.00 18.09 684 THR B O 1
ATOM 11742 N N . ALA B 1 685 ? 29.329 52.935 3.958 1.00 17.42 685 ALA B N 1
ATOM 11743 C CA . ALA B 1 685 ? 29.017 54.222 4.579 1.00 17.06 685 ALA B CA 1
ATOM 11744 C C . ALA B 1 685 ? 27.896 54.088 5.614 1.00 17.13 685 ALA B C 1
ATOM 11745 O O . ALA B 1 685 ? 28.023 54.579 6.744 1.00 16.80 685 ALA B O 1
ATOM 11747 N N . GLU B 1 686 ? 26.816 53.405 5.234 1.00 17.09 686 GLU B N 1
ATOM 11748 C CA . GLU B 1 686 ? 25.678 53.185 6.131 1.00 17.69 686 GLU B CA 1
ATOM 11749 C C . GLU B 1 686 ? 26.015 52.362 7.381 1.00 17.86 686 GLU B C 1
ATOM 11750 O O . GLU B 1 686 ? 25.505 52.648 8.463 1.00 17.69 686 GLU B O 1
ATOM 11756 N N . GLN B 1 687 ? 26.865 51.348 7.223 1.00 18.49 687 GLN B N 1
ATOM 11757 C CA . GLN B 1 687 ? 27.332 50.529 8.359 1.00 19.31 687 GLN B CA 1
ATOM 11758 C C . GLN B 1 687 ? 28.057 51.413 9.385 1.00 19.42 687 GLN B C 1
ATOM 11759 O O . GLN B 1 687 ? 27.895 51.247 10.590 1.00 19.64 687 GLN B O 1
ATOM 11776 N N . TYR B 1 689 ? 27.891 54.920 9.586 1.00 20.19 689 TYR B N 1
ATOM 11777 C CA . TYR B 1 689 ? 27.342 56.230 9.923 1.00 20.12 689 TYR B CA 1
ATOM 11778 C C . TYR B 1 689 ? 25.823 56.287 10.095 1.00 20.20 689 TYR B C 1
ATOM 11779 O O . TYR B 1 689 ? 25.292 57.284 10.587 1.00 20.37 689 TYR B O 1
ATOM 11788 N N . GLY B 1 690 ? 25.128 55.225 9.701 1.00 19.87 690 GLY B N 1
ATOM 11789 C CA . GLY B 1 690 ? 23.672 55.206 9.777 1.00 19.50 690 GLY B CA 1
ATOM 11790 C C . GLY B 1 690 ? 23.019 56.046 8.688 1.00 19.39 690 GLY B C 1
ATOM 11791 O O . GLY B 1 690 ? 23.694 56.596 7.817 1.00 19.17 690 GLY B O 1
ATOM 11792 N N . PHE B 1 691 ? 21.696 56.140 8.746 1.00 19.39 691 PHE B N 1
ATOM 11793 C CA . PHE B 1 691 ? 20.925 56.839 7.727 1.00 19.41 691 PHE B CA 1
ATOM 11794 C C . PHE B 1 691 ? 21.008 58.367 7.850 1.00 19.71 691 PHE B C 1
ATOM 11795 O O . PHE B 1 691 ? 20.511 59.068 6.979 1.00 18.98 691 PHE B O 1
ATOM 11803 N N . ARG B 1 692 ? 21.657 58.857 8.913 1.00 20.59 692 ARG B N 1
ATOM 11804 C CA . ARG B 1 692 ? 21.969 60.284 9.091 1.00 21.78 692 ARG B CA 1
ATOM 11805 C C . ARG B 1 692 ? 22.741 60.851 7.909 1.00 22.28 692 ARG B C 1
ATOM 11806 O O . ARG B 1 692 ? 22.708 62.050 7.673 1.00 22.43 692 ARG B O 1
ATOM 11814 N N . LEU B 1 693 ? 23.434 59.978 7.177 1.00 22.79 693 LEU B N 1
ATOM 11815 C CA . LEU B 1 693 ? 24.115 60.340 5.931 1.00 23.41 693 LEU B CA 1
ATOM 11816 C C . LEU B 1 693 ? 23.236 61.136 4.973 1.00 23.89 693 LEU B C 1
ATOM 11817 O O . LEU B 1 693 ? 23.719 62.028 4.279 1.00 23.71 693 LEU B O 1
ATOM 11822 N N . TYR B 1 694 ? 21.948 60.801 4.938 1.00 24.45 694 TYR B N 1
ATOM 11823 C CA . TYR B 1 694 ? 21.040 61.314 3.917 1.00 25.38 694 TYR B CA 1
ATOM 11824 C C . TYR B 1 694 ? 20.243 62.551 4.372 1.00 26.03 694 TYR B C 1
ATOM 11825 O O . TYR B 1 694 ? 19.024 62.501 4.509 1.00 26.33 694 TYR B O 1
ATOM 11834 N N . GLN B 1 695 ? 20.953 63.654 4.597 1.00 27.18 695 GLN B N 1
ATOM 11835 C CA . GLN B 1 695 ? 20.343 64.941 4.988 1.00 28.06 695 GLN B CA 1
ATOM 11836 C C . GLN B 1 695 ? 19.842 65.726 3.792 1.00 28.56 695 GLN B C 1
ATOM 11837 O O . GLN B 1 695 ? 18.664 66.073 3.718 1.00 29.19 695 GLN B O 1
ATOM 11843 N N . GLY B 1 696 ? 20.743 66.016 2.862 1.00 28.99 696 GLY B N 1
ATOM 11844 C CA . GLY B 1 696 ? 20.392 66.773 1.671 1.00 29.96 696 GLY B CA 1
ATOM 11845 C C . GLY B 1 696 ? 19.640 65.940 0.656 1.00 30.48 696 GLY B C 1
ATOM 11846 O O . GLY B 1 696 ? 19.648 66.255 -0.537 1.00 31.20 696 GLY B O 1
ATOM 11847 N N . GLY B 1 697 ? 18.978 64.885 1.130 1.00 30.46 697 GLY B N 1
ATOM 11848 C CA . GLY B 1 697 ? 18.296 63.936 0.252 1.00 30.17 697 GLY B CA 1
ATOM 11849 C C . GLY B 1 697 ? 19.086 62.651 0.079 1.00 29.86 697 GLY B C 1
ATOM 11850 O O . GLY B 1 697 ? 20.170 62.485 0.654 1.00 29.92 697 GLY B O 1
ATOM 11851 N N . VAL B 1 698 ? 18.548 61.745 -0.731 1.00 29.45 698 VAL B N 1
ATOM 11852 C CA . VAL B 1 698 ? 19.191 60.458 -0.982 1.00 28.94 698 VAL B CA 1
ATOM 11853 C C . VAL B 1 698 ? 19.958 60.452 -2.302 1.00 28.59 698 VAL B C 1
ATOM 11854 O O . VAL B 1 698 ? 19.365 60.437 -3.388 1.00 28.83 698 VAL B O 1
ATOM 11858 N N . VAL B 1 699 ? 21.279 60.427 -2.194 1.00 27.86 699 VAL B N 1
ATOM 11859 C CA . VAL B 1 699 ? 22.150 60.450 -3.359 1.00 27.34 699 VAL B CA 1
ATOM 11860 C C . VAL B 1 699 ? 22.210 59.083 -4.059 1.00 27.14 699 VAL B C 1
ATOM 11861 O O . VAL B 1 699 ? 22.292 58.050 -3.390 1.00 26.56 699 VAL B O 1
ATOM 11865 N N . PRO B 1 700 ? 22.148 59.077 -5.407 1.00 26.81 700 PRO B N 1
ATOM 11866 C CA . PRO B 1 700 ? 22.269 57.841 -6.173 1.00 26.65 700 PRO B CA 1
ATOM 11867 C C . PRO B 1 700 ? 23.692 57.271 -6.178 1.00 26.42 700 PRO B C 1
ATOM 11868 O O . PRO B 1 700 ? 24.616 57.884 -5.629 1.00 26.41 700 PRO B O 1
ATOM 11872 N N . GLY B 1 701 ? 23.845 56.091 -6.771 1.00 26.05 701 GLY B N 1
ATOM 11873 C CA . GLY B 1 701 ? 25.153 55.472 -6.967 1.00 26.07 701 GLY B CA 1
ATOM 11874 C C . GLY B 1 701 ? 25.551 54.457 -5.913 1.00 25.80 701 GLY B C 1
ATOM 11875 O O . GLY B 1 701 ? 25.001 54.432 -4.812 1.00 25.78 701 GLY B O 1
ATOM 11876 N N . ARG B 1 702 ? 26.513 53.613 -6.257 1.00 25.82 702 ARG B N 1
ATOM 11877 C CA . ARG B 1 702 ? 27.091 52.694 -5.287 1.00 26.03 702 ARG B CA 1
ATOM 11878 C C . ARG B 1 702 ? 28.127 53.425 -4.440 1.00 25.72 702 ARG B C 1
ATOM 11879 O O . ARG B 1 702 ? 28.148 53.289 -3.216 1.00 26.22 702 ARG B O 1
ATOM 11887 N N . GLU B 1 703 ? 28.983 54.200 -5.099 1.00 25.03 703 GLU B N 1
ATOM 11888 C CA . GLU B 1 703 ? 29.980 55.003 -4.405 1.00 24.52 703 GLU B CA 1
ATOM 11889 C C . GLU B 1 703 ? 29.398 56.367 -4.080 1.00 23.61 703 GLU B C 1
ATOM 11890 O O . GLU B 1 703 ? 28.856 57.051 -4.952 1.00 23.81 703 GLU B O 1
ATOM 11896 N N . ILE B 1 704 ? 29.482 56.748 -2.813 1.00 22.63 704 ILE B N 1
ATOM 11897 C CA . ILE B 1 704 ? 28.961 58.041 -2.375 1.00 21.38 704 ILE B CA 1
ATOM 11898 C C . ILE B 1 704 ? 30.050 58.884 -1.702 1.00 21.07 704 ILE B C 1
ATOM 11899 O O . ILE B 1 704 ? 30.898 58.353 -0.982 1.00 20.57 704 ILE B O 1
ATOM 11904 N N . ARG B 1 705 ? 30.027 60.192 -1.957 1.00 20.37 705 ARG B N 1
ATOM 11905 C CA . ARG B 1 705 ? 30.969 61.115 -1.327 1.00 20.16 705 ARG B CA 1
ATOM 11906 C C . ARG B 1 705 ? 30.439 61.505 0.043 1.00 19.82 705 ARG B C 1
ATOM 11907 O O . ARG B 1 705 ? 29.333 62.024 0.164 1.00 19.97 705 ARG B O 1
ATOM 11915 N N . VAL B 1 706 ? 31.242 61.254 1.069 1.00 19.27 706 VAL B N 1
ATOM 11916 C CA . VAL B 1 706 ? 30.821 61.431 2.448 1.00 18.97 706 VAL B CA 1
ATOM 11917 C C . VAL B 1 706 ? 31.693 62.512 3.072 1.00 18.75 706 VAL B C 1
ATOM 11918 O O . VAL B 1 706 ? 32.914 62.445 2.970 1.00 19.06 706 VAL B O 1
ATOM 11922 N N . VAL B 1 707 ? 31.066 63.508 3.696 1.00 18.28 707 VAL B N 1
ATOM 11923 C CA . VAL B 1 707 ? 31.798 64.573 4.392 1.00 17.87 707 VAL B CA 1
ATOM 11924 C C . VAL B 1 707 ? 31.648 64.396 5.899 1.00 17.62 707 VAL B C 1
ATOM 11925 O O . VAL B 1 707 ? 30.534 64.334 6.416 1.00 17.47 707 VAL B O 1
ATOM 11940 N N . ILE B 1 709 ? 32.758 65.634 9.836 1.00 18.42 709 ILE B N 1
ATOM 11941 C CA . ILE B 1 709 ? 33.391 66.406 10.907 1.00 18.63 709 ILE B CA 1
ATOM 11942 C C . ILE B 1 709 ? 33.592 65.438 12.070 1.00 18.78 709 ILE B C 1
ATOM 11943 O O . ILE B 1 709 ? 32.619 64.940 12.631 1.00 19.03 709 ILE B O 1
ATOM 11948 N N . GLU B 1 710 ? 34.845 65.168 12.422 1.00 19.46 710 GLU B N 1
ATOM 11949 C CA . GLU B 1 710 ? 35.158 64.093 13.369 1.00 20.15 710 GLU B CA 1
ATOM 11950 C C . GLU B 1 710 ? 34.337 64.159 14.657 1.00 19.96 710 GLU B C 1
ATOM 11951 O O . GLU B 1 710 ? 34.273 65.209 15.319 1.00 19.85 710 GLU B O 1
ATOM 11957 N N . ASP B 1 711 ? 33.690 63.034 14.973 1.00 19.69 711 ASP B N 1
ATOM 11958 C CA . ASP B 1 711 ? 32.885 62.857 16.186 1.00 19.46 711 ASP B CA 1
ATOM 11959 C C . ASP B 1 711 ? 31.793 63.931 16.354 1.00 19.06 711 ASP B C 1
ATOM 11960 O O . ASP B 1 711 ? 31.455 64.327 17.473 1.00 18.68 711 ASP B O 1
ATOM 11965 N N . TRP B 1 712 ? 31.232 64.383 15.238 1.00 18.52 712 TRP B N 1
ATOM 11966 C CA . TRP B 1 712 ? 30.265 65.476 15.282 1.00 18.40 712 TRP B CA 1
ATOM 11967 C C . TRP B 1 712 ? 29.121 65.342 14.287 1.00 18.21 712 TRP B C 1
ATOM 11968 O O . TRP B 1 712 ? 27.951 65.444 14.665 1.00 17.62 712 TRP B O 1
ATOM 11979 N N . ASP B 1 713 ? 29.475 65.149 13.016 1.00 18.35 713 ASP B N 1
ATOM 11980 C CA . ASP B 1 713 ? 28.516 65.178 11.922 1.00 19.15 713 ASP B CA 1
ATOM 11981 C C . ASP B 1 713 ? 29.077 64.496 10.685 1.00 19.20 713 ASP B C 1
ATOM 11982 O O . ASP B 1 713 ? 30.231 64.705 10.322 1.00 19.39 713 ASP B O 1
ATOM 11987 N N . VAL B 1 714 ? 28.244 63.693 10.032 1.00 19.52 714 VAL B N 1
ATOM 11988 C CA . VAL B 1 714 ? 28.637 63.012 8.806 1.00 19.89 714 VAL B CA 1
ATOM 11989 C C . VAL B 1 714 ? 27.464 62.976 7.809 1.00 19.87 714 VAL B C 1
ATOM 11990 O O . VAL B 1 714 ? 26.340 62.630 8.170 1.00 19.93 714 VAL B O 1
ATOM 11994 N N . GLN B 1 715 ? 27.730 63.365 6.565 1.00 19.82 715 GLN B N 1
ATOM 11995 C CA . GLN B 1 715 ? 26.683 63.514 5.561 1.00 20.30 715 GLN B CA 1
ATOM 11996 C C . GLN B 1 715 ? 27.210 63.157 4.199 1.00 20.09 715 GLN B C 1
ATOM 11997 O O . GLN B 1 715 ? 28.338 63.503 3.861 1.00 20.55 715 GLN B O 1
ATOM 12003 N N . ALA B 1 716 ? 26.375 62.497 3.407 1.00 20.14 716 ALA B N 1
ATOM 12004 C CA . ALA B 1 716 ? 26.611 62.367 1.982 1.00 20.52 716 ALA B CA 1
ATOM 12005 C C . ALA B 1 716 ? 26.458 63.769 1.388 1.00 20.91 716 ALA B C 1
ATOM 12006 O O . ALA B 1 716 ? 25.427 64.430 1.557 1.00 20.98 716 ALA B O 1
ATOM 12017 N N . GLY B 1 718 ? 28.043 66.631 -1.792 1.00 20.93 718 GLY B N 1
ATOM 12018 C CA . GLY B 1 718 ? 28.843 66.931 -2.976 1.00 20.70 718 GLY B CA 1
ATOM 12019 C C . GLY B 1 718 ? 29.409 68.344 -3.046 1.00 20.32 718 GLY B C 1
ATOM 12020 O O . GLY B 1 718 ? 29.728 68.820 -4.128 1.00 20.89 718 GLY B O 1
ATOM 12021 N N . GLY B 1 719 ? 29.545 69.002 -1.895 1.00 20.08 719 GLY B N 1
ATOM 12022 C CA . GLY B 1 719 ? 30.000 70.397 -1.826 1.00 18.94 719 GLY B CA 1
ATOM 12023 C C . GLY B 1 719 ? 31.478 70.578 -1.537 1.00 18.40 719 GLY B C 1
ATOM 12024 O O . GLY B 1 719 ? 32.202 69.610 -1.300 1.00 17.99 719 GLY B O 1
ATOM 12025 N N . THR B 1 720 ? 31.929 71.832 -1.583 1.00 17.30 720 THR B N 1
ATOM 12026 C CA . THR B 1 720 ? 33.305 72.169 -1.248 1.00 16.84 720 THR B CA 1
ATOM 12027 C C . THR B 1 720 ? 33.360 72.581 0.220 1.00 16.91 720 THR B C 1
ATOM 12028 O O . THR B 1 720 ? 32.643 73.499 0.652 1.00 16.92 720 THR B O 1
ATOM 12032 N N . HIS B 1 721 ? 34.222 71.913 0.978 1.00 16.30 721 HIS B N 1
ATOM 12033 C CA . HIS B 1 721 ? 34.336 72.153 2.414 1.00 16.35 721 HIS B CA 1
ATOM 12034 C C . HIS B 1 721 ? 35.737 72.577 2.833 1.00 16.07 721 HIS B C 1
ATOM 12035 O O . HIS B 1 721 ? 36.718 72.290 2.155 1.00 15.98 721 HIS B O 1
ATOM 12042 N N . LEU B 1 722 ? 35.811 73.267 3.964 1.00 16.09 722 LEU B N 1
ATOM 12043 C CA . LEU B 1 722 ? 37.079 73.562 4.619 1.00 16.13 722 LEU B CA 1
ATOM 12044 C C . LEU B 1 722 ? 37.589 72.274 5.288 1.00 15.97 722 LEU B C 1
ATOM 12045 O O . LEU B 1 722 ? 36.781 71.428 5.665 1.00 15.73 722 LEU B O 1
ATOM 12050 N N . PRO B 1 723 ? 38.927 72.116 5.413 1.00 16.02 723 PRO B N 1
ATOM 12051 C CA . PRO B 1 723 ? 39.502 70.909 6.036 1.00 15.84 723 PRO B CA 1
ATOM 12052 C C . PRO B 1 723 ? 39.488 70.858 7.579 1.00 15.93 723 PRO B C 1
ATOM 12053 O O . PRO B 1 723 ? 39.913 69.851 8.155 1.00 15.37 723 PRO B O 1
ATOM 12057 N N . SER B 1 724 ? 39.031 71.926 8.236 1.00 15.65 724 SER B N 1
ATOM 12058 C CA . SER B 1 724 ? 38.874 71.923 9.695 1.00 16.20 724 SER B CA 1
ATOM 12059 C C . SER B 1 724 ? 37.869 72.971 10.176 1.00 16.40 724 SER B C 1
ATOM 12060 O O . SER B 1 724 ? 37.640 73.990 9.506 1.00 16.12 724 SER B O 1
ATOM 12063 N N . THR B 1 725 ? 37.249 72.724 11.329 1.00 16.50 725 THR B N 1
ATOM 12064 C CA . THR B 1 725 ? 36.157 73.607 11.785 1.00 16.39 725 THR B CA 1
ATOM 12065 C C . THR B 1 725 ? 36.616 75.002 12.229 1.00 16.66 725 THR B C 1
ATOM 12066 O O . THR B 1 725 ? 35.818 75.949 12.240 1.00 16.92 725 THR B O 1
ATOM 12070 N N . GLY B 1 726 ? 37.894 75.135 12.581 1.00 16.80 726 GLY B N 1
ATOM 12071 C CA . GLY B 1 726 ? 38.452 76.425 13.017 1.00 16.88 726 GLY B CA 1
ATOM 12072 C C . GLY B 1 726 ? 38.388 77.476 11.924 1.00 17.26 726 GLY B C 1
ATOM 12073 O O . GLY B 1 726 ? 38.303 78.674 12.201 1.00 17.15 726 GLY B O 1
ATOM 12074 N N . LEU B 1 727 ? 38.408 77.010 10.677 1.00 17.21 727 LEU B N 1
ATOM 12075 C CA . LEU B 1 727 ? 38.446 77.873 9.505 1.00 17.16 727 LEU B CA 1
ATOM 12076 C C . LEU B 1 727 ? 37.088 78.495 9.168 1.00 16.90 72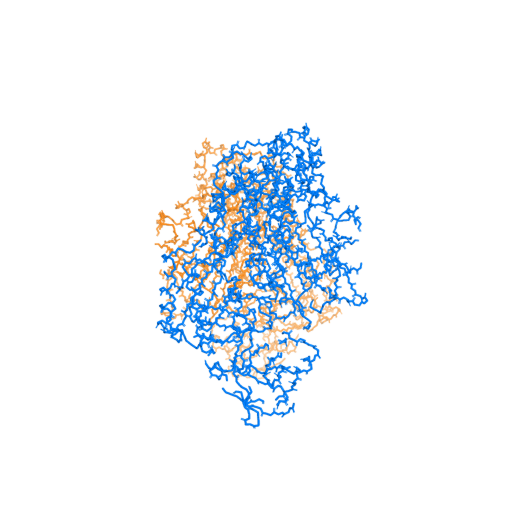7 LEU B C 1
ATOM 12077 O O . LEU B 1 727 ? 37.008 79.412 8.372 1.00 16.45 727 LEU B O 1
ATOM 12082 N N . VAL B 1 728 ? 36.029 77.984 9.787 1.00 17.06 728 VAL B N 1
ATOM 12083 C CA . VAL B 1 728 ? 34.685 78.548 9.661 1.00 16.69 728 VAL B CA 1
ATOM 12084 C C . VAL B 1 728 ? 34.631 79.970 10.258 1.00 17.15 728 VAL B C 1
ATOM 12085 O O . VAL B 1 728 ? 33.896 80.827 9.774 1.00 16.60 728 VAL B O 1
ATOM 12089 N N . GLY B 1 729 ? 35.416 80.205 11.307 1.00 17.31 729 GLY B N 1
ATOM 12090 C CA . GLY B 1 729 ? 35.331 81.452 12.067 1.00 17.17 729 GLY B CA 1
ATOM 12091 C C . GLY B 1 729 ? 34.084 81.410 12.930 1.00 17.38 729 GLY B C 1
ATOM 12092 O O . GLY B 1 729 ? 33.422 80.374 12.997 1.00 16.92 729 GLY B O 1
ATOM 12093 N N . PRO B 1 730 ? 33.747 82.536 13.595 1.00 17.70 730 PRO B N 1
ATOM 12094 C CA . PRO B 1 730 ? 32.553 82.563 14.447 1.00 17.66 730 PRO B CA 1
ATOM 12095 C C . PRO B 1 730 ? 31.259 82.223 13.705 1.00 17.71 730 PRO B C 1
ATOM 12096 O O . PRO B 1 730 ? 31.078 82.615 12.545 1.00 17.69 730 PRO B O 1
ATOM 12100 N N . ILE B 1 731 ? 30.375 81.492 14.381 1.00 17.26 731 ILE B N 1
ATOM 12101 C CA . ILE B 1 731 ? 29.036 81.221 13.873 1.00 17.24 731 ILE B CA 1
ATOM 12102 C C . ILE B 1 731 ? 28.054 82.090 14.646 1.00 17.12 731 ILE B C 1
ATOM 12103 O O . ILE B 1 731 ? 27.964 82.011 15.874 1.00 17.11 731 ILE B O 1
ATOM 12119 N N . ILE B 1 733 ? 24.183 83.138 15.016 1.00 16.20 733 ILE B N 1
ATOM 12120 C CA . ILE B 1 733 ? 22.791 82.888 14.658 1.00 16.09 733 ILE B CA 1
ATOM 12121 C C . ILE B 1 733 ? 22.009 84.219 14.627 1.00 15.86 733 ILE B C 1
ATOM 12122 O O . ILE B 1 733 ? 21.942 84.929 15.617 1.00 15.99 733 ILE B O 1
ATOM 12127 N N . LEU B 1 734 ? 21.410 84.510 13.482 1.00 15.71 734 LEU B N 1
ATOM 12128 C CA . LEU B 1 734 ? 20.766 85.793 13.210 1.00 16.06 734 LEU B CA 1
ATOM 12129 C C . LEU B 1 734 ? 19.272 85.765 13.477 1.00 15.90 734 LEU B C 1
ATOM 12130 O O . LEU B 1 734 ? 18.709 86.748 13.957 1.00 15.79 734 LEU B O 1
ATOM 12135 N N . ARG B 1 735 ? 18.638 84.637 13.154 1.00 15.31 735 ARG B N 1
ATOM 12136 C CA . ARG B 1 735 ? 17.185 84.534 13.138 1.00 15.44 735 ARG B CA 1
ATOM 12137 C C . ARG B 1 735 ? 16.748 83.072 13.230 1.00 15.49 735 ARG B C 1
ATOM 12138 O O . ARG B 1 735 ? 17.391 82.183 12.659 1.00 15.03 735 ARG B O 1
ATOM 12146 N N . THR B 1 736 ? 15.663 82.841 13.967 1.00 15.43 736 THR B N 1
ATOM 12147 C CA . THR B 1 736 ? 14.881 81.627 13.827 1.00 15.77 736 THR B CA 1
ATOM 12148 C C . THR B 1 736 ? 13.421 81.990 13.566 1.00 15.75 736 THR B C 1
ATOM 12149 O O . THR B 1 736 ? 12.928 83.013 14.053 1.00 15.61 736 THR B O 1
ATOM 12153 N N . GLU B 1 737 ? 12.748 81.154 12.776 1.00 15.34 737 GLU B N 1
ATOM 12154 C CA . GLU B 1 737 ? 11.371 81.387 12.371 1.00 15.24 737 GLU B CA 1
ATOM 12155 C C . GLU B 1 737 ? 10.741 80.101 11.835 1.00 15.07 737 GLU B C 1
ATOM 12156 O O . GLU B 1 737 ? 11.427 79.230 11.290 1.00 14.42 737 GLU B O 1
ATOM 12162 N N . ARG B 1 738 ? 9.425 80.010 11.978 1.00 15.11 738 ARG B N 1
ATOM 12163 C CA . ARG B 1 738 ? 8.657 78.901 11.443 1.00 15.39 738 ARG B CA 1
ATOM 12164 C C . ARG B 1 738 ? 8.360 79.125 9.960 1.00 15.31 738 ARG B C 1
ATOM 12165 O O . ARG B 1 738 ? 7.850 80.178 9.567 1.00 15.13 738 ARG B O 1
ATOM 12173 N N . ILE B 1 739 ? 8.677 78.121 9.148 1.00 15.23 739 ILE B N 1
ATOM 12174 C CA . ILE B 1 739 ? 8.386 78.146 7.714 1.00 14.98 739 ILE B CA 1
ATOM 12175 C C . ILE B 1 739 ? 6.974 77.611 7.453 1.00 15.11 739 ILE B C 1
ATOM 12176 O O . ILE B 1 739 ? 6.204 78.208 6.700 1.00 14.39 739 ILE B O 1
ATOM 12181 N N . GLN B 1 740 ? 6.659 76.478 8.082 1.00 14.95 740 GLN B N 1
ATOM 12182 C CA . GLN B 1 740 ? 5.306 75.915 8.135 1.00 15.34 740 GLN B CA 1
ATOM 12183 C C . GLN B 1 740 ? 5.275 75.009 9.361 1.00 14.79 740 GLN B C 1
ATOM 12184 O O . GLN B 1 740 ? 6.302 74.837 10.013 1.00 14.80 740 GLN B O 1
ATOM 12190 N N . ASP B 1 741 ? 4.121 74.433 9.689 1.00 14.63 741 ASP B N 1
ATOM 12191 C CA . ASP B 1 741 ? 4.075 73.483 10.805 1.00 14.52 741 ASP B CA 1
ATOM 12192 C C . ASP B 1 741 ? 5.100 72.380 10.551 1.00 14.02 741 ASP B C 1
ATOM 12193 O O . ASP B 1 741 ? 5.168 71.838 9.450 1.00 13.15 741 ASP B O 1
ATOM 12198 N N . GLY B 1 742 ? 5.933 72.105 11.549 1.00 13.73 742 GLY B N 1
ATOM 12199 C CA . GLY B 1 742 ? 6.933 71.040 11.442 1.00 13.58 742 GLY B CA 1
ATOM 12200 C C . GLY B 1 742 ? 8.268 71.434 10.834 1.00 13.53 742 GLY B C 1
ATOM 12201 O O . GLY B 1 742 ? 9.175 70.610 10.764 1.00 13.41 742 GLY B O 1
ATOM 12202 N N . VAL B 1 743 ? 8.394 72.684 10.379 1.00 13.44 743 VAL B N 1
ATOM 12203 C CA . VAL B 1 743 ? 9.649 73.155 9.783 1.00 13.44 743 VAL B CA 1
ATOM 12204 C C . VAL B 1 743 ? 10.089 74.481 10.401 1.00 13.84 743 VAL B C 1
ATOM 12205 O O . VAL B 1 743 ? 9.367 75.472 10.331 1.00 13.25 743 VAL B O 1
ATOM 12209 N N . GLU B 1 744 ? 11.271 74.474 11.017 1.00 14.40 744 GLU B N 1
ATOM 12210 C CA . GLU B 1 744 ? 11.838 75.667 11.641 1.00 14.88 744 GLU B CA 1
ATOM 12211 C C . GLU B 1 744 ? 13.134 76.020 10.942 1.00 15.03 744 GLU B C 1
ATOM 12212 O O . GLU B 1 744 ? 13.949 75.136 10.652 1.00 15.47 744 GLU B O 1
ATOM 12218 N N . ARG B 1 745 ? 13.311 77.308 10.669 1.00 14.58 745 ARG B N 1
ATOM 12219 C CA . ARG B 1 745 ? 14.488 77.813 9.973 1.00 14.49 745 ARG B CA 1
ATOM 12220 C C . ARG B 1 745 ? 15.448 78.456 10.958 1.00 14.80 745 ARG B C 1
ATOM 12221 O O . ARG B 1 745 ? 15.019 79.102 11.905 1.00 15.10 745 ARG B O 1
ATOM 12229 N N . ILE B 1 746 ? 16.741 78.248 10.738 1.00 15.16 746 ILE B N 1
ATOM 12230 C CA . ILE B 1 746 ? 17.777 79.010 11.419 1.00 16.11 746 ILE B CA 1
ATOM 12231 C C . ILE B 1 746 ? 18.581 79.754 10.349 1.00 15.91 746 ILE B C 1
ATOM 12232 O O . ILE B 1 746 ? 19.013 79.160 9.355 1.00 15.75 746 ILE B O 1
ATOM 12237 N N . ILE B 1 747 ? 18.736 81.060 10.537 1.00 16.19 747 ILE B N 1
ATOM 12238 C CA . ILE B 1 747 ? 19.560 81.880 9.653 1.00 15.86 747 ILE B CA 1
ATOM 12239 C C . ILE B 1 747 ? 20.794 82.303 10.435 1.00 15.93 747 ILE B C 1
ATOM 12240 O O . ILE B 1 747 ? 20.689 82.788 11.562 1.00 16.03 747 ILE B O 1
ATOM 12245 N N . PHE B 1 748 ? 21.964 82.094 9.840 1.00 16.51 748 PHE B N 1
ATOM 12246 C CA . PHE B 1 748 ? 23.232 82.323 10.526 1.00 17.02 748 PHE B CA 1
ATOM 12247 C C . PHE B 1 748 ? 24.322 82.852 9.587 1.00 17.34 748 PHE B C 1
ATOM 12248 O O . PHE B 1 748 ? 24.224 82.716 8.364 1.00 17.24 748 PHE B O 1
ATOM 12256 N N . ALA B 1 749 ? 25.360 83.441 10.171 1.00 17.44 749 ALA B N 1
ATOM 12257 C CA . ALA B 1 749 ? 26.515 83.923 9.413 1.00 18.16 749 ALA B CA 1
ATOM 12258 C C . ALA B 1 749 ? 27.800 83.346 9.987 1.00 18.60 749 ALA B C 1
ATOM 12259 O O . ALA B 1 749 ? 27.928 83.198 11.207 1.00 18.79 749 ALA B O 1
ATOM 12261 N N . CYS B 1 750 ? 28.740 83.020 9.103 1.00 19.59 750 CYS B N 1
ATOM 12262 C CA . CYS B 1 750 ? 30.014 82.397 9.486 1.00 21.03 750 CYS B CA 1
ATOM 12263 C C . CYS B 1 750 ? 31.187 83.246 9.058 1.00 22.19 750 CYS B C 1
ATOM 12264 O O . CYS B 1 750 ? 31.238 83.708 7.917 1.00 22.71 750 CYS B O 1
ATOM 12267 N N . GLY B 1 751 ? 32.142 83.422 9.967 1.00 23.45 751 GLY B N 1
ATOM 12268 C CA . GLY B 1 751 ? 33.330 84.217 9.683 1.00 25.23 751 GLY B CA 1
ATOM 12269 C C . GLY B 1 751 ? 33.433 85.407 10.619 1.00 26.38 751 GLY B C 1
ATOM 12270 O O . GLY B 1 751 ? 32.451 85.789 11.268 1.00 26.21 751 GLY B O 1
ATOM 12271 N N . GLU B 1 752 ? 34.629 85.987 10.683 1.00 27.82 752 GLU B N 1
ATOM 12272 C CA . GLU B 1 752 ? 34.926 87.111 11.581 1.00 29.14 752 GLU B CA 1
ATOM 12273 C C . GLU B 1 752 ? 34.144 88.375 11.203 1.00 29.32 752 GLU B C 1
ATOM 12274 O O . GLU B 1 752 ? 33.539 88.464 10.131 1.00 29.56 752 GLU B O 1
#

Sequence (1406 aa):
EFIMTRMFEEEGWIRCVCGPFWTLDPDRETCGDPPCDEYQFIGKPGIPRYTLDEMREFLRFFEHEIYPHGRVRYPVLPRWRDDVLLVGASIMDFQPWVISGEADPPANPLVISQPSIRFTDIDNVGITGRHFTIFEMMAHHAFNYPGPIYWMDETVELAFEFFTKELMPEDITFKENPWAGGGNAGPAFEVLYRGLEVATLVFMQYAPENAPQDQVVVIGEKYIPMETVVDTGYGLERLVWMSQGTPTAYDAVLGYVVEPLMAGIEKIDEKILMENSRLAGMMFDIEDLGDLRYLREQVAKRVGITVEELEKAIRPYELIYAIADHTKALTFMLADGVVPSNVAGYLARLLIRKSIRHLRELGLEVPLSEIVALHIELHKTFPEFEMEDIILEMIELEEKYAETLRRGSDLVRREIAKLKKKGIKEIPVELVTFYESHGLTPEIVEIAEKEGVKVNIPDNFYSMMVAKEAERTLVDFELLKDLPDTRRLYYEDPFMEFDAVLRVIDWVILDATAFYPEGGGQPYDTGVLIVNGREVVTNVQVGVIIHVEDPGAFEGMIVHGIDDWRRIQHMRHHTGTHVLMGALVRVLGRHVWQAGSQLTTDWARLDISHYRISEEELEIEMLANRIVMEDRVTWEWLPRTTAEQYGFRLYQGGVVPGREIRVVIEDWDVQAGGTHLPSTGLVGPIILRTERIQDGVERIIFACGEEFIMTRMFEEEGWIRCVCGPFWTLDPDRETCGDPPCDEYQFIGKPGIPRYTLDEMREFLRFFEHEIYPHGRVRYPVLPRWRDDVLLVGASIMDFQPWVISGEADPPANPLVISQPSIRFTDIDNVGITGRHFTIFEMMAHHAFNYPGPIYWMDETVELAFEFFTKELMPEDITFKENPWAGGGNAGPAFEVLYRGLEVATLVFMQYAPENAPQDQVVVIGEKYIPMETVVDTGYGLERLVWMSQGTPTAYDAVLGYVVEPLMAGIEKIDEKILMENSRLAGMMFDIEDLGDLRYLREQVAKRVGITVEELEKAIRPYELIYAIADHTKALTFMLADGVVPSNVAGYLARLLIRKSIRHLRELGLEVPLSEIVALHIELHKTFPEFEMEDIILEMIELEEKYAETLRRGSDLVRREIAKLKKKGIKEIPVELVTFYESHGLTPEIVEIAEKEGVKVNIPDNFYSMMVAKEAERTLVDFELLKDLPDTRRLYYEDPFMEFDAVLRVIDWVILDATAFYPEGGGQPYDTGVLIVNGREVVTNVQVGVIIHVEDPGAFEGMIVHGIDDWRRIQHMRHHTGTHVLMGALVRVLGRHVWQAGSQLTTDWARLDISHYRISEEELEIEMLANRIVMEDRVTWEWLPRTTAEQYGFRLYQGGVVPGREIRVVIEDWDVQAGGTHLPSTGLVGPIILRTERIQDGVERIIFACGE

Foldseek 3Di:
DDDAEPCCVVVVWDFEVVDTKTFNDPPDHHQQAPPRAFQQCQVNFQWAADALVRLLVLQVPQCDDVHRAAEDEAAQAQQQDDQDGGAAARCSVCPPCCQVVLFPDLIAFHKYWYWHADQLCLLVFLQQQEDFRIFIWIDTKHKFAPVDRDARHVVVVSVQCCCPVVTHHRQWMWGWAKDDDDAWTAIKTQIHGSNDRFKIWGGTFKDDPPRDDDFAQHVVGTMDGDRMMTGMTGTSLRNQCSNVSALHSCCSHQVLLLVVLQLPQDDDPRVLSNLSNRLCSNDDCSVPQVSVVSQCVSCVVVVHDSVVSCVNSVLSSLSRLLSRLLLVLLSCVLSQAQQFLAVNVVNLLSLLSNVVSCVVSVHDDQSLVSNVSNCCCCVVVVSNCCVVVSSVSSVVSVVLVVLCVVLLVVLLVVQCVCVVPHALEDDLVCLCSCSPSNDHQVSNVSSCVDSDYRCDGSCSSSVNVVVSSDDDDDDVQCPPPDAAAAVCVVPVPAWDKWAADPPVWTFTNYDPWDADDPQFATFAWWKQFPNDTWFDHWHPCGIITTDCSVSDHPGMIIIGPVLSLLSQLQVVLLQLLQLLCCVLQHVSWAFPDWHDGSFKIKTKTQHQFQDPVSCNSQVSSVVQLVVFWKDKDKDQPSVVCVCPSSQSRSGHDGGRIWIWMTPPGGIHTDGRHDPTSVSSAHKFDDWDAPGRRMIMTMMGTDD/DADAEPCQVVVVWDFEVVDTKTFPDPPDHHQQAPPRAFQQQQVNFQWQADALVRLQVLQVPQCDDPRRAAEDEDAQQDLQADQDGGAAAPCVNCPPPCLVVLAPDPIAFHKYWYWHADQLQLLCFLQQQEDFRIFIWIDTKHKFAAPDRDFNHVQVVSVQCCCPVVTHHRQWMWAWDWDDDPQWTHIKTFIHGSNDRFKIWGGTFKDDDDDDDVQWDPPVDTMGTRNMITGMTGTSLVNQCSNVSHLHSCCSHQVLLLVPLQLPQDDDDSLLSNLSNRLCSNPGLLPWPGSVVSLVVSCVVVVHDSVVSCVNSLLSSLSSSLSRLLLVLLSCVLSQAAQFLAVNVVNLLSLLSNVVSCVVSVHPDQSLVSNVSNCVCCVVVVSNCCSVVSSVRSVVSVCLVVLCVVLLVVLLVVLLVVPVVHDAEDDLVCLCSCSVRVDRVVSCVSNVVSPGDYDDISNNSSVNSVVNSDDDPDDPVPVVPDAEAAVCVVPVQAWDKWAADFPVKGFTNYDPWDADDLQFATFAWWKAFPNDTWFDHWHPPGIITTPCSVSDHPTMIIIGDVLSLLSQLQVQLVQLLQLLCCVLQHVSWAWPDWHDGSFKIKTKTQHQFQDPVSCNSQVSSVVQLVVWFKDKDWDFPNVVCVVPSLQARSHNDDGRIWIWMTPPGGIYTDDRHDRTSPSSAHKFDDWDDPGRRMIMTMMGTDD

InterPro domains:
  IPR002318 Alanine-tRNA ligase, class IIc [PR00980] (130-141)
  IPR002318 Alanine-tRNA ligase, class IIc [PR00980] (209-220)
  IPR002318 Alanine-tRNA ligase, class IIc [PR00980] (248-261)
  IPR002318 Alanine-tRNA ligase, class IIc [PR00980] (339-355)
  IPR002318 Alanine-tRNA ligase, class IIc [PR00980] (363-376)
  IPR002318 Alanine-tRNA ligase, class IIc [TIGR00344] (61-896)
  IPR003156 DHHA1 domain [PF02272] (830-913)
  IPR009000 Translation protein, beta-barrel domain superfamily [SSF50447] (514-601)
  IPR012947 Threonyl/alanyl tRNA synthetase, SAD [PF07973] (704-746)
  IPR012947 Threonyl/alanyl tRNA synthetase, SAD [SM00863] (704-747)
  IPR018162 Alanine-tRNA ligase, class IIc, anti-codon-binding domain superfamily [SSF101353] (309-509)
  IPR018163 Threonyl/alanyl tRNA synthetase, class II-like, putative editing domain superfamily [SSF55186] (605-754)
  IPR018164 Alanyl-tRNA synthetase, class IIc, N-terminal [PF01411] (61-605)
  IPR018165 Alanyl-tRNA synthetase, class IIc, core domain [PS50860] (57-760)
  IPR022429 Alanine-tRNA ligase, archaea [MF_00036_A] (4-911)
  IPR022429 Alanine-tRNA ligase, archaea [TIGR03683] (5-914)
  IPR045864 Class II Aminoacyl-tRNA synthetase/Biotinyl protein ligase (BPL) and lipoyl protein ligase (LPL) [G3DSA:3.30.930.10] (1-263)
  IPR045864 Class II Aminoacyl-tRNA synthetase/Biotinyl protein ligase (BPL) and lipoyl protein ligase (LPL) [SSF55681] (57-267)
  IPR050058 Alanine--tRNA ligase [PTHR11777] (55-913)

GO terms:
  GO:0002161 aminoacyl-tRNA deacylase activity (F, IDA)

Secondary structure (DSSP, 8-state):
-----HHHHHTT-B------EEBS-TT--S-SSTTTS----TTS-SS----HHHHH--HHHH---SS--EE----SS-TT-SS-SS--SGGGGGTTHHHHTSS--SSSSEEEEEEEE--TTGGGTTTSSS--SEEEEEEEEE---------HHHHHHHHHHIIIII---TTEEEEE--EEETTEEE-EEEEEETTEEEEEEEE-----TT--S--EEE--EEE------EEEEEEHHHHHHHHH--SSHHHHHSHHHHTT---------HHHHHHHHHHHHT--SSSSS-HHHHHHHHHHHHTS-HHHHHHHHHHHHHHHHHHHHHHHHHHHHHTT---S---HHHHHHHHHHHHHHHHHTT----HHHHHHHH---TTT-TT---HHHHHHHHHHHH--HHHHHHHHHHHHHHHHHHHHHS-S------HHHHHHH---TTT---TTTSS------TTHHHHHHGGGG-----SSSSSSSPPPEEHHHH-TT---B---EE---EE-SEE-SPPSBTTBPPP----EETTEE----------B----GGG------B-----HHHHHHHHHHHHHHHHHHHHHH-TT-EEEEEEE-SS-EEEEEE-----TTT--HHHHHHHHHHHT----EEEEHHHHH---GGG-SS----SSEEEE--TTT---------SSGGGG-----EEEEEETTEEEEEE----/-----HHHHHTT-B------EEBS-TT--S-SSTTTS----TTS-SS----HHHHH--HHHH---SS--EE----SS-SS-SS-SS--SGGGGGTTHHHHTSS--SSSSEEEEEEEE--TTGGGTTTSSS--SEEEEEEEEE---------HHHHHHHHHHIIIII---TTEEEEE--EE-SS-EE-EEEEEETTEEEEEEEE-----SS--TTT-EE---EE------EEEEEEHHHHHHHHH--SSHHHHH-HHHHTT---------HHHHHHHHHHHTT--SSSTTHHHHHHHHHHHHHTS-HHHHHHHHHHHHHHHHHHHHHHHHHHHHHTT---S---HHHHHHHHHHHHHHHHHTT----HHHHHHHH---TTT-TT---HHHHHHHHHHHH--HHHHHHHHHHHHHHHHHHHHHS--SB----HHHHHHH---TTT--HHHHHT--B---TTHHHHHHGGGG----S-SS-TTSPPPEEHHHH-TT---B---EE---EE-SEE-SPPSBTTBPPP----EETTEE----------B----GGG------B-----HHHHHHHHHHHHHHHHHHHHHH-TT-EEEEEEE-SS-EEEEEE-----TTT--HHHHHHHHHHHT----EEEEHHHHH---GGG-SS----SSEEEE--TTT---------SSGGGG-----EEEEEETTEEEEEE----

Radius of gyration: 45.59 Å; Cα contacts (8 Å, |Δi|>4): 2804; chains: 2; bounding box: 101×125×97 Å